Protein 2JP6 (pdb70)

GO terms:
  GO:0090729 toxin activity (F, IDA)
  GO:0044562 venom-mediated inhibition of voltage-gated potassium channel activity (P, IDA)
  GO:0019870 potassium channel inhibitor activity (F, IDA)
  GO:0005576 extracellular region (C, HDA)

Nearest PDB structures (foldseek):
  2jp6-assembly1_A  TM=9.906E-01  e=4.876E-07  Tityus obscurus
  5jlt-assembly3_D  TM=5.582E-01  e=9.060E+00  Tequatrovirus T4
  2jp6-assembly1_A  TM=9.785E-01  e=4.786E-07  Tityus obscurus
  2jp6-assembly1_A  TM=9.986E-01  e=5.943E-07  Tityus obscurus
  2jp6-assembly1_A  TM=9.827E-01  e=4.322E-06  Tityus obscurus

Structure (mmCIF, N/CA/C/O backbone):
data_2JP6
#
_entry.id   2JP6
#
loop_
_atom_site.group_PDB
_atom_site.id
_atom_site.type_symbol
_atom_site.label_atom_id
_atom_site.label_alt_id
_atom_site.label_comp_id
_atom_site.label_asym_id
_atom_site.label_entity_id
_atom_site.label_seq_id
_atom_site.pdbx_PDB_ins_code
_atom_site.Cartn_x
_atom_site.Cartn_y
_atom_site.Cartn_z
_atom_site.occupancy
_atom_site.B_iso_or_equiv
_atom_site.auth_seq_id
_atom_site.auth_comp_id
_atom_site.auth_asym_id
_atom_site.auth_atom_id
_atom_site.pdbx_PDB_model_num
ATOM 1 N N . GLY A 1 1 ? -13.041 5.570 -6.276 1.00 0.00 1 GLY A N 1
ATOM 2 C CA . GLY A 1 1 ? -12.961 7.037 -6.070 1.00 0.00 1 GLY A CA 1
ATOM 3 C C . GLY A 1 1 ? -11.811 7.463 -5.153 1.00 0.00 1 GLY A C 1
ATOM 4 O O . GLY A 1 1 ? -10.732 7.809 -5.634 1.00 0.00 1 GLY A O 1
ATOM 9 N N . SER A 1 2 ? -12.062 7.455 -3.837 1.00 0.00 2 SER A N 1
ATOM 10 C CA . SER A 1 2 ? -11.010 7.733 -2.823 1.00 0.00 2 SER A CA 1
ATOM 11 C C . SER A 1 2 ? -10.292 6.447 -2.325 1.00 0.00 2 SER A C 1
ATOM 12 O O . SER A 1 2 ? -9.095 6.306 -2.580 1.00 0.00 2 SER A O 1
ATOM 20 N N . THR A 1 3 ? -10.983 5.521 -1.637 1.00 0.00 3 THR A N 1
ATOM 21 C CA . THR A 1 3 ? -10.360 4.265 -1.137 1.00 0.00 3 THR A CA 1
ATOM 22 C C . THR A 1 3 ? -10.498 3.140 -2.204 1.00 0.00 3 THR A C 1
ATOM 23 O O . THR A 1 3 ? -11.608 2.726 -2.550 1.00 0.00 3 THR A O 1
ATOM 34 N N . GLY A 1 4 ? -9.352 2.669 -2.710 1.00 0.00 4 GLY A N 1
ATOM 35 C CA . GLY A 1 4 ? -9.304 1.682 -3.810 1.00 0.00 4 GLY A CA 1
ATOM 36 C C . GLY A 1 4 ? -8.988 0.243 -3.359 1.00 0.00 4 GLY A C 1
ATOM 37 O O . GLY A 1 4 ? -7.798 -0.020 -3.166 1.00 0.00 4 GLY A O 1
ATOM 41 N N . PRO A 1 5 ? -9.949 -0.711 -3.212 1.00 0.00 5 PRO A N 1
ATOM 42 C CA . PRO A 1 5 ? -9.639 -2.114 -2.789 1.00 0.00 5 PRO A CA 1
ATOM 43 C C . PRO A 1 5 ? -9.048 -3.009 -3.911 1.00 0.00 5 PRO A C 1
ATOM 44 O O . PRO A 1 5 ? -9.702 -3.286 -4.921 1.00 0.00 5 PRO A O 1
ATOM 55 N N . GLN A 1 6 ? -7.817 -3.491 -3.697 1.00 0.00 6 GLN A N 1
ATOM 56 C CA . GLN A 1 6 ? -7.136 -4.413 -4.654 1.00 0.00 6 GLN A CA 1
ATOM 57 C C . GLN A 1 6 ? -7.429 -5.919 -4.292 1.00 0.00 6 GLN A C 1
ATOM 58 O O . GLN A 1 6 ? -8.521 -6.254 -3.822 1.00 0.00 6 GLN A O 1
ATOM 72 N N . THR A 1 7 ? -6.515 -6.866 -4.555 1.00 0.00 7 THR A N 1
ATOM 73 C CA . THR A 1 7 ? -6.663 -8.286 -4.100 1.00 0.00 7 THR A CA 1
ATOM 74 C C . THR A 1 7 ? -5.253 -8.868 -3.773 1.00 0.00 7 THR A C 1
ATOM 75 O O . THR A 1 7 ? -4.716 -9.710 -4.496 1.00 0.00 7 THR A O 1
ATOM 86 N N . THR A 1 8 ? -4.637 -8.361 -2.690 1.00 0.00 8 THR A N 1
ATOM 87 C CA . THR A 1 8 ? -3.197 -8.609 -2.396 1.00 0.00 8 THR A CA 1
ATOM 88 C C . THR A 1 8 ? -2.861 -8.328 -0.897 1.00 0.00 8 THR A C 1
ATOM 89 O O . THR A 1 8 ? -3.129 -7.241 -0.373 1.00 0.00 8 THR A O 1
ATOM 100 N N . CYS A 1 9 ? -2.242 -9.312 -0.222 1.00 0.00 9 CYS A N 1
ATOM 101 C CA . CYS A 1 9 ? -1.703 -9.154 1.147 1.00 0.00 9 CYS A CA 1
ATOM 102 C C . CYS A 1 9 ? -0.373 -8.357 1.244 1.00 0.00 9 CYS A C 1
ATOM 103 O O . CYS A 1 9 ? -0.378 -7.260 1.807 1.00 0.00 9 CYS A O 1
ATOM 110 N N . GLN A 1 10 ? 0.748 -8.880 0.716 1.00 0.00 10 GLN A N 1
ATOM 111 C CA . GLN A 1 10 ? 2.075 -8.201 0.806 1.00 0.00 10 GLN A CA 1
ATOM 112 C C . GLN A 1 10 ? 2.275 -7.061 -0.242 1.00 0.00 10 GLN A C 1
ATOM 113 O O . GLN A 1 10 ? 3.071 -7.159 -1.180 1.00 0.00 10 GLN A O 1
ATOM 127 N N . ALA A 1 11 ? 1.535 -5.957 -0.057 1.00 0.00 11 ALA A N 1
ATOM 128 C CA . ALA A 1 11 ? 1.367 -4.932 -1.112 1.00 0.00 11 ALA A CA 1
ATOM 129 C C . ALA A 1 11 ? 2.241 -3.672 -0.894 1.00 0.00 11 ALA A C 1
ATOM 130 O O . ALA A 1 11 ? 1.757 -2.587 -0.551 1.00 0.00 11 ALA A O 1
ATOM 137 N N . ALA A 1 12 ? 3.546 -3.819 -1.167 1.00 0.00 12 ALA A N 1
ATOM 138 C CA . ALA A 1 12 ? 4.529 -2.719 -1.017 1.00 0.00 12 ALA A CA 1
ATOM 139 C C . ALA A 1 12 ? 4.357 -1.512 -1.984 1.00 0.00 12 ALA A C 1
ATOM 140 O O . ALA A 1 12 ? 4.430 -0.372 -1.530 1.00 0.00 12 ALA A O 1
ATOM 147 N N . MET A 1 13 ? 4.083 -1.753 -3.274 1.00 0.00 13 MET A N 1
ATOM 148 C CA . MET A 1 13 ? 3.784 -0.679 -4.259 1.00 0.00 13 MET A CA 1
ATOM 149 C C . MET A 1 13 ? 2.444 0.105 -4.000 1.00 0.00 13 MET A C 1
ATOM 150 O O . MET A 1 13 ? 2.432 1.334 -4.087 1.00 0.00 13 MET A O 1
ATOM 164 N N . CYS A 1 14 ? 1.365 -0.615 -3.643 1.00 0.00 14 CYS A N 1
ATOM 165 C CA . CYS A 1 14 ? 0.105 -0.017 -3.132 1.00 0.00 14 CYS A CA 1
ATOM 166 C C . CYS A 1 14 ? 0.266 0.896 -1.881 1.00 0.00 14 CYS A C 1
ATOM 167 O O . CYS A 1 14 ? -0.147 2.056 -1.917 1.00 0.00 14 CYS A O 1
ATOM 174 N N . GLU A 1 15 ? 0.902 0.383 -0.817 1.00 0.00 15 GLU A N 1
ATOM 175 C CA . GLU A 1 15 ? 1.201 1.164 0.406 1.00 0.00 15 GLU A CA 1
ATOM 176 C C . GLU A 1 15 ? 2.256 2.306 0.248 1.00 0.00 15 GLU A C 1
ATOM 177 O O . GLU A 1 15 ? 2.057 3.368 0.839 1.00 0.00 15 GLU A O 1
ATOM 190 N N . ALA A 1 16 ? 3.327 2.122 -0.542 1.00 0.00 16 ALA A N 1
ATOM 191 C CA . ALA A 1 16 ? 4.287 3.208 -0.864 1.00 0.00 16 ALA A CA 1
ATOM 192 C C . ALA A 1 16 ? 3.720 4.403 -1.685 1.00 0.00 16 ALA A C 1
ATOM 193 O O . ALA A 1 16 ? 4.026 5.546 -1.344 1.00 0.00 16 ALA A O 1
ATOM 200 N N . GLY A 1 17 ? 2.866 4.163 -2.698 1.00 0.00 17 GLY A N 1
ATOM 201 C CA . GLY A 1 17 ? 2.027 5.235 -3.291 1.00 0.00 17 GLY A CA 1
ATOM 202 C C . GLY A 1 17 ? 1.023 5.939 -2.353 1.00 0.00 17 GLY A C 1
ATOM 203 O O . GLY A 1 17 ? 0.954 7.170 -2.360 1.00 0.00 17 GLY A O 1
ATOM 207 N N . CYS A 1 18 ? 0.287 5.179 -1.529 1.00 0.00 18 CYS A N 1
ATOM 208 C CA . CYS A 1 18 ? -0.553 5.743 -0.449 1.00 0.00 18 CYS A CA 1
ATOM 209 C C . CYS A 1 18 ? 0.175 6.590 0.642 1.00 0.00 18 CYS A C 1
ATOM 210 O O . CYS A 1 18 ? -0.326 7.657 1.003 1.00 0.00 18 CYS A O 1
ATOM 217 N N . LYS A 1 19 ? 1.338 6.141 1.134 1.00 0.00 19 LYS A N 1
ATOM 218 C CA . LYS A 1 19 ? 2.216 6.942 2.028 1.00 0.00 19 LYS A CA 1
ATOM 219 C C . LYS A 1 19 ? 3.003 8.095 1.336 1.00 0.00 19 LYS A C 1
ATOM 220 O O . LYS A 1 19 ? 3.187 9.131 1.977 1.00 0.00 19 LYS A O 1
ATOM 238 N N . GLY A 1 20 ? 3.425 7.964 0.063 1.00 0.00 20 GLY A N 1
ATOM 239 C CA . GLY A 1 20 ? 3.913 9.113 -0.746 1.00 0.00 20 GLY A CA 1
ATOM 240 C C . GLY A 1 20 ? 2.936 10.290 -0.969 1.00 0.00 20 GLY A C 1
ATOM 241 O O . GLY A 1 20 ? 3.335 11.445 -0.821 1.00 0.00 20 GLY A O 1
ATOM 245 N N . LEU A 1 21 ? 1.662 10.000 -1.264 1.00 0.00 21 LEU A N 1
ATOM 246 C CA . LEU A 1 21 ? 0.549 10.964 -1.055 1.00 0.00 21 LEU A CA 1
ATOM 247 C C . LEU A 1 21 ? 0.301 11.394 0.447 1.00 0.00 21 LEU A C 1
ATOM 248 O O . LEU A 1 21 ? 0.026 12.568 0.697 1.00 0.00 21 LEU A O 1
ATOM 264 N N . GLY A 1 22 ? 0.391 10.452 1.396 1.00 0.00 22 GLY A N 1
ATOM 265 C CA . GLY A 1 22 ? 0.301 10.727 2.847 1.00 0.00 22 GLY A CA 1
ATOM 266 C C . GLY A 1 22 ? -1.048 10.431 3.524 1.00 0.00 22 GLY A C 1
ATOM 267 O O . GLY A 1 22 ? -1.500 11.242 4.333 1.00 0.00 22 GLY A O 1
ATOM 271 N N . LYS A 1 23 ? -1.684 9.294 3.185 1.00 0.00 23 LYS A N 1
ATOM 272 C CA . LYS A 1 23 ? -3.134 9.100 3.435 1.00 0.00 23 LYS A CA 1
ATOM 273 C C . LYS A 1 23 ? -3.389 7.937 4.451 1.00 0.00 23 LYS A C 1
ATOM 274 O O . LYS A 1 23 ? -3.368 8.200 5.655 1.00 0.00 23 LYS A O 1
ATOM 292 N N . SER A 1 24 ? -3.650 6.687 4.010 1.00 0.00 24 SER A N 1
ATOM 293 C CA . SER A 1 24 ? -3.868 5.532 4.916 1.00 0.00 24 SER A CA 1
ATOM 294 C C . SER A 1 24 ? -3.670 4.182 4.153 1.00 0.00 24 SER A C 1
ATOM 295 O O . SER A 1 24 ? -4.070 4.023 2.992 1.00 0.00 24 SER A O 1
ATOM 303 N N . MET A 1 25 ? -3.027 3.231 4.838 1.00 0.00 25 MET A N 1
ATOM 304 C CA . MET A 1 25 ? -2.522 1.979 4.230 1.00 0.00 25 MET A CA 1
ATOM 305 C C . MET A 1 25 ? -3.229 0.749 4.884 1.00 0.00 25 MET A C 1
ATOM 306 O O . MET A 1 25 ? -2.951 0.399 6.036 1.00 0.00 25 MET A O 1
ATOM 320 N N . GLU A 1 26 ? -4.130 0.102 4.139 1.00 0.00 26 GLU A N 1
ATOM 321 C CA . GLU A 1 26 ? -4.941 -1.032 4.665 1.00 0.00 26 GLU A CA 1
ATOM 322 C C . GLU A 1 26 ? -4.753 -2.310 3.777 1.00 0.00 26 GLU A C 1
ATOM 323 O O . GLU A 1 26 ? -5.630 -2.692 2.994 1.00 0.00 26 GLU A O 1
ATOM 336 N N . SER A 1 27 ? -3.600 -2.975 3.936 1.00 0.00 27 SER A N 1
ATOM 337 C CA . SER A 1 27 ? -3.282 -4.240 3.229 1.00 0.00 27 SER A CA 1
ATOM 338 C C . SER A 1 27 ? -3.517 -5.530 4.053 1.00 0.00 27 SER A C 1
ATOM 339 O O . SER A 1 27 ? -3.440 -5.549 5.285 1.00 0.00 27 SER A O 1
ATOM 347 N N . CYS A 1 28 ? -3.838 -6.616 3.324 1.00 0.00 28 CYS A N 1
ATOM 348 C CA . CYS A 1 28 ? -4.248 -7.923 3.906 1.00 0.00 28 CYS A CA 1
ATOM 349 C C . CYS A 1 28 ? -5.537 -7.956 4.789 1.00 0.00 28 CYS A C 1
ATOM 350 O O . CYS A 1 28 ? -5.726 -8.862 5.602 1.00 0.00 28 CYS A O 1
ATOM 357 N N . GLN A 1 29 ? -6.457 -7.015 4.536 1.00 0.00 29 GLN A N 1
ATOM 358 C CA . GLN A 1 29 ? -7.765 -6.911 5.239 1.00 0.00 29 GLN A CA 1
ATOM 359 C C . GLN A 1 29 ? -8.723 -8.129 5.014 1.00 0.00 29 GLN A C 1
ATOM 360 O O . GLN A 1 29 ? -9.301 -8.644 5.971 1.00 0.00 29 GLN A O 1
ATOM 374 N N . GLY A 1 30 ? -8.818 -8.595 3.763 1.00 0.00 30 GLY A N 1
ATOM 375 C CA . GLY A 1 30 ? -9.230 -9.990 3.471 1.00 0.00 30 GLY A CA 1
ATOM 376 C C . GLY A 1 30 ? -8.646 -10.477 2.136 1.00 0.00 30 GLY A C 1
ATOM 377 O O . GLY A 1 30 ? -9.397 -10.700 1.188 1.00 0.00 30 GLY A O 1
ATOM 381 N N . ASP A 1 31 ? -7.298 -10.552 2.048 1.00 0.00 31 ASP A N 1
ATOM 382 C CA . ASP A 1 31 ? -6.554 -10.520 0.748 1.00 0.00 31 ASP A CA 1
ATOM 383 C C . ASP A 1 31 ? -6.950 -9.284 -0.132 1.00 0.00 31 ASP A C 1
ATOM 384 O O . ASP A 1 31 ? -7.722 -9.401 -1.087 1.00 0.00 31 ASP A O 1
ATOM 394 N N . THR A 1 32 ? -6.527 -8.080 0.276 1.00 0.00 32 THR A N 1
ATOM 395 C CA . THR A 1 32 ? -7.048 -6.798 -0.281 1.00 0.00 32 THR A CA 1
ATOM 396 C C . THR A 1 32 ? -6.111 -5.655 0.212 1.00 0.00 32 THR A C 1
ATOM 397 O O . THR A 1 32 ? -5.888 -5.510 1.418 1.00 0.00 32 THR A O 1
ATOM 408 N N . CYS A 1 33 ? -5.631 -4.826 -0.725 1.00 0.00 33 CYS A N 1
ATOM 409 C CA . CYS A 1 33 ? -4.999 -3.531 -0.388 1.00 0.00 33 CYS A CA 1
ATOM 410 C C . CYS A 1 33 ? -5.987 -2.379 -0.672 1.00 0.00 33 CYS A C 1
ATOM 411 O O . CYS A 1 33 ? -6.170 -1.965 -1.819 1.00 0.00 33 CYS A O 1
ATOM 418 N N . LYS A 1 34 ? -6.608 -1.866 0.396 1.00 0.00 34 LYS A N 1
ATOM 419 C CA . LYS A 1 34 ? -7.334 -0.576 0.351 1.00 0.00 34 LYS A CA 1
ATOM 420 C C . LYS A 1 34 ? -6.327 0.602 0.514 1.00 0.00 34 LYS A C 1
ATOM 421 O O . LYS A 1 34 ? -5.903 0.945 1.624 1.00 0.00 34 LYS A O 1
ATOM 439 N N . CYS A 1 35 ? -5.966 1.221 -0.616 1.00 0.00 35 CYS A N 1
ATOM 440 C CA . CYS A 1 35 ? -5.250 2.509 -0.611 1.00 0.00 35 CYS A CA 1
ATOM 441 C C . CYS A 1 35 ? -6.258 3.686 -0.658 1.00 0.00 35 CYS A C 1
ATOM 442 O O . CYS A 1 35 ? -6.980 3.866 -1.645 1.00 0.00 35 CYS A O 1
ATOM 449 N N . LYS A 1 36 ? -6.245 4.534 0.378 1.00 0.00 36 LYS A N 1
ATOM 450 C CA . LYS A 1 36 ? -6.862 5.886 0.303 1.00 0.00 36 LYS A CA 1
ATOM 451 C C . LYS A 1 36 ? -6.002 6.821 -0.595 1.00 0.00 36 LYS A C 1
ATOM 452 O O . LYS A 1 36 ? -4.890 7.198 -0.223 1.00 0.00 36 LYS A O 1
ATOM 470 N N . ALA A 1 37 ? -6.498 7.133 -1.795 1.00 0.00 37 ALA A N 1
ATOM 471 C CA . ALA A 1 37 ? -5.731 7.884 -2.806 1.00 0.00 37 ALA A CA 1
ATOM 472 C C . ALA A 1 37 ? -6.315 9.289 -2.947 1.00 0.00 37 ALA A C 1
ATOM 473 O O . ALA A 1 37 ? -5.744 10.295 -2.525 1.00 0.00 37 ALA A O 1
ATOM 480 N N . GLY A 1 1 ? -13.552 9.533 0.724 1.00 0.00 1 GLY A N 2
ATOM 481 C CA . GLY A 1 1 ? -12.240 8.846 0.673 1.00 0.00 1 GLY A CA 2
ATOM 482 C C . GLY A 1 1 ? -12.096 7.908 -0.527 1.00 0.00 1 GLY A C 2
ATOM 483 O O . GLY A 1 1 ? -12.344 6.705 -0.405 1.00 0.00 1 GLY A O 2
ATOM 488 N N . SER A 1 2 ? -11.654 8.456 -1.666 1.00 0.00 2 SER A N 2
ATOM 489 C CA . SER A 1 2 ? -11.549 7.708 -2.947 1.00 0.00 2 SER A CA 2
ATOM 490 C C . SER A 1 2 ? -10.491 6.564 -2.921 1.00 0.00 2 SER A C 2
ATOM 491 O O . SER A 1 2 ? -9.285 6.816 -3.012 1.00 0.00 2 SER A O 2
ATOM 499 N N . THR A 1 3 ? -10.970 5.329 -2.739 1.00 0.00 3 THR A N 2
ATOM 500 C CA . THR A 1 3 ? -10.121 4.194 -2.284 1.00 0.00 3 THR A CA 2
ATOM 501 C C . THR A 1 3 ? -10.142 3.042 -3.327 1.00 0.00 3 THR A C 2
ATOM 502 O O . THR A 1 3 ? -11.205 2.618 -3.789 1.00 0.00 3 THR A O 2
ATOM 513 N N . GLY A 1 4 ? -8.949 2.535 -3.671 1.00 0.00 4 GLY A N 2
ATOM 514 C CA . GLY A 1 4 ? -8.791 1.460 -4.673 1.00 0.00 4 GLY A CA 2
ATOM 515 C C . GLY A 1 4 ? -8.550 0.059 -4.074 1.00 0.00 4 GLY A C 2
ATOM 516 O O . GLY A 1 4 ? -7.394 -0.196 -3.725 1.00 0.00 4 GLY A O 2
ATOM 520 N N . PRO A 1 5 ? -9.537 -0.873 -3.967 1.00 0.00 5 PRO A N 2
ATOM 521 C CA . PRO A 1 5 ? -9.296 -2.251 -3.430 1.00 0.00 5 PRO A CA 2
ATOM 522 C C . PRO A 1 5 ? -8.652 -3.232 -4.449 1.00 0.00 5 PRO A C 2
ATOM 523 O O . PRO A 1 5 ? -9.236 -3.549 -5.489 1.00 0.00 5 PRO A O 2
ATOM 534 N N . GLN A 1 6 ? -7.456 -3.736 -4.114 1.00 0.00 6 GLN A N 2
ATOM 535 C CA . GLN A 1 6 ? -6.725 -4.712 -4.976 1.00 0.00 6 GLN A CA 2
ATOM 536 C C . GLN A 1 6 ? -7.050 -6.195 -4.552 1.00 0.00 6 GLN A C 2
ATOM 537 O O . GLN A 1 6 ? -8.178 -6.503 -4.156 1.00 0.00 6 GLN A O 2
ATOM 551 N N . THR A 1 7 ? -6.119 -7.154 -4.677 1.00 0.00 7 THR A N 2
ATOM 552 C CA . THR A 1 7 ? -6.304 -8.544 -4.145 1.00 0.00 7 THR A CA 2
ATOM 553 C C . THR A 1 7 ? -4.921 -9.097 -3.678 1.00 0.00 7 THR A C 2
ATOM 554 O O . THR A 1 7 ? -4.342 -9.991 -4.299 1.00 0.00 7 THR A O 2
ATOM 565 N N . THR A 1 8 ? -4.373 -8.513 -2.595 1.00 0.00 8 THR A N 2
ATOM 566 C CA . THR A 1 8 ? -2.953 -8.739 -2.197 1.00 0.00 8 THR A CA 2
ATOM 567 C C . THR A 1 8 ? -2.701 -8.360 -0.702 1.00 0.00 8 THR A C 2
ATOM 568 O O . THR A 1 8 ? -3.004 -7.248 -0.258 1.00 0.00 8 THR A O 2
ATOM 579 N N . CYS A 1 9 ? -2.115 -9.300 0.061 1.00 0.00 9 CYS A N 2
ATOM 580 C CA . CYS A 1 9 ? -1.716 -9.089 1.469 1.00 0.00 9 CYS A CA 2
ATOM 581 C C . CYS A 1 9 ? -0.428 -8.244 1.686 1.00 0.00 9 CYS A C 2
ATOM 582 O O . CYS A 1 9 ? -0.517 -7.131 2.219 1.00 0.00 9 CYS A O 2
ATOM 589 N N . GLN A 1 10 ? 0.751 -8.761 1.296 1.00 0.00 10 GLN A N 2
ATOM 590 C CA . GLN A 1 10 ? 2.049 -8.050 1.473 1.00 0.00 10 GLN A CA 2
ATOM 591 C C . GLN A 1 10 ? 2.345 -7.010 0.351 1.00 0.00 10 GLN A C 2
ATOM 592 O O . GLN A 1 10 ? 3.241 -7.166 -0.483 1.00 0.00 10 GLN A O 2
ATOM 606 N N . ALA A 1 11 ? 1.563 -5.922 0.348 1.00 0.00 11 ALA A N 2
ATOM 607 C CA . ALA A 1 11 ? 1.502 -4.991 -0.801 1.00 0.00 11 ALA A CA 2
ATOM 608 C C . ALA A 1 11 ? 2.339 -3.710 -0.583 1.00 0.00 11 ALA A C 2
ATOM 609 O O . ALA A 1 11 ? 1.815 -2.614 -0.356 1.00 0.00 11 ALA A O 2
ATOM 616 N N . ALA A 1 12 ? 3.667 -3.856 -0.718 1.00 0.00 12 ALA A N 2
ATOM 617 C CA . ALA A 1 12 ? 4.623 -2.740 -0.527 1.00 0.00 12 ALA A CA 2
ATOM 618 C C . ALA A 1 12 ? 4.522 -1.576 -1.552 1.00 0.00 12 ALA A C 2
ATOM 619 O O . ALA A 1 12 ? 4.554 -0.420 -1.138 1.00 0.00 12 ALA A O 2
ATOM 626 N N . MET A 1 13 ? 4.349 -1.866 -2.849 1.00 0.00 13 MET A N 2
ATOM 627 C CA . MET A 1 13 ? 4.118 -0.830 -3.890 1.00 0.00 13 MET A CA 2
ATOM 628 C C . MET A 1 13 ? 2.747 -0.064 -3.769 1.00 0.00 13 MET A C 2
ATOM 629 O O . MET A 1 13 ? 2.723 1.162 -3.895 1.00 0.00 13 MET A O 2
ATOM 643 N N . CYS A 1 14 ? 1.652 -0.792 -3.481 1.00 0.00 14 CYS A N 2
ATOM 644 C CA . CYS A 1 14 ? 0.343 -0.200 -3.095 1.00 0.00 14 CYS A CA 2
ATOM 645 C C . CYS A 1 14 ? 0.382 0.758 -1.866 1.00 0.00 14 CYS A C 2
ATOM 646 O O . CYS A 1 14 ? -0.065 1.902 -1.967 1.00 0.00 14 CYS A O 2
ATOM 653 N N . GLU A 1 15 ? 0.947 0.294 -0.743 1.00 0.00 15 GLU A N 2
ATOM 654 C CA . GLU A 1 15 ? 1.113 1.105 0.486 1.00 0.00 15 GLU A CA 2
ATOM 655 C C . GLU A 1 15 ? 2.193 2.236 0.409 1.00 0.00 15 GLU A C 2
ATOM 656 O O . GLU A 1 15 ? 1.947 3.316 0.948 1.00 0.00 15 GLU A O 2
ATOM 669 N N . ALA A 1 16 ? 3.335 2.034 -0.273 1.00 0.00 16 ALA A N 2
ATOM 670 C CA . ALA A 1 16 ? 4.321 3.115 -0.535 1.00 0.00 16 ALA A CA 2
ATOM 671 C C . ALA A 1 16 ? 3.826 4.287 -1.435 1.00 0.00 16 ALA A C 2
ATOM 672 O O . ALA A 1 16 ? 4.081 5.441 -1.088 1.00 0.00 16 ALA A O 2
ATOM 679 N N . GLY A 1 17 ? 3.086 4.013 -2.527 1.00 0.00 17 GLY A N 2
ATOM 680 C CA . GLY A 1 17 ? 2.314 5.061 -3.242 1.00 0.00 17 GLY A CA 2
ATOM 681 C C . GLY A 1 17 ? 1.230 5.807 -2.436 1.00 0.00 17 GLY A C 2
ATOM 682 O O . GLY A 1 17 ? 1.163 7.036 -2.506 1.00 0.00 17 GLY A O 2
ATOM 686 N N . CYS A 1 18 ? 0.422 5.084 -1.646 1.00 0.00 18 CYS A N 2
ATOM 687 C CA . CYS A 1 18 ? -0.489 5.696 -0.659 1.00 0.00 18 CYS A CA 2
ATOM 688 C C . CYS A 1 18 ? 0.153 6.545 0.477 1.00 0.00 18 CYS A C 2
ATOM 689 O O . CYS A 1 18 ? -0.398 7.598 0.800 1.00 0.00 18 CYS A O 2
ATOM 696 N N . LYS A 1 19 ? 1.295 6.134 1.050 1.00 0.00 19 LYS A N 2
ATOM 697 C CA . LYS A 1 19 ? 2.098 6.988 1.963 1.00 0.00 19 LYS A CA 2
ATOM 698 C C . LYS A 1 19 ? 2.899 8.147 1.294 1.00 0.00 19 LYS A C 2
ATOM 699 O O . LYS A 1 19 ? 3.014 9.206 1.914 1.00 0.00 19 LYS A O 2
ATOM 717 N N . GLY A 1 20 ? 3.397 7.984 0.054 1.00 0.00 20 GLY A N 2
ATOM 718 C CA . GLY A 1 20 ? 3.861 9.125 -0.781 1.00 0.00 20 GLY A CA 2
ATOM 719 C C . GLY A 1 20 ? 2.853 10.268 -1.045 1.00 0.00 20 GLY A C 2
ATOM 720 O O . GLY A 1 20 ? 3.216 11.437 -0.920 1.00 0.00 20 GLY A O 2
ATOM 724 N N . LEU A 1 21 ? 1.593 9.932 -1.349 1.00 0.00 21 LEU A N 2
ATOM 725 C CA . LEU A 1 21 ? 0.453 10.872 -1.207 1.00 0.00 21 LEU A CA 2
ATOM 726 C C . LEU A 1 21 ? 0.128 11.300 0.281 1.00 0.00 21 LEU A C 2
ATOM 727 O O . LEU A 1 21 ? -0.072 12.489 0.531 1.00 0.00 21 LEU A O 2
ATOM 743 N N . GLY A 1 22 ? 0.077 10.345 1.222 1.00 0.00 22 GLY A N 2
ATOM 744 C CA . GLY A 1 22 ? -0.065 10.616 2.670 1.00 0.00 22 GLY A CA 2
ATOM 745 C C . GLY A 1 22 ? -1.455 10.400 3.295 1.00 0.00 22 GLY A C 2
ATOM 746 O O . GLY A 1 22 ? -1.854 11.209 4.132 1.00 0.00 22 GLY A O 2
ATOM 750 N N . LYS A 1 23 ? -2.180 9.333 2.902 1.00 0.00 23 LYS A N 2
ATOM 751 C CA . LYS A 1 23 ? -3.645 9.235 3.177 1.00 0.00 23 LYS A CA 2
ATOM 752 C C . LYS A 1 23 ? -4.017 7.978 4.011 1.00 0.00 23 LYS A C 2
ATOM 753 O O . LYS A 1 23 ? -4.384 8.137 5.179 1.00 0.00 23 LYS A O 2
ATOM 771 N N . SER A 1 24 ? -3.985 6.748 3.455 1.00 0.00 24 SER A N 2
ATOM 772 C CA . SER A 1 24 ? -4.278 5.514 4.240 1.00 0.00 24 SER A CA 2
ATOM 773 C C . SER A 1 24 ? -3.789 4.227 3.504 1.00 0.00 24 SER A C 2
ATOM 774 O O . SER A 1 24 ? -4.017 4.035 2.304 1.00 0.00 24 SER A O 2
ATOM 782 N N . MET A 1 25 ? -3.142 3.351 4.280 1.00 0.00 25 MET A N 2
ATOM 783 C CA . MET A 1 25 ? -2.505 2.113 3.784 1.00 0.00 25 MET A CA 2
ATOM 784 C C . MET A 1 25 ? -3.206 0.880 4.446 1.00 0.00 25 MET A C 2
ATOM 785 O O . MET A 1 25 ? -2.992 0.589 5.628 1.00 0.00 25 MET A O 2
ATOM 799 N N . GLU A 1 26 ? -4.056 0.183 3.686 1.00 0.00 26 GLU A N 2
ATOM 800 C CA . GLU A 1 26 ? -4.931 -0.883 4.254 1.00 0.00 26 GLU A CA 2
ATOM 801 C C . GLU A 1 26 ? -4.788 -2.215 3.452 1.00 0.00 26 GLU A C 2
ATOM 802 O O . GLU A 1 26 ? -5.694 -2.610 2.710 1.00 0.00 26 GLU A O 2
ATOM 815 N N . SER A 1 27 ? -3.655 -2.923 3.638 1.00 0.00 27 SER A N 2
ATOM 816 C CA . SER A 1 27 ? -3.432 -4.255 3.019 1.00 0.00 27 SER A CA 2
ATOM 817 C C . SER A 1 27 ? -3.657 -5.468 3.955 1.00 0.00 27 SER A C 2
ATOM 818 O O . SER A 1 27 ? -3.530 -5.392 5.179 1.00 0.00 27 SER A O 2
ATOM 826 N N . CYS A 1 28 ? -4.028 -6.597 3.324 1.00 0.00 28 CYS A N 2
ATOM 827 C CA . CYS A 1 28 ? -4.440 -7.850 4.008 1.00 0.00 28 CYS A CA 2
ATOM 828 C C . CYS A 1 28 ? -5.740 -7.835 4.869 1.00 0.00 28 CYS A C 2
ATOM 829 O O . CYS A 1 28 ? -5.979 -8.759 5.649 1.00 0.00 28 CYS A O 2
ATOM 836 N N . GLN A 1 29 ? -6.618 -6.844 4.654 1.00 0.00 29 GLN A N 2
ATOM 837 C CA . GLN A 1 29 ? -7.912 -6.720 5.383 1.00 0.00 29 GLN A CA 2
ATOM 838 C C . GLN A 1 29 ? -8.940 -7.853 5.073 1.00 0.00 29 GLN A C 2
ATOM 839 O O . GLN A 1 29 ? -9.566 -8.372 5.999 1.00 0.00 29 GLN A O 2
ATOM 853 N N . GLY A 1 30 ? -9.057 -8.251 3.798 1.00 0.00 30 GLY A N 2
ATOM 854 C CA . GLY A 1 30 ? -9.608 -9.579 3.435 1.00 0.00 30 GLY A CA 2
ATOM 855 C C . GLY A 1 30 ? -9.011 -10.114 2.124 1.00 0.00 30 GLY A C 2
ATOM 856 O O . GLY A 1 30 ? -9.734 -10.258 1.140 1.00 0.00 30 GLY A O 2
ATOM 860 N N . ASP A 1 31 ? -7.680 -10.346 2.106 1.00 0.00 31 ASP A N 2
ATOM 861 C CA . ASP A 1 31 ? -6.884 -10.528 0.848 1.00 0.00 31 ASP A CA 2
ATOM 862 C C . ASP A 1 31 ? -7.105 -9.372 -0.191 1.00 0.00 31 ASP A C 2
ATOM 863 O O . ASP A 1 31 ? -7.778 -9.539 -1.209 1.00 0.00 31 ASP A O 2
ATOM 873 N N . THR A 1 32 ? -6.645 -8.161 0.150 1.00 0.00 32 THR A N 2
ATOM 874 C CA . THR A 1 32 ? -7.069 -6.900 -0.529 1.00 0.00 32 THR A CA 2
ATOM 875 C C . THR A 1 32 ? -6.130 -5.762 -0.031 1.00 0.00 32 THR A C 2
ATOM 876 O O . THR A 1 32 ? -5.971 -5.578 1.180 1.00 0.00 32 THR A O 2
ATOM 887 N N . CYS A 1 33 ? -5.571 -4.982 -0.969 1.00 0.00 33 CYS A N 2
ATOM 888 C CA . CYS A 1 33 ? -4.925 -3.691 -0.640 1.00 0.00 33 CYS A CA 2
ATOM 889 C C . CYS A 1 33 ? -5.850 -2.517 -1.024 1.00 0.00 33 CYS A C 2
ATOM 890 O O . CYS A 1 33 ? -5.951 -2.141 -2.194 1.00 0.00 33 CYS A O 2
ATOM 897 N N . LYS A 1 34 ? -6.507 -1.942 -0.013 1.00 0.00 34 LYS A N 2
ATOM 898 C CA . LYS A 1 34 ? -7.217 -0.651 -0.145 1.00 0.00 34 LYS A CA 2
ATOM 899 C C . LYS A 1 34 ? -6.215 0.532 0.015 1.00 0.00 34 LYS A C 2
ATOM 900 O O . LYS A 1 34 ? -5.842 0.924 1.126 1.00 0.00 34 LYS A O 2
ATOM 918 N N . CYS A 1 35 ? -5.796 1.097 -1.122 1.00 0.00 35 CYS A N 2
ATOM 919 C CA . CYS A 1 35 ? -5.043 2.368 -1.144 1.00 0.00 35 CYS A CA 2
ATOM 920 C C . CYS A 1 35 ? -6.019 3.564 -1.285 1.00 0.00 35 CYS A C 2
ATOM 921 O O . CYS A 1 35 ? -6.707 3.704 -2.302 1.00 0.00 35 CYS A O 2
ATOM 928 N N . LYS A 1 36 ? -6.049 4.449 -0.277 1.00 0.00 36 LYS A N 2
ATOM 929 C CA . LYS A 1 36 ? -6.771 5.745 -0.377 1.00 0.00 36 LYS A CA 2
ATOM 930 C C . LYS A 1 36 ? -5.960 6.746 -1.249 1.00 0.00 36 LYS A C 2
ATOM 931 O O . LYS A 1 36 ? -4.905 7.237 -0.838 1.00 0.00 36 LYS A O 2
ATOM 949 N N . ALA A 1 37 ? -6.433 6.968 -2.483 1.00 0.00 37 ALA A N 2
ATOM 950 C CA . ALA A 1 37 ? -5.682 7.710 -3.512 1.00 0.00 37 ALA A CA 2
ATOM 951 C C . ALA A 1 37 ? -6.665 8.511 -4.368 1.00 0.00 37 ALA A C 2
ATOM 952 O O . ALA A 1 37 ? -6.677 9.740 -4.407 1.00 0.00 37 ALA A O 2
ATOM 959 N N . GLY A 1 1 ? -7.887 10.342 -1.302 1.00 0.00 1 GLY A N 3
ATOM 960 C CA . GLY A 1 1 ? -9.304 10.499 -1.700 1.00 0.00 1 GLY A CA 3
ATOM 961 C C . GLY A 1 1 ? -10.076 9.186 -1.875 1.00 0.00 1 GLY A C 3
ATOM 962 O O . GLY A 1 1 ? -10.861 8.804 -1.007 1.00 0.00 1 GLY A O 3
ATOM 967 N N . SER A 1 2 ? -9.894 8.542 -3.031 1.00 0.00 2 SER A N 3
ATOM 968 C CA . SER A 1 2 ? -10.696 7.359 -3.432 1.00 0.00 2 SER A CA 3
ATOM 969 C C . SER A 1 2 ? -10.064 6.023 -2.960 1.00 0.00 2 SER A C 3
ATOM 970 O O . SER A 1 2 ? -8.951 5.671 -3.363 1.00 0.00 2 SER A O 3
ATOM 978 N N . THR A 1 3 ? -10.783 5.272 -2.114 1.00 0.00 3 THR A N 3
ATOM 979 C CA . THR A 1 3 ? -10.267 3.998 -1.538 1.00 0.00 3 THR A CA 3
ATOM 980 C C . THR A 1 3 ? -10.493 2.809 -2.515 1.00 0.00 3 THR A C 3
ATOM 981 O O . THR A 1 3 ? -11.624 2.364 -2.731 1.00 0.00 3 THR A O 3
ATOM 992 N N . GLY A 1 4 ? -9.390 2.322 -3.096 1.00 0.00 4 GLY A N 3
ATOM 993 C CA . GLY A 1 4 ? -9.423 1.290 -4.153 1.00 0.00 4 GLY A CA 3
ATOM 994 C C . GLY A 1 4 ? -9.072 -0.126 -3.661 1.00 0.00 4 GLY A C 3
ATOM 995 O O . GLY A 1 4 ? -7.873 -0.366 -3.487 1.00 0.00 4 GLY A O 3
ATOM 999 N N . PRO A 1 5 ? -10.014 -1.088 -3.457 1.00 0.00 5 PRO A N 3
ATOM 1000 C CA . PRO A 1 5 ? -9.670 -2.464 -2.974 1.00 0.00 5 PRO A CA 3
ATOM 1001 C C . PRO A 1 5 ? -9.059 -3.392 -4.056 1.00 0.00 5 PRO A C 3
ATOM 1002 O O . PRO A 1 5 ? -9.710 -3.740 -5.045 1.00 0.00 5 PRO A O 3
ATOM 1013 N N . GLN A 1 6 ? -7.811 -3.821 -3.828 1.00 0.00 6 GLN A N 3
ATOM 1014 C CA . GLN A 1 6 ? -7.102 -4.762 -4.744 1.00 0.00 6 GLN A CA 3
ATOM 1015 C C . GLN A 1 6 ? -7.380 -6.260 -4.341 1.00 0.00 6 GLN A C 3
ATOM 1016 O O . GLN A 1 6 ? -8.472 -6.595 -3.873 1.00 0.00 6 GLN A O 3
ATOM 1030 N N . THR A 1 7 ? -6.451 -7.203 -4.563 1.00 0.00 7 THR A N 3
ATOM 1031 C CA . THR A 1 7 ? -6.584 -8.607 -4.055 1.00 0.00 7 THR A CA 3
ATOM 1032 C C . THR A 1 7 ? -5.167 -9.153 -3.700 1.00 0.00 7 THR A C 3
ATOM 1033 O O . THR A 1 7 ? -4.611 -10.010 -4.391 1.00 0.00 7 THR A O 3
ATOM 1044 N N . THR A 1 8 ? -4.566 -8.598 -2.632 1.00 0.00 8 THR A N 3
ATOM 1045 C CA . THR A 1 8 ? -3.123 -8.808 -2.325 1.00 0.00 8 THR A CA 3
ATOM 1046 C C . THR A 1 8 ? -2.799 -8.472 -0.836 1.00 0.00 8 THR A C 3
ATOM 1047 O O . THR A 1 8 ? -3.092 -7.376 -0.346 1.00 0.00 8 THR A O 3
ATOM 1058 N N . CYS A 1 9 ? -2.159 -9.422 -0.131 1.00 0.00 9 CYS A N 3
ATOM 1059 C CA . CYS A 1 9 ? -1.629 -9.213 1.232 1.00 0.00 9 CYS A CA 3
ATOM 1060 C C . CYS A 1 9 ? -0.328 -8.368 1.313 1.00 0.00 9 CYS A C 3
ATOM 1061 O O . CYS A 1 9 ? -0.376 -7.252 1.835 1.00 0.00 9 CYS A O 3
ATOM 1068 N N . GLN A 1 10 ? 0.816 -8.875 0.821 1.00 0.00 10 GLN A N 3
ATOM 1069 C CA . GLN A 1 10 ? 2.123 -8.162 0.922 1.00 0.00 10 GLN A CA 3
ATOM 1070 C C . GLN A 1 10 ? 2.317 -7.037 -0.142 1.00 0.00 10 GLN A C 3
ATOM 1071 O O . GLN A 1 10 ? 3.133 -7.134 -1.063 1.00 0.00 10 GLN A O 3
ATOM 1085 N N . ALA A 1 11 ? 1.551 -5.946 0.010 1.00 0.00 11 ALA A N 3
ATOM 1086 C CA . ALA A 1 11 ? 1.389 -4.936 -1.060 1.00 0.00 11 ALA A CA 3
ATOM 1087 C C . ALA A 1 11 ? 2.213 -3.650 -0.810 1.00 0.00 11 ALA A C 3
ATOM 1088 O O . ALA A 1 11 ? 1.685 -2.585 -0.468 1.00 0.00 11 ALA A O 3
ATOM 1095 N N . ALA A 1 12 ? 3.529 -3.754 -1.048 1.00 0.00 12 ALA A N 3
ATOM 1096 C CA . ALA A 1 12 ? 4.471 -2.622 -0.873 1.00 0.00 12 ALA A CA 3
ATOM 1097 C C . ALA A 1 12 ? 4.287 -1.429 -1.853 1.00 0.00 12 ALA A C 3
ATOM 1098 O O . ALA A 1 12 ? 4.304 -0.287 -1.402 1.00 0.00 12 ALA A O 3
ATOM 1105 N N . MET A 1 13 ? 4.063 -1.683 -3.150 1.00 0.00 13 MET A N 3
ATOM 1106 C CA . MET A 1 13 ? 3.754 -0.622 -4.147 1.00 0.00 13 MET A CA 3
ATOM 1107 C C . MET A 1 13 ? 2.382 0.119 -3.926 1.00 0.00 13 MET A C 3
ATOM 1108 O O . MET A 1 13 ? 2.331 1.347 -4.027 1.00 0.00 13 MET A O 3
ATOM 1122 N N . CYS A 1 14 ? 1.321 -0.633 -3.585 1.00 0.00 14 CYS A N 3
ATOM 1123 C CA . CYS A 1 14 ? 0.025 -0.076 -3.118 1.00 0.00 14 CYS A CA 3
ATOM 1124 C C . CYS A 1 14 ? 0.114 0.859 -1.875 1.00 0.00 14 CYS A C 3
ATOM 1125 O O . CYS A 1 14 ? -0.354 1.997 -1.936 1.00 0.00 14 CYS A O 3
ATOM 1132 N N . GLU A 1 15 ? 0.748 0.391 -0.789 1.00 0.00 15 GLU A N 3
ATOM 1133 C CA . GLU A 1 15 ? 0.988 1.209 0.424 1.00 0.00 15 GLU A CA 3
ATOM 1134 C C . GLU A 1 15 ? 2.050 2.350 0.288 1.00 0.00 15 GLU A C 3
ATOM 1135 O O . GLU A 1 15 ? 1.829 3.418 0.860 1.00 0.00 15 GLU A O 3
ATOM 1148 N N . ALA A 1 16 ? 3.150 2.165 -0.458 1.00 0.00 16 ALA A N 3
ATOM 1149 C CA . ALA A 1 16 ? 4.123 3.251 -0.747 1.00 0.00 16 ALA A CA 3
ATOM 1150 C C . ALA A 1 16 ? 3.583 4.446 -1.586 1.00 0.00 16 ALA A C 3
ATOM 1151 O O . ALA A 1 16 ? 3.866 5.590 -1.228 1.00 0.00 16 ALA A O 3
ATOM 1158 N N . GLY A 1 17 ? 2.775 4.203 -2.636 1.00 0.00 17 GLY A N 3
ATOM 1159 C CA . GLY A 1 17 ? 1.965 5.275 -3.270 1.00 0.00 17 GLY A CA 3
ATOM 1160 C C . GLY A 1 17 ? 0.924 5.986 -2.380 1.00 0.00 17 GLY A C 3
ATOM 1161 O O . GLY A 1 17 ? 0.859 7.218 -2.392 1.00 0.00 17 GLY A O 3
ATOM 1165 N N . CYS A 1 18 ? 0.151 5.231 -1.587 1.00 0.00 18 CYS A N 3
ATOM 1166 C CA . CYS A 1 18 ? -0.719 5.799 -0.536 1.00 0.00 18 CYS A CA 3
ATOM 1167 C C . CYS A 1 18 ? -0.037 6.619 0.598 1.00 0.00 18 CYS A C 3
ATOM 1168 O O . CYS A 1 18 ? -0.584 7.653 0.983 1.00 0.00 18 CYS A O 3
ATOM 1175 N N . LYS A 1 19 ? 1.130 6.197 1.103 1.00 0.00 19 LYS A N 3
ATOM 1176 C CA . LYS A 1 19 ? 1.966 7.012 2.026 1.00 0.00 19 LYS A CA 3
ATOM 1177 C C . LYS A 1 19 ? 2.755 8.177 1.361 1.00 0.00 19 LYS A C 3
ATOM 1178 O O . LYS A 1 19 ? 2.893 9.220 2.003 1.00 0.00 19 LYS A O 3
ATOM 1196 N N . GLY A 1 20 ? 3.235 8.047 0.108 1.00 0.00 20 GLY A N 3
ATOM 1197 C CA . GLY A 1 20 ? 3.728 9.204 -0.687 1.00 0.00 20 GLY A CA 3
ATOM 1198 C C . GLY A 1 20 ? 2.744 10.372 -0.925 1.00 0.00 20 GLY A C 3
ATOM 1199 O O . GLY A 1 20 ? 3.125 11.531 -0.759 1.00 0.00 20 GLY A O 3
ATOM 1203 N N . LEU A 1 21 ? 1.484 10.066 -1.256 1.00 0.00 21 LEU A N 3
ATOM 1204 C CA . LEU A 1 21 ? 0.354 11.016 -1.086 1.00 0.00 21 LEU A CA 3
ATOM 1205 C C . LEU A 1 21 ? 0.024 11.403 0.411 1.00 0.00 21 LEU A C 3
ATOM 1206 O O . LEU A 1 21 ? -0.240 12.575 0.682 1.00 0.00 21 LEU A O 3
ATOM 1222 N N . GLY A 1 22 ? 0.026 10.429 1.333 1.00 0.00 22 GLY A N 3
ATOM 1223 C CA . GLY A 1 22 ? -0.216 10.653 2.775 1.00 0.00 22 GLY A CA 3
ATOM 1224 C C . GLY A 1 22 ? -1.649 10.407 3.278 1.00 0.00 22 GLY A C 3
ATOM 1225 O O . GLY A 1 22 ? -2.160 11.233 4.034 1.00 0.00 22 GLY A O 3
ATOM 1229 N N . LYS A 1 23 ? -2.290 9.297 2.862 1.00 0.00 23 LYS A N 3
ATOM 1230 C CA . LYS A 1 23 ? -3.761 9.145 2.987 1.00 0.00 23 LYS A CA 3
ATOM 1231 C C . LYS A 1 23 ? -4.167 7.962 3.927 1.00 0.00 23 LYS A C 3
ATOM 1232 O O . LYS A 1 23 ? -4.598 8.221 5.054 1.00 0.00 23 LYS A O 3
ATOM 1250 N N . SER A 1 24 ? -4.101 6.689 3.485 1.00 0.00 24 SER A N 3
ATOM 1251 C CA . SER A 1 24 ? -4.465 5.515 4.324 1.00 0.00 24 SER A CA 3
ATOM 1252 C C . SER A 1 24 ? -3.991 4.195 3.633 1.00 0.00 24 SER A C 3
ATOM 1253 O O . SER A 1 24 ? -4.220 3.969 2.438 1.00 0.00 24 SER A O 3
ATOM 1261 N N . MET A 1 25 ? -3.338 3.342 4.426 1.00 0.00 25 MET A N 3
ATOM 1262 C CA . MET A 1 25 ? -2.636 2.133 3.936 1.00 0.00 25 MET A CA 3
ATOM 1263 C C . MET A 1 25 ? -3.297 0.868 4.584 1.00 0.00 25 MET A C 3
ATOM 1264 O O . MET A 1 25 ? -3.064 0.559 5.757 1.00 0.00 25 MET A O 3
ATOM 1278 N N . GLU A 1 26 ? -4.136 0.168 3.817 1.00 0.00 26 GLU A N 3
ATOM 1279 C CA . GLU A 1 26 ? -4.984 -0.932 4.364 1.00 0.00 26 GLU A CA 3
ATOM 1280 C C . GLU A 1 26 ? -4.804 -2.253 3.557 1.00 0.00 26 GLU A C 3
ATOM 1281 O O . GLU A 1 26 ? -5.692 -2.672 2.808 1.00 0.00 26 GLU A O 3
ATOM 1294 N N . SER A 1 27 ? -3.653 -2.925 3.755 1.00 0.00 27 SER A N 3
ATOM 1295 C CA . SER A 1 27 ? -3.355 -4.228 3.104 1.00 0.00 27 SER A CA 3
ATOM 1296 C C . SER A 1 27 ? -3.473 -5.485 4.007 1.00 0.00 27 SER A C 3
ATOM 1297 O O . SER A 1 27 ? -3.311 -5.435 5.228 1.00 0.00 27 SER A O 3
ATOM 1305 N N . CYS A 1 28 ? -3.798 -6.619 3.353 1.00 0.00 28 CYS A N 3
ATOM 1306 C CA . CYS A 1 28 ? -4.106 -7.917 4.012 1.00 0.00 28 CYS A CA 3
ATOM 1307 C C . CYS A 1 28 ? -5.347 -7.999 4.954 1.00 0.00 28 CYS A C 3
ATOM 1308 O O . CYS A 1 28 ? -5.498 -8.967 5.701 1.00 0.00 28 CYS A O 3
ATOM 1315 N N . GLN A 1 29 ? -6.274 -7.038 4.839 1.00 0.00 29 GLN A N 3
ATOM 1316 C CA . GLN A 1 29 ? -7.515 -6.993 5.658 1.00 0.00 29 GLN A CA 3
ATOM 1317 C C . GLN A 1 29 ? -8.544 -8.135 5.370 1.00 0.00 29 GLN A C 3
ATOM 1318 O O . GLN A 1 29 ? -9.126 -8.681 6.308 1.00 0.00 29 GLN A O 3
ATOM 1332 N N . GLY A 1 30 ? -8.708 -8.514 4.094 1.00 0.00 30 GLY A N 3
ATOM 1333 C CA . GLY A 1 30 ? -9.238 -9.851 3.734 1.00 0.00 30 GLY A CA 3
ATOM 1334 C C . GLY A 1 30 ? -8.704 -10.345 2.381 1.00 0.00 30 GLY A C 3
ATOM 1335 O O . GLY A 1 30 ? -9.483 -10.508 1.443 1.00 0.00 30 GLY A O 3
ATOM 1339 N N . ASP A 1 31 ? -7.368 -10.521 2.274 1.00 0.00 31 ASP A N 3
ATOM 1340 C CA . ASP A 1 31 ? -6.649 -10.644 0.964 1.00 0.00 31 ASP A CA 3
ATOM 1341 C C . ASP A 1 31 ? -6.986 -9.478 -0.030 1.00 0.00 31 ASP A C 3
ATOM 1342 O O . ASP A 1 31 ? -7.724 -9.650 -1.002 1.00 0.00 31 ASP A O 3
ATOM 1352 N N . THR A 1 32 ? -6.552 -8.258 0.308 1.00 0.00 32 THR A N 3
ATOM 1353 C CA . THR A 1 32 ? -7.064 -7.001 -0.316 1.00 0.00 32 THR A CA 3
ATOM 1354 C C . THR A 1 32 ? -6.134 -5.839 0.141 1.00 0.00 32 THR A C 3
ATOM 1355 O O . THR A 1 32 ? -5.898 -5.671 1.342 1.00 0.00 32 THR A O 3
ATOM 1366 N N . CYS A 1 33 ? -5.672 -5.020 -0.815 1.00 0.00 33 CYS A N 3
ATOM 1367 C CA . CYS A 1 33 ? -5.043 -3.718 -0.504 1.00 0.00 33 CYS A CA 3
ATOM 1368 C C . CYS A 1 33 ? -6.004 -2.561 -0.860 1.00 0.00 33 CYS A C 3
ATOM 1369 O O . CYS A 1 33 ? -6.165 -2.198 -2.028 1.00 0.00 33 CYS A O 3
ATOM 1376 N N . LYS A 1 34 ? -6.621 -1.981 0.173 1.00 0.00 34 LYS A N 3
ATOM 1377 C CA . LYS A 1 34 ? -7.336 -0.690 0.061 1.00 0.00 34 LYS A CA 3
ATOM 1378 C C . LYS A 1 34 ? -6.330 0.496 0.174 1.00 0.00 34 LYS A C 3
ATOM 1379 O O . LYS A 1 34 ? -5.929 0.903 1.270 1.00 0.00 34 LYS A O 3
ATOM 1397 N N . CYS A 1 35 ? -5.943 1.051 -0.979 1.00 0.00 35 CYS A N 3
ATOM 1398 C CA . CYS A 1 35 ? -5.210 2.333 -1.030 1.00 0.00 35 CYS A CA 3
ATOM 1399 C C . CYS A 1 35 ? -6.201 3.512 -1.207 1.00 0.00 35 CYS A C 3
ATOM 1400 O O . CYS A 1 35 ? -6.893 3.609 -2.227 1.00 0.00 35 CYS A O 3
ATOM 1407 N N . LYS A 1 36 ? -6.220 4.437 -0.238 1.00 0.00 36 LYS A N 3
ATOM 1408 C CA . LYS A 1 36 ? -6.877 5.759 -0.414 1.00 0.00 36 LYS A CA 3
ATOM 1409 C C . LYS A 1 36 ? -6.031 6.692 -1.332 1.00 0.00 36 LYS A C 3
ATOM 1410 O O . LYS A 1 36 ? -4.981 7.198 -0.936 1.00 0.00 36 LYS A O 3
ATOM 1428 N N . ALA A 1 37 ? -6.467 6.849 -2.588 1.00 0.00 37 ALA A N 3
ATOM 1429 C CA . ALA A 1 37 ? -5.656 7.467 -3.655 1.00 0.00 37 ALA A CA 3
ATOM 1430 C C . ALA A 1 37 ? -6.187 8.853 -4.047 1.00 0.00 37 ALA A C 3
ATOM 1431 O O . ALA A 1 37 ? -7.360 9.104 -4.332 1.00 0.00 37 ALA A O 3
ATOM 1438 N N . GLY A 1 1 ? -15.871 8.650 -1.040 1.00 0.00 1 GLY A N 4
ATOM 1439 C CA . GLY A 1 1 ? -14.766 7.870 -0.434 1.00 0.00 1 GLY A CA 4
ATOM 1440 C C . GLY A 1 1 ? -13.810 7.267 -1.465 1.00 0.00 1 GLY A C 4
ATOM 1441 O O . GLY A 1 1 ? -13.974 6.113 -1.865 1.00 0.00 1 GLY A O 4
ATOM 1446 N N . SER A 1 2 ? -12.787 8.033 -1.864 1.00 0.00 2 SER A N 4
ATOM 1447 C CA . SER A 1 2 ? -11.865 7.636 -2.963 1.00 0.00 2 SER A CA 4
ATOM 1448 C C . SER A 1 2 ? -10.766 6.617 -2.547 1.00 0.00 2 SER A C 4
ATOM 1449 O O . SER A 1 2 ? -9.611 6.968 -2.299 1.00 0.00 2 SER A O 4
ATOM 1457 N N . THR A 1 3 ? -11.141 5.334 -2.478 1.00 0.00 3 THR A N 4
ATOM 1458 C CA . THR A 1 3 ? -10.229 4.232 -2.061 1.00 0.00 3 THR A CA 4
ATOM 1459 C C . THR A 1 3 ? -10.154 3.153 -3.182 1.00 0.00 3 THR A C 4
ATOM 1460 O O . THR A 1 3 ? -11.178 2.721 -3.719 1.00 0.00 3 THR A O 4
ATOM 1471 N N . GLY A 1 4 ? -8.929 2.718 -3.507 1.00 0.00 4 GLY A N 4
ATOM 1472 C CA . GLY A 1 4 ? -8.689 1.700 -4.553 1.00 0.00 4 GLY A CA 4
ATOM 1473 C C . GLY A 1 4 ? -8.426 0.278 -4.016 1.00 0.00 4 GLY A C 4
ATOM 1474 O O . GLY A 1 4 ? -7.275 0.036 -3.642 1.00 0.00 4 GLY A O 4
ATOM 1478 N N . PRO A 1 5 ? -9.390 -0.685 -3.986 1.00 0.00 5 PRO A N 4
ATOM 1479 C CA . PRO A 1 5 ? -9.130 -2.078 -3.499 1.00 0.00 5 PRO A CA 4
ATOM 1480 C C . PRO A 1 5 ? -8.463 -3.015 -4.543 1.00 0.00 5 PRO A C 4
ATOM 1481 O O . PRO A 1 5 ? -9.012 -3.264 -5.620 1.00 0.00 5 PRO A O 4
ATOM 1492 N N . GLN A 1 6 ? -7.294 -3.567 -4.189 1.00 0.00 6 GLN A N 4
ATOM 1493 C CA . GLN A 1 6 ? -6.569 -4.542 -5.059 1.00 0.00 6 GLN A CA 4
ATOM 1494 C C . GLN A 1 6 ? -6.936 -6.027 -4.670 1.00 0.00 6 GLN A C 4
ATOM 1495 O O . GLN A 1 6 ? -8.089 -6.320 -4.340 1.00 0.00 6 GLN A O 4
ATOM 1509 N N . THR A 1 7 ? -6.016 -7.000 -4.759 1.00 0.00 7 THR A N 4
ATOM 1510 C CA . THR A 1 7 ? -6.246 -8.390 -4.244 1.00 0.00 7 THR A CA 4
ATOM 1511 C C . THR A 1 7 ? -4.883 -8.980 -3.758 1.00 0.00 7 THR A C 4
ATOM 1512 O O . THR A 1 7 ? -4.312 -9.880 -4.379 1.00 0.00 7 THR A O 4
ATOM 1523 N N . THR A 1 8 ? -4.339 -8.418 -2.661 1.00 0.00 8 THR A N 4
ATOM 1524 C CA . THR A 1 8 ? -2.930 -8.680 -2.242 1.00 0.00 8 THR A CA 4
ATOM 1525 C C . THR A 1 8 ? -2.695 -8.323 -0.739 1.00 0.00 8 THR A C 4
ATOM 1526 O O . THR A 1 8 ? -2.981 -7.208 -0.288 1.00 0.00 8 THR A O 4
ATOM 1537 N N . CYS A 1 9 ? -2.145 -9.284 0.023 1.00 0.00 9 CYS A N 4
ATOM 1538 C CA . CYS A 1 9 ? -1.780 -9.101 1.445 1.00 0.00 9 CYS A CA 4
ATOM 1539 C C . CYS A 1 9 ? -0.477 -8.294 1.708 1.00 0.00 9 CYS A C 4
ATOM 1540 O O . CYS A 1 9 ? -0.552 -7.185 2.252 1.00 0.00 9 CYS A O 4
ATOM 1547 N N . GLN A 1 10 ? 0.699 -8.833 1.343 1.00 0.00 10 GLN A N 4
ATOM 1548 C CA . GLN A 1 10 ? 2.008 -8.156 1.565 1.00 0.00 10 GLN A CA 4
ATOM 1549 C C . GLN A 1 10 ? 2.366 -7.111 0.464 1.00 0.00 10 GLN A C 4
ATOM 1550 O O . GLN A 1 10 ? 3.307 -7.268 -0.319 1.00 0.00 10 GLN A O 4
ATOM 1564 N N . ALA A 1 11 ? 1.591 -6.018 0.425 1.00 0.00 11 ALA A N 4
ATOM 1565 C CA . ALA A 1 11 ? 1.591 -5.087 -0.726 1.00 0.00 11 ALA A CA 4
ATOM 1566 C C . ALA A 1 11 ? 2.455 -3.825 -0.491 1.00 0.00 11 ALA A C 4
ATOM 1567 O O . ALA A 1 11 ? 1.954 -2.713 -0.293 1.00 0.00 11 ALA A O 4
ATOM 1574 N N . ALA A 1 12 ? 3.782 -4.010 -0.584 1.00 0.00 12 ALA A N 4
ATOM 1575 C CA . ALA A 1 12 ? 4.763 -2.918 -0.380 1.00 0.00 12 ALA A CA 4
ATOM 1576 C C . ALA A 1 12 ? 4.728 -1.763 -1.420 1.00 0.00 12 ALA A C 4
ATOM 1577 O O . ALA A 1 12 ? 4.787 -0.603 -1.019 1.00 0.00 12 ALA A O 4
ATOM 1584 N N . MET A 1 13 ? 4.583 -2.063 -2.718 1.00 0.00 13 MET A N 4
ATOM 1585 C CA . MET A 1 13 ? 4.411 -1.034 -3.777 1.00 0.00 13 MET A CA 4
ATOM 1586 C C . MET A 1 13 ? 3.062 -0.227 -3.704 1.00 0.00 13 MET A C 4
ATOM 1587 O O . MET A 1 13 ? 3.079 0.997 -3.850 1.00 0.00 13 MET A O 4
ATOM 1601 N N . CYS A 1 14 ? 1.938 -0.914 -3.431 1.00 0.00 14 CYS A N 4
ATOM 1602 C CA . CYS A 1 14 ? 0.643 -0.273 -3.086 1.00 0.00 14 CYS A CA 4
ATOM 1603 C C . CYS A 1 14 ? 0.689 0.691 -1.863 1.00 0.00 14 CYS A C 4
ATOM 1604 O O . CYS A 1 14 ? 0.321 1.860 -1.993 1.00 0.00 14 CYS A O 4
ATOM 1611 N N . GLU A 1 15 ? 1.178 0.207 -0.713 1.00 0.00 15 GLU A N 4
ATOM 1612 C CA . GLU A 1 15 ? 1.336 1.023 0.515 1.00 0.00 15 GLU A CA 4
ATOM 1613 C C . GLU A 1 15 ? 2.449 2.120 0.463 1.00 0.00 15 GLU A C 4
ATOM 1614 O O . GLU A 1 15 ? 2.228 3.196 1.019 1.00 0.00 15 GLU A O 4
ATOM 1627 N N . ALA A 1 16 ? 3.590 1.899 -0.215 1.00 0.00 16 ALA A N 4
ATOM 1628 C CA . ALA A 1 16 ? 4.589 2.968 -0.476 1.00 0.00 16 ALA A CA 4
ATOM 1629 C C . ALA A 1 16 ? 4.104 4.142 -1.380 1.00 0.00 16 ALA A C 4
ATOM 1630 O O . ALA A 1 16 ? 4.337 5.297 -1.018 1.00 0.00 16 ALA A O 4
ATOM 1637 N N . GLY A 1 17 ? 3.386 3.867 -2.487 1.00 0.00 17 GLY A N 4
ATOM 1638 C CA . GLY A 1 17 ? 2.609 4.910 -3.206 1.00 0.00 17 GLY A CA 4
ATOM 1639 C C . GLY A 1 17 ? 1.515 5.650 -2.405 1.00 0.00 17 GLY A C 4
ATOM 1640 O O . GLY A 1 17 ? 1.438 6.879 -2.476 1.00 0.00 17 GLY A O 4
ATOM 1644 N N . CYS A 1 18 ? 0.708 4.921 -1.621 1.00 0.00 18 CYS A N 4
ATOM 1645 C CA . CYS A 1 18 ? -0.248 5.526 -0.667 1.00 0.00 18 CYS A CA 4
ATOM 1646 C C . CYS A 1 18 ? 0.347 6.381 0.499 1.00 0.00 18 CYS A C 4
ATOM 1647 O O . CYS A 1 18 ? -0.253 7.397 0.852 1.00 0.00 18 CYS A O 4
ATOM 1654 N N . LYS A 1 19 ? 1.503 6.001 1.063 1.00 0.00 19 LYS A N 4
ATOM 1655 C CA . LYS A 1 19 ? 2.302 6.868 1.975 1.00 0.00 19 LYS A CA 4
ATOM 1656 C C . LYS A 1 19 ? 3.067 8.038 1.287 1.00 0.00 19 LYS A C 4
ATOM 1657 O O . LYS A 1 19 ? 3.159 9.105 1.897 1.00 0.00 19 LYS A O 4
ATOM 1675 N N . GLY A 1 20 ? 3.566 7.884 0.045 1.00 0.00 20 GLY A N 4
ATOM 1676 C CA . GLY A 1 20 ? 3.992 9.035 -0.799 1.00 0.00 20 GLY A CA 4
ATOM 1677 C C . GLY A 1 20 ? 2.943 10.136 -1.082 1.00 0.00 20 GLY A C 4
ATOM 1678 O O . GLY A 1 20 ? 3.252 11.320 -0.943 1.00 0.00 20 GLY A O 4
ATOM 1682 N N . LEU A 1 21 ? 1.706 9.748 -1.417 1.00 0.00 21 LEU A N 4
ATOM 1683 C CA . LEU A 1 21 ? 0.516 10.632 -1.276 1.00 0.00 21 LEU A CA 4
ATOM 1684 C C . LEU A 1 21 ? 0.186 11.088 0.203 1.00 0.00 21 LEU A C 4
ATOM 1685 O O . LEU A 1 21 ? -0.152 12.255 0.415 1.00 0.00 21 LEU A O 4
ATOM 1701 N N . GLY A 1 22 ? 0.275 10.171 1.176 1.00 0.00 22 GLY A N 4
ATOM 1702 C CA . GLY A 1 22 ? 0.131 10.471 2.615 1.00 0.00 22 GLY A CA 4
ATOM 1703 C C . GLY A 1 22 ? -1.254 10.262 3.246 1.00 0.00 22 GLY A C 4
ATOM 1704 O O . GLY A 1 22 ? -1.626 11.062 4.106 1.00 0.00 22 GLY A O 4
ATOM 1708 N N . LYS A 1 23 ? -2.017 9.231 2.828 1.00 0.00 23 LYS A N 4
ATOM 1709 C CA . LYS A 1 23 ? -3.472 9.166 3.120 1.00 0.00 23 LYS A CA 4
ATOM 1710 C C . LYS A 1 23 ? -3.835 7.976 4.072 1.00 0.00 23 LYS A C 4
ATOM 1711 O O . LYS A 1 23 ? -4.202 8.224 5.223 1.00 0.00 23 LYS A O 4
ATOM 1729 N N . SER A 1 24 ? -3.784 6.709 3.611 1.00 0.00 24 SER A N 4
ATOM 1730 C CA . SER A 1 24 ? -4.074 5.519 4.458 1.00 0.00 24 SER A CA 4
ATOM 1731 C C . SER A 1 24 ? -3.651 4.209 3.713 1.00 0.00 24 SER A C 4
ATOM 1732 O O . SER A 1 24 ? -3.949 4.011 2.529 1.00 0.00 24 SER A O 4
ATOM 1740 N N . MET A 1 25 ? -2.971 3.327 4.451 1.00 0.00 25 MET A N 4
ATOM 1741 C CA . MET A 1 25 ? -2.367 2.088 3.910 1.00 0.00 25 MET A CA 4
ATOM 1742 C C . MET A 1 25 ? -3.080 0.849 4.542 1.00 0.00 25 MET A C 4
ATOM 1743 O O . MET A 1 25 ? -2.860 0.521 5.713 1.00 0.00 25 MET A O 4
ATOM 1757 N N . GLU A 1 26 ? -3.944 0.185 3.767 1.00 0.00 26 GLU A N 4
ATOM 1758 C CA . GLU A 1 26 ? -4.822 -0.892 4.304 1.00 0.00 26 GLU A CA 4
ATOM 1759 C C . GLU A 1 26 ? -4.688 -2.202 3.464 1.00 0.00 26 GLU A C 4
ATOM 1760 O O . GLU A 1 26 ? -5.601 -2.578 2.720 1.00 0.00 26 GLU A O 4
ATOM 1773 N N . SER A 1 27 ? -3.554 -2.915 3.620 1.00 0.00 27 SER A N 4
ATOM 1774 C CA . SER A 1 27 ? -3.342 -4.239 2.979 1.00 0.00 27 SER A CA 4
ATOM 1775 C C . SER A 1 27 ? -3.621 -5.459 3.889 1.00 0.00 27 SER A C 4
ATOM 1776 O O . SER A 1 27 ? -3.521 -5.404 5.117 1.00 0.00 27 SER A O 4
ATOM 1784 N N . CYS A 1 28 ? -4.019 -6.566 3.235 1.00 0.00 28 CYS A N 4
ATOM 1785 C CA . CYS A 1 28 ? -4.533 -7.795 3.897 1.00 0.00 28 CYS A CA 4
ATOM 1786 C C . CYS A 1 28 ? -5.871 -7.705 4.701 1.00 0.00 28 CYS A C 4
ATOM 1787 O O . CYS A 1 28 ? -6.239 -8.651 5.399 1.00 0.00 28 CYS A O 4
ATOM 1794 N N . GLN A 1 29 ? -6.630 -6.615 4.520 1.00 0.00 29 GLN A N 4
ATOM 1795 C CA . GLN A 1 29 ? -7.920 -6.369 5.222 1.00 0.00 29 GLN A CA 4
ATOM 1796 C C . GLN A 1 29 ? -9.080 -7.349 4.859 1.00 0.00 29 GLN A C 4
ATOM 1797 O O . GLN A 1 29 ? -9.833 -7.753 5.745 1.00 0.00 29 GLN A O 4
ATOM 1811 N N . GLY A 1 30 ? -9.160 -7.774 3.589 1.00 0.00 30 GLY A N 4
ATOM 1812 C CA . GLY A 1 30 ? -9.788 -9.072 3.238 1.00 0.00 30 GLY A CA 4
ATOM 1813 C C . GLY A 1 30 ? -9.128 -9.721 2.010 1.00 0.00 30 GLY A C 4
ATOM 1814 O O . GLY A 1 30 ? -9.784 -9.874 0.981 1.00 0.00 30 GLY A O 4
ATOM 1818 N N . ASP A 1 31 ? -7.818 -10.041 2.104 1.00 0.00 31 ASP A N 4
ATOM 1819 C CA . ASP A 1 31 ? -6.945 -10.321 0.916 1.00 0.00 31 ASP A CA 4
ATOM 1820 C C . ASP A 1 31 ? -7.039 -9.217 -0.198 1.00 0.00 31 ASP A C 4
ATOM 1821 O O . ASP A 1 31 ? -7.631 -9.420 -1.260 1.00 0.00 31 ASP A O 4
ATOM 1831 N N . THR A 1 32 ? -6.579 -8.001 0.121 1.00 0.00 32 THR A N 4
ATOM 1832 C CA . THR A 1 32 ? -6.963 -6.759 -0.617 1.00 0.00 32 THR A CA 4
ATOM 1833 C C . THR A 1 32 ? -6.048 -5.611 -0.098 1.00 0.00 32 THR A C 4
ATOM 1834 O O . THR A 1 32 ? -5.960 -5.387 1.114 1.00 0.00 32 THR A O 4
ATOM 1845 N N . CYS A 1 33 ? -5.428 -4.864 -1.026 1.00 0.00 33 CYS A N 4
ATOM 1846 C CA . CYS A 1 33 ? -4.780 -3.575 -0.693 1.00 0.00 33 CYS A CA 4
ATOM 1847 C C . CYS A 1 33 ? -5.716 -2.401 -1.044 1.00 0.00 33 CYS A C 4
ATOM 1848 O O . CYS A 1 33 ? -5.828 -1.994 -2.202 1.00 0.00 33 CYS A O 4
ATOM 1855 N N . LYS A 1 34 ? -6.379 -1.871 -0.012 1.00 0.00 34 LYS A N 4
ATOM 1856 C CA . LYS A 1 34 ? -7.132 -0.601 -0.101 1.00 0.00 34 LYS A CA 4
ATOM 1857 C C . LYS A 1 34 ? -6.167 0.603 0.095 1.00 0.00 34 LYS A C 4
ATOM 1858 O O . LYS A 1 34 ? -5.824 0.985 1.219 1.00 0.00 34 LYS A O 4
ATOM 1876 N N . CYS A 1 35 ? -5.741 1.198 -1.024 1.00 0.00 35 CYS A N 4
ATOM 1877 C CA . CYS A 1 35 ? -5.024 2.488 -1.004 1.00 0.00 35 CYS A CA 4
ATOM 1878 C C . CYS A 1 35 ? -6.030 3.665 -1.073 1.00 0.00 35 CYS A C 4
ATOM 1879 O O . CYS A 1 35 ? -6.767 3.815 -2.054 1.00 0.00 35 CYS A O 4
ATOM 1886 N N . LYS A 1 36 ? -6.028 4.528 -0.051 1.00 0.00 36 LYS A N 4
ATOM 1887 C CA . LYS A 1 36 ? -6.791 5.802 -0.088 1.00 0.00 36 LYS A CA 4
ATOM 1888 C C . LYS A 1 36 ? -6.089 6.838 -1.009 1.00 0.00 36 LYS A C 4
ATOM 1889 O O . LYS A 1 36 ? -4.956 7.259 -0.761 1.00 0.00 36 LYS A O 4
ATOM 1907 N N . ALA A 1 37 ? -6.763 7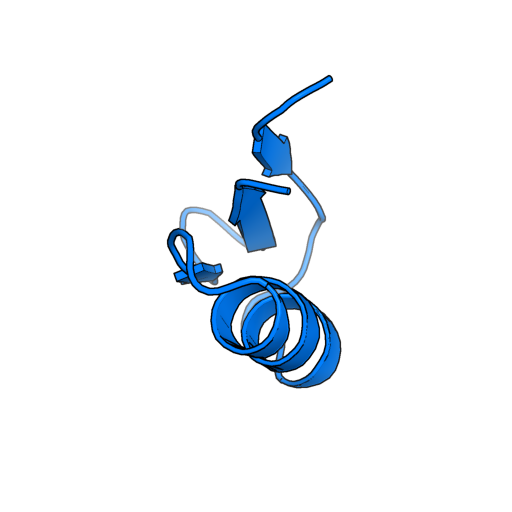.185 -2.110 1.00 0.00 37 ALA A N 4
ATOM 1908 C CA . ALA A 1 37 ? -6.237 8.121 -3.120 1.00 0.00 37 ALA A CA 4
ATOM 1909 C C . ALA A 1 37 ? -7.429 8.765 -3.842 1.00 0.00 37 ALA A C 4
ATOM 1910 O O . ALA A 1 37 ? -8.105 9.675 -3.358 1.00 0.00 37 ALA A O 4
ATOM 1917 N N . GLY A 1 1 ? -9.531 10.814 -1.629 1.00 0.00 1 GLY A N 5
ATOM 1918 C CA . GLY A 1 1 ? -10.829 10.802 -2.343 1.00 0.00 1 GLY A CA 5
ATOM 1919 C C . GLY A 1 1 ? -11.504 9.428 -2.399 1.00 0.00 1 GLY A C 5
ATOM 1920 O O . GLY A 1 1 ? -12.443 9.171 -1.644 1.00 0.00 1 GLY A O 5
ATOM 1925 N N . SER A 1 2 ? -11.037 8.568 -3.309 1.00 0.00 2 SER A N 5
ATOM 1926 C CA . SER A 1 2 ? -11.611 7.211 -3.509 1.00 0.00 2 SER A CA 5
ATOM 1927 C C . SER A 1 2 ? -10.669 6.091 -2.983 1.00 0.00 2 SER A C 5
ATOM 1928 O O . SER A 1 2 ? -9.480 6.056 -3.318 1.00 0.00 2 SER A O 5
ATOM 1936 N N . THR A 1 3 ? -11.199 5.155 -2.179 1.00 0.00 3 THR A N 5
ATOM 1937 C CA . THR A 1 3 ? -10.420 3.967 -1.725 1.00 0.00 3 THR A CA 5
ATOM 1938 C C . THR A 1 3 ? -10.445 2.847 -2.809 1.00 0.00 3 THR A C 5
ATOM 1939 O O . THR A 1 3 ? -11.514 2.413 -3.248 1.00 0.00 3 THR A O 5
ATOM 1950 N N . GLY A 1 4 ? -9.252 2.394 -3.214 1.00 0.00 4 GLY A N 5
ATOM 1951 C CA . GLY A 1 4 ? -9.097 1.382 -4.279 1.00 0.00 4 GLY A CA 5
ATOM 1952 C C . GLY A 1 4 ? -8.784 -0.034 -3.759 1.00 0.00 4 GLY A C 5
ATOM 1953 O O . GLY A 1 4 ? -7.604 -0.267 -3.483 1.00 0.00 4 GLY A O 5
ATOM 1957 N N . PRO A 1 5 ? -9.737 -1.000 -3.638 1.00 0.00 5 PRO A N 5
ATOM 1958 C CA . PRO A 1 5 ? -9.428 -2.385 -3.159 1.00 0.00 5 PRO A CA 5
ATOM 1959 C C . PRO A 1 5 ? -8.799 -3.311 -4.235 1.00 0.00 5 PRO A C 5
ATOM 1960 O O . PRO A 1 5 ? -9.416 -3.608 -5.262 1.00 0.00 5 PRO A O 5
ATOM 1971 N N . GLN A 1 6 ? -7.578 -3.793 -3.965 1.00 0.00 6 GLN A N 5
ATOM 1972 C CA . GLN A 1 6 ? -6.865 -4.732 -4.882 1.00 0.00 6 GLN A CA 5
ATOM 1973 C C . GLN A 1 6 ? -7.169 -6.231 -4.501 1.00 0.00 6 GLN A C 5
ATOM 1974 O O . GLN A 1 6 ? -8.304 -6.568 -4.152 1.00 0.00 6 GLN A O 5
ATOM 1988 N N . THR A 1 7 ? -6.217 -7.170 -4.615 1.00 0.00 7 THR A N 5
ATOM 1989 C CA . THR A 1 7 ? -6.380 -8.564 -4.086 1.00 0.00 7 THR A CA 5
ATOM 1990 C C . THR A 1 7 ? -4.974 -9.108 -3.669 1.00 0.00 7 THR A C 5
ATOM 1991 O O . THR A 1 7 ? -4.406 -9.989 -4.319 1.00 0.00 7 THR A O 5
ATOM 2002 N N . THR A 1 8 ? -4.391 -8.526 -2.603 1.00 0.00 8 THR A N 5
ATOM 2003 C CA . THR A 1 8 ? -2.958 -8.749 -2.254 1.00 0.00 8 THR A CA 5
ATOM 2004 C C . THR A 1 8 ? -2.653 -8.394 -0.763 1.00 0.00 8 THR A C 5
ATOM 2005 O O . THR A 1 8 ? -2.933 -7.286 -0.292 1.00 0.00 8 THR A O 5
ATOM 2016 N N . CYS A 1 9 ? -2.045 -9.349 -0.037 1.00 0.00 9 CYS A N 5
ATOM 2017 C CA . CYS A 1 9 ? -1.607 -9.166 1.364 1.00 0.00 9 CYS A CA 5
ATOM 2018 C C . CYS A 1 9 ? -0.298 -8.355 1.567 1.00 0.00 9 CYS A C 5
ATOM 2019 O O . CYS A 1 9 ? -0.346 -7.269 2.156 1.00 0.00 9 CYS A O 5
ATOM 2026 N N . GLN A 1 10 ? 0.857 -8.863 1.102 1.00 0.00 10 GLN A N 5
ATOM 2027 C CA . GLN A 1 10 ? 2.165 -8.160 1.241 1.00 0.00 10 GLN A CA 5
ATOM 2028 C C . GLN A 1 10 ? 2.421 -7.093 0.132 1.00 0.00 10 GLN A C 5
ATOM 2029 O O . GLN A 1 10 ? 3.308 -7.220 -0.717 1.00 0.00 10 GLN A O 5
ATOM 2043 N N . ALA A 1 11 ? 1.622 -6.016 0.160 1.00 0.00 11 ALA A N 5
ATOM 2044 C CA . ALA A 1 11 ? 1.543 -5.059 -0.969 1.00 0.00 11 ALA A CA 5
ATOM 2045 C C . ALA A 1 11 ? 2.368 -3.770 -0.735 1.00 0.00 11 ALA A C 5
ATOM 2046 O O . ALA A 1 11 ? 1.833 -2.685 -0.481 1.00 0.00 11 ALA A O 5
ATOM 2053 N N . ALA A 1 12 ? 3.696 -3.895 -0.894 1.00 0.00 12 ALA A N 5
ATOM 2054 C CA . ALA A 1 12 ? 4.638 -2.766 -0.704 1.00 0.00 12 ALA A CA 5
ATOM 2055 C C . ALA A 1 12 ? 4.509 -1.591 -1.715 1.00 0.00 12 ALA A C 5
ATOM 2056 O O . ALA A 1 12 ? 4.530 -0.438 -1.291 1.00 0.00 12 ALA A O 5
ATOM 2063 N N . MET A 1 13 ? 4.327 -1.872 -3.014 1.00 0.00 13 MET A N 5
ATOM 2064 C CA . MET A 1 13 ? 4.075 -0.830 -4.044 1.00 0.00 13 MET A CA 5
ATOM 2065 C C . MET A 1 13 ? 2.702 -0.075 -3.900 1.00 0.00 13 MET A C 5
ATOM 2066 O O . MET A 1 13 ? 2.668 1.152 -4.022 1.00 0.00 13 MET A O 5
ATOM 2080 N N . CYS A 1 14 ? 1.616 -0.809 -3.596 1.00 0.00 14 CYS A N 5
ATOM 2081 C CA . CYS A 1 14 ? 0.313 -0.223 -3.189 1.00 0.00 14 CYS A CA 5
ATOM 2082 C C . CYS A 1 14 ? 0.366 0.721 -1.949 1.00 0.00 14 CYS A C 5
ATOM 2083 O O . CYS A 1 14 ? -0.072 1.869 -2.034 1.00 0.00 14 CYS A O 5
ATOM 2090 N N . GLU A 1 15 ? 0.936 0.241 -0.835 1.00 0.00 15 GLU A N 5
ATOM 2091 C CA . GLU A 1 15 ? 1.121 1.041 0.399 1.00 0.00 15 GLU A CA 5
ATOM 2092 C C . GLU A 1 15 ? 2.178 2.192 0.308 1.00 0.00 15 GLU A C 5
ATOM 2093 O O . GLU A 1 15 ? 1.927 3.260 0.869 1.00 0.00 15 GLU A O 5
ATOM 2106 N N . ALA A 1 16 ? 3.304 2.017 -0.405 1.00 0.00 16 ALA A N 5
ATOM 2107 C CA . ALA A 1 16 ? 4.259 3.121 -0.690 1.00 0.00 16 ALA A CA 5
ATOM 2108 C C . ALA A 1 16 ? 3.713 4.287 -1.568 1.00 0.00 16 ALA A C 5
ATOM 2109 O O . ALA A 1 16 ? 3.950 5.444 -1.221 1.00 0.00 16 ALA A O 5
ATOM 2116 N N . GLY A 1 17 ? 2.948 4.001 -2.640 1.00 0.00 17 GLY A N 5
ATOM 2117 C CA . GLY A 1 17 ? 2.124 5.032 -3.322 1.00 0.00 17 GLY A CA 5
ATOM 2118 C C . GLY A 1 17 ? 1.051 5.747 -2.472 1.00 0.00 17 GLY A C 5
ATOM 2119 O O . GLY A 1 17 ? 0.951 6.975 -2.530 1.00 0.00 17 GLY A O 5
ATOM 2123 N N . CYS A 1 18 ? 0.289 4.999 -1.661 1.00 0.00 18 CYS A N 5
ATOM 2124 C CA . CYS A 1 18 ? -0.617 5.580 -0.648 1.00 0.00 18 CYS A CA 5
ATOM 2125 C C . CYS A 1 18 ? 0.033 6.443 0.476 1.00 0.00 18 CYS A C 5
ATOM 2126 O O . CYS A 1 18 ? -0.529 7.485 0.816 1.00 0.00 18 CYS A O 5
ATOM 2133 N N . LYS A 1 19 ? 1.197 6.051 1.020 1.00 0.00 19 LYS A N 5
ATOM 2134 C CA . LYS A 1 19 ? 2.013 6.917 1.909 1.00 0.00 19 LYS A CA 5
ATOM 2135 C C . LYS A 1 19 ? 2.767 8.099 1.221 1.00 0.00 19 LYS A C 5
ATOM 2136 O O . LYS A 1 19 ? 2.914 9.144 1.858 1.00 0.00 19 LYS A O 5
ATOM 2154 N N . GLY A 1 20 ? 3.194 7.970 -0.048 1.00 0.00 20 GLY A N 5
ATOM 2155 C CA . GLY A 1 20 ? 3.607 9.132 -0.883 1.00 0.00 20 GLY A CA 5
ATOM 2156 C C . GLY A 1 20 ? 2.564 10.252 -1.102 1.00 0.00 20 GLY A C 5
ATOM 2157 O O . GLY A 1 20 ? 2.894 11.427 -0.943 1.00 0.00 20 GLY A O 5
ATOM 2161 N N . LEU A 1 21 ? 1.311 9.888 -1.403 1.00 0.00 21 LEU A N 5
ATOM 2162 C CA . LEU A 1 21 ? 0.139 10.783 -1.192 1.00 0.00 21 LEU A CA 5
ATOM 2163 C C . LEU A 1 21 ? -0.133 11.198 0.310 1.00 0.00 21 LEU A C 5
ATOM 2164 O O . LEU A 1 21 ? -0.469 12.355 0.567 1.00 0.00 21 LEU A O 5
ATOM 2180 N N . GLY A 1 22 ? 0.003 10.257 1.253 1.00 0.00 22 GLY A N 5
ATOM 2181 C CA . GLY A 1 22 ? -0.087 10.515 2.704 1.00 0.00 22 GLY A CA 5
ATOM 2182 C C . GLY A 1 22 ? -1.431 10.218 3.388 1.00 0.00 22 GLY A C 5
ATOM 2183 O O . GLY A 1 22 ? -1.822 10.989 4.265 1.00 0.00 22 GLY A O 5
ATOM 2187 N N . LYS A 1 23 ? -2.134 9.137 2.994 1.00 0.00 23 LYS A N 5
ATOM 2188 C CA . LYS A 1 23 ? -3.567 8.965 3.342 1.00 0.00 23 LYS A CA 5
ATOM 2189 C C . LYS A 1 23 ? -3.776 7.771 4.333 1.00 0.00 23 LYS A C 5
ATOM 2190 O O . LYS A 1 23 ? -3.837 8.017 5.539 1.00 0.00 23 LYS A O 5
ATOM 2208 N N . SER A 1 24 ? -3.894 6.512 3.862 1.00 0.00 24 SER A N 5
ATOM 2209 C CA . SER A 1 24 ? -4.094 5.336 4.742 1.00 0.00 24 SER A CA 5
ATOM 2210 C C . SER A 1 24 ? -3.772 4.015 3.981 1.00 0.00 24 SER A C 5
ATOM 2211 O O . SER A 1 24 ? -4.273 3.775 2.875 1.00 0.00 24 SER A O 5
ATOM 2219 N N . MET A 1 25 ? -2.968 3.164 4.617 1.00 0.00 25 MET A N 5
ATOM 2220 C CA . MET A 1 25 ? -2.403 1.948 3.991 1.00 0.00 25 MET A CA 5
ATOM 2221 C C . MET A 1 25 ? -3.064 0.676 4.613 1.00 0.00 25 MET A C 5
ATOM 2222 O O . MET A 1 25 ? -2.786 0.317 5.763 1.00 0.00 25 MET A O 5
ATOM 2236 N N . GLU A 1 26 ? -3.936 0.011 3.849 1.00 0.00 26 GLU A N 5
ATOM 2237 C CA . GLU A 1 26 ? -4.713 -1.151 4.360 1.00 0.00 26 GLU A CA 5
ATOM 2238 C C . GLU A 1 26 ? -4.519 -2.414 3.458 1.00 0.00 26 GLU A C 5
ATOM 2239 O O . GLU A 1 26 ? -5.440 -2.836 2.750 1.00 0.00 26 GLU A O 5
ATOM 2252 N N . SER A 1 27 ? -3.334 -3.050 3.531 1.00 0.00 27 SER A N 5
ATOM 2253 C CA . SER A 1 27 ? -3.096 -4.372 2.894 1.00 0.00 27 SER A CA 5
ATOM 2254 C C . SER A 1 27 ? -3.333 -5.583 3.824 1.00 0.00 27 SER A C 5
ATOM 2255 O O . SER A 1 27 ? -3.159 -5.523 5.043 1.00 0.00 27 SER A O 5
ATOM 2263 N N . CYS A 1 28 ? -3.789 -6.684 3.202 1.00 0.00 28 CYS A N 5
ATOM 2264 C CA . CYS A 1 28 ? -4.308 -7.888 3.905 1.00 0.00 28 CYS A CA 5
ATOM 2265 C C . CYS A 1 28 ? -5.611 -7.743 4.759 1.00 0.00 28 CYS A C 5
ATOM 2266 O O . CYS A 1 28 ? -6.013 -8.693 5.433 1.00 0.00 28 CYS A O 5
ATOM 2273 N N . GLN A 1 29 ? -6.307 -6.600 4.647 1.00 0.00 29 GLN A N 5
ATOM 2274 C CA . GLN A 1 29 ? -7.545 -6.292 5.418 1.00 0.00 29 GLN A CA 5
ATOM 2275 C C . GLN A 1 29 ? -8.777 -7.197 5.104 1.00 0.00 29 GLN A C 5
ATOM 2276 O O . GLN A 1 29 ? -9.540 -7.524 6.015 1.00 0.00 29 GLN A O 5
ATOM 2290 N N . GLY A 1 30 ? -8.926 -7.627 3.844 1.00 0.00 30 GLY A N 5
ATOM 2291 C CA . GLY A 1 30 ? -9.597 -8.911 3.530 1.00 0.00 30 GLY A CA 5
ATOM 2292 C C . GLY A 1 30 ? -8.942 -9.582 2.314 1.00 0.00 30 GLY A C 5
ATOM 2293 O O . GLY A 1 30 ? -9.538 -9.591 1.235 1.00 0.00 30 GLY A O 5
ATOM 2297 N N . ASP A 1 31 ? -7.682 -10.047 2.462 1.00 0.00 31 ASP A N 5
ATOM 2298 C CA . ASP A 1 31 ? -6.799 -10.439 1.309 1.00 0.00 31 ASP A CA 5
ATOM 2299 C C . ASP A 1 31 ? -6.769 -9.406 0.115 1.00 0.00 31 ASP A C 5
ATOM 2300 O O . ASP A 1 31 ? -7.088 -9.732 -1.028 1.00 0.00 31 ASP A O 5
ATOM 2310 N N . THR A 1 32 ? -6.480 -8.139 0.437 1.00 0.00 32 THR A N 5
ATOM 2311 C CA . THR A 1 32 ? -6.949 -6.968 -0.354 1.00 0.00 32 THR A CA 5
ATOM 2312 C C . THR A 1 32 ? -6.076 -5.757 0.090 1.00 0.00 32 THR A C 5
ATOM 2313 O O . THR A 1 32 ? -5.963 -5.478 1.289 1.00 0.00 32 THR A O 5
ATOM 2324 N N . CYS A 1 33 ? -5.515 -5.023 -0.883 1.00 0.00 33 CYS A N 5
ATOM 2325 C CA . CYS A 1 33 ? -4.888 -3.709 -0.611 1.00 0.00 33 CYS A CA 5
ATOM 2326 C C . CYS A 1 33 ? -5.867 -2.561 -0.921 1.00 0.00 33 CYS A C 5
ATOM 2327 O O . CYS A 1 33 ? -6.042 -2.161 -2.073 1.00 0.00 33 CYS A O 5
ATOM 2334 N N . LYS A 1 34 ? -6.492 -2.046 0.142 1.00 0.00 34 LYS A N 5
ATOM 2335 C CA . LYS A 1 34 ? -7.282 -0.797 0.095 1.00 0.00 34 LYS A CA 5
ATOM 2336 C C . LYS A 1 34 ? -6.340 0.432 0.249 1.00 0.00 34 LYS A C 5
ATOM 2337 O O . LYS A 1 34 ? -5.952 0.820 1.356 1.00 0.00 34 LYS A O 5
ATOM 2355 N N . CYS A 1 35 ? -5.981 1.035 -0.889 1.00 0.00 35 CYS A N 5
ATOM 2356 C CA . CYS A 1 35 ? -5.260 2.324 -0.904 1.00 0.00 35 CYS A CA 5
ATOM 2357 C C . CYS A 1 35 ? -6.265 3.503 -0.974 1.00 0.00 35 CYS A C 5
ATOM 2358 O O . CYS A 1 35 ? -6.997 3.658 -1.958 1.00 0.00 35 CYS A O 5
ATOM 2365 N N . LYS A 1 36 ? -6.260 4.359 0.055 1.00 0.00 36 LYS A N 5
ATOM 2366 C CA . LYS A 1 36 ? -7.034 5.632 0.044 1.00 0.00 36 LYS A CA 5
ATOM 2367 C C . LYS A 1 36 ? -6.363 6.689 -0.874 1.00 0.00 36 LYS A C 5
ATOM 2368 O O . LYS A 1 36 ? -5.285 7.203 -0.570 1.00 0.00 36 LYS A O 5
ATOM 2386 N N . ALA A 1 37 ? -6.980 6.950 -2.036 1.00 0.00 37 ALA A N 5
ATOM 2387 C CA . ALA A 1 37 ? -6.385 7.802 -3.084 1.00 0.00 37 ALA A CA 5
ATOM 2388 C C . ALA A 1 37 ? -7.513 8.335 -3.974 1.00 0.00 37 ALA A C 5
ATOM 2389 O O . ALA A 1 37 ? -7.973 9.473 -3.886 1.00 0.00 37 ALA A O 5
ATOM 2396 N N . GLY A 1 1 ? -12.421 7.949 1.467 1.00 0.00 1 GLY A N 6
ATOM 2397 C CA . GLY A 1 1 ? -12.228 9.066 0.512 1.00 0.00 1 GLY A CA 6
ATOM 2398 C C . GLY A 1 1 ? -11.397 8.683 -0.711 1.00 0.00 1 GLY A C 6
ATOM 2399 O O . GLY A 1 1 ? -10.180 8.881 -0.726 1.00 0.00 1 GLY A O 6
ATOM 2404 N N . SER A 1 2 ? -12.062 8.147 -1.745 1.00 0.00 2 SER A N 6
ATOM 2405 C CA . SER A 1 2 ? -11.396 7.576 -2.957 1.00 0.00 2 SER A CA 6
ATOM 2406 C C . SER A 1 2 ? -10.505 6.324 -2.683 1.00 0.00 2 SER A C 6
ATOM 2407 O O . SER A 1 2 ? -9.282 6.352 -2.847 1.00 0.00 2 SER A O 6
ATOM 2415 N N . THR A 1 3 ? -11.140 5.219 -2.262 1.00 0.00 3 THR A N 6
ATOM 2416 C CA . THR A 1 3 ? -10.416 3.994 -1.825 1.00 0.00 3 THR A CA 6
ATOM 2417 C C . THR A 1 3 ? -10.393 2.942 -2.971 1.00 0.00 3 THR A C 6
ATOM 2418 O O . THR A 1 3 ? -11.441 2.484 -3.434 1.00 0.00 3 THR A O 6
ATOM 2429 N N . GLY A 1 4 ? -9.181 2.565 -3.395 1.00 0.00 4 GLY A N 6
ATOM 2430 C CA . GLY A 1 4 ? -8.971 1.586 -4.483 1.00 0.00 4 GLY A CA 6
ATOM 2431 C C . GLY A 1 4 ? -8.631 0.158 -4.000 1.00 0.00 4 GLY A C 6
ATOM 2432 O O . GLY A 1 4 ? -7.470 -0.037 -3.630 1.00 0.00 4 GLY A O 6
ATOM 2436 N N . PRO A 1 5 ? -9.543 -0.853 -4.009 1.00 0.00 5 PRO A N 6
ATOM 2437 C CA . PRO A 1 5 ? -9.219 -2.239 -3.538 1.00 0.00 5 PRO A CA 6
ATOM 2438 C C . PRO A 1 5 ? -8.519 -3.140 -4.593 1.00 0.00 5 PRO A C 6
ATOM 2439 O O . PRO A 1 5 ? -9.049 -3.378 -5.682 1.00 0.00 5 PRO A O 6
ATOM 2450 N N . GLN A 1 6 ? -7.348 -3.684 -4.230 1.00 0.00 6 GLN A N 6
ATOM 2451 C CA . GLN A 1 6 ? -6.610 -4.656 -5.093 1.00 0.00 6 GLN A CA 6
ATOM 2452 C C . GLN A 1 6 ? -6.965 -6.142 -4.698 1.00 0.00 6 GLN A C 6
ATOM 2453 O O . GLN A 1 6 ? -8.117 -6.445 -4.378 1.00 0.00 6 GLN A O 6
ATOM 2467 N N . THR A 1 7 ? -6.033 -7.106 -4.771 1.00 0.00 7 THR A N 6
ATOM 2468 C CA . THR A 1 7 ? -6.250 -8.493 -4.242 1.00 0.00 7 THR A CA 6
ATOM 2469 C C . THR A 1 7 ? -4.877 -9.067 -3.763 1.00 0.00 7 THR A C 6
ATOM 2470 O O . THR A 1 7 ? -4.302 -9.964 -4.385 1.00 0.00 7 THR A O 6
ATOM 2481 N N . THR A 1 8 ? -4.329 -8.494 -2.675 1.00 0.00 8 THR A N 6
ATOM 2482 C CA . THR A 1 8 ? -2.913 -8.738 -2.270 1.00 0.00 8 THR A CA 6
ATOM 2483 C C . THR A 1 8 ? -2.668 -8.379 -0.768 1.00 0.00 8 THR A C 6
ATOM 2484 O O . THR A 1 8 ? -2.955 -7.266 -0.315 1.00 0.00 8 THR A O 6
ATOM 2495 N N . CYS A 1 9 ? -2.108 -9.338 -0.010 1.00 0.00 9 CYS A N 6
ATOM 2496 C CA . CYS A 1 9 ? -1.743 -9.155 1.411 1.00 0.00 9 CYS A CA 6
ATOM 2497 C C . CYS A 1 9 ? -0.453 -8.330 1.680 1.00 0.00 9 CYS A C 6
ATOM 2498 O O . CYS A 1 9 ? -0.545 -7.231 2.240 1.00 0.00 9 CYS A O 6
ATOM 2505 N N . GLN A 1 10 ? 0.731 -8.845 1.309 1.00 0.00 10 GLN A N 6
ATOM 2506 C CA . GLN A 1 10 ? 2.029 -8.152 1.557 1.00 0.00 10 GLN A CA 6
ATOM 2507 C C . GLN A 1 10 ? 2.394 -7.096 0.469 1.00 0.00 10 GLN A C 6
ATOM 2508 O O . GLN A 1 10 ? 3.361 -7.232 -0.286 1.00 0.00 10 GLN A O 6
ATOM 2522 N N . ALA A 1 11 ? 1.599 -6.018 0.408 1.00 0.00 11 ALA A N 6
ATOM 2523 C CA . ALA A 1 11 ? 1.615 -5.086 -0.743 1.00 0.00 11 ALA A CA 6
ATOM 2524 C C . ALA A 1 11 ? 2.421 -3.793 -0.469 1.00 0.00 11 ALA A C 6
ATOM 2525 O O . ALA A 1 11 ? 1.873 -2.699 -0.296 1.00 0.00 11 ALA A O 6
ATOM 2532 N N . ALA A 1 12 ? 3.757 -3.929 -0.497 1.00 0.00 12 ALA A N 6
ATOM 2533 C CA . ALA A 1 12 ? 4.686 -2.798 -0.264 1.00 0.00 12 ALA A CA 6
ATOM 2534 C C . ALA A 1 12 ? 4.663 -1.665 -1.329 1.00 0.00 12 ALA A C 6
ATOM 2535 O O . ALA A 1 12 ? 4.661 -0.496 -0.950 1.00 0.00 12 ALA A O 6
ATOM 2542 N N . MET A 1 13 ? 4.594 -1.995 -2.627 1.00 0.00 13 MET A N 6
ATOM 2543 C CA . MET A 1 13 ? 4.447 -0.992 -3.714 1.00 0.00 13 MET A CA 6
ATOM 2544 C C . MET A 1 13 ? 3.068 -0.235 -3.738 1.00 0.00 13 MET A C 6
ATOM 2545 O O . MET A 1 13 ? 3.052 0.982 -3.929 1.00 0.00 13 MET A O 6
ATOM 2559 N N . CYS A 1 14 ? 1.954 -0.952 -3.492 1.00 0.00 14 CYS A N 6
ATOM 2560 C CA . CYS A 1 14 ? 0.631 -0.341 -3.201 1.00 0.00 14 CYS A CA 6
ATOM 2561 C C . CYS A 1 14 ? 0.628 0.675 -2.020 1.00 0.00 14 CYS A C 6
ATOM 2562 O O . CYS A 1 14 ? 0.255 1.832 -2.213 1.00 0.00 14 CYS A O 6
ATOM 2569 N N . GLU A 1 15 ? 1.083 0.246 -0.836 1.00 0.00 15 GLU A N 6
ATOM 2570 C CA . GLU A 1 15 ? 1.149 1.105 0.372 1.00 0.00 15 GLU A CA 6
ATOM 2571 C C . GLU A 1 15 ? 2.250 2.209 0.369 1.00 0.00 15 GLU A C 6
ATOM 2572 O O . GLU A 1 15 ? 1.990 3.286 0.906 1.00 0.00 15 GLU A O 6
ATOM 2585 N N . ALA A 1 16 ? 3.422 1.999 -0.254 1.00 0.00 16 ALA A N 6
ATOM 2586 C CA . ALA A 1 16 ? 4.411 3.084 -0.489 1.00 0.00 16 ALA A CA 6
ATOM 2587 C C . ALA A 1 16 ? 3.948 4.219 -1.453 1.00 0.00 16 ALA A C 6
ATOM 2588 O O . ALA A 1 16 ? 4.106 5.391 -1.104 1.00 0.00 16 ALA A O 6
ATOM 2595 N N . GLY A 1 17 ? 3.326 3.890 -2.604 1.00 0.00 17 GLY A N 6
ATOM 2596 C CA . GLY A 1 17 ? 2.554 4.883 -3.398 1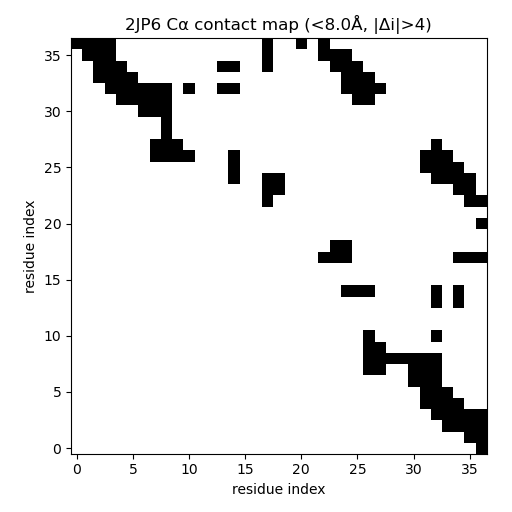.00 0.00 17 GLY A CA 6
ATOM 2597 C C . GLY A 1 17 ? 1.379 5.595 -2.689 1.00 0.00 17 GLY A C 6
ATOM 2598 O O . GLY A 1 17 ? 1.249 6.816 -2.803 1.00 0.00 17 GLY A O 6
ATOM 2602 N N . CYS A 1 18 ? 0.564 4.846 -1.932 1.00 0.00 18 CYS A N 6
ATOM 2603 C CA . CYS A 1 18 ? -0.480 5.425 -1.057 1.00 0.00 18 CYS A CA 6
ATOM 2604 C C . CYS A 1 18 ? -0.001 6.361 0.099 1.00 0.00 18 CYS A C 6
ATOM 2605 O O . CYS A 1 18 ? -0.648 7.380 0.341 1.00 0.00 18 CYS A O 6
ATOM 2612 N N . LYS A 1 19 ? 1.116 6.048 0.775 1.00 0.00 19 LYS A N 6
ATOM 2613 C CA . LYS A 1 19 ? 1.812 6.992 1.697 1.00 0.00 19 LYS A CA 6
ATOM 2614 C C . LYS A 1 19 ? 2.561 8.174 1.011 1.00 0.00 19 LYS A C 6
ATOM 2615 O O . LYS A 1 19 ? 2.598 9.256 1.599 1.00 0.00 19 LYS A O 6
ATOM 2633 N N . GLY A 1 20 ? 3.109 8.012 -0.209 1.00 0.00 20 GLY A N 6
ATOM 2634 C CA . GLY A 1 20 ? 3.489 9.159 -1.077 1.00 0.00 20 GLY A CA 6
ATOM 2635 C C . GLY A 1 20 ? 2.394 10.205 -1.394 1.00 0.00 20 GLY A C 6
ATOM 2636 O O . GLY A 1 20 ? 2.649 11.403 -1.276 1.00 0.00 20 GLY A O 6
ATOM 2640 N N . LEU A 1 21 ? 1.179 9.755 -1.736 1.00 0.00 21 LEU A N 6
ATOM 2641 C CA . LEU A 1 21 ? -0.047 10.596 -1.652 1.00 0.00 21 LEU A CA 6
ATOM 2642 C C . LEU A 1 21 ? -0.440 11.054 -0.194 1.00 0.00 21 LEU A C 6
ATOM 2643 O O . LEU A 1 21 ? -0.743 12.232 0.006 1.00 0.00 21 LEU A O 6
ATOM 2659 N N . GLY A 1 22 ? -0.415 10.140 0.787 1.00 0.00 22 GLY A N 6
ATOM 2660 C CA . GLY A 1 22 ? -0.429 10.483 2.226 1.00 0.00 22 GLY A CA 6
ATOM 2661 C C . GLY A 1 22 ? -1.708 10.220 3.034 1.00 0.00 22 GLY A C 6
ATOM 2662 O O . GLY A 1 22 ? -1.931 10.950 4.000 1.00 0.00 22 GLY A O 6
ATOM 2666 N N . LYS A 1 23 ? -2.541 9.227 2.664 1.00 0.00 23 LYS A N 6
ATOM 2667 C CA . LYS A 1 23 ? -3.944 9.165 3.160 1.00 0.00 23 LYS A CA 6
ATOM 2668 C C . LYS A 1 23 ? -4.168 7.966 4.141 1.00 0.00 23 LYS A C 6
ATOM 2669 O O . LYS A 1 23 ? -4.289 8.206 5.344 1.00 0.00 23 LYS A O 6
ATOM 2687 N N . SER A 1 24 ? -4.234 6.705 3.658 1.00 0.00 24 SER A N 6
ATOM 2688 C CA . SER A 1 24 ? -4.386 5.517 4.533 1.00 0.00 24 SER A CA 6
ATOM 2689 C C . SER A 1 24 ? -3.993 4.204 3.790 1.00 0.00 24 SER A C 6
ATOM 2690 O O . SER A 1 24 ? -4.472 3.924 2.684 1.00 0.00 24 SER A O 6
ATOM 2698 N N . MET A 1 25 ? -3.164 3.398 4.452 1.00 0.00 25 MET A N 6
ATOM 2699 C CA . MET A 1 25 ? -2.569 2.170 3.873 1.00 0.00 25 MET A CA 6
ATOM 2700 C C . MET A 1 25 ? -3.232 0.908 4.511 1.00 0.00 25 MET A C 6
ATOM 2701 O O . MET A 1 25 ? -3.065 0.651 5.708 1.00 0.00 25 MET A O 6
ATOM 2715 N N . GLU A 1 26 ? -4.002 0.150 3.719 1.00 0.00 26 GLU A N 6
ATOM 2716 C CA . GLU A 1 26 ? -4.846 -0.951 4.264 1.00 0.00 26 GLU A CA 6
ATOM 2717 C C . GLU A 1 26 ? -4.672 -2.265 3.432 1.00 0.00 26 GLU A C 6
ATOM 2718 O O . GLU A 1 26 ? -5.573 -2.660 2.682 1.00 0.00 26 GLU A O 6
ATOM 2731 N N . SER A 1 27 ? -3.528 -2.964 3.594 1.00 0.00 27 SER A N 6
ATOM 2732 C CA . SER A 1 27 ? -3.312 -4.296 2.963 1.00 0.00 27 SER A CA 6
ATOM 2733 C C . SER A 1 27 ? -3.579 -5.515 3.881 1.00 0.00 27 SER A C 6
ATOM 2734 O O . SER A 1 27 ? -3.466 -5.455 5.107 1.00 0.00 27 SER A O 6
ATOM 2742 N N . CYS A 1 28 ? -3.977 -6.626 3.234 1.00 0.00 28 CYS A N 6
ATOM 2743 C CA . CYS A 1 28 ? -4.463 -7.863 3.903 1.00 0.00 28 CYS A CA 6
ATOM 2744 C C . CYS A 1 28 ? -5.784 -7.795 4.732 1.00 0.00 28 CYS A C 6
ATOM 2745 O O . CYS A 1 28 ? -6.139 -8.764 5.405 1.00 0.00 28 CYS A O 6
ATOM 2752 N N . GLN A 1 29 ? -6.543 -6.697 4.609 1.00 0.00 29 GLN A N 6
ATOM 2753 C CA . GLN A 1 29 ? -7.805 -6.476 5.368 1.00 0.00 29 GLN A CA 6
ATOM 2754 C C . GLN A 1 29 ? -8.987 -7.428 4.996 1.00 0.00 29 GLN A C 6
ATOM 2755 O O . GLN A 1 29 ? -9.720 -7.859 5.887 1.00 0.00 29 GLN A O 6
ATOM 2769 N N . GLY A 1 30 ? -9.105 -7.804 3.713 1.00 0.00 30 GLY A N 6
ATOM 2770 C CA . GLY A 1 30 ? -9.755 -9.081 3.329 1.00 0.00 30 GLY A CA 6
ATOM 2771 C C . GLY A 1 30 ? -9.098 -9.718 2.092 1.00 0.00 30 GLY A C 6
ATOM 2772 O O . GLY A 1 30 ? -9.753 -9.848 1.059 1.00 0.00 30 GLY A O 6
ATOM 2776 N N . ASP A 1 31 ? -7.794 -10.061 2.186 1.00 0.00 31 ASP A N 6
ATOM 2777 C CA . ASP A 1 31 ? -6.931 -10.387 1.002 1.00 0.00 31 ASP A CA 6
ATOM 2778 C C . ASP A 1 31 ? -6.997 -9.305 -0.138 1.00 0.00 31 ASP A C 6
ATOM 2779 O O . ASP A 1 31 ? -7.566 -9.530 -1.208 1.00 0.00 31 ASP A O 6
ATOM 2789 N N . THR A 1 32 ? -6.541 -8.082 0.161 1.00 0.00 32 THR A N 6
ATOM 2790 C CA . THR A 1 32 ? -6.922 -6.856 -0.604 1.00 0.00 32 THR A CA 6
ATOM 2791 C C . THR A 1 32 ? -6.021 -5.691 -0.097 1.00 0.00 32 THR A C 6
ATOM 2792 O O . THR A 1 32 ? -5.935 -5.454 1.112 1.00 0.00 32 THR A O 6
ATOM 2803 N N . CYS A 1 33 ? -5.411 -4.945 -1.033 1.00 0.00 33 CYS A N 6
ATOM 2804 C CA . CYS A 1 33 ? -4.780 -3.643 -0.715 1.00 0.00 33 CYS A CA 6
ATOM 2805 C C . CYS A 1 33 ? -5.739 -2.487 -1.073 1.00 0.00 33 CYS A C 6
ATOM 2806 O O . CYS A 1 33 ? -5.882 -2.103 -2.237 1.00 0.00 33 CYS A O 6
ATOM 2813 N N . LYS A 1 34 ? -6.396 -1.956 -0.039 1.00 0.00 34 LYS A N 6
ATOM 2814 C CA . LYS A 1 34 ? -7.217 -0.729 -0.136 1.00 0.00 34 LYS A CA 6
ATOM 2815 C C . LYS A 1 34 ? -6.321 0.527 0.037 1.00 0.00 34 LYS A C 6
ATOM 2816 O O . LYS A 1 34 ? -5.947 0.910 1.151 1.00 0.00 34 LYS A O 6
ATOM 2834 N N . CYS A 1 35 ? -5.988 1.167 -1.089 1.00 0.00 35 CYS A N 6
ATOM 2835 C CA . CYS A 1 35 ? -5.328 2.485 -1.073 1.00 0.00 35 CYS A CA 6
ATOM 2836 C C . CYS A 1 35 ? -6.379 3.622 -1.091 1.00 0.00 35 CYS A C 6
ATOM 2837 O O . CYS A 1 35 ? -7.048 3.845 -2.104 1.00 0.00 35 CYS A O 6
ATOM 2844 N N . LYS A 1 36 ? -6.454 4.403 -0.007 1.00 0.00 36 LYS A N 6
ATOM 2845 C CA . LYS A 1 36 ? -7.106 5.741 -0.054 1.00 0.00 36 LYS A CA 6
ATOM 2846 C C . LYS A 1 36 ? -6.186 6.734 -0.822 1.00 0.00 36 LYS A C 6
ATOM 2847 O O . LYS A 1 36 ? -5.078 7.041 -0.374 1.00 0.00 36 LYS A O 6
ATOM 2865 N N . ALA A 1 37 ? -6.616 7.136 -2.024 1.00 0.00 37 ALA A N 6
ATOM 2866 C CA . ALA A 1 37 ? -5.738 7.827 -2.987 1.00 0.00 37 ALA A CA 6
ATOM 2867 C C . ALA A 1 37 ? -6.107 9.305 -3.102 1.00 0.00 37 ALA A C 6
ATOM 2868 O O . ALA A 1 37 ? -5.281 10.211 -2.989 1.00 0.00 37 ALA A O 6
ATOM 2875 N N . GLY A 1 1 ? -12.899 9.596 -5.873 1.00 0.00 1 GLY A N 7
ATOM 2876 C CA . GLY A 1 1 ? -12.117 8.360 -5.639 1.00 0.00 1 GLY A CA 7
ATOM 2877 C C . GLY A 1 1 ? -11.385 8.343 -4.296 1.00 0.00 1 GLY A C 7
ATOM 2878 O O . GLY A 1 1 ? -10.243 8.797 -4.212 1.00 0.00 1 GLY A O 7
ATOM 2883 N N . SER A 1 2 ? -12.042 7.804 -3.261 1.00 0.00 2 SER A N 7
ATOM 2884 C CA . SER A 1 2 ? -11.450 7.699 -1.901 1.00 0.00 2 SER A CA 7
ATOM 2885 C C . SER A 1 2 ? -10.638 6.388 -1.732 1.00 0.00 2 SER A C 7
ATOM 2886 O O . SER A 1 2 ? -9.440 6.406 -2.024 1.00 0.00 2 SER A O 7
ATOM 2894 N N . THR A 1 3 ? -11.239 5.267 -1.297 1.00 0.00 3 THR A N 7
ATOM 2895 C CA . THR A 1 3 ? -10.483 4.014 -1.017 1.00 0.00 3 THR A CA 7
ATOM 2896 C C . THR A 1 3 ? -10.583 3.025 -2.214 1.00 0.00 3 THR A C 7
ATOM 2897 O O . THR A 1 3 ? -11.676 2.594 -2.594 1.00 0.00 3 THR A O 7
ATOM 2908 N N . GLY A 1 4 ? -9.421 2.656 -2.768 1.00 0.00 4 GLY A N 7
ATOM 2909 C CA . GLY A 1 4 ? -9.323 1.684 -3.877 1.00 0.00 4 GLY A CA 7
ATOM 2910 C C . GLY A 1 4 ? -8.937 0.256 -3.431 1.00 0.00 4 GLY A C 7
ATOM 2911 O O . GLY A 1 4 ? -7.748 0.063 -3.158 1.00 0.00 4 GLY A O 7
ATOM 2915 N N . PRO A 1 5 ? -9.842 -0.759 -3.368 1.00 0.00 5 PRO A N 7
ATOM 2916 C CA . PRO A 1 5 ? -9.473 -2.147 -2.940 1.00 0.00 5 PRO A CA 7
ATOM 2917 C C . PRO A 1 5 ? -8.867 -3.032 -4.065 1.00 0.00 5 PRO A C 7
ATOM 2918 O O . PRO A 1 5 ? -9.502 -3.280 -5.093 1.00 0.00 5 PRO A O 7
ATOM 2929 N N . GLN A 1 6 ? -7.649 -3.544 -3.833 1.00 0.00 6 GLN A N 7
ATOM 2930 C CA . GLN A 1 6 ? -6.965 -4.465 -4.792 1.00 0.00 6 GLN A CA 7
ATOM 2931 C C . GLN A 1 6 ? -7.254 -5.974 -4.435 1.00 0.00 6 GLN A C 7
ATOM 2932 O O . GLN A 1 6 ? -8.374 -6.318 -4.045 1.00 0.00 6 GLN A O 7
ATOM 2946 N N . THR A 1 7 ? -6.309 -6.912 -4.615 1.00 0.00 7 THR A N 7
ATOM 2947 C CA . THR A 1 7 ? -6.469 -8.330 -4.153 1.00 0.00 7 THR A CA 7
ATOM 2948 C C . THR A 1 7 ? -5.064 -8.907 -3.782 1.00 0.00 7 THR A C 7
ATOM 2949 O O . THR A 1 7 ? -4.517 -9.765 -4.479 1.00 0.00 7 THR A O 7
ATOM 2960 N N . THR A 1 8 ? -4.463 -8.384 -2.697 1.00 0.00 8 THR A N 7
ATOM 2961 C CA . THR A 1 8 ? -3.029 -8.643 -2.373 1.00 0.00 8 THR A CA 7
ATOM 2962 C C . THR A 1 8 ? -2.706 -8.352 -0.870 1.00 0.00 8 THR A C 7
ATOM 2963 O O . THR A 1 8 ? -2.973 -7.261 -0.353 1.00 0.00 8 THR A O 7
ATOM 2974 N N . CYS A 1 9 ? -2.107 -9.342 -0.183 1.00 0.00 9 CYS A N 7
ATOM 2975 C CA . CYS A 1 9 ? -1.675 -9.221 1.227 1.00 0.00 9 CYS A CA 7
ATOM 2976 C C . CYS A 1 9 ? -0.363 -8.426 1.471 1.00 0.00 9 CYS A C 7
ATOM 2977 O O . CYS A 1 9 ? -0.413 -7.358 2.092 1.00 0.00 9 CYS A O 7
ATOM 2984 N N . GLN A 1 10 ? 0.795 -8.929 1.012 1.00 0.00 10 GLN A N 7
ATOM 2985 C CA . GLN A 1 10 ? 2.106 -8.246 1.208 1.00 0.00 10 GLN A CA 7
ATOM 2986 C C . GLN A 1 10 ? 2.407 -7.154 0.136 1.00 0.00 10 GLN A C 7
ATOM 2987 O O . GLN A 1 10 ? 3.321 -7.269 -0.684 1.00 0.00 10 GLN A O 7
ATOM 3001 N N . ALA A 1 11 ? 1.618 -6.069 0.162 1.00 0.00 11 ALA A N 7
ATOM 3002 C CA . ALA A 1 11 ? 1.577 -5.094 -0.953 1.00 0.00 11 ALA A CA 7
ATOM 3003 C C . ALA A 1 11 ? 2.401 -3.813 -0.677 1.00 0.00 11 ALA A C 7
ATOM 3004 O O . ALA A 1 11 ? 1.864 -2.724 -0.443 1.00 0.00 11 ALA A O 7
ATOM 3011 N N . ALA A 1 12 ? 3.733 -3.950 -0.774 1.00 0.00 12 ALA A N 7
ATOM 3012 C CA . ALA A 1 12 ? 4.676 -2.827 -0.553 1.00 0.00 12 ALA A CA 7
ATOM 3013 C C . ALA A 1 12 ? 4.602 -1.661 -1.581 1.00 0.00 12 ALA A C 7
ATOM 3014 O O . ALA A 1 12 ? 4.622 -0.504 -1.167 1.00 0.00 12 ALA A O 7
ATOM 3021 N N . MET A 1 13 ? 4.470 -1.952 -2.883 1.00 0.00 13 MET A N 7
ATOM 3022 C CA . MET A 1 13 ? 4.272 -0.918 -3.932 1.00 0.00 13 MET A CA 7
ATOM 3023 C C . MET A 1 13 ? 2.898 -0.156 -3.862 1.00 0.00 13 MET A C 7
ATOM 3024 O O . MET A 1 13 ? 2.879 1.067 -4.020 1.00 0.00 13 MET A O 7
ATOM 3038 N N . CYS A 1 14 ? 1.794 -0.874 -3.578 1.00 0.00 14 CYS A N 7
ATOM 3039 C CA . CYS A 1 14 ? 0.491 -0.263 -3.211 1.00 0.00 14 CYS A CA 7
ATOM 3040 C C . CYS A 1 14 ? 0.548 0.712 -1.997 1.00 0.00 14 CYS A C 7
ATOM 3041 O O . CYS A 1 14 ? 0.182 1.878 -2.139 1.00 0.00 14 CYS A O 7
ATOM 3048 N N . GLU A 1 15 ? 1.046 0.241 -0.845 1.00 0.00 15 GLU A N 7
ATOM 3049 C CA . GLU A 1 15 ? 1.184 1.066 0.380 1.00 0.00 15 GLU A CA 7
ATOM 3050 C C . GLU A 1 15 ? 2.279 2.177 0.338 1.00 0.00 15 GLU A C 7
ATOM 3051 O O . GLU A 1 15 ? 2.042 3.246 0.902 1.00 0.00 15 GLU A O 7
ATOM 3064 N N . ALA A 1 16 ? 3.419 1.979 -0.346 1.00 0.00 16 ALA A N 7
ATOM 3065 C CA . ALA A 1 16 ? 4.390 3.071 -0.617 1.00 0.00 16 ALA A CA 7
ATOM 3066 C C . ALA A 1 16 ? 3.876 4.219 -1.539 1.00 0.00 16 ALA A C 7
ATOM 3067 O O . ALA A 1 16 ? 4.066 5.385 -1.187 1.00 0.00 16 ALA A O 7
ATOM 3074 N N . GLY A 1 17 ? 3.183 3.909 -2.653 1.00 0.00 17 GLY A N 7
ATOM 3075 C CA . GLY A 1 17 ? 2.376 4.918 -3.390 1.00 0.00 17 GLY A CA 7
ATOM 3076 C C . GLY A 1 17 ? 1.245 5.626 -2.609 1.00 0.00 17 GLY A C 7
ATOM 3077 O O . GLY A 1 17 ? 1.114 6.849 -2.701 1.00 0.00 17 GLY A O 7
ATOM 3081 N N . CYS A 1 18 ? 0.468 4.872 -1.819 1.00 0.00 18 CYS A N 7
ATOM 3082 C CA . CYS A 1 18 ? -0.525 5.443 -0.880 1.00 0.00 18 CYS A CA 7
ATOM 3083 C C . CYS A 1 18 ? 0.025 6.363 0.258 1.00 0.00 18 CYS A C 7
ATOM 3084 O O . CYS A 1 18 ? -0.590 7.392 0.539 1.00 0.00 18 CYS A O 7
ATOM 3091 N N . LYS A 1 19 ? 1.169 6.026 0.872 1.00 0.00 19 LYS A N 7
ATOM 3092 C CA . LYS A 1 19 ? 1.929 6.952 1.762 1.00 0.00 19 LYS A CA 7
ATOM 3093 C C . LYS A 1 19 ? 2.666 8.127 1.048 1.00 0.00 19 LYS A C 7
ATOM 3094 O O . LYS A 1 19 ? 2.756 9.201 1.644 1.00 0.00 19 LYS A O 7
ATOM 3112 N N . GLY A 1 20 ? 3.141 7.966 -0.201 1.00 0.00 20 GLY A N 7
ATOM 3113 C CA . GLY A 1 20 ? 3.515 9.111 -1.075 1.00 0.00 20 GLY A CA 7
ATOM 3114 C C . GLY A 1 20 ? 2.438 10.189 -1.335 1.00 0.00 20 GLY A C 7
ATOM 3115 O O . GLY A 1 20 ? 2.739 11.379 -1.236 1.00 0.00 20 GLY A O 7
ATOM 3119 N N . LEU A 1 21 ? 1.190 9.782 -1.604 1.00 0.00 21 LEU A N 7
ATOM 3120 C CA . LEU A 1 21 ? 0.001 10.659 -1.420 1.00 0.00 21 LEU A CA 7
ATOM 3121 C C . LEU A 1 21 ? -0.257 11.102 0.074 1.00 0.00 21 LEU A C 7
ATOM 3122 O O . LEU A 1 21 ? -0.440 12.295 0.321 1.00 0.00 21 LEU A O 7
ATOM 3138 N N . GLY A 1 22 ? -0.248 10.159 1.028 1.00 0.00 22 GLY A N 7
ATOM 3139 C CA . GLY A 1 22 ? -0.218 10.461 2.477 1.00 0.00 22 GLY A CA 7
ATOM 3140 C C . GLY A 1 22 ? -1.503 10.230 3.286 1.00 0.00 22 GLY A C 7
ATOM 3141 O O . GLY A 1 22 ? -1.751 11.003 4.212 1.00 0.00 22 GLY A O 7
ATOM 3145 N N . LYS A 1 23 ? -2.305 9.196 2.963 1.00 0.00 23 LYS A N 7
ATOM 3146 C CA . LYS A 1 23 ? -3.692 9.086 3.488 1.00 0.00 23 LYS A CA 7
ATOM 3147 C C . LYS A 1 23 ? -3.840 7.884 4.482 1.00 0.00 23 LYS A C 7
ATOM 3148 O O . LYS A 1 23 ? -3.867 8.121 5.691 1.00 0.00 23 LYS A O 7
ATOM 3166 N N . SER A 1 24 ? -3.947 6.625 4.005 1.00 0.00 24 SER A N 7
ATOM 3167 C CA . SER A 1 24 ? -4.017 5.427 4.879 1.00 0.00 24 SER A CA 7
ATOM 3168 C C . SER A 1 24 ? -3.679 4.128 4.076 1.00 0.00 24 SER A C 7
ATOM 3169 O O . SER A 1 24 ? -4.080 3.955 2.918 1.00 0.00 24 SER A O 7
ATOM 3177 N N . MET A 1 25 ? -2.928 3.233 4.726 1.00 0.00 25 MET A N 7
ATOM 3178 C CA . MET A 1 25 ? -2.342 2.030 4.089 1.00 0.00 25 MET A CA 7
ATOM 3179 C C . MET A 1 25 ? -2.960 0.742 4.727 1.00 0.00 25 MET A C 7
ATOM 3180 O O . MET A 1 25 ? -2.719 0.444 5.901 1.00 0.00 25 MET A O 7
ATOM 3194 N N . GLU A 1 26 ? -3.760 0.002 3.950 1.00 0.00 26 GLU A N 7
ATOM 3195 C CA . GLU A 1 26 ? -4.533 -1.158 4.477 1.00 0.00 26 GLU A CA 7
ATOM 3196 C C . GLU A 1 26 ? -4.391 -2.414 3.560 1.00 0.00 26 GLU A C 7
ATOM 3197 O O . GLU A 1 26 ? -5.334 -2.792 2.855 1.00 0.00 26 GLU A O 7
ATOM 3210 N N . SER A 1 27 ? -3.230 -3.097 3.613 1.00 0.00 27 SER A N 7
ATOM 3211 C CA . SER A 1 27 ? -3.046 -4.411 2.939 1.00 0.00 27 SER A CA 7
ATOM 3212 C C . SER A 1 27 ? -3.307 -5.649 3.833 1.00 0.00 27 SER A C 7
ATOM 3213 O O . SER A 1 27 ? -3.152 -5.624 5.056 1.00 0.00 27 SER A O 7
ATOM 3221 N N . CYS A 1 28 ? -3.753 -6.734 3.175 1.00 0.00 28 CYS A N 7
ATOM 3222 C CA . CYS A 1 28 ? -4.273 -7.963 3.836 1.00 0.00 28 CYS A CA 7
ATOM 3223 C C . CYS A 1 28 ? -5.580 -7.850 4.690 1.00 0.00 28 CYS A C 7
ATOM 3224 O O . CYS A 1 28 ? -5.949 -8.795 5.390 1.00 0.00 28 CYS A O 7
ATOM 3231 N N . GLN A 1 29 ? -6.318 -6.740 4.543 1.00 0.00 29 GLN A N 7
ATOM 3232 C CA . GLN A 1 29 ? -7.591 -6.469 5.266 1.00 0.00 29 GLN A CA 7
ATOM 3233 C C . GLN A 1 29 ? -8.771 -7.446 4.966 1.00 0.00 29 GLN A C 7
ATOM 3234 O O . GLN A 1 29 ? -9.525 -7.789 5.879 1.00 0.00 29 GLN A O 7
ATOM 3248 N N . GLY A 1 30 ? -8.882 -7.917 3.718 1.00 0.00 30 GLY A N 7
ATOM 3249 C CA . GLY A 1 30 ? -9.517 -9.228 3.431 1.00 0.00 30 GLY A CA 7
ATOM 3250 C C . GLY A 1 30 ? -8.919 -9.895 2.183 1.00 0.00 30 GLY A C 7
ATOM 3251 O O . GLY A 1 30 ? -9.626 -10.067 1.191 1.00 0.00 30 GLY A O 7
ATOM 3255 N N . ASP A 1 31 ? -7.601 -10.199 2.210 1.00 0.00 31 ASP A N 7
ATOM 3256 C CA . ASP A 1 31 ? -6.783 -10.438 0.974 1.00 0.00 31 ASP A CA 7
ATOM 3257 C C . ASP A 1 31 ? -6.945 -9.300 -0.098 1.00 0.00 31 ASP A C 7
ATOM 3258 O O . ASP A 1 31 ? -7.606 -9.474 -1.124 1.00 0.00 31 ASP A O 7
ATOM 3268 N N . THR A 1 32 ? -6.476 -8.088 0.228 1.00 0.00 32 THR A N 7
ATOM 3269 C CA . THR A 1 32 ? -6.933 -6.830 -0.434 1.00 0.00 32 THR A CA 7
ATOM 3270 C C . THR A 1 32 ? -6.000 -5.680 0.050 1.00 0.00 32 THR A C 7
ATOM 3271 O O . THR A 1 32 ? -5.836 -5.483 1.258 1.00 0.00 32 THR A O 7
ATOM 3282 N N . CYS A 1 33 ? -5.458 -4.900 -0.899 1.00 0.00 33 CYS A N 7
ATOM 3283 C CA . CYS A 1 33 ? -4.822 -3.600 -0.580 1.00 0.00 33 CYS A CA 7
ATOM 3284 C C . CYS A 1 33 ? -5.825 -2.448 -0.805 1.00 0.00 33 CYS A C 7
ATOM 3285 O O . CYS A 1 33 ? -6.053 -1.997 -1.929 1.00 0.00 33 CYS A O 7
ATOM 3292 N N . LYS A 1 34 ? -6.420 -1.995 0.302 1.00 0.00 34 LYS A N 7
ATOM 3293 C CA . LYS A 1 34 ? -7.235 -0.760 0.346 1.00 0.00 34 LYS A CA 7
ATOM 3294 C C . LYS A 1 34 ? -6.305 0.482 0.453 1.00 0.00 34 LYS A C 7
ATOM 3295 O O . LYS A 1 34 ? -5.839 0.853 1.536 1.00 0.00 34 LYS A O 7
ATOM 3313 N N . CYS A 1 35 ? -6.042 1.115 -0.695 1.00 0.00 35 CYS A N 7
ATOM 3314 C CA . CYS A 1 35 ? -5.330 2.406 -0.735 1.00 0.00 35 CYS A CA 7
ATOM 3315 C C . CYS A 1 35 ? -6.340 3.579 -0.699 1.00 0.00 35 CYS A C 7
ATOM 3316 O O . CYS A 1 35 ? -7.098 3.792 -1.651 1.00 0.00 35 CYS A O 7
ATOM 3323 N N . LYS A 1 36 ? -6.295 4.386 0.365 1.00 0.00 36 LYS A N 7
ATOM 3324 C CA . LYS A 1 36 ? -6.973 5.702 0.373 1.00 0.00 36 LYS A CA 7
ATOM 3325 C C . LYS A 1 36 ? -6.170 6.737 -0.467 1.00 0.00 36 LYS A C 7
ATOM 3326 O O . LYS A 1 36 ? -5.009 7.033 -0.175 1.00 0.00 36 LYS A O 7
ATOM 3344 N N . ALA A 1 37 ? -6.798 7.227 -1.539 1.00 0.00 37 ALA A N 7
ATOM 3345 C CA . ALA A 1 37 ? -6.168 8.160 -2.490 1.00 0.00 37 ALA A CA 7
ATOM 3346 C C . ALA A 1 37 ? -7.066 9.388 -2.654 1.00 0.00 37 ALA A C 7
ATOM 3347 O O . ALA A 1 37 ? -6.694 10.529 -2.383 1.00 0.00 37 ALA A O 7
ATOM 3354 N N . GLY A 1 1 ? -11.365 11.584 -0.579 1.00 0.00 1 GLY A N 8
ATOM 3355 C CA . GLY A 1 1 ? -10.756 11.015 -1.802 1.00 0.00 1 GLY A CA 8
ATOM 3356 C C . GLY A 1 1 ? -11.551 9.845 -2.389 1.00 0.00 1 GLY A C 8
ATOM 3357 O O . GLY A 1 1 ? -12.720 9.998 -2.751 1.00 0.00 1 GLY A O 8
ATOM 3362 N N . SER A 1 2 ? -10.902 8.686 -2.539 1.00 0.00 2 SER A N 8
ATOM 3363 C CA . SER A 1 2 ? -11.546 7.457 -3.083 1.00 0.00 2 SER A CA 8
ATOM 3364 C C . SER A 1 2 ? -10.644 6.215 -2.820 1.00 0.00 2 SER A C 8
ATOM 3365 O O . SER A 1 2 ? -9.472 6.196 -3.209 1.00 0.00 2 SER A O 8
ATOM 3373 N N . THR A 1 3 ? -11.191 5.177 -2.175 1.00 0.00 3 THR A N 8
ATOM 3374 C CA . THR A 1 3 ? -10.408 3.967 -1.795 1.00 0.00 3 THR A CA 8
ATOM 3375 C C . THR A 1 3 ? -10.407 2.904 -2.935 1.00 0.00 3 THR A C 8
ATOM 3376 O O . THR A 1 3 ? -11.466 2.489 -3.416 1.00 0.00 3 THR A O 8
ATOM 3387 N N . GLY A 1 4 ? -9.206 2.456 -3.325 1.00 0.00 4 GLY A N 8
ATOM 3388 C CA . GLY A 1 4 ? -9.029 1.434 -4.378 1.00 0.00 4 GLY A CA 8
ATOM 3389 C C . GLY A 1 4 ? -8.716 0.023 -3.835 1.00 0.00 4 GLY A C 8
ATOM 3390 O O . GLY A 1 4 ? -7.544 -0.196 -3.517 1.00 0.00 4 GLY A O 8
ATOM 3394 N N . PRO A 1 5 ? -9.663 -0.951 -3.738 1.00 0.00 5 PRO A N 8
ATOM 3395 C CA . PRO A 1 5 ? -9.357 -2.328 -3.235 1.00 0.00 5 PRO A CA 8
ATOM 3396 C C . PRO A 1 5 ? -8.715 -3.271 -4.290 1.00 0.00 5 PRO A C 8
ATOM 3397 O O . PRO A 1 5 ? -9.315 -3.573 -5.325 1.00 0.00 5 PRO A O 8
ATOM 3408 N N . GLN A 1 6 ? -7.505 -3.764 -3.991 1.00 0.00 6 GLN A N 8
ATOM 3409 C CA . GLN A 1 6 ? -6.784 -4.720 -4.885 1.00 0.00 6 GLN A CA 8
ATOM 3410 C C . GLN A 1 6 ? -7.092 -6.214 -4.485 1.00 0.00 6 GLN A C 8
ATOM 3411 O O . GLN A 1 6 ? -8.219 -6.540 -4.099 1.00 0.00 6 GLN A O 8
ATOM 3425 N N . THR A 1 7 ? -6.151 -7.162 -4.620 1.00 0.00 7 THR A N 8
ATOM 3426 C CA . THR A 1 7 ? -6.321 -8.559 -4.100 1.00 0.00 7 THR A CA 8
ATOM 3427 C C . THR A 1 7 ? -4.924 -9.111 -3.670 1.00 0.00 7 THR A C 8
ATOM 3428 O O . THR A 1 7 ? -4.353 -9.994 -4.314 1.00 0.00 7 THR A O 8
ATOM 3439 N N . THR A 1 8 ? -4.354 -8.535 -2.593 1.00 0.00 8 THR A N 8
ATOM 3440 C CA . THR A 1 8 ? -2.925 -8.759 -2.229 1.00 0.00 8 THR A CA 8
ATOM 3441 C C . THR A 1 8 ? -2.642 -8.398 -0.735 1.00 0.00 8 THR A C 8
ATOM 3442 O O . THR A 1 8 ? -2.935 -7.291 -0.272 1.00 0.00 8 THR A O 8
ATOM 3453 N N . CYS A 1 9 ? -2.042 -9.348 0.004 1.00 0.00 9 CYS A N 8
ATOM 3454 C CA . CYS A 1 9 ? -1.620 -9.155 1.408 1.00 0.00 9 CYS A CA 8
ATOM 3455 C C . CYS A 1 9 ? -0.326 -8.316 1.614 1.00 0.00 9 CYS A C 8
ATOM 3456 O O . CYS A 1 9 ? -0.405 -7.206 2.154 1.00 0.00 9 CYS A O 8
ATOM 3463 N N . GLN A 1 10 ? 0.846 -8.833 1.206 1.00 0.00 10 GLN A N 8
ATOM 3464 C CA . GLN A 1 10 ? 2.149 -8.130 1.378 1.00 0.00 10 GLN A CA 8
ATOM 3465 C C . GLN A 1 10 ? 2.442 -7.078 0.264 1.00 0.00 10 GLN A C 8
ATOM 3466 O O . GLN A 1 10 ? 3.347 -7.221 -0.563 1.00 0.00 10 GLN A O 8
ATOM 3480 N N . ALA A 1 11 ? 1.650 -5.997 0.265 1.00 0.00 11 ALA A N 8
ATOM 3481 C CA . ALA A 1 11 ? 1.584 -5.059 -0.878 1.00 0.00 11 ALA A CA 8
ATOM 3482 C C . ALA A 1 11 ? 2.420 -3.777 -0.653 1.00 0.00 11 ALA A C 8
ATOM 3483 O O . ALA A 1 11 ? 1.895 -2.684 -0.413 1.00 0.00 11 ALA A O 8
ATOM 3490 N N . ALA A 1 12 ? 3.747 -3.920 -0.797 1.00 0.00 12 ALA A N 8
ATOM 3491 C CA . ALA A 1 12 ? 4.703 -2.803 -0.609 1.00 0.00 12 ALA A CA 8
ATOM 3492 C C . ALA A 1 12 ? 4.598 -1.638 -1.633 1.00 0.00 12 ALA A C 8
ATOM 3493 O O . ALA A 1 12 ? 4.636 -0.482 -1.220 1.00 0.00 12 ALA A O 8
ATOM 3500 N N . MET A 1 13 ? 4.416 -1.929 -2.929 1.00 0.00 13 MET A N 8
ATOM 3501 C CA . MET A 1 13 ? 4.175 -0.895 -3.968 1.00 0.00 13 MET A CA 8
ATOM 3502 C C . MET A 1 13 ? 2.804 -0.132 -3.838 1.00 0.00 13 MET A C 8
ATOM 3503 O O . MET A 1 13 ? 2.778 1.093 -3.976 1.00 0.00 13 MET A O 8
ATOM 3517 N N . CYS A 1 14 ? 1.713 -0.856 -3.527 1.00 0.00 14 CYS A N 8
ATOM 3518 C CA . CYS A 1 14 ? 0.412 -0.258 -3.131 1.00 0.00 14 CYS A CA 8
ATOM 3519 C C . CYS A 1 14 ? 0.477 0.702 -1.906 1.00 0.00 14 CYS A C 8
ATOM 3520 O O . CYS A 1 14 ? 0.082 1.863 -2.022 1.00 0.00 14 CYS A O 8
ATOM 3527 N N . GLU A 1 15 ? 1.014 0.227 -0.773 1.00 0.00 15 GLU A N 8
ATOM 3528 C CA . GLU A 1 15 ? 1.198 1.046 0.449 1.00 0.00 15 GLU A CA 8
ATOM 3529 C C . GLU A 1 15 ? 2.287 2.167 0.361 1.00 0.00 15 GLU A C 8
ATOM 3530 O O . GLU A 1 15 ? 2.058 3.241 0.919 1.00 0.00 15 GLU A O 8
ATOM 3543 N N . ALA A 1 16 ? 3.413 1.971 -0.346 1.00 0.00 16 ALA A N 8
ATOM 3544 C CA . ALA A 1 16 ? 4.382 3.064 -0.633 1.00 0.00 16 ALA A CA 8
ATOM 3545 C C . ALA A 1 16 ? 3.843 4.229 -1.518 1.00 0.00 16 ALA A C 8
ATOM 3546 O O . ALA A 1 16 ? 4.052 5.388 -1.156 1.00 0.00 16 ALA A O 8
ATOM 3553 N N . GLY A 1 17 ? 3.106 3.938 -2.609 1.00 0.00 17 GLY A N 8
ATOM 3554 C CA . GLY A 1 17 ? 2.281 4.962 -3.301 1.00 0.00 17 GLY A CA 8
ATOM 3555 C C . GLY A 1 17 ? 1.189 5.667 -2.468 1.00 0.00 17 GLY A C 8
ATOM 3556 O O . GLY A 1 17 ? 1.075 6.893 -2.535 1.00 0.00 17 GLY A O 8
ATOM 3560 N N . CYS A 1 18 ? 0.427 4.915 -1.661 1.00 0.00 18 CYS A N 8
ATOM 3561 C CA . CYS A 1 18 ? -0.516 5.491 -0.679 1.00 0.00 18 CYS A CA 8
ATOM 3562 C C . CYS A 1 18 ? 0.081 6.370 0.464 1.00 0.00 18 CYS A C 8
ATOM 3563 O O . CYS A 1 18 ? -0.544 7.367 0.828 1.00 0.00 18 CYS A O 8
ATOM 3570 N N . LYS A 1 19 ? 1.263 6.032 0.998 1.00 0.00 19 LYS A N 8
ATOM 3571 C CA . LYS A 1 19 ? 2.050 6.929 1.891 1.00 0.00 19 LYS A CA 8
ATOM 3572 C C . LYS A 1 19 ? 2.770 8.113 1.179 1.00 0.00 19 LYS A C 8
ATOM 3573 O O . LYS A 1 19 ? 2.846 9.187 1.779 1.00 0.00 19 LYS A O 8
ATOM 3591 N N . GLY A 1 20 ? 3.251 7.964 -0.072 1.00 0.00 20 GLY A N 8
ATOM 3592 C CA . GLY A 1 20 ? 3.618 9.122 -0.933 1.00 0.00 20 GLY A CA 8
ATOM 3593 C C . GLY A 1 20 ? 2.524 10.181 -1.204 1.00 0.00 20 GLY A C 8
ATOM 3594 O O . GLY A 1 20 ? 2.790 11.377 -1.080 1.00 0.00 20 GLY A O 8
ATOM 3598 N N . LEU A 1 21 ? 1.296 9.743 -1.510 1.00 0.00 21 LEU A N 8
ATOM 3599 C CA . LEU A 1 21 ? 0.076 10.581 -1.358 1.00 0.00 21 LEU A CA 8
ATOM 3600 C C . LEU A 1 21 ? -0.246 11.044 0.120 1.00 0.00 21 LEU A C 8
ATOM 3601 O O . LEU A 1 21 ? -0.639 12.195 0.316 1.00 0.00 21 LEU A O 8
ATOM 3617 N N . GLY A 1 22 ? -0.097 10.151 1.107 1.00 0.00 22 GLY A N 8
ATOM 3618 C CA . GLY A 1 22 ? -0.201 10.478 2.545 1.00 0.00 22 GLY A CA 8
ATOM 3619 C C . GLY A 1 22 ? -1.540 10.207 3.250 1.00 0.00 22 GLY A C 8
ATOM 3620 O O . GLY A 1 22 ? -1.889 10.975 4.147 1.00 0.00 22 GLY A O 8
ATOM 3624 N N . LYS A 1 23 ? -2.288 9.158 2.854 1.00 0.00 23 LYS A N 8
ATOM 3625 C CA . LYS A 1 23 ? -3.734 9.062 3.182 1.00 0.00 23 LYS A CA 8
ATOM 3626 C C . LYS A 1 23 ? -4.074 7.852 4.111 1.00 0.00 23 LYS A C 8
ATOM 3627 O O . LYS A 1 23 ? -4.439 8.075 5.268 1.00 0.00 23 LYS A O 8
ATOM 3645 N N . SER A 1 24 ? -4.020 6.594 3.628 1.00 0.00 24 SER A N 8
ATOM 3646 C CA . SER A 1 24 ? -4.302 5.392 4.462 1.00 0.00 24 SER A CA 8
ATOM 3647 C C . SER A 1 24 ? -3.837 4.098 3.719 1.00 0.00 24 SER A C 8
ATOM 3648 O O . SER A 1 24 ? -4.123 3.890 2.534 1.00 0.00 24 SER A O 8
ATOM 3656 N N . MET A 1 25 ? -3.125 3.245 4.461 1.00 0.00 25 MET A N 8
ATOM 3657 C CA . MET A 1 25 ? -2.420 2.064 3.910 1.00 0.00 25 MET A CA 8
ATOM 3658 C C . MET A 1 25 ? -3.030 0.773 4.547 1.00 0.00 25 MET A C 8
ATOM 3659 O O . MET A 1 25 ? -2.728 0.424 5.694 1.00 0.00 25 MET A O 8
ATOM 3673 N N . GLU A 1 26 ? -3.912 0.095 3.809 1.00 0.00 26 GLU A N 8
ATOM 3674 C CA . GLU A 1 26 ? -4.735 -1.008 4.383 1.00 0.00 26 GLU A CA 8
ATOM 3675 C C . GLU A 1 26 ? -4.607 -2.308 3.536 1.00 0.00 26 GLU A C 8
ATOM 3676 O O . GLU A 1 26 ? -5.541 -2.704 2.829 1.00 0.00 26 GLU A O 8
ATOM 3689 N N . SER A 1 27 ? -3.451 -2.995 3.649 1.00 0.00 27 SER A N 8
ATOM 3690 C CA . SER A 1 27 ? -3.244 -4.321 3.010 1.00 0.00 27 SER A CA 8
ATOM 3691 C C . SER A 1 27 ? -3.442 -5.541 3.943 1.00 0.00 27 SER A C 8
ATOM 3692 O O . SER A 1 27 ? -3.271 -5.477 5.162 1.00 0.00 27 SER A O 8
ATOM 3700 N N . CYS A 1 28 ? -3.848 -6.659 3.315 1.00 0.00 28 CYS A N 8
ATOM 3701 C CA . CYS A 1 28 ? -4.269 -7.909 4.002 1.00 0.00 28 CYS A CA 8
ATOM 3702 C C . CYS A 1 28 ? -5.557 -7.881 4.882 1.00 0.00 28 CYS A C 8
ATOM 3703 O O . CYS A 1 28 ? -5.835 -8.847 5.596 1.00 0.00 28 CYS A O 8
ATOM 3710 N N . GLN A 1 29 ? -6.381 -6.830 4.759 1.00 0.00 29 GLN A N 8
ATOM 3711 C CA . GLN A 1 29 ? -7.638 -6.675 5.546 1.00 0.00 29 GLN A CA 8
ATOM 3712 C C . GLN A 1 29 ? -8.758 -7.709 5.212 1.00 0.00 29 GLN A C 8
ATOM 3713 O O . GLN A 1 29 ? -9.450 -8.165 6.125 1.00 0.00 29 GLN A O 8
ATOM 3727 N N . GLY A 1 30 ? -8.896 -8.098 3.937 1.00 0.00 30 GLY A N 8
ATOM 3728 C CA . GLY A 1 30 ? -9.509 -9.399 3.576 1.00 0.00 30 GLY A CA 8
ATOM 3729 C C . GLY A 1 30 ? -8.914 -9.983 2.284 1.00 0.00 30 GLY A C 8
ATOM 3730 O O . GLY A 1 30 ? -9.631 -10.116 1.293 1.00 0.00 30 GLY A O 8
ATOM 3734 N N . ASP A 1 31 ? -7.594 -10.274 2.286 1.00 0.00 31 ASP A N 8
ATOM 3735 C CA . ASP A 1 31 ? -6.796 -10.528 1.041 1.00 0.00 31 ASP A CA 8
ATOM 3736 C C . ASP A 1 31 ? -6.975 -9.411 -0.050 1.00 0.00 31 ASP A C 8
ATOM 3737 O O . ASP A 1 31 ? -7.622 -9.612 -1.080 1.00 0.00 31 ASP A O 8
ATOM 3747 N N . THR A 1 32 ? -6.520 -8.190 0.258 1.00 0.00 32 THR A N 8
ATOM 3748 C CA . THR A 1 32 ? -6.959 -6.949 -0.446 1.00 0.00 32 THR A CA 8
ATOM 3749 C C . THR A 1 32 ? -6.039 -5.789 0.037 1.00 0.00 32 THR A C 8
ATOM 3750 O O . THR A 1 32 ? -5.887 -5.582 1.245 1.00 0.00 32 THR A O 8
ATOM 3761 N N . CYS A 1 33 ? -5.488 -5.014 -0.912 1.00 0.00 33 CYS A N 8
ATOM 3762 C CA . CYS A 1 33 ? -4.852 -3.715 -0.596 1.00 0.00 33 CYS A CA 8
ATOM 3763 C C . CYS A 1 33 ? -5.817 -2.555 -0.920 1.00 0.00 33 CYS A C 8
ATOM 3764 O O . CYS A 1 33 ? -5.981 -2.161 -2.077 1.00 0.00 33 CYS A O 8
ATOM 3771 N N . LYS A 1 34 ? -6.444 -2.021 0.131 1.00 0.00 34 LYS A N 8
ATOM 3772 C CA . LYS A 1 34 ? -7.215 -0.761 0.059 1.00 0.00 34 LYS A CA 8
ATOM 3773 C C . LYS A 1 34 ? -6.261 0.457 0.216 1.00 0.00 34 LYS A C 8
ATOM 3774 O O . LYS A 1 34 ? -5.880 0.845 1.326 1.00 0.00 34 LYS A O 8
ATOM 3792 N N . CYS A 1 35 ? -5.894 1.059 -0.920 1.00 0.00 35 CYS A N 8
ATOM 3793 C CA . CYS A 1 35 ? -5.207 2.364 -0.929 1.00 0.00 35 CYS A CA 8
ATOM 3794 C C . CYS A 1 35 ? -6.239 3.518 -1.009 1.00 0.00 35 CYS A C 8
ATOM 3795 O O . CYS A 1 35 ? -6.978 3.639 -1.993 1.00 0.00 35 CYS A O 8
ATOM 3802 N N . LYS A 1 36 ? -6.247 4.401 -0.002 1.00 0.00 36 LYS A N 8
ATOM 3803 C CA . LYS A 1 36 ? -7.004 5.676 -0.079 1.00 0.00 36 LYS A CA 8
ATOM 3804 C C . LYS A 1 36 ? -6.288 6.705 -1.001 1.00 0.00 36 LYS A C 8
ATOM 3805 O O . LYS A 1 36 ? -5.173 7.150 -0.722 1.00 0.00 36 LYS A O 8
ATOM 3823 N N . ALA A 1 37 ? -6.939 7.038 -2.121 1.00 0.00 37 ALA A N 8
ATOM 3824 C CA . ALA A 1 37 ? -6.389 7.964 -3.128 1.00 0.00 37 ALA A CA 8
ATOM 3825 C C . ALA A 1 37 ? -7.555 8.760 -3.723 1.00 0.00 37 ALA A C 8
ATOM 3826 O O . ALA A 1 37 ? -7.879 9.879 -3.327 1.00 0.00 37 ALA A O 8
ATOM 3833 N N . GLY A 1 1 ? -14.619 5.907 -4.689 1.00 0.00 1 GLY A N 9
ATOM 3834 C CA . GLY A 1 1 ? -13.902 7.135 -5.110 1.00 0.00 1 GLY A CA 9
ATOM 3835 C C . GLY A 1 1 ? -12.427 7.155 -4.704 1.00 0.00 1 GLY A C 9
ATOM 3836 O O . GLY A 1 1 ? -11.560 6.795 -5.502 1.00 0.00 1 GLY A O 9
ATOM 3841 N N . SER A 1 2 ? -12.147 7.599 -3.472 1.00 0.00 2 SER A N 9
ATOM 3842 C CA . SER A 1 2 ? -10.754 7.700 -2.959 1.00 0.00 2 SER A CA 9
ATOM 3843 C C . SER A 1 2 ? -10.087 6.361 -2.526 1.00 0.00 2 SER A C 9
ATOM 3844 O O . SER A 1 2 ? -8.918 6.151 -2.859 1.00 0.00 2 SER A O 9
ATOM 3852 N N . THR A 1 3 ? -10.779 5.480 -1.779 1.00 0.00 3 THR A N 9
ATOM 3853 C CA . THR A 1 3 ? -10.200 4.181 -1.338 1.00 0.00 3 THR A CA 9
ATOM 3854 C C . THR A 1 3 ? -10.384 3.087 -2.425 1.00 0.00 3 THR A C 9
ATOM 3855 O O . THR A 1 3 ? -11.508 2.690 -2.743 1.00 0.00 3 THR A O 9
ATOM 3866 N N . GLY A 1 4 ? -9.256 2.618 -2.973 1.00 0.00 4 GLY A N 9
ATOM 3867 C CA . GLY A 1 4 ? -9.243 1.616 -4.058 1.00 0.00 4 GLY A CA 9
ATOM 3868 C C . GLY A 1 4 ? -8.934 0.182 -3.582 1.00 0.00 4 GLY A C 9
ATOM 3869 O O . GLY A 1 4 ? -7.747 -0.081 -3.368 1.00 0.00 4 GLY A O 9
ATOM 3873 N N . PRO A 1 5 ? -9.899 -0.767 -3.431 1.00 0.00 5 PRO A N 9
ATOM 3874 C CA . PRO A 1 5 ? -9.597 -2.158 -2.966 1.00 0.00 5 PRO A CA 9
ATOM 3875 C C . PRO A 1 5 ? -9.009 -3.090 -4.060 1.00 0.00 5 PRO A C 9
ATOM 3876 O O . PRO A 1 5 ? -9.663 -3.392 -5.062 1.00 0.00 5 PRO A O 9
ATOM 3887 N N . GLN A 1 6 ? -7.779 -3.570 -3.832 1.00 0.00 6 GLN A N 9
ATOM 3888 C CA . GLN A 1 6 ? -7.095 -4.508 -4.772 1.00 0.00 6 GLN A CA 9
ATOM 3889 C C . GLN A 1 6 ? -7.387 -6.009 -4.387 1.00 0.00 6 GLN A C 9
ATOM 3890 O O . GLN A 1 6 ? -8.494 -6.342 -3.954 1.00 0.00 6 GLN A O 9
ATOM 3904 N N . THR A 1 7 ? -6.456 -6.956 -4.587 1.00 0.00 7 THR A N 9
ATOM 3905 C CA . THR A 1 7 ? -6.604 -8.362 -4.087 1.00 0.00 7 THR A CA 9
ATOM 3906 C C . THR A 1 7 ? -5.191 -8.923 -3.734 1.00 0.00 7 THR A C 9
ATOM 3907 O O . THR A 1 7 ? -4.650 -9.789 -4.426 1.00 0.00 7 THR A O 9
ATOM 3918 N N . THR A 1 8 ? -4.573 -8.374 -2.671 1.00 0.00 8 THR A N 9
ATOM 3919 C CA . THR A 1 8 ? -3.127 -8.600 -2.383 1.00 0.00 8 THR A CA 9
ATOM 3920 C C . THR A 1 8 ? -2.774 -8.283 -0.894 1.00 0.00 8 THR A C 9
ATOM 3921 O O . THR A 1 8 ? -3.051 -7.193 -0.382 1.00 0.00 8 THR A O 9
ATOM 3932 N N . CYS A 1 9 ? -2.136 -9.252 -0.215 1.00 0.00 9 CYS A N 9
ATOM 3933 C CA . CYS A 1 9 ? -1.659 -9.106 1.177 1.00 0.00 9 CYS A CA 9
ATOM 3934 C C . CYS A 1 9 ? -0.348 -8.292 1.360 1.00 0.00 9 CYS A C 9
ATOM 3935 O O . CYS A 1 9 ? -0.387 -7.211 1.961 1.00 0.00 9 CYS A O 9
ATOM 3942 N N . GLN A 1 10 ? 0.796 -8.793 0.864 1.00 0.00 10 GLN A N 9
ATOM 3943 C CA . GLN A 1 10 ? 2.107 -8.092 0.981 1.00 0.00 10 GLN A CA 9
ATOM 3944 C C . GLN A 1 10 ? 2.332 -7.003 -0.114 1.00 0.00 10 GLN A C 9
ATOM 3945 O O . GLN A 1 10 ? 3.191 -7.114 -0.993 1.00 0.00 10 GLN A O 9
ATOM 3959 N N . ALA A 1 11 ? 1.538 -5.926 -0.038 1.00 0.00 11 ALA A N 9
ATOM 3960 C CA . ALA A 1 11 ? 1.424 -4.945 -1.142 1.00 0.00 11 ALA A CA 9
ATOM 3961 C C . ALA A 1 11 ? 2.275 -3.673 -0.913 1.00 0.00 11 ALA A C 9
ATOM 3962 O O . ALA A 1 11 ? 1.767 -2.588 -0.609 1.00 0.00 11 ALA A O 9
ATOM 3969 N N . ALA A 1 12 ? 3.593 -3.815 -1.129 1.00 0.00 12 ALA A N 9
ATOM 3970 C CA . ALA A 1 12 ? 4.562 -2.708 -0.954 1.00 0.00 12 ALA A CA 9
ATOM 3971 C C . ALA A 1 12 ? 4.404 -1.504 -1.924 1.00 0.00 12 ALA A C 9
ATOM 3972 O O . ALA A 1 12 ? 4.457 -0.365 -1.467 1.00 0.00 12 ALA A O 9
ATOM 3979 N N . MET A 1 13 ? 4.164 -1.742 -3.221 1.00 0.00 13 MET A N 9
ATOM 3980 C CA . MET A 1 13 ? 3.878 -0.666 -4.207 1.00 0.00 13 MET A CA 9
ATOM 3981 C C . MET A 1 13 ? 2.522 0.100 -3.979 1.00 0.00 13 MET A C 9
ATOM 3982 O O . MET A 1 13 ? 2.499 1.330 -4.061 1.00 0.00 13 MET A O 9
ATOM 3996 N N . CYS A 1 14 ? 1.443 -0.632 -3.651 1.00 0.00 14 CYS A N 9
ATOM 3997 C CA . CYS A 1 14 ? 0.161 -0.048 -3.177 1.00 0.00 14 CYS A CA 9
ATOM 3998 C C . CYS A 1 14 ? 0.270 0.860 -1.914 1.00 0.00 14 CYS A C 9
ATOM 3999 O O . CYS A 1 14 ? -0.164 2.013 -1.950 1.00 0.00 14 CYS A O 9
ATOM 4006 N N . GLU A 1 15 ? 0.880 0.347 -0.836 1.00 0.00 15 GLU A N 9
ATOM 4007 C CA . GLU A 1 15 ? 1.127 1.115 0.407 1.00 0.00 15 GLU A CA 9
ATOM 4008 C C . GLU A 1 15 ? 2.209 2.243 0.305 1.00 0.00 15 GLU A C 9
ATOM 4009 O O . GLU A 1 15 ? 2.005 3.300 0.904 1.00 0.00 15 GLU A O 9
ATOM 4022 N N . ALA A 1 16 ? 3.305 2.065 -0.452 1.00 0.00 16 ALA A N 9
ATOM 4023 C CA . ALA A 1 16 ? 4.284 3.151 -0.724 1.00 0.00 16 ALA A CA 9
ATOM 4024 C C . ALA A 1 16 ? 3.747 4.369 -1.533 1.00 0.00 16 ALA A C 9
ATOM 4025 O O . ALA A 1 16 ? 4.036 5.502 -1.146 1.00 0.00 16 ALA A O 9
ATOM 4032 N N . GLY A 1 17 ? 2.936 4.157 -2.587 1.00 0.00 17 GLY A N 9
ATOM 4033 C CA . GLY A 1 17 ? 2.130 5.248 -3.193 1.00 0.00 17 GLY A CA 9
ATOM 4034 C C . GLY A 1 17 ? 1.101 5.952 -2.282 1.00 0.00 17 GLY A C 9
ATOM 4035 O O . GLY A 1 17 ? 1.038 7.183 -2.278 1.00 0.00 17 GLY A O 9
ATOM 4039 N N . CYS A 1 18 ? 0.337 5.187 -1.489 1.00 0.00 18 CYS A N 9
ATOM 4040 C CA . CYS A 1 18 ? -0.519 5.740 -0.419 1.00 0.00 18 CYS A CA 9
ATOM 4041 C C . CYS A 1 18 ? 0.187 6.557 0.705 1.00 0.00 18 CYS A C 9
ATOM 4042 O O . CYS A 1 18 ? -0.321 7.616 1.078 1.00 0.00 18 CYS A O 9
ATOM 4049 N N . LYS A 1 19 ? 1.339 6.098 1.213 1.00 0.00 19 LYS A N 9
ATOM 4050 C CA . LYS A 1 19 ? 2.199 6.888 2.136 1.00 0.00 19 LYS A CA 9
ATOM 4051 C C . LYS A 1 19 ? 2.992 8.057 1.481 1.00 0.00 19 LYS A C 9
ATOM 4052 O O . LYS A 1 19 ? 3.160 9.082 2.144 1.00 0.00 19 LYS A O 9
ATOM 4070 N N . GLY A 1 20 ? 3.438 7.949 0.214 1.00 0.00 20 GLY A N 9
ATOM 4071 C CA . GLY A 1 20 ? 3.928 9.116 -0.569 1.00 0.00 20 GLY A CA 9
ATOM 4072 C C . GLY A 1 20 ? 2.957 10.303 -0.759 1.00 0.00 20 GLY A C 9
ATOM 4073 O O . GLY A 1 20 ? 3.363 11.452 -0.583 1.00 0.00 20 GLY A O 9
ATOM 4077 N N . LEU A 1 21 ? 1.682 10.026 -1.059 1.00 0.00 21 LEU A N 9
ATOM 4078 C CA . LEU A 1 21 ? 0.575 10.993 -0.835 1.00 0.00 21 LEU A CA 9
ATOM 4079 C C . LEU A 1 21 ? 0.308 11.366 0.678 1.00 0.00 21 LEU A C 9
ATOM 4080 O O . LEU A 1 21 ? 0.080 12.540 0.974 1.00 0.00 21 LEU A O 9
ATOM 4096 N N . GLY A 1 22 ? 0.331 10.381 1.587 1.00 0.00 22 GLY A N 9
ATOM 4097 C CA . GLY A 1 22 ? 0.200 10.595 3.045 1.00 0.00 22 GLY A CA 9
ATOM 4098 C C . GLY A 1 22 ? -1.168 10.266 3.670 1.00 0.00 22 GLY A C 9
ATOM 4099 O O . GLY A 1 22 ? -1.651 11.044 4.494 1.00 0.00 22 GLY A O 9
ATOM 4103 N N . LYS A 1 23 ? -1.785 9.137 3.273 1.00 0.00 23 LYS A N 9
ATOM 4104 C CA . LYS A 1 23 ? -3.244 8.931 3.462 1.00 0.00 23 LYS A CA 9
ATOM 4105 C C . LYS A 1 23 ? -3.547 7.742 4.433 1.00 0.00 23 LYS A C 9
ATOM 4106 O O . LYS A 1 23 ? -3.652 7.985 5.637 1.00 0.00 23 LYS A O 9
ATOM 4124 N N . SER A 1 24 ? -3.718 6.494 3.949 1.00 0.00 24 SER A N 9
ATOM 4125 C CA . SER A 1 24 ? -4.005 5.322 4.812 1.00 0.00 24 SER A CA 9
ATOM 4126 C C . SER A 1 24 ? -3.676 4.000 4.058 1.00 0.00 24 SER A C 9
ATOM 4127 O O . SER A 1 24 ? -4.132 3.773 2.930 1.00 0.00 24 SER A O 9
ATOM 4135 N N . MET A 1 25 ? -2.900 3.141 4.717 1.00 0.00 25 MET A N 9
ATOM 4136 C CA . MET A 1 25 ? -2.256 1.970 4.076 1.00 0.00 25 MET A CA 9
ATOM 4137 C C . MET A 1 25 ? -2.881 0.659 4.655 1.00 0.00 25 MET A C 9
ATOM 4138 O O . MET A 1 25 ? -2.559 0.237 5.771 1.00 0.00 25 MET A O 9
ATOM 4152 N N . GLU A 1 26 ? -3.796 0.046 3.900 1.00 0.00 26 GLU A N 9
ATOM 4153 C CA . GLU A 1 26 ? -4.640 -1.066 4.429 1.00 0.00 26 GLU A CA 9
ATOM 4154 C C . GLU A 1 26 ? -4.516 -2.347 3.542 1.00 0.00 26 GLU A C 9
ATOM 4155 O O . GLU A 1 26 ? -5.464 -2.735 2.849 1.00 0.00 26 GLU A O 9
ATOM 4168 N N . SER A 1 27 ? -3.352 -3.024 3.601 1.00 0.00 27 SER A N 9
ATOM 4169 C CA . SER A 1 27 ? -3.148 -4.330 2.921 1.00 0.00 27 SER A CA 9
ATOM 4170 C C . SER A 1 27 ? -3.355 -5.572 3.820 1.00 0.00 27 SER A C 9
ATOM 4171 O O . SER A 1 27 ? -3.157 -5.546 5.037 1.00 0.00 27 SER A O 9
ATOM 4179 N N . CYS A 1 28 ? -3.800 -6.663 3.173 1.00 0.00 28 CYS A N 9
ATOM 4180 C CA . CYS A 1 28 ? -4.259 -7.910 3.844 1.00 0.00 28 CYS A CA 9
ATOM 4181 C C . CYS A 1 28 ? -5.534 -7.844 4.747 1.00 0.00 28 CYS A C 9
ATOM 4182 O O . CYS A 1 28 ? -5.846 -8.808 5.447 1.00 0.00 28 CYS A O 9
ATOM 4189 N N . GLN A 1 29 ? -6.306 -6.752 4.652 1.00 0.00 29 GLN A N 9
ATOM 4190 C CA . GLN A 1 29 ? -7.525 -6.518 5.475 1.00 0.00 29 GLN A CA 9
ATOM 4191 C C . GLN A 1 29 ? -8.717 -7.488 5.206 1.00 0.00 29 GLN A C 9
ATOM 4192 O O . GLN A 1 29 ? -9.398 -7.892 6.150 1.00 0.00 29 GLN A O 9
ATOM 4206 N N . GLY A 1 30 ? -8.903 -7.908 3.946 1.00 0.00 30 GLY A N 9
ATOM 4207 C CA . GLY A 1 30 ? -9.554 -9.207 3.643 1.00 0.00 30 GLY A CA 9
ATOM 4208 C C . GLY A 1 30 ? -9.008 -9.838 2.352 1.00 0.00 30 GLY A C 9
ATOM 4209 O O . GLY A 1 30 ? -9.756 -9.981 1.386 1.00 0.00 30 GLY A O 9
ATOM 4213 N N . ASP A 1 31 ? -7.692 -10.150 2.319 1.00 0.00 31 ASP A N 9
ATOM 4214 C CA . ASP A 1 31 ? -6.933 -10.404 1.048 1.00 0.00 31 ASP A CA 9
ATOM 4215 C C . ASP A 1 31 ? -7.127 -9.269 -0.023 1.00 0.00 31 ASP A C 9
ATOM 4216 O O . ASP A 1 31 ? -7.809 -9.447 -1.035 1.00 0.00 31 ASP A O 9
ATOM 4226 N N . THR A 1 32 ? -6.649 -8.058 0.288 1.00 0.00 32 THR A N 9
ATOM 4227 C CA . THR A 1 32 ? -7.106 -6.800 -0.376 1.00 0.00 32 THR A CA 9
ATOM 4228 C C . THR A 1 32 ? -6.156 -5.657 0.091 1.00 0.00 32 THR A C 9
ATOM 4229 O O . THR A 1 32 ? -5.946 -5.477 1.295 1.00 0.00 32 THR A O 9
ATOM 4240 N N . CYS A 1 33 ? -5.643 -4.866 -0.866 1.00 0.00 33 CYS A N 9
ATOM 4241 C CA . CYS A 1 33 ? -4.987 -3.577 -0.553 1.00 0.00 33 CYS A CA 9
ATOM 4242 C C . CYS A 1 33 ? -5.947 -2.403 -0.829 1.00 0.00 33 CYS A C 9
ATOM 4243 O O . CYS A 1 33 ? -6.147 -1.995 -1.974 1.00 0.00 33 CYS A O 9
ATOM 4250 N N . LYS A 1 34 ? -6.526 -1.869 0.251 1.00 0.00 34 LYS A N 9
ATOM 4251 C CA . LYS A 1 34 ? -7.279 -0.595 0.218 1.00 0.00 34 LYS A CA 9
ATOM 4252 C C . LYS A 1 34 ? -6.297 0.605 0.367 1.00 0.00 34 LYS A C 9
ATOM 4253 O O . LYS A 1 34 ? -5.934 1.017 1.474 1.00 0.00 34 LYS A O 9
ATOM 4271 N N . CYS A 1 35 ? -5.883 1.169 -0.772 1.00 0.00 35 CYS A N 9
ATOM 4272 C CA . CYS A 1 35 ? -5.142 2.446 -0.787 1.00 0.00 35 CYS A CA 9
ATOM 4273 C C . CYS A 1 35 ? -6.130 3.636 -0.877 1.00 0.00 35 CYS A C 9
ATOM 4274 O O . CYS A 1 35 ? -6.821 3.810 -1.886 1.00 0.00 35 CYS A O 9
ATOM 4281 N N . LYS A 1 36 ? -6.145 4.490 0.156 1.00 0.00 36 LYS A N 9
ATOM 4282 C CA . LYS A 1 36 ? -6.793 5.823 0.063 1.00 0.00 36 LYS A CA 9
ATOM 4283 C C . LYS A 1 36 ? -5.929 6.804 -0.774 1.00 0.00 36 LYS A C 9
ATOM 4284 O O . LYS A 1 36 ? -4.840 7.199 -0.357 1.00 0.00 36 LYS A O 9
ATOM 4302 N N . ALA A 1 37 ? -6.406 7.140 -1.977 1.00 0.00 37 ALA A N 9
ATOM 4303 C CA . ALA A 1 37 ? -5.664 7.988 -2.929 1.00 0.00 37 ALA A CA 9
ATOM 4304 C C . ALA A 1 37 ? -6.447 9.278 -3.179 1.00 0.00 37 ALA A C 9
ATOM 4305 O O . ALA A 1 37 ? -5.931 10.394 -3.130 1.00 0.00 37 ALA A O 9
ATOM 4312 N N . GLY A 1 1 ? -11.889 6.268 -6.717 1.00 0.00 1 GLY A N 10
ATOM 4313 C CA . GLY A 1 1 ? -11.982 7.664 -6.227 1.00 0.00 1 GLY A CA 10
ATOM 4314 C C . GLY A 1 1 ? -11.462 7.846 -4.800 1.00 0.00 1 GLY A C 10
ATOM 4315 O O . GLY A 1 1 ? -10.319 8.265 -4.609 1.00 0.00 1 GLY A O 10
ATOM 4320 N N . SER A 1 2 ? -12.309 7.543 -3.807 1.00 0.00 2 SER A N 10
ATOM 4321 C CA . SER A 1 2 ? -11.965 7.722 -2.373 1.00 0.00 2 SER A CA 10
ATOM 4322 C C . SER A 1 2 ? -10.972 6.646 -1.843 1.00 0.00 2 SER A C 10
ATOM 4323 O O . SER A 1 2 ? -9.811 6.983 -1.608 1.00 0.00 2 SER A O 10
ATOM 4331 N N . THR A 1 3 ? -11.388 5.383 -1.664 1.00 0.00 3 THR A N 10
ATOM 4332 C CA . THR A 1 3 ? -10.469 4.264 -1.321 1.00 0.00 3 THR A CA 10
ATOM 4333 C C . THR A 1 3 ? -10.458 3.227 -2.484 1.00 0.00 3 THR A C 10
ATOM 4334 O O . THR A 1 3 ? -11.513 2.821 -2.982 1.00 0.00 3 THR A O 10
ATOM 4345 N N . GLY A 1 4 ? -9.255 2.798 -2.883 1.00 0.00 4 GLY A N 10
ATOM 4346 C CA . GLY A 1 4 ? -9.073 1.798 -3.958 1.00 0.00 4 GLY A CA 10
ATOM 4347 C C . GLY A 1 4 ? -8.799 0.365 -3.456 1.00 0.00 4 GLY A C 10
ATOM 4348 O O . GLY A 1 4 ? -7.635 0.107 -3.134 1.00 0.00 4 GLY A O 10
ATOM 4352 N N . PRO A 1 5 ? -9.768 -0.592 -3.403 1.00 0.00 5 PRO A N 10
ATOM 4353 C CA . PRO A 1 5 ? -9.499 -1.991 -2.940 1.00 0.00 5 PRO A CA 10
ATOM 4354 C C . PRO A 1 5 ? -8.890 -2.922 -4.024 1.00 0.00 5 PRO A C 10
ATOM 4355 O O . PRO A 1 5 ? -9.522 -3.223 -5.041 1.00 0.00 5 PRO A O 10
ATOM 4366 N N . GLN A 1 6 ? -7.674 -3.417 -3.766 1.00 0.00 6 GLN A N 10
ATOM 4367 C CA . GLN A 1 6 ? -6.995 -4.395 -4.663 1.00 0.00 6 GLN A CA 10
ATOM 4368 C C . GLN A 1 6 ? -7.282 -5.886 -4.217 1.00 0.00 6 GLN A C 10
ATOM 4369 O O . GLN A 1 6 ? -8.260 -6.174 -3.515 1.00 0.00 6 GLN A O 10
ATOM 4383 N N . THR A 1 7 ? -6.465 -6.859 -4.651 1.00 0.00 7 THR A N 10
ATOM 4384 C CA . THR A 1 7 ? -6.580 -8.282 -4.195 1.00 0.00 7 THR A CA 10
ATOM 4385 C C . THR A 1 7 ? -5.158 -8.845 -3.875 1.00 0.00 7 THR A C 10
ATOM 4386 O O . THR A 1 7 ? -4.607 -9.668 -4.611 1.00 0.00 7 THR A O 10
ATOM 4397 N N . THR A 1 8 ? -4.551 -8.349 -2.782 1.00 0.00 8 THR A N 10
ATOM 4398 C CA . THR A 1 8 ? -3.117 -8.602 -2.467 1.00 0.00 8 THR A CA 10
ATOM 4399 C C . THR A 1 8 ? -2.802 -8.321 -0.962 1.00 0.00 8 THR A C 10
ATOM 4400 O O . THR A 1 8 ? -3.033 -7.217 -0.458 1.00 0.00 8 THR A O 10
ATOM 4411 N N . CYS A 1 9 ? -2.240 -9.322 -0.261 1.00 0.00 9 CYS A N 10
ATOM 4412 C CA . CYS A 1 9 ? -1.737 -9.170 1.123 1.00 0.00 9 CYS A CA 10
ATOM 4413 C C . CYS A 1 9 ? -0.398 -8.394 1.260 1.00 0.00 9 CYS A C 10
ATOM 4414 O O . CYS A 1 9 ? -0.404 -7.291 1.813 1.00 0.00 9 CYS A O 10
ATOM 4421 N N . GLN A 1 10 ? 0.734 -8.941 0.782 1.00 0.00 10 GLN A N 10
ATOM 4422 C CA . GLN A 1 10 ? 2.068 -8.286 0.919 1.00 0.00 10 GLN A CA 10
ATOM 4423 C C . GLN A 1 10 ? 2.332 -7.161 -0.129 1.00 0.00 10 GLN A C 10
ATOM 4424 O O . GLN A 1 10 ? 3.168 -7.278 -1.030 1.00 0.00 10 GLN A O 10
ATOM 4438 N N . ALA A 1 11 ? 1.598 -6.046 0.011 1.00 0.00 11 ALA A N 10
ATOM 4439 C CA . ALA A 1 11 ? 1.481 -5.037 -1.066 1.00 0.00 11 ALA A CA 10
ATOM 4440 C C . ALA A 1 11 ? 2.364 -3.785 -0.841 1.00 0.00 11 ALA A C 10
ATOM 4441 O O . ALA A 1 11 ? 1.885 -2.687 -0.536 1.00 0.00 11 ALA A O 10
ATOM 4448 N N . ALA A 1 12 ? 3.676 -3.956 -1.066 1.00 0.00 12 ALA A N 10
ATOM 4449 C CA . ALA A 1 12 ? 4.670 -2.867 -0.903 1.00 0.00 12 ALA A CA 10
ATOM 4450 C C . ALA A 1 12 ? 4.555 -1.678 -1.901 1.00 0.00 12 ALA A C 10
ATOM 4451 O O . ALA A 1 12 ? 4.640 -0.530 -1.471 1.00 0.00 12 ALA A O 10
ATOM 4458 N N . MET A 1 13 ? 4.315 -1.943 -3.194 1.00 0.00 13 MET A N 10
ATOM 4459 C CA . MET A 1 13 ? 4.063 -0.887 -4.210 1.00 0.00 13 MET A CA 10
ATOM 4460 C C . MET A 1 13 ? 2.727 -0.080 -4.009 1.00 0.00 13 MET A C 10
ATOM 4461 O O . MET A 1 13 ? 2.735 1.147 -4.126 1.00 0.00 13 MET A O 10
ATOM 4475 N N . CYS A 1 14 ? 1.627 -0.774 -3.662 1.00 0.00 14 CYS A N 10
ATOM 4476 C CA . CYS A 1 14 ? 0.368 -0.142 -3.193 1.00 0.00 14 CYS A CA 10
ATOM 4477 C C . CYS A 1 14 ? 0.524 0.790 -1.957 1.00 0.00 14 CYS A C 10
ATOM 4478 O O . CYS A 1 14 ? 0.165 1.965 -2.035 1.00 0.00 14 CYS A O 10
ATOM 4485 N N . GLU A 1 15 ? 1.098 0.278 -0.858 1.00 0.00 15 GLU A N 10
ATOM 4486 C CA . GLU A 1 15 ? 1.372 1.075 0.362 1.00 0.00 15 GLU A CA 10
ATOM 4487 C C . GLU A 1 15 ? 2.454 2.192 0.224 1.00 0.00 15 GLU A C 10
ATOM 4488 O O . GLU A 1 15 ? 2.270 3.253 0.823 1.00 0.00 15 GLU A O 10
ATOM 4501 N N . ALA A 1 16 ? 3.528 1.999 -0.561 1.00 0.00 16 ALA A N 10
ATOM 4502 C CA . ALA A 1 16 ? 4.482 3.088 -0.896 1.00 0.00 16 ALA A CA 10
ATOM 4503 C C . ALA A 1 16 ? 3.901 4.264 -1.737 1.00 0.00 16 ALA A C 10
ATOM 4504 O O . ALA A 1 16 ? 4.144 5.418 -1.381 1.00 0.00 16 ALA A O 10
ATOM 4511 N N . GLY A 1 17 ? 3.093 3.990 -2.781 1.00 0.00 17 GLY A N 10
ATOM 4512 C CA . GLY A 1 17 ? 2.233 5.027 -3.407 1.00 0.00 17 GLY A CA 10
ATOM 4513 C C . GLY A 1 17 ? 1.193 5.720 -2.499 1.00 0.00 17 GLY A C 10
ATOM 4514 O O . GLY A 1 17 ? 1.083 6.947 -2.532 1.00 0.00 17 GLY A O 10
ATOM 4518 N N . CYS A 1 18 ? 0.469 4.952 -1.672 1.00 0.00 18 CYS A N 10
ATOM 4519 C CA . CYS A 1 18 ? -0.434 5.510 -0.641 1.00 0.00 18 CYS A CA 10
ATOM 4520 C C . CYS A 1 18 ? 0.216 6.361 0.496 1.00 0.00 18 CYS A C 10
ATOM 4521 O O . CYS A 1 18 ? -0.379 7.358 0.903 1.00 0.00 18 CYS A O 10
ATOM 4528 N N . LYS A 1 19 ? 1.414 5.996 0.978 1.00 0.00 19 LYS A N 10
ATOM 4529 C CA . LYS A 1 19 ? 2.248 6.863 1.856 1.00 0.00 19 LYS A CA 10
ATOM 4530 C C . LYS A 1 19 ? 2.948 8.058 1.139 1.00 0.00 19 LYS A C 10
ATOM 4531 O O . LYS A 1 19 ? 3.076 9.113 1.763 1.00 0.00 19 LYS A O 10
ATOM 4549 N N . GLY A 1 20 ? 3.355 7.939 -0.141 1.00 0.00 20 GLY A N 10
ATOM 4550 C CA . GLY A 1 20 ? 3.689 9.115 -0.991 1.00 0.00 20 GLY A CA 10
ATOM 4551 C C . GLY A 1 20 ? 2.594 10.191 -1.179 1.00 0.00 20 GLY A C 10
ATOM 4552 O O . GLY A 1 20 ? 2.881 11.379 -1.034 1.00 0.00 20 GLY A O 10
ATOM 4556 N N . LEU A 1 21 ? 1.346 9.777 -1.437 1.00 0.00 21 LEU A N 10
ATOM 4557 C CA . LEU A 1 21 ? 0.146 10.625 -1.191 1.00 0.00 21 LEU A CA 10
ATOM 4558 C C . LEU A 1 21 ? -0.071 11.057 0.315 1.00 0.00 21 LEU A C 10
ATOM 4559 O O . LEU A 1 21 ? -0.388 12.220 0.572 1.00 0.00 21 LEU A O 10
ATOM 4575 N N . GLY A 1 22 ? 0.095 10.125 1.264 1.00 0.00 22 GLY A N 10
ATOM 4576 C CA . GLY A 1 22 ? 0.089 10.407 2.714 1.00 0.00 22 GLY A CA 10
ATOM 4577 C C . GLY A 1 22 ? -1.231 10.196 3.471 1.00 0.00 22 GLY A C 10
ATOM 4578 O O . GLY A 1 22 ? -1.508 10.981 4.379 1.00 0.00 22 GLY A O 10
ATOM 4582 N N . LYS A 1 23 ? -2.043 9.181 3.109 1.00 0.00 23 LYS A N 10
ATOM 4583 C CA . LYS A 1 23 ? -3.461 9.121 3.547 1.00 0.00 23 LYS A CA 10
ATOM 4584 C C . LYS A 1 23 ? -3.736 7.914 4.506 1.00 0.00 23 LYS A C 10
ATOM 4585 O O . LYS A 1 23 ? -3.991 8.143 5.691 1.00 0.00 23 LYS A O 10
ATOM 4603 N N . SER A 1 24 ? -3.738 6.655 4.020 1.00 0.00 24 SER A N 10
ATOM 4604 C CA . SER A 1 24 ? -3.969 5.453 4.868 1.00 0.00 24 SER A CA 10
ATOM 4605 C C . SER A 1 24 ? -3.637 4.145 4.074 1.00 0.00 24 SER A C 10
ATOM 4606 O O . SER A 1 24 ? -4.038 3.966 2.916 1.00 0.00 24 SER A O 10
ATOM 4614 N N . MET A 1 25 ? -2.920 3.241 4.747 1.00 0.00 25 MET A N 10
ATOM 4615 C CA . MET A 1 25 ? -2.390 1.993 4.153 1.00 0.00 25 MET A CA 10
ATOM 4616 C C . MET A 1 25 ? -3.074 0.760 4.826 1.00 0.00 25 MET A C 10
ATOM 4617 O O . MET A 1 25 ? -2.767 0.412 5.971 1.00 0.00 25 MET A O 10
ATOM 4631 N N . GLU A 1 26 ? -3.997 0.112 4.107 1.00 0.00 26 GLU A N 10
ATOM 4632 C CA . GLU A 1 26 ? -4.810 -1.003 4.667 1.00 0.00 26 GLU A CA 10
ATOM 4633 C C . GLU A 1 26 ? -4.679 -2.293 3.796 1.00 0.00 26 GLU A C 10
ATOM 4634 O O . GLU A 1 26 ? -5.588 -2.671 3.049 1.00 0.00 26 GLU A O 10
ATOM 4647 N N . SER A 1 27 ? -3.532 -2.977 3.935 1.00 0.00 27 SER A N 10
ATOM 4648 C CA . SER A 1 27 ? -3.247 -4.247 3.226 1.00 0.00 27 SER A CA 10
ATOM 4649 C C . SER A 1 27 ? -3.497 -5.536 4.045 1.00 0.00 27 SER A C 10
ATOM 4650 O O . SER A 1 27 ? -3.402 -5.564 5.275 1.00 0.00 27 SER A O 10
ATOM 4658 N N . CYS A 1 28 ? -3.863 -6.605 3.313 1.00 0.00 28 CYS A N 10
ATOM 4659 C CA . CYS A 1 28 ? -4.313 -7.902 3.890 1.00 0.00 28 CYS A CA 10
ATOM 4660 C C . CYS A 1 28 ? -5.598 -7.905 4.781 1.00 0.00 28 CYS A C 10
ATOM 4661 O O . CYS A 1 28 ? -5.867 -8.884 5.480 1.00 0.00 28 CYS A O 10
ATOM 4668 N N . GLN A 1 29 ? -6.430 -6.857 4.671 1.00 0.00 29 GLN A N 10
ATOM 4669 C CA . GLN A 1 29 ? -7.695 -6.709 5.442 1.00 0.00 29 GLN A CA 10
ATOM 4670 C C . GLN A 1 29 ? -8.782 -7.792 5.136 1.00 0.00 29 GLN A C 10
ATOM 4671 O O . GLN A 1 29 ? -9.400 -8.318 6.062 1.00 0.00 29 GLN A O 10
ATOM 4685 N N . GLY A 1 30 ? -8.945 -8.146 3.853 1.00 0.00 30 GLY A N 10
ATOM 4686 C CA . GLY A 1 30 ? -9.504 -9.465 3.469 1.00 0.00 30 GLY A CA 10
ATOM 4687 C C . GLY A 1 30 ? -8.863 -10.007 2.181 1.00 0.00 30 GLY A C 10
ATOM 4688 O O . GLY A 1 30 ? -9.559 -10.167 1.179 1.00 0.00 30 GLY A O 10
ATOM 4692 N N . ASP A 1 31 ? -7.532 -10.234 2.204 1.00 0.00 31 ASP A N 10
ATOM 4693 C CA . ASP A 1 31 ? -6.700 -10.397 0.970 1.00 0.00 31 ASP A CA 10
ATOM 4694 C C . ASP A 1 31 ? -6.860 -9.226 -0.070 1.00 0.00 31 ASP A C 10
ATOM 4695 O O . ASP A 1 31 ? -7.304 -9.439 -1.198 1.00 0.00 31 ASP A O 10
ATOM 4705 N N . THR A 1 32 ? -6.521 -7.996 0.346 1.00 0.00 32 THR A N 10
ATOM 4706 C CA . THR A 1 32 ? -6.891 -6.743 -0.375 1.00 0.00 32 THR A CA 10
ATOM 4707 C C . THR A 1 32 ? -5.971 -5.612 0.160 1.00 0.00 32 THR A C 10
ATOM 4708 O O . THR A 1 32 ? -5.834 -5.428 1.374 1.00 0.00 32 THR A O 10
ATOM 4719 N N . CYS A 1 33 ? -5.429 -4.811 -0.766 1.00 0.00 33 CYS A N 10
ATOM 4720 C CA . CYS A 1 33 ? -4.824 -3.505 -0.425 1.00 0.00 33 CYS A CA 10
ATOM 4721 C C . CYS A 1 33 ? -5.832 -2.368 -0.697 1.00 0.00 33 CYS A C 10
ATOM 4722 O O . CYS A 1 33 ? -6.004 -1.917 -1.832 1.00 0.00 33 CYS A O 10
ATOM 4729 N N . LYS A 1 34 ? -6.489 -1.916 0.377 1.00 0.00 34 LYS A N 10
ATOM 4730 C CA . LYS A 1 34 ? -7.260 -0.651 0.377 1.00 0.00 34 LYS A CA 10
ATOM 4731 C C . LYS A 1 34 ? -6.302 0.561 0.563 1.00 0.00 34 LYS A C 10
ATOM 4732 O O . LYS A 1 34 ? -5.894 0.904 1.677 1.00 0.00 34 LYS A O 10
ATOM 4750 N N . CYS A 1 35 ? -5.961 1.206 -0.558 1.00 0.00 35 CYS A N 10
ATOM 4751 C CA . CYS A 1 35 ? -5.264 2.505 -0.537 1.00 0.00 35 CYS A CA 10
ATOM 4752 C C . CYS A 1 35 ? -6.287 3.669 -0.519 1.00 0.00 35 CYS A C 10
ATOM 4753 O O . CYS A 1 35 ? -7.060 3.848 -1.466 1.00 0.00 35 CYS A O 10
ATOM 4760 N N . LYS A 1 36 ? -6.249 4.498 0.530 1.00 0.00 36 LYS A N 10
ATOM 4761 C CA . LYS A 1 36 ? -6.983 5.78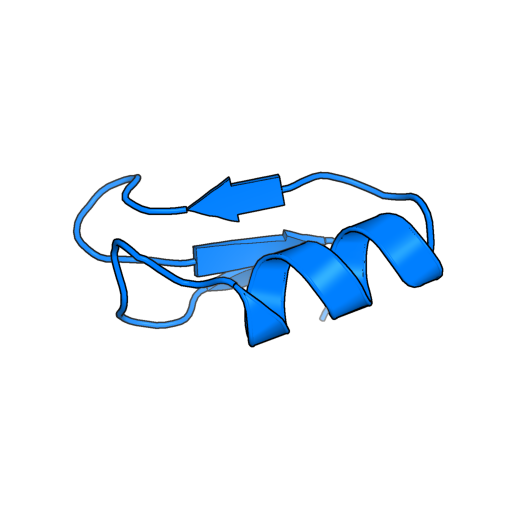8 0.541 1.00 0.00 36 LYS A CA 10
ATOM 4762 C C . LYS A 1 36 ? -6.268 6.830 -0.368 1.00 0.00 36 LYS A C 10
ATOM 4763 O O . LYS A 1 36 ? -5.096 7.161 -0.164 1.00 0.00 36 LYS A O 10
ATOM 4781 N N . ALA A 1 37 ? -6.982 7.290 -1.398 1.00 0.00 37 ALA A N 10
ATOM 4782 C CA . ALA A 1 37 ? -6.453 8.248 -2.387 1.00 0.00 37 ALA A CA 10
ATOM 4783 C C . ALA A 1 37 ? -7.518 9.313 -2.663 1.00 0.00 37 ALA A C 10
ATOM 4784 O O . ALA A 1 37 ? -7.325 10.515 -2.483 1.00 0.00 37 ALA A O 10
ATOM 4791 N N . GLY A 1 1 ? -12.318 7.571 1.564 1.00 0.00 1 GLY A N 11
ATOM 4792 C CA . GLY A 1 1 ? -12.876 8.464 0.521 1.00 0.00 1 GLY A CA 11
ATOM 4793 C C . GLY A 1 1 ? -12.762 7.875 -0.884 1.00 0.00 1 GLY A C 11
ATOM 4794 O O . GLY A 1 1 ? -13.550 7.003 -1.254 1.00 0.00 1 GLY A O 11
ATOM 4799 N N . SER A 1 2 ? -11.772 8.337 -1.658 1.00 0.00 2 SER A N 11
ATOM 4800 C CA . SER A 1 2 ? -11.478 7.756 -3.000 1.00 0.00 2 SER A CA 11
ATOM 4801 C C . SER A 1 2 ? -10.502 6.546 -2.893 1.00 0.00 2 SER A C 11
ATOM 4802 O O . SER A 1 2 ? -9.290 6.670 -3.093 1.00 0.00 2 SER A O 11
ATOM 4810 N N . THR A 1 3 ? -11.059 5.378 -2.542 1.00 0.00 3 THR A N 11
ATOM 4811 C CA . THR A 1 3 ? -10.255 4.191 -2.136 1.00 0.00 3 THR A CA 11
ATOM 4812 C C . THR A 1 3 ? -10.242 3.111 -3.254 1.00 0.00 3 THR A C 11
ATOM 4813 O O . THR A 1 3 ? -11.293 2.698 -3.754 1.00 0.00 3 THR A O 11
ATOM 4824 N N . GLY A 1 4 ? -9.037 2.640 -3.604 1.00 0.00 4 GLY A N 11
ATOM 4825 C CA . GLY A 1 4 ? -8.846 1.583 -4.619 1.00 0.00 4 GLY A CA 11
ATOM 4826 C C . GLY A 1 4 ? -8.607 0.175 -4.032 1.00 0.00 4 GLY A C 11
ATOM 4827 O O . GLY A 1 4 ? -7.467 -0.070 -3.627 1.00 0.00 4 GLY A O 11
ATOM 4831 N N . PRO A 1 5 ? -9.583 -0.775 -3.989 1.00 0.00 5 PRO A N 11
ATOM 4832 C CA . PRO A 1 5 ? -9.348 -2.149 -3.439 1.00 0.00 5 PRO A CA 11
ATOM 4833 C C . PRO A 1 5 ? -8.660 -3.126 -4.430 1.00 0.00 5 PRO A C 11
ATOM 4834 O O . PRO A 1 5 ? -9.228 -3.505 -5.458 1.00 0.00 5 PRO A O 11
ATOM 4845 N N . GLN A 1 6 ? -7.447 -3.569 -4.081 1.00 0.00 6 GLN A N 11
ATOM 4846 C CA . GLN A 1 6 ? -6.693 -4.573 -4.882 1.00 0.00 6 GLN A CA 11
ATOM 4847 C C . GLN A 1 6 ? -6.989 -6.047 -4.394 1.00 0.00 6 GLN A C 11
ATOM 4848 O O . GLN A 1 6 ? -7.988 -6.318 -3.716 1.00 0.00 6 GLN A O 11
ATOM 4862 N N . THR A 1 7 ? -6.154 -7.028 -4.770 1.00 0.00 7 THR A N 11
ATOM 4863 C CA . THR A 1 7 ? -6.273 -8.436 -4.270 1.00 0.00 7 THR A CA 11
ATOM 4864 C C . THR A 1 7 ? -4.859 -8.969 -3.875 1.00 0.00 7 THR A C 11
ATOM 4865 O O . THR A 1 7 ? -4.264 -9.798 -4.568 1.00 0.00 7 THR A O 11
ATOM 4876 N N . THR A 1 8 ? -4.310 -8.438 -2.770 1.00 0.00 8 THR A N 11
ATOM 4877 C CA . THR A 1 8 ? -2.888 -8.661 -2.386 1.00 0.00 8 THR A CA 11
ATOM 4878 C C . THR A 1 8 ? -2.656 -8.352 -0.873 1.00 0.00 8 THR A C 11
ATOM 4879 O O . THR A 1 8 ? -2.928 -7.245 -0.397 1.00 0.00 8 THR A O 11
ATOM 4890 N N . CYS A 1 9 ? -2.124 -9.337 -0.127 1.00 0.00 9 CYS A N 11
ATOM 4891 C CA . CYS A 1 9 ? -1.749 -9.174 1.295 1.00 0.00 9 CYS A CA 11
ATOM 4892 C C . CYS A 1 9 ? -0.435 -8.389 1.554 1.00 0.00 9 CYS A C 11
ATOM 4893 O O . CYS A 1 9 ? -0.501 -7.290 2.109 1.00 0.00 9 CYS A O 11
ATOM 4900 N N . GLN A 1 10 ? 0.739 -8.925 1.177 1.00 0.00 10 GLN A N 11
ATOM 4901 C CA . GLN A 1 10 ? 2.048 -8.248 1.417 1.00 0.00 10 GLN A CA 11
ATOM 4902 C C . GLN A 1 10 ? 2.388 -7.149 0.363 1.00 0.00 10 GLN A C 11
ATOM 4903 O O . GLN A 1 10 ? 3.300 -7.282 -0.458 1.00 0.00 10 GLN A O 11
ATOM 4917 N N . ALA A 1 11 ? 1.631 -6.042 0.402 1.00 0.00 11 ALA A N 11
ATOM 4918 C CA . ALA A 1 11 ? 1.594 -5.072 -0.716 1.00 0.00 11 ALA A CA 11
ATOM 4919 C C . ALA A 1 11 ? 2.437 -3.798 -0.464 1.00 0.00 11 ALA A C 11
ATOM 4920 O O . ALA A 1 11 ? 1.917 -2.695 -0.262 1.00 0.00 11 ALA A O 11
ATOM 4927 N N . ALA A 1 12 ? 3.767 -3.956 -0.553 1.00 0.00 12 ALA A N 11
ATOM 4928 C CA . ALA A 1 12 ? 4.725 -2.844 -0.338 1.00 0.00 12 ALA A CA 11
ATOM 4929 C C . ALA A 1 12 ? 4.694 -1.699 -1.391 1.00 0.00 12 ALA A C 11
ATOM 4930 O O . ALA A 1 12 ? 4.737 -0.533 -1.004 1.00 0.00 12 ALA A O 11
ATOM 4937 N N . MET A 1 13 ? 4.573 -2.018 -2.688 1.00 0.00 13 MET A N 11
ATOM 4938 C CA . MET A 1 13 ? 4.413 -1.006 -3.766 1.00 0.00 13 MET A CA 11
ATOM 4939 C C . MET A 1 13 ? 3.057 -0.209 -3.728 1.00 0.00 13 MET A C 11
ATOM 4940 O O . MET A 1 13 ? 3.068 1.013 -3.894 1.00 0.00 13 MET A O 11
ATOM 4954 N N . CYS A 1 14 ? 1.934 -0.902 -3.462 1.00 0.00 14 CYS A N 11
ATOM 4955 C CA . CYS A 1 14 ? 0.633 -0.266 -3.127 1.00 0.00 14 CYS A CA 11
ATOM 4956 C C . CYS A 1 14 ? 0.679 0.724 -1.927 1.00 0.00 14 CYS A C 11
ATOM 4957 O O . CYS A 1 14 ? 0.317 1.890 -2.088 1.00 0.00 14 CYS A O 11
ATOM 4964 N N . GLU A 1 15 ? 1.164 0.267 -0.765 1.00 0.00 15 GLU A N 11
ATOM 4965 C CA . GLU A 1 15 ? 1.303 1.109 0.447 1.00 0.00 15 GLU A CA 11
ATOM 4966 C C . GLU A 1 15 ? 2.394 2.223 0.386 1.00 0.00 15 GLU A C 11
ATOM 4967 O O . GLU A 1 15 ? 2.152 3.302 0.928 1.00 0.00 15 GLU A O 11
ATOM 4980 N N . ALA A 1 16 ? 3.541 2.007 -0.281 1.00 0.00 16 ALA A N 11
ATOM 4981 C CA . ALA A 1 16 ? 4.527 3.085 -0.550 1.00 0.00 16 ALA A CA 11
ATOM 4982 C C . ALA A 1 16 ? 4.034 4.238 -1.475 1.00 0.00 16 ALA A C 11
ATOM 4983 O O . ALA A 1 16 ? 4.239 5.402 -1.126 1.00 0.00 16 ALA A O 11
ATOM 4990 N N . GLY A 1 17 ? 3.338 3.934 -2.589 1.00 0.00 17 GLY A N 11
ATOM 4991 C CA . GLY A 1 17 ? 2.552 4.954 -3.330 1.00 0.00 17 GLY A CA 11
ATOM 4992 C C . GLY A 1 17 ? 1.421 5.669 -2.559 1.00 0.00 17 GLY A C 11
ATOM 4993 O O . GLY A 1 17 ? 1.312 6.894 -2.642 1.00 0.00 17 GLY A O 11
ATOM 4997 N N . CYS A 1 18 ? 0.617 4.924 -1.787 1.00 0.00 18 CYS A N 11
ATOM 4998 C CA . CYS A 1 18 ? -0.381 5.509 -0.864 1.00 0.00 18 CYS A CA 11
ATOM 4999 C C . CYS A 1 18 ? 0.160 6.409 0.292 1.00 0.00 18 CYS A C 11
ATOM 5000 O O . CYS A 1 18 ? -0.454 7.436 0.583 1.00 0.00 18 CYS A O 11
ATOM 5007 N N . LYS A 1 19 ? 1.294 6.053 0.916 1.00 0.00 19 LYS A N 11
ATOM 5008 C CA . LYS A 1 19 ? 2.034 6.949 1.847 1.00 0.00 19 LYS A CA 11
ATOM 5009 C C . LYS A 1 19 ? 2.792 8.130 1.172 1.00 0.00 19 LYS A C 11
ATOM 5010 O O . LYS A 1 19 ? 2.828 9.209 1.766 1.00 0.00 19 LYS A O 11
ATOM 5028 N N . GLY A 1 20 ? 3.346 7.972 -0.047 1.00 0.00 20 GLY A N 11
ATOM 5029 C CA . GLY A 1 20 ? 3.758 9.123 -0.896 1.00 0.00 20 GLY A CA 11
ATOM 5030 C C . GLY A 1 20 ? 2.683 10.185 -1.225 1.00 0.00 20 GLY A C 11
ATOM 5031 O O . GLY A 1 20 ? 2.954 11.380 -1.105 1.00 0.00 20 GLY A O 11
ATOM 5035 N N . LEU A 1 21 ? 1.466 9.754 -1.580 1.00 0.00 21 LEU A N 11
ATOM 5036 C CA . LEU A 1 21 ? 0.255 10.614 -1.520 1.00 0.00 21 LEU A CA 11
ATOM 5037 C C . LEU A 1 21 ? -0.154 11.106 -0.077 1.00 0.00 21 LEU A C 11
ATOM 5038 O O . LEU A 1 21 ? -0.515 12.274 0.072 1.00 0.00 21 LEU A O 11
ATOM 5054 N N . GLY A 1 22 ? -0.104 10.234 0.940 1.00 0.00 22 GLY A N 11
ATOM 5055 C CA . GLY A 1 22 ? -0.186 10.633 2.363 1.00 0.00 22 GLY A CA 11
ATOM 5056 C C . GLY A 1 22 ? -1.525 10.439 3.090 1.00 0.00 22 GLY A C 11
ATOM 5057 O O . GLY A 1 22 ? -1.901 11.311 3.874 1.00 0.00 22 GLY A O 11
ATOM 5061 N N . LYS A 1 23 ? -2.230 9.318 2.843 1.00 0.00 23 LYS A N 11
ATOM 5062 C CA . LYS A 1 23 ? -3.652 9.173 3.268 1.00 0.00 23 LYS A CA 11
ATOM 5063 C C . LYS A 1 23 ? -3.867 7.934 4.186 1.00 0.00 23 LYS A C 11
ATOM 5064 O O . LYS A 1 23 ? -3.916 8.124 5.404 1.00 0.00 23 LYS A O 11
ATOM 5082 N N . SER A 1 24 ? -4.023 6.697 3.663 1.00 0.00 24 SER A N 11
ATOM 5083 C CA . SER A 1 24 ? -4.210 5.490 4.511 1.00 0.00 24 SER A CA 11
ATOM 5084 C C . SER A 1 24 ? -3.844 4.178 3.747 1.00 0.00 24 SER A C 11
ATOM 5085 O O . SER A 1 24 ? -4.120 4.019 2.551 1.00 0.00 24 SER A O 11
ATOM 5093 N N . MET A 1 25 ? -3.216 3.254 4.482 1.00 0.00 25 MET A N 11
ATOM 5094 C CA . MET A 1 25 ? -2.607 2.027 3.921 1.00 0.00 25 MET A CA 11
ATOM 5095 C C . MET A 1 25 ? -3.287 0.771 4.562 1.00 0.00 25 MET A C 11
ATOM 5096 O O . MET A 1 25 ? -2.975 0.383 5.692 1.00 0.00 25 MET A O 11
ATOM 5110 N N . GLU A 1 26 ? -4.226 0.161 3.834 1.00 0.00 26 GLU A N 11
ATOM 5111 C CA . GLU A 1 26 ? -5.118 -0.892 4.401 1.00 0.00 26 GLU A CA 11
ATOM 5112 C C . GLU A 1 26 ? -4.929 -2.251 3.650 1.00 0.00 26 GLU A C 11
ATOM 5113 O O . GLU A 1 26 ? -5.756 -2.662 2.829 1.00 0.00 26 GLU A O 11
ATOM 5126 N N . SER A 1 27 ? -3.817 -2.938 3.964 1.00 0.00 27 SER A N 11
ATOM 5127 C CA . SER A 1 27 ? -3.433 -4.209 3.305 1.00 0.00 27 SER A CA 11
ATOM 5128 C C . SER A 1 27 ? -3.777 -5.508 4.073 1.00 0.00 27 SER A C 11
ATOM 5129 O O . SER A 1 27 ? -3.739 -5.565 5.303 1.00 0.00 27 SER A O 11
ATOM 5137 N N . CYS A 1 28 ? -4.076 -6.564 3.293 1.00 0.00 28 CYS A N 11
ATOM 5138 C CA . CYS A 1 28 ? -4.576 -7.871 3.803 1.00 0.00 28 CYS A CA 11
ATOM 5139 C C . CYS A 1 28 ? -5.939 -7.892 4.565 1.00 0.00 28 CYS A C 11
ATOM 5140 O O . CYS A 1 28 ? -6.317 -8.919 5.133 1.00 0.00 28 CYS A O 11
ATOM 5147 N N . GLN A 1 29 ? -6.705 -6.795 4.492 1.00 0.00 29 GLN A N 11
ATOM 5148 C CA . GLN A 1 29 ? -7.957 -6.603 5.270 1.00 0.00 29 GLN A CA 11
ATOM 5149 C C . GLN A 1 29 ? -9.162 -7.495 4.842 1.00 0.00 29 GLN A C 11
ATOM 5150 O O . GLN A 1 29 ? -9.920 -7.946 5.701 1.00 0.00 29 GLN A O 11
ATOM 5164 N N . GLY A 1 30 ? -9.272 -7.802 3.540 1.00 0.00 30 GLY A N 11
ATOM 5165 C CA . GLY A 1 30 ? -9.901 -9.069 3.093 1.00 0.00 30 GLY A CA 11
ATOM 5166 C C . GLY A 1 30 ? -9.133 -9.722 1.931 1.00 0.00 30 GLY A C 11
ATOM 5167 O O . GLY A 1 30 ? -9.705 -9.900 0.857 1.00 0.00 30 GLY A O 11
ATOM 5171 N N . ASP A 1 31 ? -7.833 -10.030 2.139 1.00 0.00 31 ASP A N 11
ATOM 5172 C CA . ASP A 1 31 ? -6.870 -10.337 1.034 1.00 0.00 31 ASP A CA 11
ATOM 5173 C C . ASP A 1 31 ? -6.809 -9.230 -0.085 1.00 0.00 31 ASP A C 11
ATOM 5174 O O . ASP A 1 31 ? -7.106 -9.491 -1.250 1.00 0.00 31 ASP A O 11
ATOM 5184 N N . THR A 1 32 ? -6.469 -7.989 0.300 1.00 0.00 32 THR A N 11
ATOM 5185 C CA . THR A 1 32 ? -6.786 -6.766 -0.494 1.00 0.00 32 THR A CA 11
ATOM 5186 C C . THR A 1 32 ? -5.901 -5.616 0.054 1.00 0.00 32 THR A C 11
ATOM 5187 O O . THR A 1 32 ? -5.856 -5.375 1.264 1.00 0.00 32 THR A O 11
ATOM 5198 N N . CYS A 1 33 ? -5.290 -4.859 -0.863 1.00 0.00 33 CYS A N 11
ATOM 5199 C CA . CYS A 1 33 ? -4.717 -3.535 -0.538 1.00 0.00 33 CYS A CA 11
ATOM 5200 C C . CYS A 1 33 ? -5.709 -2.424 -0.944 1.00 0.00 33 CYS A C 11
ATOM 5201 O O . CYS A 1 33 ? -5.806 -2.037 -2.112 1.00 0.00 33 CYS A O 11
ATOM 5208 N N . LYS A 1 34 ? -6.445 -1.921 0.054 1.00 0.00 34 LYS A N 11
ATOM 5209 C CA . LYS A 1 34 ? -7.230 -0.671 -0.081 1.00 0.00 34 LYS A CA 11
ATOM 5210 C C . LYS A 1 34 ? -6.299 0.563 0.101 1.00 0.00 34 LYS A C 11
ATOM 5211 O O . LYS A 1 34 ? -5.985 0.983 1.220 1.00 0.00 34 LYS A O 11
ATOM 5229 N N . CYS A 1 35 ? -5.870 1.137 -1.028 1.00 0.00 35 CYS A N 11
ATOM 5230 C CA . CYS A 1 35 ? -5.159 2.428 -1.035 1.00 0.00 35 CYS A CA 11
ATOM 5231 C C . CYS A 1 35 ? -6.166 3.600 -1.140 1.00 0.00 35 CYS A C 11
ATOM 5232 O O . CYS A 1 35 ? -6.860 3.750 -2.151 1.00 0.00 35 CYS A O 11
ATOM 5239 N N . LYS A 1 36 ? -6.196 4.469 -0.122 1.00 0.00 36 LYS A N 11
ATOM 5240 C CA . LYS A 1 36 ? -6.897 5.772 -0.224 1.00 0.00 36 LYS A CA 11
ATOM 5241 C C . LYS A 1 36 ? -6.058 6.771 -1.072 1.00 0.00 36 LYS A C 11
ATOM 5242 O O . LYS A 1 36 ? -4.951 7.155 -0.687 1.00 0.00 36 LYS A O 11
ATOM 5260 N N . ALA A 1 37 ? -6.591 7.136 -2.242 1.00 0.00 37 ALA A N 11
ATOM 5261 C CA . ALA A 1 37 ? -5.898 8.006 -3.210 1.00 0.00 37 ALA A CA 11
ATOM 5262 C C . ALA A 1 37 ? -6.883 9.068 -3.704 1.00 0.00 37 ALA A C 11
ATOM 5263 O O . ALA A 1 37 ? -6.726 10.273 -3.513 1.00 0.00 37 ALA A O 11
ATOM 5270 N N . GLY A 1 1 ? -9.432 10.631 -1.341 1.00 0.00 1 GLY A N 12
ATOM 5271 C CA . GLY A 1 1 ? -10.848 10.571 -1.766 1.00 0.00 1 GLY A CA 12
ATOM 5272 C C . GLY A 1 1 ? -11.351 9.158 -2.062 1.00 0.00 1 GLY A C 12
ATOM 5273 O O . GLY A 1 1 ? -12.032 8.557 -1.229 1.00 0.00 1 GLY A O 12
ATOM 5278 N N . SER A 1 2 ? -11.034 8.645 -3.255 1.00 0.00 2 SER A N 12
ATOM 5279 C CA . SER A 1 2 ? -11.501 7.308 -3.698 1.00 0.00 2 SER A CA 12
ATOM 5280 C C . SER A 1 2 ? -10.584 6.157 -3.196 1.00 0.00 2 SER A C 12
ATOM 5281 O O . SER A 1 2 ? -9.397 6.099 -3.536 1.00 0.00 2 SER A O 12
ATOM 5289 N N . THR A 1 3 ? -11.141 5.234 -2.400 1.00 0.00 3 THR A N 12
ATOM 5290 C CA . THR A 1 3 ? -10.387 4.055 -1.889 1.00 0.00 3 THR A CA 12
ATOM 5291 C C . THR A 1 3 ? -10.390 2.906 -2.941 1.00 0.00 3 THR A C 12
ATOM 5292 O O . THR A 1 3 ? -11.451 2.459 -3.388 1.00 0.00 3 THR A O 12
ATOM 5303 N N . GLY A 1 4 ? -9.191 2.442 -3.315 1.00 0.00 4 GLY A N 12
ATOM 5304 C CA . GLY A 1 4 ? -9.021 1.417 -4.366 1.00 0.00 4 GLY A CA 12
ATOM 5305 C C . GLY A 1 4 ? -8.732 0.001 -3.831 1.00 0.00 4 GLY A C 12
ATOM 5306 O O . GLY A 1 4 ? -7.560 -0.239 -3.532 1.00 0.00 4 GLY A O 12
ATOM 5310 N N . PRO A 1 5 ? -9.696 -0.956 -3.722 1.00 0.00 5 PRO A N 12
ATOM 5311 C CA . PRO A 1 5 ? -9.412 -2.337 -3.216 1.00 0.00 5 PRO A CA 12
ATOM 5312 C C . PRO A 1 5 ? -8.781 -3.291 -4.267 1.00 0.00 5 PRO A C 12
ATOM 5313 O O . PRO A 1 5 ? -9.390 -3.603 -5.294 1.00 0.00 5 PRO A O 12
ATOM 5324 N N . GLN A 1 6 ? -7.570 -3.782 -3.972 1.00 0.00 6 GLN A N 12
ATOM 5325 C CA . GLN A 1 6 ? -6.859 -4.752 -4.859 1.00 0.00 6 GLN A CA 12
ATOM 5326 C C . GLN A 1 6 ? -7.164 -6.238 -4.430 1.00 0.00 6 GLN A C 12
ATOM 5327 O O . GLN A 1 6 ? -8.281 -6.553 -4.010 1.00 0.00 6 GLN A O 12
ATOM 5341 N N . THR A 1 7 ? -6.231 -7.193 -4.578 1.00 0.00 7 THR A N 12
ATOM 5342 C CA . THR A 1 7 ? -6.397 -8.584 -4.042 1.00 0.00 7 THR A CA 12
ATOM 5343 C C . THR A 1 7 ? -5.000 -9.135 -3.616 1.00 0.00 7 THR A C 12
ATOM 5344 O O . THR A 1 7 ? -4.434 -10.024 -4.257 1.00 0.00 7 THR A O 12
ATOM 5355 N N . THR A 1 8 ? -4.425 -8.552 -2.547 1.00 0.00 8 THR A N 12
ATOM 5356 C CA . THR A 1 8 ? -2.994 -8.771 -2.189 1.00 0.00 8 THR A CA 12
ATOM 5357 C C . THR A 1 8 ? -2.701 -8.393 -0.701 1.00 0.00 8 THR A C 12
ATOM 5358 O O . THR A 1 8 ? -2.992 -7.279 -0.250 1.00 0.00 8 THR A O 12
ATOM 5369 N N . CYS A 1 9 ? -2.095 -9.332 0.046 1.00 0.00 9 CYS A N 12
ATOM 5370 C CA . CYS A 1 9 ? -1.646 -9.114 1.439 1.00 0.00 9 CYS A CA 12
ATOM 5371 C C . CYS A 1 9 ? -0.349 -8.272 1.606 1.00 0.00 9 CYS A C 12
ATOM 5372 O O . CYS A 1 9 ? -0.414 -7.164 2.151 1.00 0.00 9 CYS A O 12
ATOM 5379 N N . GLN A 1 10 ? 0.811 -8.783 1.159 1.00 0.00 10 GLN A N 12
ATOM 5380 C CA . GLN A 1 10 ? 2.116 -8.073 1.290 1.00 0.00 10 GLN A CA 12
ATOM 5381 C C . GLN A 1 10 ? 2.374 -7.024 0.165 1.00 0.00 10 GLN A C 12
ATOM 5382 O O . GLN A 1 10 ? 3.264 -7.163 -0.680 1.00 0.00 10 GLN A O 12
ATOM 5396 N N . ALA A 1 11 ? 1.576 -5.947 0.177 1.00 0.00 11 ALA A N 12
ATOM 5397 C CA . ALA A 1 11 ? 1.491 -5.007 -0.964 1.00 0.00 11 ALA A CA 12
ATOM 5398 C C . ALA A 1 11 ? 2.331 -3.724 -0.760 1.00 0.00 11 ALA A C 12
ATOM 5399 O O . ALA A 1 11 ? 1.810 -2.629 -0.520 1.00 0.00 11 ALA A O 12
ATOM 5406 N N . ALA A 1 12 ? 3.656 -3.868 -0.927 1.00 0.00 12 ALA A N 12
ATOM 5407 C CA . ALA A 1 12 ? 4.614 -2.750 -0.760 1.00 0.00 12 ALA A CA 12
ATOM 5408 C C . ALA A 1 12 ? 4.484 -1.580 -1.776 1.00 0.00 12 ALA A C 12
ATOM 5409 O O . ALA A 1 12 ? 4.526 -0.426 -1.358 1.00 0.00 12 ALA A O 12
ATOM 5416 N N . MET A 1 13 ? 4.277 -1.864 -3.069 1.00 0.00 13 MET A N 12
ATOM 5417 C CA . MET A 1 13 ? 4.018 -0.824 -4.099 1.00 0.00 13 MET A CA 12
ATOM 5418 C C . MET A 1 13 ? 2.653 -0.058 -3.939 1.00 0.00 13 MET A C 12
ATOM 5419 O O . MET A 1 13 ? 2.627 1.168 -4.062 1.00 0.00 13 MET A O 12
ATOM 5433 N N . CYS A 1 14 ? 1.565 -0.784 -3.623 1.00 0.00 14 CYS A N 12
ATOM 5434 C CA . CYS A 1 14 ? 0.269 -0.189 -3.203 1.00 0.00 14 CYS A CA 12
ATOM 5435 C C . CYS A 1 14 ? 0.343 0.757 -1.967 1.00 0.00 14 CYS A C 12
ATOM 5436 O O . CYS A 1 14 ? -0.085 1.910 -2.051 1.00 0.00 14 CYS A O 12
ATOM 5443 N N . GLU A 1 15 ? 0.919 0.275 -0.857 1.00 0.00 15 GLU A N 12
ATOM 5444 C CA . GLU A 1 15 ? 1.118 1.075 0.374 1.00 0.00 15 GLU A CA 12
ATOM 5445 C C . GLU A 1 15 ? 2.192 2.208 0.280 1.00 0.00 15 GLU A C 12
ATOM 5446 O O . GLU A 1 15 ? 1.962 3.276 0.849 1.00 0.00 15 GLU A O 12
ATOM 5459 N N . ALA A 1 16 ? 3.309 2.023 -0.446 1.00 0.00 16 ALA A N 12
ATOM 5460 C CA . ALA A 1 16 ? 4.273 3.117 -0.734 1.00 0.00 16 ALA A CA 12
ATOM 5461 C C . ALA A 1 16 ? 3.730 4.294 -1.598 1.00 0.00 16 ALA A C 12
ATOM 5462 O O . ALA A 1 16 ? 3.977 5.447 -1.239 1.00 0.00 16 ALA A O 12
ATOM 5469 N N . GLY A 1 17 ? 2.956 4.025 -2.667 1.00 0.00 17 GLY A N 12
ATOM 5470 C CA . GLY A 1 17 ? 2.139 5.070 -3.335 1.00 0.00 17 GLY A CA 12
ATOM 5471 C C . GLY A 1 17 ? 1.075 5.786 -2.475 1.00 0.00 17 GLY A C 12
ATOM 5472 O O . GLY A 1 17 ? 0.986 7.015 -2.523 1.00 0.00 17 GLY A O 12
ATOM 5476 N N . CYS A 1 18 ? 0.308 5.039 -1.668 1.00 0.00 18 CYS A N 12
ATOM 5477 C CA . CYS A 1 18 ? -0.603 5.623 -0.661 1.00 0.00 18 CYS A CA 12
ATOM 5478 C C . CYS A 1 18 ? 0.041 6.466 0.483 1.00 0.00 18 CYS A C 12
ATOM 5479 O O . CYS A 1 18 ? -0.527 7.496 0.849 1.00 0.00 18 CYS A O 12
ATOM 5486 N N . LYS A 1 19 ? 1.204 6.065 1.016 1.00 0.00 19 LYS A N 12
ATOM 5487 C CA . LYS A 1 19 ? 2.029 6.919 1.916 1.00 0.00 19 LYS A CA 12
ATOM 5488 C C . LYS A 1 19 ? 2.778 8.095 1.220 1.00 0.00 19 LYS A C 12
ATOM 5489 O O . LYS A 1 19 ? 2.896 9.153 1.841 1.00 0.00 19 LYS A O 12
ATOM 5507 N N . GLY A 1 20 ? 3.239 7.955 -0.039 1.00 0.00 20 GLY A N 12
ATOM 5508 C CA . GLY A 1 20 ? 3.645 9.114 -0.880 1.00 0.00 20 GLY A CA 12
ATOM 5509 C C . GLY A 1 20 ? 2.598 10.228 -1.114 1.00 0.00 20 GLY A C 12
ATOM 5510 O O . GLY A 1 20 ? 2.933 11.406 -0.995 1.00 0.00 20 GLY A O 12
ATOM 5514 N N . LEU A 1 21 ? 1.339 9.859 -1.384 1.00 0.00 21 LEU A N 12
ATOM 5515 C CA . LEU A 1 21 ? 0.175 10.763 -1.188 1.00 0.00 21 LEU A CA 12
ATOM 5516 C C . LEU A 1 21 ? -0.073 11.207 0.310 1.00 0.00 21 LEU A C 12
ATOM 5517 O O . LEU A 1 21 ? -0.299 12.393 0.554 1.00 0.00 21 LEU A O 12
ATOM 5533 N N . GLY A 1 22 ? -0.027 10.267 1.266 1.00 0.00 22 GLY A N 12
ATOM 5534 C CA . GLY A 1 22 ? -0.061 10.561 2.716 1.00 0.00 22 GLY A CA 12
ATOM 5535 C C . GLY A 1 22 ? -1.386 10.314 3.454 1.00 0.00 22 GLY A C 12
ATOM 5536 O O . GLY A 1 22 ? -1.735 11.118 4.319 1.00 0.00 22 GLY A O 12
ATOM 5540 N N . LYS A 1 23 ? -2.116 9.230 3.122 1.00 0.00 23 LYS A N 12
ATOM 5541 C CA . LYS A 1 23 ? -3.549 9.097 3.518 1.00 0.00 23 LYS A CA 12
ATOM 5542 C C . LYS A 1 23 ? -3.788 7.836 4.389 1.00 0.00 23 LYS A C 12
ATOM 5543 O O . LYS A 1 23 ? -3.846 7.982 5.612 1.00 0.00 23 LYS A O 12
ATOM 5561 N N . SER A 1 24 ? -3.939 6.621 3.815 1.00 0.00 24 SER A N 12
ATOM 5562 C CA . SER A 1 24 ? -4.149 5.393 4.623 1.00 0.00 24 SER A CA 12
ATOM 5563 C C . SER A 1 24 ? -3.777 4.101 3.843 1.00 0.00 24 SER A C 12
ATOM 5564 O O . SER A 1 24 ? -4.229 3.882 2.712 1.00 0.00 24 SER A O 12
ATOM 5572 N N . MET A 1 25 ? -3.009 3.239 4.509 1.00 0.00 25 MET A N 12
ATOM 5573 C CA . MET A 1 25 ? -2.431 2.018 3.909 1.00 0.00 25 MET A CA 12
ATOM 5574 C C . MET A 1 25 ? -3.097 0.755 4.547 1.00 0.00 25 MET A C 12
ATOM 5575 O O . MET A 1 25 ? -2.792 0.380 5.683 1.00 0.00 25 MET A O 12
ATOM 5589 N N . GLU A 1 26 ? -4.012 0.120 3.808 1.00 0.00 26 GLU A N 12
ATOM 5590 C CA . GLU A 1 26 ? -4.817 -1.013 4.339 1.00 0.00 26 GLU A CA 12
ATOM 5591 C C . GLU A 1 26 ? -4.652 -2.294 3.467 1.00 0.00 26 GLU A C 12
ATOM 5592 O O . GLU A 1 26 ? -5.573 -2.702 2.751 1.00 0.00 26 GLU A O 12
ATOM 5605 N N . SER A 1 27 ? -3.484 -2.958 3.575 1.00 0.00 27 SER A N 12
ATOM 5606 C CA . SER A 1 27 ? -3.260 -4.291 2.960 1.00 0.00 27 SER A CA 12
ATOM 5607 C C . SER A 1 27 ? -3.467 -5.489 3.917 1.00 0.00 27 SER A C 12
ATOM 5608 O O . SER A 1 27 ? -3.299 -5.398 5.136 1.00 0.00 27 SER A O 12
ATOM 5616 N N . CYS A 1 28 ? -3.874 -6.619 3.314 1.00 0.00 28 CYS A N 12
ATOM 5617 C CA . CYS A 1 28 ? -4.298 -7.849 4.034 1.00 0.00 28 CYS A CA 12
ATOM 5618 C C . CYS A 1 28 ? -5.581 -7.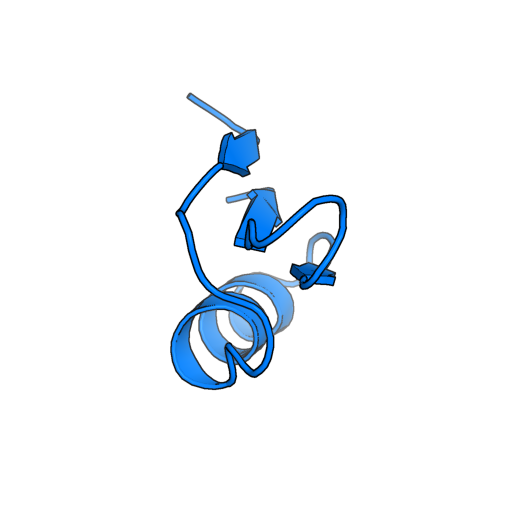778 4.925 1.00 0.00 28 CYS A C 12
ATOM 5619 O O . CYS A 1 28 ? -5.822 -8.673 5.737 1.00 0.00 28 CYS A O 12
ATOM 5626 N N . GLN A 1 29 ? -6.440 -6.774 4.695 1.00 0.00 29 GLN A N 12
ATOM 5627 C CA . GLN A 1 29 ? -7.736 -6.608 5.410 1.00 0.00 29 GLN A CA 12
ATOM 5628 C C . GLN A 1 29 ? -8.765 -7.767 5.177 1.00 0.00 29 GLN A C 12
ATOM 5629 O O . GLN A 1 29 ? -9.371 -8.250 6.134 1.00 0.00 29 GLN A O 12
ATOM 5643 N N . GLY A 1 30 ? -8.889 -8.229 3.925 1.00 0.00 30 GLY A N 12
ATOM 5644 C CA . GLY A 1 30 ? -9.406 -9.587 3.632 1.00 0.00 30 GLY A CA 12
ATOM 5645 C C . GLY A 1 30 ? -8.821 -10.154 2.329 1.00 0.00 30 GLY A C 12
ATOM 5646 O O . GLY A 1 30 ? -9.559 -10.349 1.364 1.00 0.00 30 GLY A O 12
ATOM 5650 N N . ASP A 1 31 ? -7.484 -10.351 2.290 1.00 0.00 31 ASP A N 12
ATOM 5651 C CA . ASP A 1 31 ? -6.706 -10.523 1.019 1.00 0.00 31 ASP A CA 12
ATOM 5652 C C . ASP A 1 31 ? -6.983 -9.389 -0.029 1.00 0.00 31 ASP A C 12
ATOM 5653 O O . ASP A 1 31 ? -7.679 -9.588 -1.027 1.00 0.00 31 ASP A O 12
ATOM 5663 N N . THR A 1 32 ? -6.545 -8.162 0.281 1.00 0.00 32 THR A N 12
ATOM 5664 C CA . THR A 1 32 ? -7.020 -6.922 -0.403 1.00 0.00 32 THR A CA 12
ATOM 5665 C C . THR A 1 32 ? -6.099 -5.753 0.057 1.00 0.00 32 THR A C 12
ATOM 5666 O O . THR A 1 32 ? -5.930 -5.539 1.261 1.00 0.00 32 THR A O 12
ATOM 5677 N N . CYS A 1 33 ? -5.567 -4.981 -0.906 1.00 0.00 33 CYS A N 12
ATOM 5678 C CA . CYS A 1 33 ? -4.928 -3.678 -0.610 1.00 0.00 33 CYS A CA 12
ATOM 5679 C C . CYS A 1 33 ? -5.891 -2.518 -0.938 1.00 0.00 33 CYS A C 12
ATOM 5680 O O . CYS A 1 33 ? -6.051 -2.131 -2.096 1.00 0.00 33 CYS A O 12
ATOM 5687 N N . LYS A 1 34 ? -6.516 -1.975 0.111 1.00 0.00 34 LYS A N 12
ATOM 5688 C CA . LYS A 1 34 ? -7.283 -0.712 0.034 1.00 0.00 34 LYS A CA 12
ATOM 5689 C C . LYS A 1 34 ? -6.328 0.506 0.196 1.00 0.00 34 LYS A C 12
ATOM 5690 O O . LYS A 1 34 ? -5.946 0.890 1.307 1.00 0.00 34 LYS A O 12
ATOM 5708 N N . CYS A 1 35 ? -5.963 1.114 -0.937 1.00 0.00 35 CYS A N 12
ATOM 5709 C CA . CYS A 1 35 ? -5.251 2.408 -0.944 1.00 0.00 35 CYS A CA 12
ATOM 5710 C C . CYS A 1 35 ? -6.262 3.583 -1.014 1.00 0.00 35 CYS A C 12
ATOM 5711 O O . CYS A 1 35 ? -6.991 3.728 -2.000 1.00 0.00 35 CYS A O 12
ATOM 5718 N N . LYS A 1 36 ? -6.269 4.446 0.012 1.00 0.00 36 LYS A N 12
ATOM 5719 C CA . LYS A 1 36 ? -7.043 5.719 -0.024 1.00 0.00 36 LYS A CA 12
ATOM 5720 C C . LYS A 1 36 ? -6.343 6.769 -0.930 1.00 0.00 36 LYS A C 12
ATOM 5721 O O . LYS A 1 36 ? -5.282 7.297 -0.584 1.00 0.00 36 LYS A O 12
ATOM 5739 N N . ALA A 1 37 ? -6.927 7.010 -2.112 1.00 0.00 37 ALA A N 12
ATOM 5740 C CA . ALA A 1 37 ? -6.310 7.847 -3.157 1.00 0.00 37 ALA A CA 12
ATOM 5741 C C . ALA A 1 37 ? -7.424 8.598 -3.891 1.00 0.00 37 ALA A C 12
ATOM 5742 O O . ALA A 1 37 ? -7.684 9.786 -3.700 1.00 0.00 37 ALA A O 12
ATOM 5749 N N . GLY A 1 1 ? -13.604 5.965 -6.718 1.00 0.00 1 GLY A N 13
ATOM 5750 C CA . GLY A 1 1 ? -14.237 6.850 -5.710 1.00 0.00 1 GLY A CA 13
ATOM 5751 C C . GLY A 1 1 ? -13.234 7.647 -4.872 1.00 0.00 1 GLY A C 13
ATOM 5752 O O . GLY A 1 1 ? -12.969 8.814 -5.165 1.00 0.00 1 GLY A O 13
ATOM 5757 N N . SER A 1 2 ? -12.709 7.019 -3.813 1.00 0.00 2 SER A N 13
ATOM 5758 C CA . SER A 1 2 ? -11.654 7.631 -2.957 1.00 0.00 2 SER A CA 13
ATOM 5759 C C . SER A 1 2 ? -10.672 6.580 -2.367 1.00 0.00 2 SER A C 13
ATOM 5760 O O . SER A 1 2 ? -9.472 6.679 -2.633 1.00 0.00 2 SER A O 13
ATOM 5768 N N . THR A 1 3 ? -11.144 5.576 -1.603 1.00 0.00 3 THR A N 13
ATOM 5769 C CA . THR A 1 3 ? -10.316 4.388 -1.250 1.00 0.00 3 THR A CA 13
ATOM 5770 C C . THR A 1 3 ? -10.355 3.334 -2.404 1.00 0.00 3 THR A C 13
ATOM 5771 O O . THR A 1 3 ? -11.428 2.955 -2.883 1.00 0.00 3 THR A O 13
ATOM 5782 N N . GLY A 1 4 ? -9.169 2.873 -2.818 1.00 0.00 4 GLY A N 13
ATOM 5783 C CA . GLY A 1 4 ? -9.020 1.895 -3.917 1.00 0.00 4 GLY A CA 13
ATOM 5784 C C . GLY A 1 4 ? -8.718 0.456 -3.451 1.00 0.00 4 GLY A C 13
ATOM 5785 O O . GLY A 1 4 ? -7.540 0.199 -3.186 1.00 0.00 4 GLY A O 13
ATOM 5789 N N . PRO A 1 5 ? -9.681 -0.504 -3.369 1.00 0.00 5 PRO A N 13
ATOM 5790 C CA . PRO A 1 5 ? -9.386 -1.914 -2.952 1.00 0.00 5 PRO A CA 13
ATOM 5791 C C . PRO A 1 5 ? -8.801 -2.812 -4.077 1.00 0.00 5 PRO A C 13
ATOM 5792 O O . PRO A 1 5 ? -9.436 -3.032 -5.113 1.00 0.00 5 PRO A O 13
ATOM 5803 N N . GLN A 1 6 ? -7.604 -3.365 -3.838 1.00 0.00 6 GLN A N 13
ATOM 5804 C CA . GLN A 1 6 ? -6.944 -4.303 -4.796 1.00 0.00 6 GLN A CA 13
ATOM 5805 C C . GLN A 1 6 ? -7.282 -5.802 -4.441 1.00 0.00 6 GLN A C 13
ATOM 5806 O O . GLN A 1 6 ? -8.402 -6.109 -4.019 1.00 0.00 6 GLN A O 13
ATOM 5820 N N . THR A 1 7 ? -6.377 -6.771 -4.654 1.00 0.00 7 THR A N 13
ATOM 5821 C CA . THR A 1 7 ? -6.575 -8.185 -4.193 1.00 0.00 7 THR A CA 13
ATOM 5822 C C . THR A 1 7 ? -5.190 -8.801 -3.820 1.00 0.00 7 THR A C 13
ATOM 5823 O O . THR A 1 7 ? -4.664 -9.674 -4.515 1.00 0.00 7 THR A O 13
ATOM 5834 N N . THR A 1 8 ? -4.578 -8.294 -2.732 1.00 0.00 8 THR A N 13
ATOM 5835 C CA . THR A 1 8 ? -3.153 -8.588 -2.405 1.00 0.00 8 THR A CA 13
ATOM 5836 C C . THR A 1 8 ? -2.829 -8.301 -0.902 1.00 0.00 8 THR A C 13
ATOM 5837 O O . THR A 1 8 ? -3.059 -7.199 -0.393 1.00 0.00 8 THR A O 13
ATOM 5848 N N . CYS A 1 9 ? -2.265 -9.306 -0.207 1.00 0.00 9 CYS A N 13
ATOM 5849 C CA . CYS A 1 9 ? -1.808 -9.183 1.195 1.00 0.00 9 CYS A CA 13
ATOM 5850 C C . CYS A 1 9 ? -0.486 -8.391 1.408 1.00 0.00 9 CYS A C 13
ATOM 5851 O O . CYS A 1 9 ? -0.521 -7.308 2.005 1.00 0.00 9 CYS A O 13
ATOM 5858 N N . GLN A 1 10 ? 0.663 -8.919 0.952 1.00 0.00 10 GLN A N 13
ATOM 5859 C CA . GLN A 1 10 ? 1.988 -8.261 1.137 1.00 0.00 10 GLN A CA 13
ATOM 5860 C C . GLN A 1 10 ? 2.298 -7.176 0.062 1.00 0.00 10 GLN A C 13
ATOM 5861 O O . GLN A 1 10 ? 3.187 -7.315 -0.783 1.00 0.00 10 GLN A O 13
ATOM 5875 N N . ALA A 1 11 ? 1.543 -6.069 0.113 1.00 0.00 11 ALA A N 13
ATOM 5876 C CA . ALA A 1 11 ? 1.499 -5.088 -0.996 1.00 0.00 11 ALA A CA 13
ATOM 5877 C C . ALA A 1 11 ? 2.356 -3.829 -0.724 1.00 0.00 11 ALA A C 13
ATOM 5878 O O . ALA A 1 11 ? 1.849 -2.732 -0.462 1.00 0.00 11 ALA A O 13
ATOM 5885 N N . ALA A 1 12 ? 3.683 -3.993 -0.852 1.00 0.00 12 ALA A N 13
ATOM 5886 C CA . ALA A 1 12 ? 4.654 -2.895 -0.630 1.00 0.00 12 ALA A CA 13
ATOM 5887 C C . ALA A 1 12 ? 4.584 -1.712 -1.637 1.00 0.00 12 ALA A C 13
ATOM 5888 O O . ALA A 1 12 ? 4.640 -0.563 -1.205 1.00 0.00 12 ALA A O 13
ATOM 5895 N N . MET A 1 13 ? 4.413 -1.977 -2.940 1.00 0.00 13 MET A N 13
ATOM 5896 C CA . MET A 1 13 ? 4.216 -0.920 -3.966 1.00 0.00 13 MET A CA 13
ATOM 5897 C C . MET A 1 13 ? 2.859 -0.131 -3.853 1.00 0.00 13 MET A C 13
ATOM 5898 O O . MET A 1 13 ? 2.862 1.095 -3.983 1.00 0.00 13 MET A O 13
ATOM 5912 N N . CYS A 1 14 ? 1.747 -0.833 -3.565 1.00 0.00 14 CYS A N 13
ATOM 5913 C CA . CYS A 1 14 ? 0.462 -0.208 -3.158 1.00 0.00 14 CYS A CA 13
ATOM 5914 C C . CYS A 1 14 ? 0.557 0.748 -1.932 1.00 0.00 14 CYS A C 13
ATOM 5915 O O . CYS A 1 14 ? 0.186 1.917 -2.039 1.00 0.00 14 CYS A O 13
ATOM 5922 N N . GLU A 1 15 ? 1.090 0.255 -0.806 1.00 0.00 15 GLU A N 13
ATOM 5923 C CA . GLU A 1 15 ? 1.261 1.052 0.433 1.00 0.00 15 GLU A CA 13
ATOM 5924 C C . GLU A 1 15 ? 2.388 2.131 0.399 1.00 0.00 15 GLU A C 13
ATOM 5925 O O . GLU A 1 15 ? 2.187 3.198 0.981 1.00 0.00 15 GLU A O 13
ATOM 5938 N N . ALA A 1 16 ? 3.516 1.912 -0.298 1.00 0.00 16 ALA A N 13
ATOM 5939 C CA . ALA A 1 16 ? 4.511 2.983 -0.568 1.00 0.00 16 ALA A CA 13
ATOM 5940 C C . ALA A 1 16 ? 4.014 4.155 -1.469 1.00 0.00 16 ALA A C 13
ATOM 5941 O O . ALA A 1 16 ? 4.244 5.312 -1.111 1.00 0.00 16 ALA A O 13
ATOM 5948 N N . GLY A 1 17 ? 3.291 3.875 -2.572 1.00 0.00 17 GLY A N 13
ATOM 5949 C CA . GLY A 1 17 ? 2.495 4.910 -3.284 1.00 0.00 17 GLY A CA 13
ATOM 5950 C C . GLY A 1 17 ? 1.403 5.642 -2.472 1.00 0.00 17 GLY A C 13
ATOM 5951 O O . GLY A 1 17 ? 1.304 6.869 -2.556 1.00 0.00 17 GLY A O 13
ATOM 5955 N N . CYS A 1 18 ? 0.625 4.908 -1.664 1.00 0.00 18 CYS A N 13
ATOM 5956 C CA . CYS A 1 18 ? -0.312 5.509 -0.688 1.00 0.00 18 CYS A CA 13
ATOM 5957 C C . CYS A 1 18 ? 0.307 6.383 0.448 1.00 0.00 18 CYS A C 13
ATOM 5958 O O . CYS A 1 18 ? -0.278 7.413 0.784 1.00 0.00 18 CYS A O 13
ATOM 5965 N N . LYS A 1 19 ? 1.473 6.014 1.002 1.00 0.00 19 LYS A N 13
ATOM 5966 C CA . LYS A 1 19 ? 2.289 6.908 1.864 1.00 0.00 19 LYS A CA 13
ATOM 5967 C C . LYS A 1 19 ? 3.019 8.085 1.140 1.00 0.00 19 LYS A C 13
ATOM 5968 O O . LYS A 1 19 ? 3.155 9.149 1.747 1.00 0.00 19 LYS A O 13
ATOM 5986 N N . GLY A 1 20 ? 3.426 7.933 -0.134 1.00 0.00 20 GLY A N 13
ATOM 5987 C CA . GLY A 1 20 ? 3.757 9.084 -1.018 1.00 0.00 20 GLY A CA 13
ATOM 5988 C C . GLY A 1 20 ? 2.666 10.164 -1.220 1.00 0.00 20 GLY A C 13
ATOM 5989 O O . GLY A 1 20 ? 2.964 11.353 -1.106 1.00 0.00 20 GLY A O 13
ATOM 5993 N N . LEU A 1 21 ? 1.413 9.755 -1.460 1.00 0.00 21 LEU A N 13
ATOM 5994 C CA . LEU A 1 21 ? 0.223 10.622 -1.229 1.00 0.00 21 LEU A CA 13
ATOM 5995 C C . LEU A 1 21 ? 0.014 11.082 0.271 1.00 0.00 21 LEU A C 13
ATOM 5996 O O . LEU A 1 21 ? -0.272 12.258 0.510 1.00 0.00 21 LEU A O 13
ATOM 6012 N N . GLY A 1 22 ? 0.157 10.161 1.233 1.00 0.00 22 GLY A N 13
ATOM 6013 C CA . GLY A 1 22 ? 0.190 10.467 2.678 1.00 0.00 22 GLY A CA 13
ATOM 6014 C C . GLY A 1 22 ? -1.086 10.212 3.498 1.00 0.00 22 GLY A C 13
ATOM 6015 O O . GLY A 1 22 ? -1.300 10.938 4.469 1.00 0.00 22 GLY A O 13
ATOM 6019 N N . LYS A 1 23 ? -1.927 9.227 3.124 1.00 0.00 23 LYS A N 13
ATOM 6020 C CA . LYS A 1 23 ? -3.332 9.177 3.607 1.00 0.00 23 LYS A CA 13
ATOM 6021 C C . LYS A 1 23 ? -3.593 7.962 4.559 1.00 0.00 23 LYS A C 13
ATOM 6022 O O . LYS A 1 23 ? -3.823 8.179 5.751 1.00 0.00 23 LYS A O 13
ATOM 6040 N N . SER A 1 24 ? -3.610 6.709 4.059 1.00 0.00 24 SER A N 13
ATOM 6041 C CA . SER A 1 24 ? -3.819 5.498 4.899 1.00 0.00 24 SER A CA 13
ATOM 6042 C C . SER A 1 24 ? -3.483 4.201 4.089 1.00 0.00 24 SER A C 13
ATOM 6043 O O . SER A 1 24 ? -3.885 4.037 2.929 1.00 0.00 24 SER A O 13
ATOM 6051 N N . MET A 1 25 ? -2.756 3.292 4.745 1.00 0.00 25 MET A N 13
ATOM 6052 C CA . MET A 1 25 ? -2.208 2.064 4.122 1.00 0.00 25 MET A CA 13
ATOM 6053 C C . MET A 1 25 ? -2.880 0.806 4.765 1.00 0.00 25 MET A C 13
ATOM 6054 O O . MET A 1 25 ? -2.628 0.490 5.932 1.00 0.00 25 MET A O 13
ATOM 6068 N N . GLU A 1 26 ? -3.737 0.109 4.007 1.00 0.00 26 GLU A N 13
ATOM 6069 C CA . GLU A 1 26 ? -4.547 -1.013 4.557 1.00 0.00 26 GLU A CA 13
ATOM 6070 C C . GLU A 1 26 ? -4.462 -2.280 3.647 1.00 0.00 26 GLU A C 13
ATOM 6071 O O . GLU A 1 26 ? -5.411 -2.603 2.923 1.00 0.00 26 GLU A O 13
ATOM 6084 N N . SER A 1 27 ? -3.340 -3.025 3.722 1.00 0.00 27 SER A N 13
ATOM 6085 C CA . SER A 1 27 ? -3.208 -4.341 3.040 1.00 0.00 27 SER A CA 13
ATOM 6086 C C . SER A 1 27 ? -3.451 -5.584 3.934 1.00 0.00 27 SER A C 13
ATOM 6087 O O . SER A 1 27 ? -3.277 -5.564 5.155 1.00 0.00 27 SER A O 13
ATOM 6095 N N . CYS A 1 28 ? -3.885 -6.673 3.273 1.00 0.00 28 CYS A N 13
ATOM 6096 C CA . CYS A 1 28 ? -4.314 -7.940 3.924 1.00 0.00 28 CYS A CA 13
ATOM 6097 C C . CYS A 1 28 ? -5.573 -7.909 4.846 1.00 0.00 28 CYS A C 13
ATOM 6098 O O . CYS A 1 28 ? -5.780 -8.815 5.656 1.00 0.00 28 CYS A O 13
ATOM 6105 N N . GLN A 1 29 ? -6.457 -6.923 4.641 1.00 0.00 29 GLN A N 13
ATOM 6106 C CA . GLN A 1 29 ? -7.748 -6.804 5.376 1.00 0.00 29 GLN A CA 13
ATOM 6107 C C . GLN A 1 29 ? -8.751 -7.967 5.087 1.00 0.00 29 GLN A C 13
ATOM 6108 O O . GLN A 1 29 ? -9.301 -8.547 6.025 1.00 0.00 29 GLN A O 13
ATOM 6122 N N . GLY A 1 30 ? -8.917 -8.329 3.807 1.00 0.00 30 GLY A N 13
ATOM 6123 C CA . GLY A 1 30 ? -9.446 -9.661 3.426 1.00 0.00 30 GLY A CA 13
ATOM 6124 C C . GLY A 1 30 ? -8.887 -10.140 2.077 1.00 0.00 30 GLY A C 13
ATOM 6125 O O . GLY A 1 30 ? -9.644 -10.269 1.116 1.00 0.00 30 GLY A O 13
ATOM 6129 N N . ASP A 1 31 ? -7.552 -10.336 2.002 1.00 0.00 31 ASP A N 13
ATOM 6130 C CA . ASP A 1 31 ? -6.797 -10.416 0.710 1.00 0.00 31 ASP A CA 13
ATOM 6131 C C . ASP A 1 31 ? -7.081 -9.201 -0.239 1.00 0.00 31 ASP A C 13
ATOM 6132 O O . ASP A 1 31 ? -7.814 -9.311 -1.225 1.00 0.00 31 ASP A O 13
ATOM 6142 N N . THR A 1 32 ? -6.606 -8.011 0.147 1.00 0.00 32 THR A N 13
ATOM 6143 C CA . THR A 1 32 ? -7.055 -6.715 -0.444 1.00 0.00 32 THR A CA 13
ATOM 6144 C C . THR A 1 32 ? -6.079 -5.609 0.056 1.00 0.00 32 THR A C 13
ATOM 6145 O O . THR A 1 32 ? -5.867 -5.475 1.265 1.00 0.00 32 THR A O 13
ATOM 6156 N N . CYS A 1 33 ? -5.546 -4.801 -0.875 1.00 0.00 33 CYS A N 13
ATOM 6157 C CA . CYS A 1 33 ? -4.856 -3.537 -0.524 1.00 0.00 33 CYS A CA 13
ATOM 6158 C C . CYS A 1 33 ? -5.791 -2.335 -0.778 1.00 0.00 33 CYS A C 13
ATOM 6159 O O . CYS A 1 33 ? -5.970 -1.892 -1.915 1.00 0.00 33 CYS A O 13
ATOM 6166 N N . LYS A 1 34 ? -6.377 -1.822 0.307 1.00 0.00 34 LYS A N 13
ATOM 6167 C CA . LYS A 1 34 ? -7.112 -0.539 0.298 1.00 0.00 34 LYS A CA 13
ATOM 6168 C C . LYS A 1 34 ? -6.122 0.651 0.465 1.00 0.00 34 LYS A C 13
ATOM 6169 O O . LYS A 1 34 ? -5.652 0.955 1.568 1.00 0.00 34 LYS A O 13
ATOM 6187 N N . CYS A 1 35 ? -5.834 1.329 -0.652 1.00 0.00 35 CYS A N 13
ATOM 6188 C CA . CYS A 1 35 ? -5.147 2.633 -0.626 1.00 0.00 35 CYS A CA 13
ATOM 6189 C C . CYS A 1 35 ? -6.175 3.791 -0.548 1.00 0.00 35 CYS A C 13
ATOM 6190 O O . CYS A 1 35 ? -6.961 4.000 -1.477 1.00 0.00 35 CYS A O 13
ATOM 6197 N N . LYS A 1 36 ? -6.123 4.585 0.527 1.00 0.00 36 LYS A N 13
ATOM 6198 C CA . LYS A 1 36 ? -6.867 5.871 0.596 1.00 0.00 36 LYS A CA 13
ATOM 6199 C C . LYS A 1 36 ? -6.192 6.944 -0.308 1.00 0.00 36 LYS A C 13
ATOM 6200 O O . LYS A 1 36 ? -5.029 7.303 -0.106 1.00 0.00 36 LYS A O 13
ATOM 6218 N N . ALA A 1 37 ? -6.923 7.408 -1.328 1.00 0.00 37 ALA A N 13
ATOM 6219 C CA . ALA A 1 37 ? -6.405 8.386 -2.304 1.00 0.00 37 ALA A CA 13
ATOM 6220 C C . ALA A 1 37 ? -7.454 9.481 -2.513 1.00 0.00 37 ALA A C 13
ATOM 6221 O O . ALA A 1 37 ? -7.244 10.668 -2.269 1.00 0.00 37 ALA A O 13
ATOM 6228 N N . GLY A 1 1 ? -14.370 6.024 -4.849 1.00 0.00 1 GLY A N 14
ATOM 6229 C CA . GLY A 1 1 ? -13.692 7.323 -5.071 1.00 0.00 1 GLY A CA 14
ATOM 6230 C C . GLY A 1 1 ? -12.222 7.320 -4.650 1.00 0.00 1 GLY A C 14
ATOM 6231 O O . GLY A 1 1 ? -11.352 6.989 -5.455 1.00 0.00 1 GLY A O 14
ATOM 6236 N N . SER A 1 2 ? -11.957 7.695 -3.393 1.00 0.00 2 SER A N 14
ATOM 6237 C CA . SER A 1 2 ? -10.575 7.724 -2.843 1.00 0.00 2 SER A CA 14
ATOM 6238 C C . SER A 1 2 ? -9.997 6.340 -2.427 1.00 0.00 2 SER A C 14
ATOM 6239 O O . SER A 1 2 ? -8.878 6.022 -2.837 1.00 0.00 2 SER A O 14
ATOM 6247 N N . THR A 1 3 ? -10.708 5.534 -1.619 1.00 0.00 3 THR A N 14
ATOM 6248 C CA . THR A 1 3 ? -10.176 4.241 -1.107 1.00 0.00 3 THR A CA 14
ATOM 6249 C C . THR A 1 3 ? -10.410 3.098 -2.136 1.00 0.00 3 THR A C 14
ATOM 6250 O O . THR A 1 3 ? -11.543 2.666 -2.366 1.00 0.00 3 THR A O 14
ATOM 6261 N N . GLY A 1 4 ? -9.311 2.641 -2.750 1.00 0.00 4 GLY A N 14
ATOM 6262 C CA . GLY A 1 4 ? -9.352 1.677 -3.869 1.00 0.00 4 GLY A CA 14
ATOM 6263 C C . GLY A 1 4 ? -9.000 0.229 -3.475 1.00 0.00 4 GLY A C 14
ATOM 6264 O O . GLY A 1 4 ? -7.802 -0.022 -3.317 1.00 0.00 4 GLY A O 14
ATOM 6268 N N . PRO A 1 5 ? -9.943 -0.745 -3.337 1.00 0.00 5 PRO A N 14
ATOM 6269 C CA . PRO A 1 5 ? -9.604 -2.143 -2.919 1.00 0.00 5 PRO A CA 14
ATOM 6270 C C . PRO A 1 5 ? -9.011 -3.034 -4.044 1.00 0.00 5 PRO A C 14
ATOM 6271 O O . PRO A 1 5 ? -9.665 -3.311 -5.054 1.00 0.00 5 PRO A O 14
ATOM 6282 N N . GLN A 1 6 ? -7.779 -3.517 -3.830 1.00 0.00 6 GLN A N 14
ATOM 6283 C CA . GLN A 1 6 ? -7.096 -4.440 -4.785 1.00 0.00 6 GLN A CA 14
ATOM 6284 C C . GLN A 1 6 ? -7.378 -5.945 -4.410 1.00 0.00 6 GLN A C 14
ATOM 6285 O O . GLN A 1 6 ? -8.479 -6.285 -3.967 1.00 0.00 6 GLN A O 14
ATOM 6299 N N . THR A 1 7 ? -6.444 -6.886 -4.627 1.00 0.00 7 THR A N 14
ATOM 6300 C CA . THR A 1 7 ? -6.591 -8.301 -4.154 1.00 0.00 7 THR A CA 14
ATOM 6301 C C . THR A 1 7 ? -5.187 -8.874 -3.784 1.00 0.00 7 THR A C 14
ATOM 6302 O O . THR A 1 7 ? -4.651 -9.754 -4.462 1.00 0.00 7 THR A O 14
ATOM 6313 N N . THR A 1 8 ? -4.575 -8.331 -2.714 1.00 0.00 8 THR A N 14
ATOM 6314 C CA . THR A 1 8 ? -3.145 -8.602 -2.387 1.00 0.00 8 THR A CA 14
ATOM 6315 C C . THR A 1 8 ? -2.817 -8.272 -0.896 1.00 0.00 8 THR A C 14
ATOM 6316 O O . THR A 1 8 ? -3.027 -7.148 -0.427 1.00 0.00 8 THR A O 14
ATOM 6327 N N . CYS A 1 9 ? -2.256 -9.254 -0.170 1.00 0.00 9 CYS A N 14
ATOM 6328 C CA . CYS A 1 9 ? -1.784 -9.082 1.223 1.00 0.00 9 CYS A CA 14
ATOM 6329 C C . CYS A 1 9 ? -0.477 -8.254 1.399 1.00 0.00 9 CYS A C 14
ATOM 6330 O O . CYS A 1 9 ? -0.527 -7.158 1.971 1.00 0.00 9 CYS A O 14
ATOM 6337 N N . GLN A 1 10 ? 0.672 -8.764 0.925 1.00 0.00 10 GLN A N 14
ATOM 6338 C CA . GLN A 1 10 ? 1.987 -8.075 1.064 1.00 0.00 10 GLN A CA 14
ATOM 6339 C C . GLN A 1 10 ? 2.240 -6.993 -0.029 1.00 0.00 10 GLN A C 14
ATOM 6340 O O . GLN A 1 10 ? 3.097 -7.125 -0.908 1.00 0.00 10 GLN A O 14
ATOM 6354 N N . ALA A 1 11 ? 1.469 -5.900 0.043 1.00 0.00 11 ALA A N 14
ATOM 6355 C CA . ALA A 1 11 ? 1.370 -4.921 -1.063 1.00 0.00 11 ALA A CA 14
ATOM 6356 C C . ALA A 1 11 ? 2.238 -3.662 -0.836 1.00 0.00 11 ALA A C 14
ATOM 6357 O O . ALA A 1 11 ? 1.744 -2.567 -0.543 1.00 0.00 11 ALA A O 14
ATOM 6364 N N . ALA A 1 12 ? 3.555 -3.823 -1.040 1.00 0.00 12 ALA A N 14
ATOM 6365 C CA . ALA A 1 12 ? 4.537 -2.728 -0.860 1.00 0.00 12 ALA A CA 14
ATOM 6366 C C . A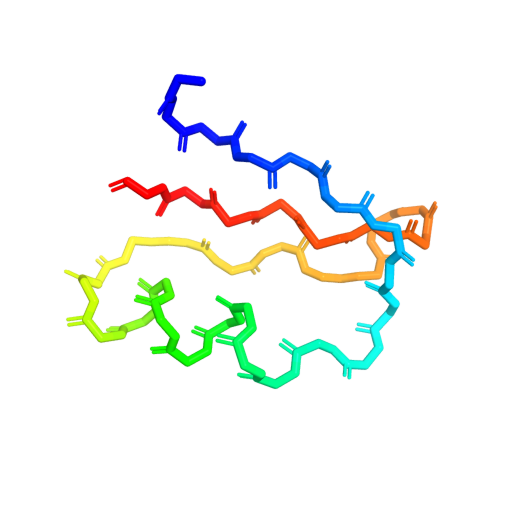LA A 1 12 ? 4.403 -1.527 -1.837 1.00 0.00 12 ALA A C 14
ATOM 6367 O O . ALA A 1 12 ? 4.469 -0.387 -1.385 1.00 0.00 12 ALA A O 14
ATOM 6374 N N . MET A 1 13 ? 4.167 -1.768 -3.134 1.00 0.00 13 MET A N 14
ATOM 6375 C CA . MET A 1 13 ? 3.902 -0.693 -4.126 1.00 0.00 13 MET A CA 14
ATOM 6376 C C . MET A 1 13 ? 2.549 0.085 -3.916 1.00 0.00 13 MET A C 14
ATOM 6377 O O . MET A 1 13 ? 2.537 1.315 -4.001 1.00 0.00 13 MET A O 14
ATOM 6391 N N . CYS A 1 14 ? 1.459 -0.638 -3.602 1.00 0.00 14 CYS A N 14
ATOM 6392 C CA . CYS A 1 14 ? 0.177 -0.044 -3.140 1.00 0.00 14 CYS A CA 14
ATOM 6393 C C . CYS A 1 14 ? 0.286 0.873 -1.885 1.00 0.00 14 CYS A C 14
ATOM 6394 O O . CYS A 1 14 ? -0.128 2.032 -1.939 1.00 0.00 14 CYS A O 14
ATOM 6401 N N . GLU A 1 15 ? 0.877 0.361 -0.796 1.00 0.00 15 GLU A N 14
ATOM 6402 C CA . GLU A 1 15 ? 1.114 1.133 0.446 1.00 0.00 15 GLU A CA 14
ATOM 6403 C C . GLU A 1 15 ? 2.210 2.247 0.354 1.00 0.00 15 GLU A C 14
ATOM 6404 O O . GLU A 1 15 ? 2.009 3.312 0.941 1.00 0.00 15 GLU A O 14
ATOM 6417 N N . ALA A 1 16 ? 3.317 2.051 -0.383 1.00 0.00 16 ALA A N 14
ATOM 6418 C CA . ALA A 1 16 ? 4.307 3.127 -0.654 1.00 0.00 16 ALA A CA 14
ATOM 6419 C C . ALA A 1 16 ? 3.793 4.334 -1.495 1.00 0.00 16 ALA A C 14
ATOM 6420 O O . ALA A 1 16 ? 4.083 5.472 -1.124 1.00 0.00 16 ALA A O 14
ATOM 6427 N N . GLY A 1 17 ? 3.001 4.106 -2.560 1.00 0.00 17 GLY A N 14
ATOM 6428 C CA . GLY A 1 17 ? 2.207 5.188 -3.199 1.00 0.00 17 GLY A CA 14
ATOM 6429 C C . GLY A 1 17 ? 1.168 5.910 -2.315 1.00 0.00 17 GLY A C 14
ATOM 6430 O O . GLY A 1 17 ? 1.109 7.142 -2.334 1.00 0.00 17 GLY A O 14
ATOM 6434 N N . CYS A 1 18 ? 0.393 5.161 -1.517 1.00 0.00 18 CYS A N 14
ATOM 6435 C CA . CYS A 1 18 ? -0.466 5.734 -0.459 1.00 0.00 18 CYS A CA 14
ATOM 6436 C C . CYS A 1 18 ? 0.237 6.578 0.647 1.00 0.00 18 CYS A C 14
ATOM 6437 O O . CYS A 1 18 ? -0.272 7.645 0.993 1.00 0.00 18 CYS A O 14
ATOM 6444 N N . LYS A 1 19 ? 1.390 6.133 1.170 1.00 0.00 19 LYS A N 14
ATOM 6445 C CA . LYS A 1 19 ? 2.241 6.942 2.078 1.00 0.00 19 LYS A CA 14
ATOM 6446 C C . LYS A 1 19 ? 3.049 8.100 1.415 1.00 0.00 19 LYS A C 14
ATOM 6447 O O . LYS A 1 19 ? 3.220 9.135 2.061 1.00 0.00 19 LYS A O 14
ATOM 6465 N N . GLY A 1 20 ? 3.496 7.965 0.152 1.00 0.00 20 GLY A N 14
ATOM 6466 C CA . GLY A 1 20 ? 3.984 9.114 -0.658 1.00 0.00 20 GLY A CA 14
ATOM 6467 C C . GLY A 1 20 ? 3.001 10.284 -0.892 1.00 0.00 20 GLY A C 14
ATOM 6468 O O . GLY A 1 20 ? 3.388 11.442 -0.735 1.00 0.00 20 GLY A O 14
ATOM 6472 N N . LEU A 1 21 ? 1.735 9.983 -1.207 1.00 0.00 21 LEU A N 14
ATOM 6473 C CA . LEU A 1 21 ? 0.610 10.939 -1.022 1.00 0.00 21 LEU A CA 14
ATOM 6474 C C . LEU A 1 21 ? 0.322 11.361 0.475 1.00 0.00 21 LEU A C 14
ATOM 6475 O O . LEU A 1 21 ? 0.038 12.533 0.723 1.00 0.00 21 LEU A O 14
ATOM 6491 N N . GLY A 1 22 ? 0.387 10.414 1.422 1.00 0.00 22 GLY A N 14
ATOM 6492 C CA . GLY A 1 22 ? 0.256 10.682 2.870 1.00 0.00 22 GLY A CA 14
ATOM 6493 C C . GLY A 1 22 ? -1.117 10.402 3.504 1.00 0.00 22 GLY A C 14
ATOM 6494 O O . GLY A 1 22 ? -1.584 11.222 4.296 1.00 0.00 22 GLY A O 14
ATOM 6498 N N . LYS A 1 23 ? -1.756 9.270 3.153 1.00 0.00 23 LYS A N 14
ATOM 6499 C CA . LYS A 1 23 ? -3.212 9.087 3.381 1.00 0.00 23 LYS A CA 14
ATOM 6500 C C . LYS A 1 23 ? -3.497 7.916 4.383 1.00 0.00 23 LYS A C 14
ATOM 6501 O O . LYS A 1 23 ? -3.559 8.177 5.586 1.00 0.00 23 LYS A O 14
ATOM 6519 N N . SER A 1 24 ? -3.690 6.661 3.924 1.00 0.00 24 SER A N 14
ATOM 6520 C CA . SER A 1 24 ? -3.912 5.491 4.810 1.00 0.00 24 SER A CA 14
ATOM 6521 C C . SER A 1 24 ? -3.617 4.165 4.038 1.00 0.00 24 SER A C 14
ATOM 6522 O O . SER A 1 24 ? -3.974 4.003 2.864 1.00 0.00 24 SER A O 14
ATOM 6530 N N . MET A 1 25 ? -2.936 3.240 4.722 1.00 0.00 25 MET A N 14
ATOM 6531 C CA . MET A 1 25 ? -2.310 2.053 4.089 1.00 0.00 25 MET A CA 14
ATOM 6532 C C . MET A 1 25 ? -2.960 0.761 4.679 1.00 0.00 25 MET A C 14
ATOM 6533 O O . MET A 1 25 ? -2.659 0.355 5.806 1.00 0.00 25 MET A O 14
ATOM 6547 N N . GLU A 1 26 ? -3.872 0.143 3.922 1.00 0.00 26 GLU A N 14
ATOM 6548 C CA . GLU A 1 26 ? -4.744 -0.937 4.464 1.00 0.00 26 GLU A CA 14
ATOM 6549 C C . GLU A 1 26 ? -4.638 -2.237 3.604 1.00 0.00 26 GLU A C 14
ATOM 6550 O O . GLU A 1 26 ? -5.580 -2.608 2.893 1.00 0.00 26 GLU A O 14
ATOM 6563 N N . SER A 1 27 ? -3.498 -2.950 3.703 1.00 0.00 27 SER A N 14
ATOM 6564 C CA . SER A 1 27 ? -3.316 -4.264 3.034 1.00 0.00 27 SER A CA 14
ATOM 6565 C C . SER A 1 27 ? -3.504 -5.502 3.946 1.00 0.00 27 SER A C 14
ATOM 6566 O O . SER A 1 27 ? -3.308 -5.464 5.163 1.00 0.00 27 SER A O 14
ATOM 6574 N N . CYS A 1 28 ? -3.917 -6.608 3.302 1.00 0.00 28 CYS A N 14
ATOM 6575 C CA . CYS A 1 28 ? -4.311 -7.877 3.970 1.00 0.00 28 CYS A CA 14
ATOM 6576 C C . CYS A 1 28 ? -5.566 -7.862 4.898 1.00 0.00 28 CYS A C 14
ATOM 6577 O O . CYS A 1 28 ? -5.727 -8.731 5.757 1.00 0.00 28 CYS A O 14
ATOM 6584 N N . GLN A 1 29 ? -6.497 -6.934 4.640 1.00 0.00 29 GLN A N 14
ATOM 6585 C CA . GLN A 1 29 ? -7.799 -6.845 5.359 1.00 0.00 29 GLN A CA 14
ATOM 6586 C C . GLN A 1 29 ? -8.747 -8.060 5.103 1.00 0.00 29 GLN A C 14
ATOM 6587 O O . GLN A 1 29 ? -9.275 -8.633 6.057 1.00 0.00 29 GLN A O 14
ATOM 6601 N N . GLY A 1 30 ? -8.897 -8.462 3.834 1.00 0.00 30 GLY A N 14
ATOM 6602 C CA . GLY A 1 30 ? -9.385 -9.818 3.486 1.00 0.00 30 GLY A CA 14
ATOM 6603 C C . GLY A 1 30 ? -8.845 -10.288 2.126 1.00 0.00 30 GLY A C 14
ATOM 6604 O O . GLY A 1 30 ? -9.619 -10.435 1.181 1.00 0.00 30 GLY A O 14
ATOM 6608 N N . ASP A 1 31 ? -7.508 -10.454 2.024 1.00 0.00 31 ASP A N 14
ATOM 6609 C CA . ASP A 1 31 ? -6.778 -10.520 0.717 1.00 0.00 31 ASP A CA 14
ATOM 6610 C C . ASP A 1 31 ? -7.101 -9.304 -0.220 1.00 0.00 31 ASP A C 14
ATOM 6611 O O . ASP A 1 31 ? -7.857 -9.420 -1.187 1.00 0.00 31 ASP A O 14
ATOM 6621 N N . THR A 1 32 ? -6.632 -8.109 0.159 1.00 0.00 32 THR A N 14
ATOM 6622 C CA . THR A 1 32 ? -7.110 -6.818 -0.420 1.00 0.00 32 THR A CA 14
ATOM 6623 C C . THR A 1 32 ? -6.136 -5.699 0.054 1.00 0.00 32 THR A C 14
ATOM 6624 O O . THR A 1 32 ? -5.881 -5.573 1.255 1.00 0.00 32 THR A O 14
ATOM 6635 N N . CYS A 1 33 ? -5.656 -4.871 -0.888 1.00 0.00 33 CYS A N 14
ATOM 6636 C CA . CYS A 1 33 ? -4.989 -3.593 -0.551 1.00 0.00 33 CYS A CA 14
ATOM 6637 C C . CYS A 1 33 ? -5.931 -2.405 -0.842 1.00 0.00 33 CYS A C 14
ATOM 6638 O O . CYS A 1 33 ? -6.108 -1.996 -1.992 1.00 0.00 33 CYS A O 14
ATOM 6645 N N . LYS A 1 34 ? -6.513 -1.851 0.225 1.00 0.00 34 LYS A N 14
ATOM 6646 C CA . LYS A 1 34 ? -7.210 -0.546 0.171 1.00 0.00 34 LYS A CA 14
ATOM 6647 C C . LYS A 1 34 ? -6.183 0.614 0.321 1.00 0.00 34 LYS A C 14
ATOM 6648 O O . LYS A 1 34 ? -5.749 0.958 1.425 1.00 0.00 34 LYS A O 14
ATOM 6666 N N . CYS A 1 35 ? -5.813 1.225 -0.812 1.00 0.00 35 CYS A N 14
ATOM 6667 C CA . CYS A 1 35 ? -5.102 2.517 -0.805 1.00 0.00 35 CYS A CA 14
ATOM 6668 C C . CYS A 1 35 ? -6.117 3.690 -0.839 1.00 0.00 35 CYS A C 14
ATOM 6669 O O . CYS A 1 35 ? -6.851 3.859 -1.819 1.00 0.00 35 CYS A O 14
ATOM 6676 N N . LYS A 1 36 ? -6.096 4.542 0.193 1.00 0.00 36 LYS A N 14
ATOM 6677 C CA . LYS A 1 36 ? -6.719 5.886 0.111 1.00 0.00 36 LYS A CA 14
ATOM 6678 C C . LYS A 1 36 ? -5.876 6.839 -0.784 1.00 0.00 36 LYS A C 14
ATOM 6679 O O . LYS A 1 36 ? -4.761 7.223 -0.433 1.00 0.00 36 LYS A O 14
ATOM 6697 N N . ALA A 1 37 ? -6.414 7.175 -1.957 1.00 0.00 37 ALA A N 14
ATOM 6698 C CA . ALA A 1 37 ? -5.743 8.049 -2.936 1.00 0.00 37 ALA A CA 14
ATOM 6699 C C . ALA A 1 37 ? -6.441 9.415 -3.003 1.00 0.00 37 ALA A C 14
ATOM 6700 O O . ALA A 1 37 ? -7.662 9.575 -3.095 1.00 0.00 37 ALA A O 14
ATOM 6707 N N . GLY A 1 1 ? -10.390 11.094 -0.061 1.00 0.00 1 GLY A N 15
ATOM 6708 C CA . GLY A 1 1 ? -9.623 10.583 -1.221 1.00 0.00 1 GLY A CA 15
ATOM 6709 C C . GLY A 1 1 ? -10.456 9.684 -2.137 1.00 0.00 1 GLY A C 15
ATOM 6710 O O . GLY A 1 1 ? -11.438 10.134 -2.732 1.00 0.00 1 GLY A O 15
ATOM 6715 N N . SER A 1 2 ? -10.041 8.423 -2.290 1.00 0.00 2 SER A N 15
ATOM 6716 C CA . SER A 1 2 ? -10.791 7.404 -3.079 1.00 0.00 2 SER A CA 15
ATOM 6717 C C . SER A 1 2 ? -10.181 6.000 -2.799 1.00 0.00 2 SER A C 15
ATOM 6718 O O . SER A 1 2 ? -9.049 5.722 -3.209 1.00 0.00 2 SER A O 15
ATOM 6726 N N . THR A 1 3 ? -10.907 5.128 -2.086 1.00 0.00 3 THR A N 15
ATOM 6727 C CA . THR A 1 3 ? -10.343 3.835 -1.603 1.00 0.00 3 THR A CA 15
ATOM 6728 C C . THR A 1 3 ? -10.484 2.716 -2.673 1.00 0.00 3 THR A C 15
ATOM 6729 O O . THR A 1 3 ? -11.590 2.278 -2.999 1.00 0.00 3 THR A O 15
ATOM 6740 N N . GLY A 1 4 ? -9.335 2.270 -3.197 1.00 0.00 4 GLY A N 15
ATOM 6741 C CA . GLY A 1 4 ? -9.275 1.256 -4.270 1.00 0.00 4 GLY A CA 15
ATOM 6742 C C . GLY A 1 4 ? -8.923 -0.161 -3.774 1.00 0.00 4 GLY A C 15
ATOM 6743 O O . GLY A 1 4 ? -7.735 -0.375 -3.517 1.00 0.00 4 GLY A O 15
ATOM 6747 N N . PRO A 1 5 ? -9.854 -1.147 -3.654 1.00 0.00 5 PRO A N 15
ATOM 6748 C CA . PRO A 1 5 ? -9.512 -2.526 -3.180 1.00 0.00 5 PRO A CA 15
ATOM 6749 C C . PRO A 1 5 ? -8.861 -3.434 -4.258 1.00 0.00 5 PRO A C 15
ATOM 6750 O O . PRO A 1 5 ? -9.471 -3.742 -5.286 1.00 0.00 5 PRO A O 15
ATOM 6761 N N . GLN A 1 6 ? -7.629 -3.888 -3.989 1.00 0.00 6 GLN A N 15
ATOM 6762 C CA . GLN A 1 6 ? -6.891 -4.805 -4.909 1.00 0.00 6 GLN A CA 15
ATOM 6763 C C . GLN A 1 6 ? -7.159 -6.312 -4.535 1.00 0.00 6 GLN A C 15
ATOM 6764 O O . GLN A 1 6 ? -8.286 -6.678 -4.189 1.00 0.00 6 GLN A O 15
ATOM 6778 N N . THR A 1 7 ? -6.184 -7.227 -4.654 1.00 0.00 7 THR A N 15
ATOM 6779 C CA . THR A 1 7 ? -6.316 -8.628 -4.135 1.00 0.00 7 THR A CA 15
ATOM 6780 C C . THR A 1 7 ? -4.902 -9.142 -3.710 1.00 0.00 7 THR A C 15
ATOM 6781 O O . THR A 1 7 ? -4.309 -10.006 -4.361 1.00 0.00 7 THR A O 15
ATOM 6792 N N . THR A 1 8 ? -4.341 -8.553 -2.637 1.00 0.00 8 THR A N 15
ATOM 6793 C CA . THR A 1 8 ? -2.908 -8.748 -2.273 1.00 0.00 8 THR A CA 15
ATOM 6794 C C . THR A 1 8 ? -2.632 -8.390 -0.777 1.00 0.00 8 THR A C 15
ATOM 6795 O O . THR A 1 8 ? -2.906 -7.275 -0.320 1.00 0.00 8 THR A O 15
ATOM 6806 N N . CYS A 1 9 ? -2.058 -9.349 -0.029 1.00 0.00 9 CYS A N 15
ATOM 6807 C CA . CYS A 1 9 ? -1.644 -9.158 1.379 1.00 0.00 9 CYS A CA 15
ATOM 6808 C C . CYS A 1 9 ? -0.357 -8.313 1.599 1.00 0.00 9 CYS A C 15
ATOM 6809 O O . CYS A 1 9 ? -0.444 -7.221 2.173 1.00 0.00 9 CYS A O 15
ATOM 6816 N N . GLN A 1 10 ? 0.818 -8.801 1.166 1.00 0.00 10 GLN A N 15
ATOM 6817 C CA . GLN A 1 10 ? 2.111 -8.078 1.342 1.00 0.00 10 GLN A CA 15
ATOM 6818 C C . GLN A 1 10 ? 2.384 -7.008 0.241 1.00 0.00 10 GLN A C 15
ATOM 6819 O O . GLN A 1 10 ? 3.303 -7.118 -0.576 1.00 0.00 10 GLN A O 15
ATOM 6833 N N . ALA A 1 11 ? 1.565 -5.947 0.241 1.00 0.00 11 ALA A N 15
ATOM 6834 C CA . ALA A 1 11 ? 1.488 -5.005 -0.900 1.00 0.00 11 ALA A CA 15
ATOM 6835 C C . ALA A 1 11 ? 2.288 -3.700 -0.669 1.00 0.00 11 ALA A C 15
ATOM 6836 O O . ALA A 1 11 ? 1.733 -2.620 -0.442 1.00 0.00 11 ALA A O 15
ATOM 6843 N N . ALA A 1 12 ? 3.620 -3.809 -0.797 1.00 0.00 12 ALA A N 15
ATOM 6844 C CA . ALA A 1 12 ? 4.542 -2.664 -0.604 1.00 0.00 12 ALA A CA 15
ATOM 6845 C C . ALA A 1 12 ? 4.420 -1.508 -1.637 1.00 0.00 12 ALA A C 15
ATOM 6846 O O . ALA A 1 12 ? 4.419 -0.349 -1.230 1.00 0.00 12 ALA A O 15
ATOM 6853 N N . MET A 1 13 ? 4.268 -1.810 -2.934 1.00 0.00 13 MET A N 15
ATOM 6854 C CA . MET A 1 13 ? 4.025 -0.786 -3.984 1.00 0.00 13 MET A CA 15
ATOM 6855 C C . MET A 1 13 ? 2.636 -0.051 -3.884 1.00 0.00 13 MET A C 15
ATOM 6856 O O . MET A 1 13 ? 2.586 1.173 -4.024 1.00 0.00 13 MET A O 15
ATOM 6870 N N . CYS A 1 14 ? 1.555 -0.799 -3.597 1.00 0.00 14 CYS A N 15
ATOM 6871 C CA . CYS A 1 14 ? 0.234 -0.231 -3.218 1.00 0.00 14 CYS A CA 15
ATOM 6872 C C . CYS A 1 14 ? 0.254 0.745 -2.002 1.00 0.00 14 CYS A C 15
ATOM 6873 O O . CYS A 1 14 ? -0.213 1.879 -2.118 1.00 0.00 14 CYS A O 15
ATOM 6880 N N . GLU A 1 15 ? 0.826 0.305 -0.874 1.00 0.00 15 GLU A N 15
ATOM 6881 C CA . GLU A 1 15 ? 0.956 1.127 0.353 1.00 0.00 15 GLU A CA 15
ATOM 6882 C C . GLU A 1 15 ? 2.017 2.273 0.292 1.00 0.00 15 GLU A C 15
ATOM 6883 O O . GLU A 1 15 ? 1.751 3.347 0.835 1.00 0.00 15 GLU A O 15
ATOM 6896 N N . ALA A 1 16 ? 3.162 2.096 -0.389 1.00 0.00 16 ALA A N 15
ATOM 6897 C CA . ALA A 1 16 ? 4.122 3.200 -0.653 1.00 0.00 16 ALA A CA 15
ATOM 6898 C C . ALA A 1 16 ? 3.601 4.358 -1.557 1.00 0.00 16 ALA A C 15
ATOM 6899 O O . ALA A 1 16 ? 3.829 5.518 -1.213 1.00 0.00 16 ALA A O 15
ATOM 6906 N N . GLY A 1 17 ? 2.867 4.065 -2.648 1.00 0.00 17 GLY A N 15
ATOM 6907 C CA . GLY A 1 17 ? 2.066 5.093 -3.364 1.00 0.00 17 GLY A CA 15
ATOM 6908 C C . GLY A 1 17 ? 0.963 5.813 -2.556 1.00 0.00 17 GLY A C 15
ATOM 6909 O O . GLY A 1 17 ? 0.858 7.040 -2.631 1.00 0.00 17 GLY A O 15
ATOM 6913 N N . CYS A 1 18 ? 0.183 5.067 -1.761 1.00 0.00 18 CYS A N 15
ATOM 6914 C CA . CYS A 1 18 ? -0.738 5.643 -0.759 1.00 0.00 18 CYS A CA 15
ATOM 6915 C C . CYS A 1 18 ? -0.109 6.555 0.340 1.00 0.00 18 CYS A C 15
ATOM 6916 O O . CYS A 1 18 ? -0.661 7.623 0.614 1.00 0.00 18 CYS A O 15
ATOM 6923 N N . LYS A 1 19 ? 1.032 6.167 0.932 1.00 0.00 19 LYS A N 15
ATOM 6924 C CA . LYS A 1 19 ? 1.820 7.047 1.833 1.00 0.00 19 LYS A CA 15
ATOM 6925 C C . LYS A 1 19 ? 2.603 8.212 1.151 1.00 0.00 19 LYS A C 15
ATOM 6926 O O . LYS A 1 19 ? 2.729 9.270 1.771 1.00 0.00 19 LYS A O 15
ATOM 6944 N N . GLY A 1 20 ? 3.075 8.057 -0.100 1.00 0.00 20 GLY A N 15
ATOM 6945 C CA . GLY A 1 20 ? 3.527 9.198 -0.940 1.00 0.00 20 GLY A CA 15
ATOM 6946 C C . GLY A 1 20 ? 2.515 10.337 -1.198 1.00 0.00 20 GLY A C 15
ATOM 6947 O O . GLY A 1 20 ? 2.874 11.508 -1.067 1.00 0.00 20 GLY A O 15
ATOM 6951 N N . LEU A 1 21 ? 1.255 10.001 -1.505 1.00 0.00 21 LEU A N 15
ATOM 6952 C CA . LEU A 1 21 ? 0.111 10.937 -1.341 1.00 0.00 21 LEU A CA 15
ATOM 6953 C C . LEU A 1 21 ? -0.194 11.368 0.149 1.00 0.00 21 LEU A C 15
ATOM 6954 O O . LEU A 1 21 ? -0.466 12.545 0.390 1.00 0.00 21 LEU A O 15
ATOM 6970 N N . GLY A 1 22 ? -0.151 10.424 1.099 1.00 0.00 22 GLY A N 15
ATOM 6971 C CA . GLY A 1 22 ? -0.285 10.700 2.547 1.00 0.00 22 GLY A CA 15
ATOM 6972 C C . GLY A 1 22 ? -1.643 10.365 3.189 1.00 0.00 22 GLY A C 15
ATOM 6973 O O . GLY A 1 22 ? -2.139 11.165 3.983 1.00 0.00 22 GLY A O 15
ATOM 6977 N N . LYS A 1 23 ? -2.233 9.206 2.843 1.00 0.00 23 LYS A N 15
ATOM 6978 C CA . LYS A 1 23 ? -3.679 8.963 3.071 1.00 0.00 23 LYS A CA 15
ATOM 6979 C C . LYS A 1 23 ? -3.921 7.797 4.089 1.00 0.00 23 LYS A C 15
ATOM 6980 O O . LYS A 1 23 ? -3.984 8.073 5.288 1.00 0.00 23 LYS A O 15
ATOM 6998 N N . SER A 1 24 ? -4.078 6.531 3.649 1.00 0.00 24 SER A N 15
ATOM 6999 C CA . SER A 1 24 ? -4.237 5.366 4.556 1.00 0.00 24 SER A CA 15
ATOM 7000 C C . SER A 1 24 ? -3.852 4.051 3.810 1.00 0.00 24 SER A C 15
ATOM 7001 O O . SER A 1 24 ? -4.225 3.829 2.650 1.00 0.00 24 SER A O 15
ATOM 7009 N N . MET A 1 25 ? -3.085 3.201 4.497 1.00 0.00 25 MET A N 15
ATOM 7010 C CA . MET A 1 25 ? -2.447 2.007 3.897 1.00 0.00 25 MET A CA 15
ATOM 7011 C C . MET A 1 25 ? -3.064 0.718 4.528 1.00 0.00 25 MET A C 15
ATOM 7012 O O . MET A 1 25 ? -2.760 0.366 5.673 1.00 0.00 25 MET A O 15
ATOM 7026 N N . GLU A 1 26 ? -3.945 0.039 3.785 1.00 0.00 26 GLU A N 15
ATOM 7027 C CA . GLU A 1 26 ? -4.793 -1.031 4.371 1.00 0.00 26 GLU A CA 15
ATOM 7028 C C . GLU A 1 26 ? -4.663 -2.366 3.563 1.00 0.00 26 GLU A C 15
ATOM 7029 O O . GLU A 1 26 ? -5.603 -2.786 2.878 1.00 0.00 26 GLU A O 15
ATOM 7042 N N . SER A 1 27 ? -3.498 -3.044 3.665 1.00 0.00 27 SER A N 15
ATOM 7043 C CA . SER A 1 27 ? -3.282 -4.366 3.015 1.00 0.00 27 SER A CA 15
ATOM 7044 C C . SER A 1 27 ? -3.490 -5.597 3.930 1.00 0.00 27 SER A C 15
ATOM 7045 O O . SER A 1 27 ? -3.340 -5.543 5.153 1.00 0.00 27 SER A O 15
ATOM 7053 N N . CYS A 1 28 ? -3.888 -6.712 3.291 1.00 0.00 28 CYS A N 15
ATOM 7054 C CA . CYS A 1 28 ? -4.344 -7.955 3.974 1.00 0.00 28 CYS A CA 15
ATOM 7055 C C . CYS A 1 28 ? -5.648 -7.896 4.837 1.00 0.00 28 CYS A C 15
ATOM 7056 O O . CYS A 1 28 ? -5.987 -8.869 5.512 1.00 0.00 28 CYS A O 15
ATOM 7063 N N . GLN A 1 29 ? -6.412 -6.801 4.726 1.00 0.00 29 GLN A N 15
ATOM 7064 C CA . GLN A 1 29 ? -7.679 -6.577 5.475 1.00 0.00 29 GLN A CA 15
ATOM 7065 C C . GLN A 1 29 ? -8.844 -7.555 5.129 1.00 0.00 29 GLN A C 15
ATOM 7066 O O . GLN A 1 29 ? -9.546 -8.012 6.032 1.00 0.00 29 GLN A O 15
ATOM 7080 N N . GLY A 1 30 ? -8.983 -7.918 3.846 1.00 0.00 30 GLY A N 15
ATOM 7081 C CA . GLY A 1 30 ? -9.597 -9.211 3.462 1.00 0.00 30 GLY A CA 15
ATOM 7082 C C . GLY A 1 30 ? -8.903 -9.799 2.225 1.00 0.00 30 GLY A C 15
ATOM 7083 O O . GLY A 1 30 ? -9.485 -9.778 1.139 1.00 0.00 30 GLY A O 15
ATOM 7087 N N . ASP A 1 31 ? -7.631 -10.229 2.371 1.00 0.00 31 ASP A N 15
ATOM 7088 C CA . ASP A 1 31 ? -6.728 -10.568 1.217 1.00 0.00 31 ASP A CA 15
ATOM 7089 C C . ASP A 1 31 ? -6.720 -9.509 0.048 1.00 0.00 31 ASP A C 15
ATOM 7090 O O . ASP A 1 31 ? -7.027 -9.819 -1.103 1.00 0.00 31 ASP A O 15
ATOM 7100 N N . THR A 1 32 ? -6.462 -8.243 0.397 1.00 0.00 32 THR A N 15
ATOM 7101 C CA . THR A 1 32 ? -6.943 -7.067 -0.380 1.00 0.00 32 THR A CA 15
ATOM 7102 C C . THR A 1 32 ? -6.092 -5.846 0.084 1.00 0.00 32 THR A C 15
ATOM 7103 O O . THR A 1 32 ? -6.000 -5.573 1.286 1.00 0.00 32 THR A O 15
ATOM 7114 N N . CYS A 1 33 ? -5.529 -5.099 -0.877 1.00 0.00 33 CYS A N 15
ATOM 7115 C CA . CYS A 1 33 ? -4.920 -3.780 -0.592 1.00 0.00 33 CYS A CA 15
ATOM 7116 C C . CYS A 1 33 ? -5.911 -2.647 -0.919 1.00 0.00 33 CYS A C 15
ATOM 7117 O O . CYS A 1 33 ? -6.096 -2.270 -2.078 1.00 0.00 33 CYS A O 15
ATOM 7124 N N . LYS A 1 34 ? -6.535 -2.114 0.135 1.00 0.00 34 LYS A N 15
ATOM 7125 C CA . LYS A 1 34 ? -7.344 -0.877 0.056 1.00 0.00 34 LYS A CA 15
ATOM 7126 C C . LYS A 1 34 ? -6.420 0.368 0.189 1.00 0.00 34 LYS A C 15
ATOM 7127 O O . LYS A 1 34 ? -6.096 0.823 1.291 1.00 0.00 34 LYS A O 15
ATOM 7145 N N . CYS A 1 35 ? -6.008 0.912 -0.962 1.00 0.00 35 CYS A N 15
ATOM 7146 C CA . CYS A 1 35 ? -5.283 2.196 -1.010 1.00 0.00 35 CYS A CA 15
ATOM 7147 C C . CYS A 1 35 ? -6.283 3.375 -1.130 1.00 0.00 35 CYS A C 15
ATOM 7148 O O . CYS A 1 35 ? -6.957 3.535 -2.153 1.00 0.00 35 CYS A O 15
ATOM 7155 N N . LYS A 1 36 ? -6.324 4.234 -0.106 1.00 0.00 36 LYS A N 15
ATOM 7156 C CA . LYS A 1 36 ? -6.983 5.559 -0.211 1.00 0.00 36 LYS A CA 15
ATOM 7157 C C . LYS A 1 36 ? -6.136 6.535 -1.076 1.00 0.00 36 LYS A C 15
ATOM 7158 O O . LYS A 1 36 ? -5.036 6.927 -0.687 1.00 0.00 36 LYS A O 15
ATOM 7176 N N . ALA A 1 37 ? -6.643 6.882 -2.263 1.00 0.00 37 ALA A N 15
ATOM 7177 C CA . ALA A 1 37 ? -5.916 7.736 -3.222 1.00 0.00 37 ALA A CA 15
ATOM 7178 C C . ALA A 1 37 ? -6.733 9.002 -3.482 1.00 0.00 37 ALA A C 15
ATOM 7179 O O . ALA A 1 37 ? -6.530 10.062 -2.890 1.00 0.00 37 ALA A O 15
ATOM 7186 N N . GLY A 1 1 ? -12.343 7.615 1.689 1.00 0.00 1 GLY A N 16
ATOM 7187 C CA . GLY A 1 1 ? -12.766 8.488 0.569 1.00 0.00 1 GLY A CA 16
ATOM 7188 C C . GLY A 1 1 ? -12.471 7.882 -0.801 1.00 0.00 1 GLY A C 16
ATOM 7189 O O . GLY A 1 1 ? -13.235 7.043 -1.283 1.00 0.00 1 GLY A O 16
ATOM 7194 N N . SER A 1 2 ? -11.355 8.286 -1.419 1.00 0.00 2 SER A N 16
ATOM 7195 C CA . SER A 1 2 ? -10.938 7.757 -2.749 1.00 0.00 2 SER A CA 16
ATOM 7196 C C . SER A 1 2 ? -10.192 6.384 -2.684 1.00 0.00 2 SER A C 16
ATOM 7197 O O . SER A 1 2 ? -9.026 6.275 -3.083 1.00 0.00 2 SER A O 16
ATOM 7205 N N . THR A 1 3 ? -10.883 5.337 -2.218 1.00 0.00 3 THR A N 16
ATOM 7206 C CA . THR A 1 3 ? -10.231 4.055 -1.843 1.00 0.00 3 THR A CA 16
ATOM 7207 C C . THR A 1 3 ? -10.296 3.023 -3.002 1.00 0.00 3 THR A C 16
ATOM 7208 O O . THR A 1 3 ? -11.378 2.621 -3.439 1.00 0.00 3 THR A O 16
ATOM 7219 N N . GLY A 1 4 ? -9.116 2.583 -3.458 1.00 0.00 4 GLY A N 16
ATOM 7220 C CA . GLY A 1 4 ? -8.988 1.550 -4.506 1.00 0.00 4 GLY A CA 16
ATOM 7221 C C . GLY A 1 4 ? -8.676 0.142 -3.957 1.00 0.00 4 GLY A C 16
ATOM 7222 O O . GLY A 1 4 ? -7.504 -0.079 -3.638 1.00 0.00 4 GLY A O 16
ATOM 7226 N N . PRO A 1 5 ? -9.625 -0.829 -3.850 1.00 0.00 5 PRO A N 16
ATOM 7227 C CA . PRO A 1 5 ? -9.323 -2.202 -3.331 1.00 0.00 5 PRO A CA 16
ATOM 7228 C C . PRO A 1 5 ? -8.690 -3.159 -4.378 1.00 0.00 5 PRO A C 16
ATOM 7229 O O . PRO A 1 5 ? -9.300 -3.479 -5.402 1.00 0.00 5 PRO A O 16
ATOM 7240 N N . GLN A 1 6 ? -7.472 -3.640 -4.088 1.00 0.00 6 GLN A N 16
ATOM 7241 C CA . GLN A 1 6 ? -6.744 -4.584 -4.990 1.00 0.00 6 GLN A CA 16
ATOM 7242 C C . GLN A 1 6 ? -7.039 -6.083 -4.601 1.00 0.00 6 GLN A C 16
ATOM 7243 O O . GLN A 1 6 ? -8.170 -6.423 -4.240 1.00 0.00 6 GLN A O 16
ATOM 7257 N N . THR A 1 7 ? -6.083 -7.020 -4.720 1.00 0.00 7 THR A N 16
ATOM 7258 C CA . THR A 1 7 ? -6.257 -8.426 -4.227 1.00 0.00 7 THR A CA 16
ATOM 7259 C C . THR A 1 7 ? -4.874 -8.981 -3.757 1.00 0.00 7 THR A C 16
ATOM 7260 O O . THR A 1 7 ? -4.287 -9.864 -4.388 1.00 0.00 7 THR A O 16
ATOM 7271 N N . THR A 1 8 ? -4.337 -8.416 -2.659 1.00 0.00 8 THR A N 16
ATOM 7272 C CA . THR A 1 8 ? -2.926 -8.664 -2.239 1.00 0.00 8 THR A CA 16
ATOM 7273 C C . THR A 1 8 ? -2.694 -8.309 -0.734 1.00 0.00 8 THR A C 16
ATOM 7274 O O . THR A 1 8 ? -2.989 -7.198 -0.280 1.00 0.00 8 THR A O 16
ATOM 7285 N N . CYS A 1 9 ? -2.138 -9.268 0.029 1.00 0.00 9 CYS A N 16
ATOM 7286 C CA . CYS A 1 9 ? -1.780 -9.086 1.453 1.00 0.00 9 CYS A CA 16
ATOM 7287 C C . CYS A 1 9 ? -0.481 -8.277 1.728 1.00 0.00 9 CYS A C 16
ATOM 7288 O O . CYS A 1 9 ? -0.562 -7.177 2.288 1.00 0.00 9 CYS A O 16
ATOM 7295 N N . GLN A 1 10 ? 0.698 -8.806 1.359 1.00 0.00 10 GLN A N 16
ATOM 7296 C CA . GLN A 1 10 ? 2.002 -8.117 1.584 1.00 0.00 10 GLN A CA 16
ATOM 7297 C C . GLN A 1 10 ? 2.348 -7.069 0.483 1.00 0.00 10 GLN A C 16
ATOM 7298 O O . GLN A 1 10 ? 3.282 -7.222 -0.308 1.00 0.00 10 GLN A O 16
ATOM 7312 N N . ALA A 1 11 ? 1.568 -5.979 0.449 1.00 0.00 11 ALA A N 16
ATOM 7313 C CA . ALA A 1 11 ? 1.560 -5.046 -0.701 1.00 0.00 11 ALA A CA 16
ATOM 7314 C C . ALA A 1 11 ? 2.392 -3.765 -0.454 1.00 0.00 11 ALA A C 16
ATOM 7315 O O . ALA A 1 11 ? 1.862 -2.664 -0.266 1.00 0.00 11 ALA A O 16
ATOM 7322 N N . ALA A 1 12 ? 3.724 -3.918 -0.526 1.00 0.00 12 ALA A N 16
ATOM 7323 C CA . ALA A 1 12 ? 4.675 -2.802 -0.315 1.00 0.00 12 ALA A CA 16
ATOM 7324 C C . ALA A 1 12 ? 4.629 -1.656 -1.366 1.00 0.00 12 ALA A C 16
ATOM 7325 O O . ALA A 1 12 ? 4.649 -0.491 -0.974 1.00 0.00 12 ALA A O 16
ATOM 7332 N N . MET A 1 13 ? 4.517 -1.972 -2.664 1.00 0.00 13 MET A N 16
ATOM 7333 C CA . MET A 1 13 ? 4.340 -0.958 -3.737 1.00 0.00 13 MET A CA 16
ATOM 7334 C C . MET A 1 13 ? 2.972 -0.182 -3.697 1.00 0.00 13 MET A C 16
ATOM 7335 O O . MET A 1 13 ? 2.964 1.039 -3.865 1.00 0.00 13 MET A O 16
ATOM 7349 N N . CYS A 1 14 ? 1.859 -0.890 -3.428 1.00 0.00 14 CYS A N 16
ATOM 7350 C CA . CYS A 1 14 ? 0.547 -0.271 -3.110 1.00 0.00 14 CYS A CA 16
ATOM 7351 C C . CYS A 1 14 ? 0.562 0.713 -1.902 1.00 0.00 14 CYS A C 16
ATOM 7352 O O . CYS A 1 14 ? 0.187 1.875 -2.061 1.00 0.00 14 CYS A O 16
ATOM 7359 N N . GLU A 1 15 ? 1.035 0.254 -0.734 1.00 0.00 15 GLU A N 16
ATOM 7360 C CA . GLU A 1 15 ? 1.162 1.093 0.482 1.00 0.00 15 GLU A CA 16
ATOM 7361 C C . GLU A 1 15 ? 2.248 2.219 0.422 1.00 0.00 15 GLU A C 16
ATOM 7362 O O . GLU A 1 15 ? 1.991 3.303 0.947 1.00 0.00 15 GLU A O 16
ATOM 7375 N N . ALA A 1 16 ? 3.406 2.007 -0.231 1.00 0.00 16 ALA A N 16
ATOM 7376 C CA . ALA A 1 16 ? 4.390 3.090 -0.495 1.00 0.00 16 ALA A CA 16
ATOM 7377 C C . ALA A 1 16 ? 3.906 4.232 -1.440 1.00 0.00 16 ALA A C 16
ATOM 7378 O O . ALA A 1 16 ? 4.111 5.400 -1.105 1.00 0.00 16 ALA A O 16
ATOM 7385 N N . GLY A 1 17 ? 3.222 3.916 -2.558 1.00 0.00 17 GLY A N 16
ATOM 7386 C CA . GLY A 1 17 ? 2.446 4.926 -3.324 1.00 0.00 17 GLY A CA 16
ATOM 7387 C C . GLY A 1 17 ? 1.317 5.664 -2.572 1.00 0.00 17 GLY A C 16
ATOM 7388 O O . GLY A 1 17 ? 1.215 6.889 -2.678 1.00 0.00 17 GLY A O 16
ATOM 7392 N N . CYS A 1 18 ? 0.509 4.936 -1.787 1.00 0.00 18 CYS A N 16
ATOM 7393 C CA . CYS A 1 18 ? -0.462 5.539 -0.849 1.00 0.00 18 CYS A CA 16
ATOM 7394 C C . CYS A 1 18 ? 0.113 6.458 0.274 1.00 0.00 18 CYS A C 16
ATOM 7395 O O . CYS A 1 18 ? -0.480 7.504 0.540 1.00 0.00 18 CYS A O 16
ATOM 7402 N N . LYS A 1 19 ? 1.248 6.102 0.897 1.00 0.00 19 LYS A N 16
ATOM 7403 C CA . LYS A 1 19 ? 2.007 7.004 1.801 1.00 0.00 19 LYS A CA 16
ATOM 7404 C C . LYS A 1 19 ? 2.783 8.173 1.119 1.00 0.00 19 LYS A C 16
ATOM 7405 O O . LYS A 1 19 ? 2.876 9.241 1.726 1.00 0.00 19 LYS A O 16
ATOM 7423 N N . GLY A 1 20 ? 3.283 8.008 -0.120 1.00 0.00 20 GLY A N 16
ATOM 7424 C CA . GLY A 1 20 ? 3.714 9.149 -0.973 1.00 0.00 20 GLY A CA 16
ATOM 7425 C C . GLY A 1 20 ? 2.676 10.262 -1.244 1.00 0.00 20 GLY A C 16
ATOM 7426 O O . GLY A 1 20 ? 2.996 11.441 -1.084 1.00 0.00 20 GLY A O 16
ATOM 7430 N N . LEU A 1 21 ? 1.437 9.892 -1.592 1.00 0.00 21 LEU A N 16
ATOM 7431 C CA . LEU A 1 21 ? 0.262 10.796 -1.465 1.00 0.00 21 LEU A CA 16
ATOM 7432 C C . LEU A 1 21 ? -0.118 11.206 0.013 1.00 0.00 21 LEU A C 16
ATOM 7433 O O . LEU A 1 21 ? -0.436 12.373 0.251 1.00 0.00 21 LEU A O 16
ATOM 7449 N N . GLY A 1 22 ? -0.085 10.259 0.961 1.00 0.00 22 GLY A N 16
ATOM 7450 C CA . GLY A 1 22 ? -0.204 10.535 2.408 1.00 0.00 22 GLY A CA 16
ATOM 7451 C C . GLY A 1 22 ? -1.578 10.330 3.060 1.00 0.00 22 GLY A C 16
ATOM 7452 O O . GLY A 1 22 ? -1.937 11.138 3.918 1.00 0.00 22 GLY A O 16
ATOM 7456 N N . LYS A 1 23 ? -2.342 9.289 2.669 1.00 0.00 23 LYS A N 16
ATOM 7457 C CA . LYS A 1 23 ? -3.787 9.212 3.007 1.00 0.00 23 LYS A CA 16
ATOM 7458 C C . LYS A 1 23 ? -4.124 8.003 3.947 1.00 0.00 23 LYS A C 16
ATOM 7459 O O . LYS A 1 23 ? -4.490 8.234 5.102 1.00 0.00 23 LYS A O 16
ATOM 7477 N N . SER A 1 24 ? -4.067 6.740 3.473 1.00 0.00 24 SER A N 16
ATOM 7478 C CA . SER A 1 24 ? -4.356 5.547 4.316 1.00 0.00 24 SER A CA 16
ATOM 7479 C C . SER A 1 24 ? -3.887 4.237 3.602 1.00 0.00 24 SER A C 16
ATOM 7480 O O . SER A 1 24 ? -4.168 4.007 2.419 1.00 0.00 24 SER A O 16
ATOM 7488 N N . MET A 1 25 ? -3.193 3.388 4.366 1.00 0.00 25 MET A N 16
ATOM 7489 C CA . MET A 1 25 ? -2.565 2.146 3.864 1.00 0.00 25 MET A CA 16
ATOM 7490 C C . MET A 1 25 ? -3.253 0.911 4.537 1.00 0.00 25 MET A C 16
ATOM 7491 O O . MET A 1 25 ? -3.045 0.640 5.725 1.00 0.00 25 MET A O 16
ATOM 7505 N N . GLU A 1 26 ? -4.071 0.182 3.774 1.00 0.00 26 GLU A N 16
ATOM 7506 C CA . GLU A 1 26 ? -4.875 -0.946 4.323 1.00 0.00 26 GLU A CA 16
ATOM 7507 C C . GLU A 1 26 ? -4.711 -2.234 3.453 1.00 0.00 26 GLU A C 16
ATOM 7508 O O . GLU A 1 26 ? -5.624 -2.631 2.720 1.00 0.00 26 GLU A O 16
ATOM 7521 N N . SER A 1 27 ? -3.557 -2.915 3.579 1.00 0.00 27 SER A N 16
ATOM 7522 C CA . SER A 1 27 ? -3.339 -4.243 2.949 1.00 0.00 27 SER A CA 16
ATOM 7523 C C . SER A 1 27 ? -3.642 -5.454 3.864 1.00 0.00 27 SER A C 16
ATOM 7524 O O . SER A 1 27 ? -3.550 -5.393 5.092 1.00 0.00 27 SER A O 16
ATOM 7532 N N . CYS A 1 28 ? -4.042 -6.560 3.213 1.00 0.00 28 CYS A N 16
ATOM 7533 C CA . CYS A 1 28 ? -4.557 -7.787 3.878 1.00 0.00 28 CYS A CA 16
ATOM 7534 C C . CYS A 1 28 ? -5.903 -7.685 4.667 1.00 0.00 28 CYS A C 16
ATOM 7535 O O . CYS A 1 28 ? -6.224 -8.568 5.465 1.00 0.00 28 CYS A O 16
ATOM 7542 N N . GLN A 1 29 ? -6.723 -6.666 4.365 1.00 0.00 29 GLN A N 16
ATOM 7543 C CA . GLN A 1 29 ? -8.061 -6.457 4.993 1.00 0.00 29 GLN A CA 16
ATOM 7544 C C . GLN A 1 29 ? -9.098 -7.591 4.717 1.00 0.00 29 GLN A C 16
ATOM 7545 O O . GLN A 1 29 ? -9.801 -8.010 5.637 1.00 0.00 29 GLN A O 16
ATOM 7559 N N . GLY A 1 30 ? -9.138 -8.097 3.478 1.00 0.00 30 GLY A N 16
ATOM 7560 C CA . GLY A 1 30 ? -9.650 -9.461 3.201 1.00 0.00 30 GLY A CA 16
ATOM 7561 C C . GLY A 1 30 ? -8.985 -10.075 1.959 1.00 0.00 30 GLY A C 16
ATOM 7562 O O . GLY A 1 30 ? -9.659 -10.285 0.952 1.00 0.00 30 GLY A O 16
ATOM 7566 N N . ASP A 1 31 ? -7.651 -10.287 2.014 1.00 0.00 31 ASP A N 16
ATOM 7567 C CA . ASP A 1 31 ? -6.790 -10.451 0.797 1.00 0.00 31 ASP A CA 16
ATOM 7568 C C . ASP A 1 31 ? -6.990 -9.300 -0.251 1.00 0.00 31 ASP A C 16
ATOM 7569 O O . ASP A 1 31 ? -7.642 -9.477 -1.282 1.00 0.00 31 ASP A O 16
ATOM 7579 N N . THR A 1 32 ? -6.555 -8.081 0.096 1.00 0.00 32 THR A N 16
ATOM 7580 C CA . THR A 1 32 ? -6.997 -6.829 -0.589 1.00 0.00 32 THR A CA 16
ATOM 7581 C C . THR A 1 32 ? -6.080 -5.672 -0.094 1.00 0.00 32 THR A C 16
ATOM 7582 O O . THR A 1 32 ? -5.959 -5.454 1.115 1.00 0.00 32 THR A O 16
ATOM 7593 N N . CYS A 1 33 ? -5.498 -4.910 -1.036 1.00 0.00 33 CYS A N 16
ATOM 7594 C CA . CYS A 1 33 ? -4.860 -3.613 -0.715 1.00 0.00 33 CYS A CA 16
ATOM 7595 C C . CYS A 1 33 ? -5.820 -2.448 -1.032 1.00 0.00 33 CYS A C 16
ATOM 7596 O O . CYS A 1 33 ? -5.962 -2.023 -2.180 1.00 0.00 33 CYS A O 16
ATOM 7603 N N . LYS A 1 34 ? -6.469 -1.946 0.021 1.00 0.00 34 LYS A N 16
ATOM 7604 C CA . LYS A 1 34 ? -7.234 -0.680 -0.021 1.00 0.00 34 LYS A CA 16
ATOM 7605 C C . LYS A 1 34 ? -6.265 0.531 0.109 1.00 0.00 34 LYS A C 16
ATOM 7606 O O . LYS A 1 34 ? -5.837 0.905 1.207 1.00 0.00 34 LYS A O 16
ATOM 7624 N N . CYS A 1 35 ? -5.936 1.137 -1.035 1.00 0.00 35 CYS A N 16
ATOM 7625 C CA . CYS A 1 35 ? -5.206 2.418 -1.063 1.00 0.00 35 CYS A CA 16
ATOM 7626 C C . CYS A 1 35 ? -6.199 3.599 -1.180 1.00 0.00 35 CYS A C 16
ATOM 7627 O O . CYS A 1 35 ? -6.848 3.775 -2.217 1.00 0.00 35 CYS A O 16
ATOM 7634 N N . LYS A 1 36 ? -6.256 4.457 -0.151 1.00 0.00 36 LYS A N 16
ATOM 7635 C CA . LYS A 1 36 ? -6.878 5.799 -0.292 1.00 0.00 36 LYS A CA 16
ATOM 7636 C C . LYS A 1 36 ? -5.942 6.740 -1.107 1.00 0.00 36 LYS A C 16
ATOM 7637 O O . LYS A 1 36 ? -4.843 7.077 -0.662 1.00 0.00 36 LYS A O 16
ATOM 7655 N N . ALA A 1 37 ? -6.370 7.094 -2.325 1.00 0.00 37 ALA A N 16
ATOM 7656 C CA . ALA A 1 37 ? -5.529 7.846 -3.275 1.00 0.00 37 ALA A CA 16
ATOM 7657 C C . ALA A 1 37 ? -6.125 9.233 -3.518 1.00 0.00 37 ALA A C 16
ATOM 7658 O O . ALA A 1 37 ? -5.605 10.267 -3.099 1.00 0.00 37 ALA A O 16
ATOM 7665 N N . GLY A 1 1 ? -14.167 8.681 -5.687 1.00 0.00 1 GLY A N 17
ATOM 7666 C CA . GLY A 1 1 ? -13.745 7.386 -5.106 1.00 0.00 1 GLY A CA 17
ATOM 7667 C C . GLY A 1 1 ? -12.270 7.345 -4.705 1.00 0.00 1 GLY A C 17
ATOM 7668 O O . GLY A 1 1 ? -11.419 6.982 -5.519 1.00 0.00 1 GLY A O 17
ATOM 7673 N N . SER A 1 2 ? -11.978 7.700 -3.448 1.00 0.00 2 SER A N 17
ATOM 7674 C CA . SER A 1 2 ? -10.584 7.729 -2.932 1.00 0.00 2 SER A CA 17
ATOM 7675 C C . SER A 1 2 ? -9.985 6.349 -2.534 1.00 0.00 2 SER A C 17
ATOM 7676 O O . SER A 1 2 ? -8.858 6.059 -2.939 1.00 0.00 2 SER A O 17
ATOM 7684 N N . THR A 1 3 ? -10.681 5.521 -1.734 1.00 0.00 3 THR A N 17
ATOM 7685 C CA . THR A 1 3 ? -10.127 4.221 -1.258 1.00 0.00 3 THR A CA 17
ATOM 7686 C C . THR A 1 3 ? -10.360 3.092 -2.299 1.00 0.00 3 THR A C 17
ATOM 7687 O O . THR A 1 3 ? -11.497 2.694 -2.565 1.00 0.00 3 THR A O 17
ATOM 7698 N N . GLY A 1 4 ? -9.255 2.602 -2.874 1.00 0.00 4 GLY A N 17
ATOM 7699 C CA . GLY A 1 4 ? -9.287 1.595 -3.954 1.00 0.00 4 GLY A CA 17
ATOM 7700 C C . GLY A 1 4 ? -8.972 0.161 -3.485 1.00 0.00 4 GLY A C 17
ATOM 7701 O O . GLY A 1 4 ? -7.782 -0.106 -3.297 1.00 0.00 4 GLY A O 17
ATOM 7705 N N . PRO A 1 5 ? -9.937 -0.784 -3.315 1.00 0.00 5 PRO A N 17
ATOM 7706 C CA . PRO A 1 5 ? -9.629 -2.179 -2.863 1.00 0.00 5 PRO A CA 17
ATOM 7707 C C . PRO A 1 5 ? -9.039 -3.096 -3.968 1.00 0.00 5 PRO A C 17
ATOM 7708 O O . PRO A 1 5 ? -9.698 -3.404 -4.965 1.00 0.00 5 PRO A O 17
ATOM 7719 N N . GLN A 1 6 ? -7.798 -3.555 -3.755 1.00 0.00 6 GLN A N 17
ATOM 7720 C CA . GLN A 1 6 ? -7.109 -4.479 -4.704 1.00 0.00 6 GLN A CA 17
ATOM 7721 C C . GLN A 1 6 ? -7.400 -5.985 -4.339 1.00 0.00 6 GLN A C 17
ATOM 7722 O O . GLN A 1 6 ? -8.498 -6.321 -3.883 1.00 0.00 6 GLN A O 17
ATOM 7736 N N . THR A 1 7 ? -6.480 -6.931 -4.583 1.00 0.00 7 THR A N 17
ATOM 7737 C CA . THR A 1 7 ? -6.629 -8.346 -4.109 1.00 0.00 7 THR A CA 17
ATOM 7738 C C . THR A 1 7 ? -5.218 -8.918 -3.768 1.00 0.00 7 THR A C 17
ATOM 7739 O O . THR A 1 7 ? -4.676 -9.769 -4.479 1.00 0.00 7 THR A O 17
ATOM 7750 N N . THR A 1 8 ? -4.606 -8.394 -2.690 1.00 0.00 8 THR A N 17
ATOM 7751 C CA . THR A 1 8 ? -3.165 -8.631 -2.394 1.00 0.00 8 THR A CA 17
ATOM 7752 C C . THR A 1 8 ? -2.828 -8.334 -0.899 1.00 0.00 8 THR A C 17
ATOM 7753 O O . THR A 1 8 ? -3.077 -7.235 -0.391 1.00 0.00 8 THR A O 17
ATOM 7764 N N . CYS A 1 9 ? -2.226 -9.320 -0.211 1.00 0.00 9 CYS A N 17
ATOM 7765 C CA . CYS A 1 9 ? -1.684 -9.154 1.155 1.00 0.00 9 CYS A CA 17
ATOM 7766 C C . CYS A 1 9 ? -0.346 -8.368 1.243 1.00 0.00 9 CYS A C 17
ATOM 7767 O O . CYS A 1 9 ? -0.340 -7.265 1.796 1.00 0.00 9 CYS A O 17
ATOM 7774 N N . GLN A 1 10 ? 0.770 -8.906 0.718 1.00 0.00 10 GLN A N 17
ATOM 7775 C CA . GLN A 1 10 ? 2.104 -8.241 0.801 1.00 0.00 10 GLN A CA 17
ATOM 7776 C C . GLN A 1 10 ? 2.315 -7.103 -0.247 1.00 0.00 10 GLN A C 17
ATOM 7777 O O . GLN A 1 10 ? 3.124 -7.199 -1.174 1.00 0.00 10 GLN A O 17
ATOM 7791 N N . ALA A 1 11 ? 1.573 -6.000 -0.069 1.00 0.00 11 ALA A N 17
ATOM 7792 C CA . ALA A 1 11 ? 1.424 -4.967 -1.120 1.00 0.00 11 ALA A CA 17
ATOM 7793 C C . ALA A 1 11 ? 2.290 -3.710 -0.867 1.00 0.00 11 ALA A C 17
ATOM 7794 O O . ALA A 1 11 ? 1.801 -2.639 -0.492 1.00 0.00 11 ALA A O 17
ATOM 7801 N N . ALA A 1 12 ? 3.597 -3.845 -1.141 1.00 0.00 12 ALA A N 17
ATOM 7802 C CA . ALA A 1 12 ? 4.574 -2.743 -0.963 1.00 0.00 12 ALA A CA 17
ATOM 7803 C C . ALA A 1 12 ? 4.400 -1.520 -1.908 1.00 0.00 12 ALA A C 17
ATOM 7804 O O . ALA A 1 12 ? 4.450 -0.388 -1.430 1.00 0.00 12 ALA A O 17
ATOM 7811 N N . MET A 1 13 ? 4.145 -1.739 -3.207 1.00 0.00 13 MET A N 17
ATOM 7812 C CA . MET A 1 13 ? 3.842 -0.650 -4.174 1.00 0.00 13 MET A CA 17
ATOM 7813 C C . MET A 1 13 ? 2.492 0.117 -3.910 1.00 0.00 13 MET A C 17
ATOM 7814 O O . MET A 1 13 ? 2.468 1.347 -3.978 1.00 0.00 13 MET A O 17
ATOM 7828 N N . CYS A 1 14 ? 1.420 -0.619 -3.570 1.00 0.00 14 CYS A N 17
ATOM 7829 C CA . CYS A 1 14 ? 0.146 -0.042 -3.068 1.00 0.00 14 CYS A CA 17
ATOM 7830 C C . CYS A 1 14 ? 0.274 0.849 -1.796 1.00 0.00 14 CYS A C 17
ATOM 7831 O O . CYS A 1 14 ? -0.178 1.996 -1.807 1.00 0.00 14 CYS A O 17
ATOM 7838 N N . GLU A 1 15 ? 0.921 0.333 -0.739 1.00 0.00 15 GLU A N 17
ATOM 7839 C CA . GLU A 1 15 ? 1.220 1.109 0.487 1.00 0.00 15 GLU A CA 17
ATOM 7840 C C . GLU A 1 15 ? 2.250 2.277 0.325 1.00 0.00 15 GLU A C 17
ATOM 7841 O O . GLU A 1 15 ? 2.022 3.343 0.899 1.00 0.00 15 GLU A O 17
ATOM 7854 N N . ALA A 1 16 ? 3.335 2.102 -0.446 1.00 0.00 16 ALA A N 17
ATOM 7855 C CA . ALA A 1 16 ? 4.294 3.194 -0.754 1.00 0.00 16 ALA A CA 17
ATOM 7856 C C . ALA A 1 16 ? 3.737 4.389 -1.582 1.00 0.00 16 ALA A C 17
ATOM 7857 O O . ALA A 1 16 ? 4.052 5.531 -1.249 1.00 0.00 16 ALA A O 17
ATOM 7864 N N . GLY A 1 17 ? 2.884 4.147 -2.594 1.00 0.00 17 GLY A N 17
ATOM 7865 C CA . GLY A 1 17 ? 2.053 5.219 -3.198 1.00 0.00 17 GLY A CA 17
ATOM 7866 C C . GLY A 1 17 ? 1.051 5.933 -2.268 1.00 0.00 17 GLY A C 17
ATOM 7867 O O . GLY A 1 17 ? 0.987 7.165 -2.285 1.00 0.00 17 GLY A O 17
ATOM 7871 N N . CYS A 1 18 ? 0.308 5.184 -1.438 1.00 0.00 18 CYS A N 17
ATOM 7872 C CA . CYS A 1 18 ? -0.515 5.764 -0.358 1.00 0.00 18 CYS A CA 17
ATOM 7873 C C . CYS A 1 18 ? 0.225 6.582 0.737 1.00 0.00 18 CYS A C 17
ATOM 7874 O O . CYS A 1 18 ? -0.261 7.656 1.096 1.00 0.00 18 CYS A O 17
ATOM 7881 N N . LYS A 1 19 ? 1.381 6.120 1.236 1.00 0.00 19 LYS A N 17
ATOM 7882 C CA . LYS A 1 19 ? 2.257 6.923 2.124 1.00 0.00 19 LYS A CA 17
ATOM 7883 C C . LYS A 1 19 ? 3.057 8.078 1.443 1.00 0.00 19 LYS A C 17
ATOM 7884 O O . LYS A 1 19 ? 3.266 9.102 2.096 1.00 0.00 19 LYS A O 17
ATOM 7902 N N . GLY A 1 20 ? 3.457 7.952 0.163 1.00 0.00 20 GLY A N 17
ATOM 7903 C CA . GLY A 1 20 ? 3.945 9.102 -0.645 1.00 0.00 20 GLY A CA 17
ATOM 7904 C C . GLY A 1 20 ? 2.980 10.293 -0.836 1.00 0.00 20 GLY A C 17
ATOM 7905 O O . GLY A 1 20 ? 3.392 11.441 -0.668 1.00 0.00 20 GLY A O 17
ATOM 7909 N N . LEU A 1 21 ? 1.702 10.021 -1.128 1.00 0.00 21 LEU A N 17
ATOM 7910 C CA . LEU A 1 21 ? 0.601 10.995 -0.905 1.00 0.00 21 LEU A CA 17
ATOM 7911 C C . LEU A 1 21 ? 0.344 11.386 0.606 1.00 0.00 21 LEU A C 17
ATOM 7912 O O . LEU A 1 21 ? 0.078 12.555 0.886 1.00 0.00 21 LEU A O 17
ATOM 7928 N N . GLY A 1 22 ? 0.408 10.416 1.528 1.00 0.00 22 GLY A N 17
ATOM 7929 C CA . GLY A 1 22 ? 0.249 10.641 2.980 1.00 0.00 22 GLY A CA 17
ATOM 7930 C C . GLY A 1 22 ? -1.146 10.372 3.568 1.00 0.00 22 GLY A C 17
ATOM 7931 O O . GLY A 1 22 ? -1.621 11.186 4.360 1.00 0.00 22 GLY A O 17
ATOM 7935 N N . LYS A 1 23 ? -1.792 9.255 3.182 1.00 0.00 23 LYS A N 17
ATOM 7936 C CA . LYS A 1 23 ? -3.246 9.067 3.412 1.00 0.00 23 LYS A CA 17
ATOM 7937 C C . LYS A 1 23 ? -3.524 7.884 4.398 1.00 0.00 23 LYS A C 17
ATOM 7938 O O . LYS A 1 23 ? -3.594 8.130 5.604 1.00 0.00 23 LYS A O 17
ATOM 7956 N N . SER A 1 24 ? -3.702 6.633 3.923 1.00 0.00 24 SER A N 17
ATOM 7957 C CA . SER A 1 24 ? -3.943 5.459 4.796 1.00 0.00 24 SER A CA 17
ATOM 7958 C C . SER A 1 24 ? -3.624 4.134 4.034 1.00 0.00 24 SER A C 17
ATOM 7959 O O . SER A 1 24 ? -3.975 3.959 2.860 1.00 0.00 24 SER A O 17
ATOM 7967 N N . MET A 1 25 ? -2.942 3.221 4.731 1.00 0.00 25 MET A N 17
ATOM 7968 C CA . MET A 1 25 ? -2.388 1.983 4.139 1.00 0.00 25 MET A CA 17
ATOM 7969 C C . MET A 1 25 ? -3.089 0.744 4.781 1.00 0.00 25 MET A C 17
ATOM 7970 O O . MET A 1 25 ? -2.815 0.385 5.931 1.00 0.00 25 MET A O 17
ATOM 7984 N N . GLU A 1 26 ? -3.999 0.111 4.033 1.00 0.00 26 GLU A N 17
ATOM 7985 C CA . GLU A 1 26 ? -4.847 -0.989 4.575 1.00 0.00 26 GLU A CA 17
ATOM 7986 C C . GLU A 1 26 ? -4.708 -2.285 3.707 1.00 0.00 26 GLU A C 17
ATOM 7987 O O . GLU A 1 26 ? -5.618 -2.667 2.963 1.00 0.00 26 GLU A O 17
ATOM 8000 N N . SER A 1 27 ? -3.559 -2.965 3.840 1.00 0.00 27 SER A N 17
ATOM 8001 C CA . SER A 1 27 ? -3.273 -4.237 3.132 1.00 0.00 27 SER A CA 17
ATOM 8002 C C . SER A 1 27 ? -3.443 -5.516 3.989 1.00 0.00 27 SER A C 17
ATOM 8003 O O . SER A 1 27 ? -3.285 -5.515 5.213 1.00 0.00 27 SER A O 17
ATOM 8011 N N . CYS A 1 28 ? -3.818 -6.612 3.301 1.00 0.00 28 CYS A N 17
ATOM 8012 C CA . C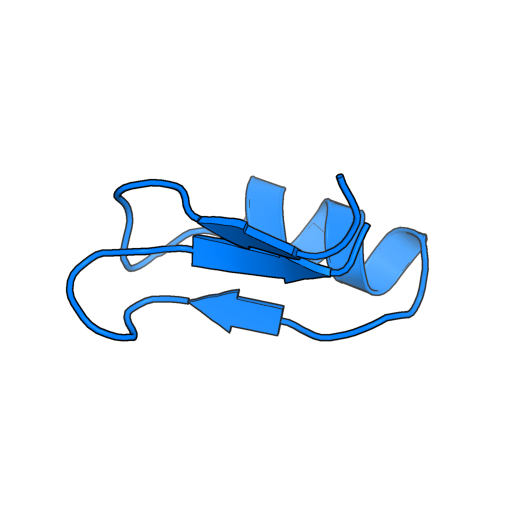YS A 1 28 ? -4.226 -7.898 3.931 1.00 0.00 28 CYS A CA 17
ATOM 8013 C C . CYS A 1 28 ? -5.489 -7.898 4.854 1.00 0.00 28 CYS A C 17
ATOM 8014 O O . CYS A 1 28 ? -5.684 -8.814 5.655 1.00 0.00 28 CYS A O 17
ATOM 8021 N N . GLN A 1 29 ? -6.382 -6.918 4.655 1.00 0.00 29 GLN A N 17
ATOM 8022 C CA . GLN A 1 29 ? -7.663 -6.785 5.407 1.00 0.00 29 GLN A CA 17
ATOM 8023 C C . GLN A 1 29 ? -8.670 -7.952 5.167 1.00 0.00 29 GLN A C 17
ATOM 8024 O O . GLN A 1 29 ? -9.196 -8.514 6.129 1.00 0.00 29 GLN A O 17
ATOM 8038 N N . GLY A 1 30 ? -8.846 -8.354 3.900 1.00 0.00 30 GLY A N 17
ATOM 8039 C CA . GLY A 1 30 ? -9.356 -9.708 3.571 1.00 0.00 30 GLY A CA 17
ATOM 8040 C C . GLY A 1 30 ? -8.793 -10.225 2.240 1.00 0.00 30 GLY A C 17
ATOM 8041 O O . GLY A 1 30 ? -9.549 -10.387 1.282 1.00 0.00 30 GLY A O 17
ATOM 8045 N N . ASP A 1 31 ? -7.456 -10.411 2.167 1.00 0.00 31 ASP A N 17
ATOM 8046 C CA . ASP A 1 31 ? -6.703 -10.508 0.874 1.00 0.00 31 ASP A CA 17
ATOM 8047 C C . ASP A 1 31 ? -7.008 -9.312 -0.095 1.00 0.00 31 ASP A C 17
ATOM 8048 O O . ASP A 1 31 ? -7.733 -9.453 -1.082 1.00 0.00 31 ASP A O 17
ATOM 8058 N N . THR A 1 32 ? -6.568 -8.103 0.279 1.00 0.00 32 THR A N 17
ATOM 8059 C CA . THR A 1 32 ? -7.066 -6.830 -0.320 1.00 0.00 32 THR A CA 17
ATOM 8060 C C . THR A 1 32 ? -6.129 -5.685 0.165 1.00 0.00 32 THR A C 17
ATOM 8061 O O . THR A 1 32 ? -5.910 -5.530 1.371 1.00 0.00 32 THR A O 17
ATOM 8072 N N . CYS A 1 33 ? -5.639 -4.866 -0.778 1.00 0.00 33 CYS A N 17
ATOM 8073 C CA . CYS A 1 33 ? -4.997 -3.575 -0.447 1.00 0.00 33 CYS A CA 17
ATOM 8074 C C . CYS A 1 33 ? -5.967 -2.411 -0.740 1.00 0.00 33 CYS A C 17
ATOM 8075 O O . CYS A 1 33 ? -6.144 -1.999 -1.889 1.00 0.00 33 CYS A O 17
ATOM 8082 N N . LYS A 1 34 ? -6.577 -1.883 0.326 1.00 0.00 34 LYS A N 17
ATOM 8083 C CA . LYS A 1 34 ? -7.302 -0.592 0.280 1.00 0.00 34 LYS A CA 17
ATOM 8084 C C . LYS A 1 34 ? -6.295 0.586 0.435 1.00 0.00 34 LYS A C 17
ATOM 8085 O O . LYS A 1 34 ? -5.896 0.963 1.542 1.00 0.00 34 LYS A O 17
ATOM 8103 N N . CYS A 1 35 ? -5.892 1.156 -0.705 1.00 0.00 35 CYS A N 17
ATOM 8104 C CA . CYS A 1 35 ? -5.106 2.404 -0.734 1.00 0.00 35 CYS A CA 17
ATOM 8105 C C . CYS A 1 35 ? -6.045 3.627 -0.889 1.00 0.00 35 CYS A C 17
ATOM 8106 O O . CYS A 1 35 ? -6.730 3.783 -1.906 1.00 0.00 35 CYS A O 17
ATOM 8113 N N . LYS A 1 36 ? -6.029 4.519 0.110 1.00 0.00 36 LYS A N 17
ATOM 8114 C CA . LYS A 1 36 ? -6.667 5.853 -0.001 1.00 0.00 36 LYS A CA 17
ATOM 8115 C C . LYS A 1 36 ? -5.843 6.820 -0.895 1.00 0.00 36 LYS A C 17
ATOM 8116 O O . LYS A 1 36 ? -4.745 7.251 -0.538 1.00 0.00 36 LYS A O 17
ATOM 8134 N N . ALA A 1 37 ? -6.394 7.130 -2.072 1.00 0.00 37 ALA A N 17
ATOM 8135 C CA . ALA A 1 37 ? -5.780 8.058 -3.037 1.00 0.00 37 ALA A CA 17
ATOM 8136 C C . ALA A 1 37 ? -6.905 8.820 -3.754 1.00 0.00 37 ALA A C 17
ATOM 8137 O O . ALA A 1 37 ? -7.644 9.628 -3.184 1.00 0.00 37 ALA A O 17
ATOM 8144 N N . GLY A 1 1 ? -10.777 11.486 -0.916 1.00 0.00 1 GLY A N 18
ATOM 8145 C CA . GLY A 1 1 ? -9.902 10.295 -0.820 1.00 0.00 1 GLY A CA 18
ATOM 8146 C C . GLY A 1 1 ? -10.592 8.989 -1.217 1.00 0.00 1 GLY A C 18
ATOM 8147 O O . GLY A 1 1 ? -11.015 8.222 -0.351 1.00 0.00 1 GLY A O 18
ATOM 8152 N N . SER A 1 2 ? -10.673 8.731 -2.529 1.00 0.00 2 SER A N 18
ATOM 8153 C CA . SER A 1 2 ? -11.359 7.528 -3.066 1.00 0.00 2 SER A CA 18
ATOM 8154 C C . SER A 1 2 ? -10.523 6.226 -2.902 1.00 0.00 2 SER A C 18
ATOM 8155 O O . SER A 1 2 ? -9.396 6.131 -3.399 1.00 0.00 2 SER A O 18
ATOM 8163 N N . THR A 1 3 ? -11.091 5.226 -2.216 1.00 0.00 3 THR A N 18
ATOM 8164 C CA . THR A 1 3 ? -10.353 3.982 -1.852 1.00 0.00 3 THR A CA 18
ATOM 8165 C C . THR A 1 3 ? -10.401 2.916 -2.984 1.00 0.00 3 THR A C 18
ATOM 8166 O O . THR A 1 3 ? -11.475 2.533 -3.455 1.00 0.00 3 THR A O 18
ATOM 8177 N N . GLY A 1 4 ? -9.216 2.431 -3.379 1.00 0.00 4 GLY A N 18
ATOM 8178 C CA . GLY A 1 4 ? -9.075 1.385 -4.412 1.00 0.00 4 GLY A CA 18
ATOM 8179 C C . GLY A 1 4 ? -8.776 -0.018 -3.843 1.00 0.00 4 GLY A C 18
ATOM 8180 O O . GLY A 1 4 ? -7.603 -0.249 -3.538 1.00 0.00 4 GLY A O 18
ATOM 8184 N N . PRO A 1 5 ? -9.736 -0.974 -3.709 1.00 0.00 5 PRO A N 18
ATOM 8185 C CA . PRO A 1 5 ? -9.443 -2.348 -3.190 1.00 0.00 5 PRO A CA 18
ATOM 8186 C C . PRO A 1 5 ? -8.811 -3.306 -4.238 1.00 0.00 5 PRO A C 18
ATOM 8187 O O . PRO A 1 5 ? -9.426 -3.633 -5.257 1.00 0.00 5 PRO A O 18
ATOM 8198 N N . GLN A 1 6 ? -7.589 -3.778 -3.954 1.00 0.00 6 GLN A N 18
ATOM 8199 C CA . GLN A 1 6 ? -6.858 -4.716 -4.860 1.00 0.00 6 GLN A CA 18
ATOM 8200 C C . GLN A 1 6 ? -7.134 -6.218 -4.465 1.00 0.00 6 GLN A C 18
ATOM 8201 O O . GLN A 1 6 ? -8.252 -6.567 -4.075 1.00 0.00 6 GLN A O 18
ATOM 8215 N N . THR A 1 7 ? -6.176 -7.147 -4.610 1.00 0.00 7 THR A N 18
ATOM 8216 C CA . THR A 1 7 ? -6.320 -8.552 -4.105 1.00 0.00 7 THR A CA 18
ATOM 8217 C C . THR A 1 7 ? -4.915 -9.085 -3.679 1.00 0.00 7 THR A C 18
ATOM 8218 O O . THR A 1 7 ? -4.331 -9.954 -4.331 1.00 0.00 7 THR A O 18
ATOM 8229 N N . THR A 1 8 ? -4.355 -8.513 -2.596 1.00 0.00 8 THR A N 18
ATOM 8230 C CA . THR A 1 8 ? -2.923 -8.725 -2.230 1.00 0.00 8 THR A CA 18
ATOM 8231 C C . THR A 1 8 ? -2.647 -8.374 -0.732 1.00 0.00 8 THR A C 18
ATOM 8232 O O . THR A 1 8 ? -2.958 -7.276 -0.258 1.00 0.00 8 THR A O 18
ATOM 8243 N N . CYS A 1 9 ? -2.035 -9.322 0.000 1.00 0.00 9 CYS A N 18
ATOM 8244 C CA . CYS A 1 9 ? -1.628 -9.141 1.411 1.00 0.00 9 CYS A CA 18
ATOM 8245 C C . CYS A 1 9 ? -0.338 -8.305 1.640 1.00 0.00 9 CYS A C 18
ATOM 8246 O O . CYS A 1 9 ? -0.422 -7.209 2.207 1.00 0.00 9 CYS A O 18
ATOM 8253 N N . GLN A 1 10 ? 0.837 -8.804 1.221 1.00 0.00 10 GLN A N 18
ATOM 8254 C CA . GLN A 1 10 ? 2.134 -8.089 1.399 1.00 0.00 10 GLN A CA 18
ATOM 8255 C C . GLN A 1 10 ? 2.415 -7.020 0.298 1.00 0.00 10 GLN A C 18
ATOM 8256 O O . GLN A 1 10 ? 3.329 -7.137 -0.523 1.00 0.00 10 GLN A O 18
ATOM 8270 N N . ALA A 1 11 ? 1.604 -5.952 0.302 1.00 0.00 11 ALA A N 18
ATOM 8271 C CA . ALA A 1 11 ? 1.530 -5.008 -0.836 1.00 0.00 11 ALA A CA 18
ATOM 8272 C C . ALA A 1 11 ? 2.355 -3.717 -0.614 1.00 0.00 11 ALA A C 18
ATOM 8273 O O . ALA A 1 11 ? 1.821 -2.627 -0.384 1.00 0.00 11 ALA A O 18
ATOM 8280 N N . ALA A 1 12 ? 3.684 -3.850 -0.757 1.00 0.00 12 ALA A N 18
ATOM 8281 C CA . ALA A 1 12 ? 4.629 -2.722 -0.577 1.00 0.00 12 ALA A CA 18
ATOM 8282 C C . ALA A 1 12 ? 4.512 -1.561 -1.604 1.00 0.00 12 ALA A C 18
ATOM 8283 O O . ALA A 1 12 ? 4.535 -0.402 -1.194 1.00 0.00 12 ALA A O 18
ATOM 8290 N N . MET A 1 13 ? 4.336 -1.857 -2.900 1.00 0.00 13 MET A N 18
ATOM 8291 C CA . MET A 1 13 ? 4.089 -0.827 -3.944 1.00 0.00 13 MET A CA 18
ATOM 8292 C C . MET A 1 13 ? 2.714 -0.072 -3.819 1.00 0.00 13 MET A C 18
ATOM 8293 O O . MET A 1 13 ? 2.680 1.152 -3.959 1.00 0.00 13 MET A O 18
ATOM 8307 N N . CYS A 1 14 ? 1.627 -0.803 -3.511 1.00 0.00 14 CYS A N 18
ATOM 8308 C CA . CYS A 1 14 ? 0.321 -0.212 -3.118 1.00 0.00 14 CYS A CA 18
ATOM 8309 C C . CYS A 1 14 ? 0.371 0.750 -1.892 1.00 0.00 14 CYS A C 18
ATOM 8310 O O . CYS A 1 14 ? -0.057 1.900 -2.001 1.00 0.00 14 CYS A O 18
ATOM 8317 N N . GLU A 1 15 ? 0.930 0.285 -0.766 1.00 0.00 15 GLU A N 18
ATOM 8318 C CA . GLU A 1 15 ? 1.109 1.103 0.458 1.00 0.00 15 GLU A CA 18
ATOM 8319 C C . GLU A 1 15 ? 2.168 2.251 0.357 1.00 0.00 15 GLU A C 18
ATOM 8320 O O . GLU A 1 15 ? 1.914 3.329 0.896 1.00 0.00 15 GLU A O 18
ATOM 8333 N N . ALA A 1 16 ? 3.298 2.064 -0.346 1.00 0.00 16 ALA A N 18
ATOM 8334 C CA . ALA A 1 16 ? 4.253 3.164 -0.643 1.00 0.00 16 ALA A CA 18
ATOM 8335 C C . ALA A 1 16 ? 3.709 4.313 -1.544 1.00 0.00 16 ALA A C 18
ATOM 8336 O O . ALA A 1 16 ? 3.936 5.477 -1.211 1.00 0.00 16 ALA A O 18
ATOM 8343 N N . GLY A 1 17 ? 2.956 4.009 -2.619 1.00 0.00 17 GLY A N 18
ATOM 8344 C CA . GLY A 1 17 ? 2.136 5.029 -3.325 1.00 0.00 17 GLY A CA 18
ATOM 8345 C C . GLY A 1 17 ? 1.049 5.751 -2.500 1.00 0.00 17 GLY A C 18
ATOM 8346 O O . GLY A 1 17 ? 0.941 6.976 -2.581 1.00 0.00 17 GLY A O 18
ATOM 8350 N N . CYS A 1 18 ? 0.282 5.011 -1.685 1.00 0.00 18 CYS A N 18
ATOM 8351 C CA . CYS A 1 18 ? -0.646 5.602 -0.697 1.00 0.00 18 CYS A CA 18
ATOM 8352 C C . CYS A 1 18 ? -0.025 6.512 0.409 1.00 0.00 18 CYS A C 18
ATOM 8353 O O . CYS A 1 18 ? -0.599 7.560 0.711 1.00 0.00 18 CYS A O 18
ATOM 8360 N N . LYS A 1 19 ? 1.131 6.139 0.979 1.00 0.00 19 LYS A N 18
ATOM 8361 C CA . LYS A 1 19 ? 1.934 7.031 1.862 1.00 0.00 19 LYS A CA 18
ATOM 8362 C C . LYS A 1 19 ? 2.688 8.187 1.140 1.00 0.00 19 LYS A C 18
ATOM 8363 O O . LYS A 1 19 ? 2.783 9.267 1.726 1.00 0.00 19 LYS A O 18
ATOM 8381 N N . GLY A 1 20 ? 3.175 8.009 -0.103 1.00 0.00 20 GLY A N 18
ATOM 8382 C CA . GLY A 1 20 ? 3.613 9.138 -0.967 1.00 0.00 20 GLY A CA 18
ATOM 8383 C C . GLY A 1 20 ? 2.579 10.247 -1.272 1.00 0.00 20 GLY A C 18
ATOM 8384 O O . GLY A 1 20 ? 2.914 11.428 -1.179 1.00 0.00 20 GLY A O 18
ATOM 8388 N N . LEU A 1 21 ? 1.330 9.873 -1.579 1.00 0.00 21 LEU A N 18
ATOM 8389 C CA . LEU A 1 21 ? 0.165 10.791 -1.466 1.00 0.00 21 LEU A CA 18
ATOM 8390 C C . LEU A 1 21 ? -0.162 11.285 0.000 1.00 0.00 21 LEU A C 18
ATOM 8391 O O . LEU A 1 21 ? -0.497 12.457 0.178 1.00 0.00 21 LEU A O 18
ATOM 8407 N N . GLY A 1 22 ? -0.076 10.396 1.000 1.00 0.00 22 GLY A N 18
ATOM 8408 C CA . GLY A 1 22 ? -0.264 10.734 2.427 1.00 0.00 22 GLY A CA 18
ATOM 8409 C C . GLY A 1 22 ? -1.647 10.430 3.028 1.00 0.00 22 GLY A C 18
ATOM 8410 O O . GLY A 1 22 ? -2.189 11.279 3.737 1.00 0.00 22 GLY A O 18
ATOM 8414 N N . LYS A 1 23 ? -2.209 9.242 2.739 1.00 0.00 23 LYS A N 18
ATOM 8415 C CA . LYS A 1 23 ? -3.662 8.999 2.913 1.00 0.00 23 LYS A CA 18
ATOM 8416 C C . LYS A 1 23 ? -3.965 7.853 3.933 1.00 0.00 23 LYS A C 18
ATOM 8417 O O . LYS A 1 23 ? -4.287 8.152 5.086 1.00 0.00 23 LYS A O 18
ATOM 8435 N N . SER A 1 24 ? -3.934 6.567 3.533 1.00 0.00 24 SER A N 18
ATOM 8436 C CA . SER A 1 24 ? -4.213 5.418 4.435 1.00 0.00 24 SER A CA 18
ATOM 8437 C C . SER A 1 24 ? -3.805 4.085 3.725 1.00 0.00 24 SER A C 18
ATOM 8438 O O . SER A 1 24 ? -4.143 3.842 2.559 1.00 0.00 24 SER A O 18
ATOM 8446 N N . MET A 1 25 ? -3.080 3.242 4.464 1.00 0.00 25 MET A N 18
ATOM 8447 C CA . MET A 1 25 ? -2.443 2.019 3.926 1.00 0.00 25 MET A CA 18
ATOM 8448 C C . MET A 1 25 ? -3.093 0.762 4.590 1.00 0.00 25 MET A C 18
ATOM 8449 O O . MET A 1 25 ? -2.832 0.457 5.759 1.00 0.00 25 MET A O 18
ATOM 8463 N N . GLU A 1 26 ? -3.949 0.058 3.843 1.00 0.00 26 GLU A N 18
ATOM 8464 C CA . GLU A 1 26 ? -4.761 -1.055 4.410 1.00 0.00 26 GLU A CA 18
ATOM 8465 C C . GLU A 1 26 ? -4.632 -2.348 3.545 1.00 0.00 26 GLU A C 18
ATOM 8466 O O . GLU A 1 26 ? -5.564 -2.738 2.834 1.00 0.00 26 GLU A O 18
ATOM 8479 N N . SER A 1 27 ? -3.477 -3.033 3.649 1.00 0.00 27 SER A N 18
ATOM 8480 C CA . SER A 1 27 ? -3.262 -4.350 2.998 1.00 0.00 27 SER A CA 18
ATOM 8481 C C . SER A 1 27 ? -3.501 -5.577 3.909 1.00 0.00 27 SER A C 18
ATOM 8482 O O . SER A 1 27 ? -3.369 -5.526 5.134 1.00 0.00 27 SER A O 18
ATOM 8490 N N . CYS A 1 28 ? -3.898 -6.687 3.261 1.00 0.00 28 CYS A N 18
ATOM 8491 C CA . CYS A 1 28 ? -4.366 -7.930 3.931 1.00 0.00 28 CYS A CA 18
ATOM 8492 C C . CYS A 1 28 ? -5.689 -7.870 4.762 1.00 0.00 28 CYS A C 18
ATOM 8493 O O . CYS A 1 28 ? -5.998 -8.807 5.502 1.00 0.00 28 CYS A O 18
ATOM 8500 N N . GLN A 1 29 ? -6.504 -6.823 4.563 1.00 0.00 29 GLN A N 18
ATOM 8501 C CA . GLN A 1 29 ? -7.797 -6.626 5.280 1.00 0.00 29 GLN A CA 18
ATOM 8502 C C . GLN A 1 29 ? -8.899 -7.690 4.979 1.00 0.00 29 GLN A C 18
ATOM 8503 O O . GLN A 1 29 ? -9.632 -8.079 5.890 1.00 0.00 29 GLN A O 18
ATOM 8517 N N . GLY A 1 30 ? -8.974 -8.171 3.732 1.00 0.00 30 GLY A N 18
ATOM 8518 C CA . GLY A 1 30 ? -9.540 -9.512 3.442 1.00 0.00 30 GLY A CA 18
ATOM 8519 C C . GLY A 1 30 ? -8.911 -10.138 2.187 1.00 0.00 30 GLY A C 18
ATOM 8520 O O . GLY A 1 30 ? -9.611 -10.338 1.195 1.00 0.00 30 GLY A O 18
ATOM 8524 N N . ASP A 1 31 ? -7.580 -10.374 2.211 1.00 0.00 31 ASP A N 18
ATOM 8525 C CA . ASP A 1 31 ? -6.752 -10.565 0.974 1.00 0.00 31 ASP A CA 18
ATOM 8526 C C . ASP A 1 31 ? -6.966 -9.430 -0.090 1.00 0.00 31 ASP A C 18
ATOM 8527 O O . ASP A 1 31 ? -7.622 -9.624 -1.115 1.00 0.00 31 ASP A O 18
ATOM 8537 N N . THR A 1 32 ? -6.537 -8.205 0.241 1.00 0.00 32 THR A N 18
ATOM 8538 C CA . THR A 1 32 ? -7.000 -6.962 -0.445 1.00 0.00 32 THR A CA 18
ATOM 8539 C C . THR A 1 32 ? -6.091 -5.795 0.043 1.00 0.00 32 THR A C 18
ATOM 8540 O O . THR A 1 32 ? -5.948 -5.583 1.251 1.00 0.00 32 THR A O 18
ATOM 8551 N N . CYS A 1 33 ? -5.538 -5.021 -0.905 1.00 0.00 33 CYS A N 18
ATOM 8552 C CA . CYS A 1 33 ? -4.915 -3.716 -0.589 1.00 0.00 33 CYS A CA 18
ATOM 8553 C C . CYS A 1 33 ? -5.895 -2.568 -0.898 1.00 0.00 33 CYS A C 18
ATOM 8554 O O . CYS A 1 33 ? -6.066 -2.164 -2.050 1.00 0.00 33 CYS A O 18
ATOM 8561 N N . LYS A 1 34 ? -6.525 -2.051 0.162 1.00 0.00 34 LYS A N 18
ATOM 8562 C CA . LYS A 1 34 ? -7.292 -0.788 0.105 1.00 0.00 34 LYS A CA 18
ATOM 8563 C C . LYS A 1 34 ? -6.324 0.422 0.246 1.00 0.00 34 LYS A C 18
ATOM 8564 O O . LYS A 1 34 ? -5.957 0.838 1.350 1.00 0.00 34 LYS A O 18
ATOM 8582 N N . CYS A 1 35 ? -5.929 0.982 -0.902 1.00 0.00 35 CYS A N 18
ATOM 8583 C CA . CYS A 1 35 ? -5.231 2.280 -0.940 1.00 0.00 35 CYS A CA 18
ATOM 8584 C C . CYS A 1 35 ? -6.262 3.432 -1.039 1.00 0.00 35 CYS A C 18
ATOM 8585 O O . CYS A 1 35 ? -6.961 3.573 -2.049 1.00 0.00 35 CYS A O 18
ATOM 8592 N N . LYS A 1 36 ? -6.311 4.290 -0.013 1.00 0.00 36 LYS A N 18
ATOM 8593 C CA . LYS A 1 36 ? -7.017 5.592 -0.105 1.00 0.00 36 LYS A CA 18
ATOM 8594 C C . LYS A 1 36 ? -6.251 6.568 -1.046 1.00 0.00 36 LYS A C 18
ATOM 8595 O O . LYS A 1 36 ? -5.098 6.915 -0.789 1.00 0.00 36 LYS A O 18
ATOM 8613 N N . ALA A 1 37 ? -6.885 6.957 -2.155 1.00 0.00 37 ALA A N 18
ATOM 8614 C CA . ALA A 1 37 ? -6.250 7.814 -3.177 1.00 0.00 37 ALA A CA 18
ATOM 8615 C C . ALA A 1 37 ? -7.213 8.949 -3.519 1.00 0.00 37 ALA A C 18
ATOM 8616 O O . ALA A 1 37 ? -7.025 10.115 -3.173 1.00 0.00 37 ALA A O 18
ATOM 8623 N N . GLY A 1 1 ? -9.790 11.277 -2.413 1.00 0.00 1 GLY A N 19
ATOM 8624 C CA . GLY A 1 1 ? -11.092 10.952 -3.038 1.00 0.00 1 GLY A CA 19
ATOM 8625 C C . GLY A 1 1 ? -11.610 9.549 -2.723 1.00 0.00 1 GLY A C 19
ATOM 8626 O O . GLY A 1 1 ? -12.290 9.361 -1.713 1.00 0.00 1 GLY A O 19
ATOM 8631 N N . SER A 1 2 ? -11.319 8.583 -3.599 1.00 0.00 2 SER A N 19
ATOM 8632 C CA . SER A 1 2 ? -11.838 7.197 -3.468 1.00 0.00 2 SER A CA 19
ATOM 8633 C C . SER A 1 2 ? -10.794 6.199 -2.893 1.00 0.00 2 SER A C 19
ATOM 8634 O O . SER A 1 2 ? -9.613 6.220 -3.256 1.00 0.00 2 SER A O 19
ATOM 8642 N N . THR A 1 3 ? -11.262 5.249 -2.073 1.00 0.00 3 THR A N 19
ATOM 8643 C CA . THR A 1 3 ? -10.440 4.079 -1.651 1.00 0.00 3 THR A CA 19
ATOM 8644 C C . THR A 1 3 ? -10.416 2.995 -2.776 1.00 0.00 3 THR A C 19
ATOM 8645 O O . THR A 1 3 ? -11.458 2.630 -3.331 1.00 0.00 3 THR A O 19
ATOM 8656 N N . GLY A 1 4 ? -9.212 2.508 -3.096 1.00 0.00 4 GLY A N 19
ATOM 8657 C CA . GLY A 1 4 ? -9.005 1.510 -4.166 1.00 0.00 4 GLY A CA 19
ATOM 8658 C C . GLY A 1 4 ? -8.713 0.088 -3.646 1.00 0.00 4 GLY A C 19
ATOM 8659 O O . GLY A 1 4 ? -7.539 -0.159 -3.358 1.00 0.00 4 GLY A O 19
ATOM 8663 N N . PRO A 1 5 ? -9.680 -0.864 -3.538 1.00 0.00 5 PRO A N 19
ATOM 8664 C CA . PRO A 1 5 ? -9.396 -2.256 -3.062 1.00 0.00 5 PRO A CA 19
ATOM 8665 C C . PRO A 1 5 ? -8.775 -3.186 -4.139 1.00 0.00 5 PRO A C 19
ATOM 8666 O O . PRO A 1 5 ? -9.397 -3.481 -5.164 1.00 0.00 5 PRO A O 19
ATOM 8677 N N . GLN A 1 6 ? -7.558 -3.677 -3.872 1.00 0.00 6 GLN A N 19
ATOM 8678 C CA . GLN A 1 6 ? -6.858 -4.631 -4.784 1.00 0.00 6 GLN A CA 19
ATOM 8679 C C . GLN A 1 6 ? -7.178 -6.125 -4.393 1.00 0.00 6 GLN A C 19
ATOM 8680 O O . GLN A 1 6 ? -8.290 -6.436 -3.954 1.00 0.00 6 GLN A O 19
ATOM 8694 N N . THR A 1 7 ? -6.265 -7.088 -4.596 1.00 0.00 7 THR A N 19
ATOM 8695 C CA . THR A 1 7 ? -6.443 -8.492 -4.101 1.00 0.00 7 THR A CA 19
ATOM 8696 C C . THR A 1 7 ? -5.048 -9.076 -3.715 1.00 0.00 7 THR A C 19
ATOM 8697 O O . THR A 1 7 ? -4.500 -9.946 -4.395 1.00 0.00 7 THR A O 19
ATOM 8708 N N . THR A 1 8 ? -4.457 -8.540 -2.631 1.00 0.00 8 THR A N 19
ATOM 8709 C CA . THR A 1 8 ? -3.026 -8.790 -2.294 1.00 0.00 8 THR A CA 19
ATOM 8710 C C . THR A 1 8 ? -2.724 -8.471 -0.795 1.00 0.00 8 THR A C 19
ATOM 8711 O O . THR A 1 8 ? -2.981 -7.364 -0.309 1.00 0.00 8 THR A O 19
ATOM 8722 N N . CYS A 1 9 ? -2.147 -9.450 -0.076 1.00 0.00 9 CYS A N 19
ATOM 8723 C CA . CYS A 1 9 ? -1.673 -9.276 1.314 1.00 0.00 9 CYS A CA 19
ATOM 8724 C C . CYS A 1 9 ? -0.352 -8.476 1.480 1.00 0.00 9 CYS A C 19
ATOM 8725 O O . CYS A 1 9 ? -0.383 -7.395 2.073 1.00 0.00 9 CYS A O 19
ATOM 8732 N N . GLN A 1 10 ? 0.792 -8.982 0.990 1.00 0.00 10 GLN A N 19
ATOM 8733 C CA . GLN A 1 10 ? 2.108 -8.296 1.147 1.00 0.00 10 GLN A CA 19
ATOM 8734 C C . GLN A 1 10 ? 2.364 -7.175 0.092 1.00 0.00 10 GLN A C 19
ATOM 8735 O O . GLN A 1 10 ? 3.225 -7.285 -0.786 1.00 0.00 10 GLN A O 19
ATOM 8749 N N . ALA A 1 11 ? 1.604 -6.073 0.197 1.00 0.00 11 ALA A N 19
ATOM 8750 C CA . ALA A 1 11 ? 1.509 -5.074 -0.892 1.00 0.00 11 ALA A CA 19
ATOM 8751 C C . ALA A 1 11 ? 2.330 -3.788 -0.623 1.00 0.00 11 ALA A C 19
ATOM 8752 O O . ALA A 1 11 ? 1.792 -2.705 -0.367 1.00 0.00 11 ALA A O 19
ATOM 8759 N N . ALA A 1 12 ? 3.659 -3.913 -0.756 1.00 0.00 12 ALA A N 19
ATOM 8760 C CA . ALA A 1 12 ? 4.597 -2.783 -0.550 1.00 0.00 12 ALA A CA 19
ATOM 8761 C C . ALA A 1 12 ? 4.502 -1.622 -1.582 1.00 0.00 12 ALA A C 19
ATOM 8762 O O . ALA A 1 12 ? 4.523 -0.463 -1.172 1.00 0.00 12 ALA A O 19
ATOM 8769 N N . MET A 1 13 ? 4.352 -1.917 -2.881 1.00 0.00 13 MET A N 19
ATOM 8770 C CA . MET A 1 13 ? 4.140 -0.885 -3.931 1.00 0.00 13 MET A CA 19
ATOM 8771 C C . MET A 1 13 ? 2.769 -0.117 -3.842 1.00 0.00 13 MET A C 19
ATOM 8772 O O . MET A 1 13 ? 2.749 1.106 -3.993 1.00 0.00 13 MET A O 19
ATOM 8786 N N . CYS A 1 14 ? 1.670 -0.838 -3.551 1.00 0.00 14 CYS A N 19
ATOM 8787 C CA . CYS A 1 14 ? 0.368 -0.237 -3.162 1.00 0.00 14 CYS A CA 19
ATOM 8788 C C . CYS A 1 14 ? 0.433 0.750 -1.959 1.00 0.00 14 CYS A C 19
ATOM 8789 O O . CYS A 1 14 ? 0.024 1.904 -2.094 1.00 0.00 14 CYS A O 19
ATOM 8796 N N . GLU A 1 15 ? 0.982 0.301 -0.822 1.00 0.00 15 GLU A N 19
ATOM 8797 C CA . GLU A 1 15 ? 1.128 1.138 0.394 1.00 0.00 15 GLU A CA 19
ATOM 8798 C C . GLU A 1 15 ? 2.227 2.243 0.339 1.00 0.00 15 GLU A C 19
ATOM 8799 O O . GLU A 1 15 ? 1.997 3.318 0.895 1.00 0.00 15 GLU A O 19
ATOM 8812 N N . ALA A 1 16 ? 3.363 2.031 -0.347 1.00 0.00 16 ALA A N 19
ATOM 8813 C CA . ALA A 1 16 ? 4.339 3.114 -0.633 1.00 0.00 16 ALA A CA 19
ATOM 8814 C C . ALA A 1 16 ? 3.828 4.260 -1.559 1.00 0.00 16 ALA A C 19
ATOM 8815 O O . ALA A 1 16 ? 4.055 5.426 -1.233 1.00 0.00 16 ALA A O 19
ATOM 8822 N N . GLY A 1 17 ? 3.098 3.949 -2.649 1.00 0.00 17 GLY A N 19
ATOM 8823 C CA . GLY A 1 17 ? 2.291 4.962 -3.379 1.00 0.00 17 GLY A CA 19
ATOM 8824 C C . GLY A 1 17 ? 1.193 5.697 -2.578 1.00 0.00 17 GLY A C 19
ATOM 8825 O O . GLY A 1 17 ? 1.089 6.922 -2.675 1.00 0.00 17 GLY A O 19
ATOM 8829 N N . CYS A 1 18 ? 0.414 4.967 -1.766 1.00 0.00 18 CYS A N 19
ATOM 8830 C CA . CYS A 1 18 ? -0.532 5.571 -0.802 1.00 0.00 18 CYS A CA 19
ATOM 8831 C C . CYS A 1 18 ? 0.078 6.474 0.316 1.00 0.00 18 CYS A C 19
ATOM 8832 O O . CYS A 1 18 ? -0.498 7.523 0.609 1.00 0.00 18 CYS A O 19
ATOM 8839 N N . LYS A 1 19 ? 1.227 6.105 0.906 1.00 0.00 19 LYS A N 19
ATOM 8840 C CA . LYS A 1 19 ? 2.020 7.005 1.782 1.00 0.00 19 LYS A CA 19
ATOM 8841 C C . LYS A 1 19 ? 2.780 8.169 1.071 1.00 0.00 19 LYS A C 19
ATOM 8842 O O . LYS A 1 19 ? 2.909 9.236 1.673 1.00 0.00 19 LYS A O 19
ATOM 8860 N N . GLY A 1 20 ? 3.220 8.003 -0.190 1.00 0.00 20 GLY A N 19
ATOM 8861 C CA . GLY A 1 20 ? 3.590 9.143 -1.072 1.00 0.00 20 GLY A CA 19
ATOM 8862 C C . GLY A 1 20 ? 2.524 10.240 -1.303 1.00 0.00 20 GLY A C 19
ATOM 8863 O O . GLY A 1 20 ? 2.846 11.424 -1.209 1.00 0.00 20 GLY A O 19
ATOM 8867 N N . LEU A 1 21 ? 1.263 9.853 -1.544 1.00 0.00 21 LEU A N 19
ATOM 8868 C CA . LEU A 1 21 ? 0.0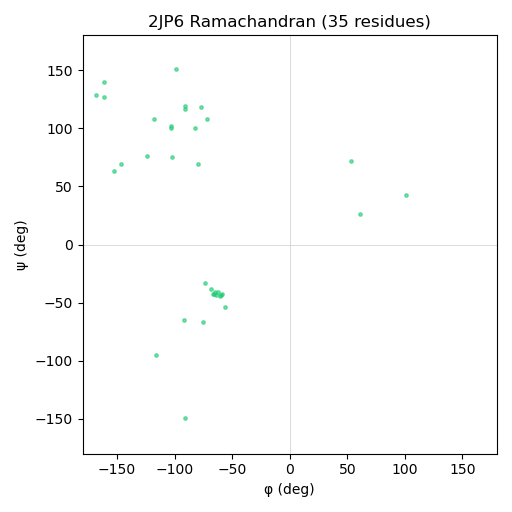94 10.752 -1.338 1.00 0.00 21 LEU A CA 19
ATOM 8869 C C . LEU A 1 21 ? -0.130 11.209 0.159 1.00 0.00 21 LEU A C 19
ATOM 8870 O O . LEU A 1 21 ? -0.333 12.399 0.400 1.00 0.00 21 LEU A O 19
ATOM 8886 N N . GLY A 1 22 ? -0.085 10.274 1.120 1.00 0.00 22 GLY A N 19
ATOM 8887 C CA . GLY A 1 22 ? -0.062 10.578 2.569 1.00 0.00 22 GLY A CA 19
ATOM 8888 C C . GLY A 1 22 ? -1.362 10.359 3.361 1.00 0.00 22 GLY A C 19
ATOM 8889 O O . GLY A 1 22 ? -1.643 11.156 4.256 1.00 0.00 22 GLY A O 19
ATOM 8893 N N . LYS A 1 23 ? -2.144 9.309 3.042 1.00 0.00 23 LYS A N 19
ATOM 8894 C CA . LYS A 1 23 ? -3.571 9.240 3.473 1.00 0.00 23 LYS A CA 19
ATOM 8895 C C . LYS A 1 23 ? -3.876 7.988 4.340 1.00 0.00 23 LYS A C 19
ATOM 8896 O O . LYS A 1 23 ? -4.107 8.152 5.542 1.00 0.00 23 LYS A O 19
ATOM 8914 N N . SER A 1 24 ? -3.934 6.759 3.783 1.00 0.00 24 SER A N 19
ATOM 8915 C CA . SER A 1 24 ? -4.177 5.530 4.594 1.00 0.00 24 SER A CA 19
ATOM 8916 C C . SER A 1 24 ? -3.791 4.231 3.815 1.00 0.00 24 SER A C 19
ATOM 8917 O O . SER A 1 24 ? -4.113 4.055 2.634 1.00 0.00 24 SER A O 19
ATOM 8925 N N . MET A 1 25 ? -3.113 3.333 4.537 1.00 0.00 25 MET A N 19
ATOM 8926 C CA . MET A 1 25 ? -2.509 2.101 3.981 1.00 0.00 25 MET A CA 19
ATOM 8927 C C . MET A 1 25 ? -3.160 0.848 4.660 1.00 0.00 25 MET A C 19
ATOM 8928 O O . MET A 1 25 ? -2.926 0.587 5.844 1.00 0.00 25 MET A O 19
ATOM 8942 N N . GLU A 1 26 ? -3.978 0.096 3.911 1.00 0.00 26 GLU A N 19
ATOM 8943 C CA . GLU A 1 26 ? -4.765 -1.032 4.488 1.00 0.00 26 GLU A CA 19
ATOM 8944 C C . GLU A 1 26 ? -4.596 -2.343 3.651 1.00 0.00 26 GLU A C 19
ATOM 8945 O O . GLU A 1 26 ? -5.489 -2.738 2.894 1.00 0.00 26 GLU A O 19
ATOM 8958 N N . SER A 1 27 ? -3.455 -3.035 3.832 1.00 0.00 27 SER A N 19
ATOM 8959 C CA . SER A 1 27 ? -3.200 -4.348 3.186 1.00 0.00 27 SER A CA 19
ATOM 8960 C C . SER A 1 27 ? -3.484 -5.598 4.059 1.00 0.00 27 SER A C 19
ATOM 8961 O O . SER A 1 27 ? -3.325 -5.588 5.281 1.00 0.00 27 SER A O 19
ATOM 8969 N N . CYS A 1 28 ? -3.863 -6.692 3.374 1.00 0.00 28 CYS A N 19
ATOM 8970 C CA . CYS A 1 28 ? -4.275 -7.979 4.000 1.00 0.00 28 CYS A CA 19
ATOM 8971 C C . CYS A 1 28 ? -5.553 -7.977 4.896 1.00 0.00 28 CYS A C 19
ATOM 8972 O O . CYS A 1 28 ? -5.751 -8.873 5.719 1.00 0.00 28 CYS A O 19
ATOM 8979 N N . GLN A 1 29 ? -6.456 -7.018 4.653 1.00 0.00 29 GLN A N 19
ATOM 8980 C CA . GLN A 1 29 ? -7.752 -6.892 5.373 1.00 0.00 29 GLN A CA 19
ATOM 8981 C C . GLN A 1 29 ? -8.739 -8.074 5.113 1.00 0.00 29 GLN A C 19
ATOM 8982 O O . GLN A 1 29 ? -9.293 -8.628 6.063 1.00 0.00 29 GLN A O 19
ATOM 8996 N N . GLY A 1 30 ? -8.882 -8.481 3.844 1.00 0.00 30 GLY A N 19
ATOM 8997 C CA . GLY A 1 30 ? -9.367 -9.840 3.502 1.00 0.00 30 GLY A CA 19
ATOM 8998 C C . GLY A 1 30 ? -8.767 -10.343 2.180 1.00 0.00 30 GLY A C 19
ATOM 8999 O O . GLY A 1 30 ? -9.499 -10.512 1.205 1.00 0.00 30 GLY A O 19
ATOM 9003 N N . ASP A 1 31 ? -7.426 -10.509 2.138 1.00 0.00 31 ASP A N 19
ATOM 9004 C CA . ASP A 1 31 ? -6.641 -10.595 0.865 1.00 0.00 31 ASP A CA 19
ATOM 9005 C C . ASP A 1 31 ? -6.928 -9.397 -0.105 1.00 0.00 31 ASP A C 19
ATOM 9006 O O . ASP A 1 31 ? -7.645 -9.534 -1.099 1.00 0.00 31 ASP A O 19
ATOM 9016 N N . THR A 1 32 ? -6.479 -8.191 0.267 1.00 0.00 32 THR A N 19
ATOM 9017 C CA . THR A 1 32 ? -6.944 -6.915 -0.355 1.00 0.00 32 THR A CA 19
ATOM 9018 C C . THR A 1 32 ? -5.996 -5.778 0.131 1.00 0.00 32 THR A C 19
ATOM 9019 O O . THR A 1 32 ? -5.782 -5.619 1.337 1.00 0.00 32 THR A O 19
ATOM 9030 N N . CYS A 1 33 ? -5.489 -4.968 -0.812 1.00 0.00 33 CYS A N 19
ATOM 9031 C CA . CYS A 1 33 ? -4.845 -3.677 -0.483 1.00 0.00 33 CYS A CA 19
ATOM 9032 C C . CYS A 1 33 ? -5.809 -2.512 -0.798 1.00 0.00 33 CYS A C 19
ATOM 9033 O O . CYS A 1 33 ? -5.979 -2.120 -1.954 1.00 0.00 33 CYS A O 19
ATOM 9040 N N . LYS A 1 34 ? -6.430 -1.973 0.256 1.00 0.00 34 LYS A N 19
ATOM 9041 C CA . LYS A 1 34 ? -7.199 -0.712 0.180 1.00 0.00 34 LYS A CA 19
ATOM 9042 C C . LYS A 1 34 ? -6.245 0.510 0.334 1.00 0.00 34 LYS A C 19
ATOM 9043 O O . LYS A 1 34 ? -5.822 0.868 1.438 1.00 0.00 34 LYS A O 19
ATOM 9061 N N . CYS A 1 35 ? -5.935 1.150 -0.799 1.00 0.00 35 CYS A N 19
ATOM 9062 C CA . CYS A 1 35 ? -5.259 2.462 -0.806 1.00 0.00 35 CYS A CA 19
ATOM 9063 C C . CYS A 1 35 ? -6.299 3.612 -0.819 1.00 0.00 35 CYS A C 19
ATOM 9064 O O . CYS A 1 35 ? -7.063 3.759 -1.778 1.00 0.00 35 CYS A O 19
ATOM 9071 N N . LYS A 1 36 ? -6.286 4.462 0.213 1.00 0.00 36 LYS A N 19
ATOM 9072 C CA . LYS A 1 36 ? -7.061 5.737 0.208 1.00 0.00 36 LYS A CA 19
ATOM 9073 C C . LYS A 1 36 ? -6.389 6.780 -0.729 1.00 0.00 36 LYS A C 19
ATOM 9074 O O . LYS A 1 36 ? -5.314 7.302 -0.421 1.00 0.00 36 LYS A O 19
ATOM 9092 N N . ALA A 1 37 ? -6.999 7.012 -1.902 1.00 0.00 37 ALA A N 19
ATOM 9093 C CA . ALA A 1 37 ? -6.376 7.798 -2.985 1.00 0.00 37 ALA A CA 19
ATOM 9094 C C . ALA A 1 37 ? -7.457 8.588 -3.726 1.00 0.00 37 ALA A C 19
ATOM 9095 O O . ALA A 1 37 ? -7.505 9.816 -3.747 1.00 0.00 37 ALA A O 19
ATOM 9102 N N . GLY A 1 1 ? -10.276 11.518 -1.239 1.00 0.00 1 GLY A N 20
ATOM 9103 C CA . GLY A 1 1 ? -9.592 10.212 -1.106 1.00 0.00 1 GLY A CA 20
ATOM 9104 C C . GLY A 1 1 ? -10.454 9.013 -1.491 1.00 0.00 1 GLY A C 20
ATOM 9105 O O . GLY A 1 1 ? -11.147 8.446 -0.644 1.00 0.00 1 GLY A O 20
ATOM 9110 N N . SER A 1 2 ? -10.383 8.616 -2.765 1.00 0.00 2 SER A N 20
ATOM 9111 C CA . SER A 1 2 ? -11.109 7.429 -3.279 1.00 0.00 2 SER A CA 20
ATOM 9112 C C . SER A 1 2 ? -10.362 6.099 -2.982 1.00 0.00 2 SER A C 20
ATOM 9113 O O . SER A 1 2 ? -9.231 5.885 -3.432 1.00 0.00 2 SER A O 20
ATOM 9121 N N . THR A 1 3 ? -10.993 5.213 -2.198 1.00 0.00 3 THR A N 20
ATOM 9122 C CA . THR A 1 3 ? -10.335 3.970 -1.707 1.00 0.00 3 THR A CA 20
ATOM 9123 C C . THR A 1 3 ? -10.453 2.816 -2.741 1.00 0.00 3 THR A C 20
ATOM 9124 O O . THR A 1 3 ? -11.554 2.371 -3.078 1.00 0.00 3 THR A O 20
ATOM 9135 N N . GLY A 1 4 ? -9.295 2.348 -3.225 1.00 0.00 4 GLY A N 20
ATOM 9136 C CA . GLY A 1 4 ? -9.220 1.321 -4.283 1.00 0.00 4 GLY A CA 20
ATOM 9137 C C . GLY A 1 4 ? -8.885 -0.092 -3.767 1.00 0.00 4 GLY A C 20
ATOM 9138 O O . GLY A 1 4 ? -7.697 -0.318 -3.521 1.00 0.00 4 GLY A O 20
ATOM 9142 N N . PRO A 1 5 ? -9.829 -1.063 -3.619 1.00 0.00 5 PRO A N 20
ATOM 9143 C CA . PRO A 1 5 ? -9.500 -2.439 -3.129 1.00 0.00 5 PRO A CA 20
ATOM 9144 C C . PRO A 1 5 ? -8.851 -3.363 -4.194 1.00 0.00 5 PRO A C 20
ATOM 9145 O O . PRO A 1 5 ? -9.464 -3.697 -5.212 1.00 0.00 5 PRO A O 20
ATOM 9156 N N . GLN A 1 6 ? -7.616 -3.806 -3.922 1.00 0.00 6 GLN A N 20
ATOM 9157 C CA . GLN A 1 6 ? -6.885 -4.752 -4.817 1.00 0.00 6 GLN A CA 20
ATOM 9158 C C . GLN A 1 6 ? -7.176 -6.248 -4.414 1.00 0.00 6 GLN A C 20
ATOM 9159 O O . GLN A 1 6 ? -8.286 -6.580 -3.986 1.00 0.00 6 GLN A O 20
ATOM 9173 N N . THR A 1 7 ? -6.239 -7.192 -4.595 1.00 0.00 7 THR A N 20
ATOM 9174 C CA . THR A 1 7 ? -6.394 -8.595 -4.086 1.00 0.00 7 THR A CA 20
ATOM 9175 C C . THR A 1 7 ? -4.993 -9.145 -3.676 1.00 0.00 7 THR A C 20
ATOM 9176 O O . THR A 1 7 ? -4.418 -10.012 -4.340 1.00 0.00 7 THR A O 20
ATOM 9187 N N . THR A 1 8 ? -4.426 -8.585 -2.592 1.00 0.00 8 THR A N 20
ATOM 9188 C CA . THR A 1 8 ? -2.997 -8.806 -2.230 1.00 0.00 8 THR A CA 20
ATOM 9189 C C . THR A 1 8 ? -2.724 -8.460 -0.732 1.00 0.00 8 THR A C 20
ATOM 9190 O O . THR A 1 8 ? -3.012 -7.353 -0.266 1.00 0.00 8 THR A O 20
ATOM 9201 N N . CYS A 1 9 ? -2.133 -9.415 0.008 1.00 0.00 9 CYS A N 20
ATOM 9202 C CA . CYS A 1 9 ? -1.654 -9.201 1.391 1.00 0.00 9 CYS A CA 20
ATOM 9203 C C . CYS A 1 9 ? -0.333 -8.395 1.518 1.00 0.00 9 CYS A C 20
ATOM 9204 O O . CYS A 1 9 ? -0.363 -7.291 2.065 1.00 0.00 9 CYS A O 20
ATOM 9211 N N . GLN A 1 10 ? 0.809 -8.917 1.038 1.00 0.00 10 GLN A N 20
ATOM 9212 C CA . GLN A 1 10 ? 2.123 -8.218 1.152 1.00 0.00 10 GLN A CA 20
ATOM 9213 C C . GLN A 1 10 ? 2.341 -7.109 0.077 1.00 0.00 10 GLN A C 20
ATOM 9214 O O . GLN A 1 10 ? 3.155 -7.233 -0.842 1.00 0.00 10 GLN A O 20
ATOM 9228 N N . ALA A 1 11 ? 1.596 -6.000 0.211 1.00 0.00 11 ALA A N 20
ATOM 9229 C CA . ALA A 1 11 ? 1.464 -5.003 -0.877 1.00 0.00 11 ALA A CA 20
ATOM 9230 C C . ALA A 1 11 ? 2.299 -3.720 -0.643 1.00 0.00 11 ALA A C 20
ATOM 9231 O O . ALA A 1 11 ? 1.774 -2.639 -0.354 1.00 0.00 11 ALA A O 20
ATOM 9238 N N . ALA A 1 12 ? 3.621 -3.843 -0.840 1.00 0.00 12 ALA A N 20
ATOM 9239 C CA . ALA A 1 12 ? 4.567 -2.715 -0.664 1.00 0.00 12 ALA A CA 20
ATOM 9240 C C . ALA A 1 12 ? 4.435 -1.547 -1.684 1.00 0.00 12 ALA A C 20
ATOM 9241 O O . ALA A 1 12 ? 4.463 -0.391 -1.269 1.00 0.00 12 ALA A O 20
ATOM 9248 N N . MET A 1 13 ? 4.243 -1.838 -2.979 1.00 0.00 13 MET A N 20
ATOM 9249 C CA . MET A 1 13 ? 3.990 -0.805 -4.018 1.00 0.00 13 MET A CA 20
ATOM 9250 C C . MET A 1 13 ? 2.627 -0.032 -3.866 1.00 0.00 13 MET A C 20
ATOM 9251 O O . MET A 1 13 ? 2.604 1.194 -3.992 1.00 0.00 13 MET A O 20
ATOM 9265 N N . CYS A 1 14 ? 1.539 -0.757 -3.552 1.00 0.00 14 CYS A N 20
ATOM 9266 C CA . CYS A 1 14 ? 0.242 -0.165 -3.136 1.00 0.00 14 CYS A CA 20
ATOM 9267 C C . CYS A 1 14 ? 0.311 0.791 -1.909 1.00 0.00 14 CYS A C 20
ATOM 9268 O O . CYS A 1 14 ? -0.124 1.940 -2.006 1.00 0.00 14 CYS A O 20
ATOM 9275 N N . GLU A 1 15 ? 0.892 0.326 -0.793 1.00 0.00 15 GLU A N 20
ATOM 9276 C CA . GLU A 1 15 ? 1.093 1.153 0.422 1.00 0.00 15 GLU A CA 20
ATOM 9277 C C . GLU A 1 15 ? 2.153 2.296 0.299 1.00 0.00 15 GLU A C 20
ATOM 9278 O O . GLU A 1 15 ? 1.913 3.373 0.845 1.00 0.00 15 GLU A O 20
ATOM 9291 N N . ALA A 1 16 ? 3.270 2.102 -0.422 1.00 0.00 16 ALA A N 20
ATOM 9292 C CA . ALA A 1 16 ? 4.233 3.193 -0.726 1.00 0.00 16 ALA A CA 20
ATOM 9293 C C . ALA A 1 16 ? 3.690 4.356 -1.609 1.00 0.00 16 ALA A C 20
ATOM 9294 O O . ALA A 1 16 ? 3.942 5.514 -1.274 1.00 0.00 16 ALA A O 20
ATOM 9301 N N . GLY A 1 17 ? 2.910 4.070 -2.670 1.00 0.00 17 GLY A N 20
ATOM 9302 C CA . GLY A 1 17 ? 2.094 5.108 -3.352 1.00 0.00 17 GLY A CA 20
ATOM 9303 C C . GLY A 1 17 ? 1.029 5.833 -2.502 1.00 0.00 17 GLY A C 20
ATOM 9304 O O . GLY A 1 17 ? 0.944 7.062 -2.562 1.00 0.00 17 GLY A O 20
ATOM 9308 N N . CYS A 1 18 ? 0.255 5.096 -1.693 1.00 0.00 18 CYS A N 20
ATOM 9309 C CA . CYS A 1 18 ? -0.654 5.691 -0.691 1.00 0.00 18 CYS A CA 20
ATOM 9310 C C . CYS A 1 18 ? -0.010 6.548 0.441 1.00 0.00 18 CYS A C 20
ATOM 9311 O O . CYS A 1 18 ? -0.577 7.585 0.790 1.00 0.00 18 CYS A O 20
ATOM 9318 N N . LYS A 1 19 ? 1.150 6.152 0.984 1.00 0.00 19 LYS A N 20
ATOM 9319 C CA . LYS A 1 19 ? 1.967 7.013 1.884 1.00 0.00 19 LYS A CA 20
ATOM 9320 C C . LYS A 1 19 ? 2.732 8.175 1.185 1.00 0.00 19 LYS A C 20
ATOM 9321 O O . LYS A 1 19 ? 2.849 9.239 1.796 1.00 0.00 19 LYS A O 20
ATOM 9339 N N . GLY A 1 20 ? 3.210 8.018 -0.066 1.00 0.00 20 GLY A N 20
ATOM 9340 C CA . GLY A 1 20 ? 3.646 9.165 -0.909 1.00 0.00 20 GLY A CA 20
ATOM 9341 C C . GLY A 1 20 ? 2.617 10.290 -1.166 1.00 0.00 20 GLY A C 20
ATOM 9342 O O . GLY A 1 20 ? 2.963 11.466 -1.050 1.00 0.00 20 GLY A O 20
ATOM 9346 N N . LEU A 1 21 ? 1.358 9.933 -1.452 1.00 0.00 21 LEU A N 20
ATOM 9347 C CA . LEU A 1 21 ? 0.202 10.852 -1.282 1.00 0.00 21 LEU A CA 20
ATOM 9348 C C . LEU A 1 21 ? -0.075 11.298 0.210 1.00 0.00 21 LEU A C 20
ATOM 9349 O O . LEU A 1 21 ? -0.291 12.487 0.449 1.00 0.00 21 LEU A O 20
ATOM 9365 N N . GLY A 1 22 ? -0.066 10.358 1.166 1.00 0.00 22 GLY A N 20
ATOM 9366 C CA . GLY A 1 22 ? -0.136 10.653 2.615 1.00 0.00 22 GLY A CA 20
ATOM 9367 C C . GLY A 1 22 ? -1.487 10.423 3.314 1.00 0.00 22 GLY A C 20
ATOM 9368 O O . GLY A 1 22 ? -1.861 11.241 4.155 1.00 0.00 22 GLY A O 20
ATOM 9372 N N . LYS A 1 23 ? -2.210 9.337 2.974 1.00 0.00 23 LYS A N 20
ATOM 9373 C CA . LYS A 1 23 ? -3.658 9.217 3.322 1.00 0.00 23 LYS A CA 20
ATOM 9374 C C . LYS A 1 23 ? -3.933 7.970 4.202 1.00 0.00 23 LYS A C 20
ATOM 9375 O O . LYS A 1 23 ? -4.025 8.134 5.421 1.00 0.00 23 LYS A O 20
ATOM 9393 N N . SER A 1 24 ? -4.076 6.748 3.642 1.00 0.00 24 SER A N 20
ATOM 9394 C CA . SER A 1 24 ? -4.243 5.520 4.463 1.00 0.00 24 SER A CA 20
ATOM 9395 C C . SER A 1 24 ? -3.843 4.226 3.689 1.00 0.00 24 SER A C 20
ATOM 9396 O O . SER A 1 24 ? -4.119 4.064 2.494 1.00 0.00 24 SER A O 20
ATOM 9404 N N . MET A 1 25 ? -3.189 3.320 4.422 1.00 0.00 25 MET A N 20
ATOM 9405 C CA . MET A 1 25 ? -2.568 2.098 3.869 1.00 0.00 25 MET A CA 20
ATOM 9406 C C . MET A 1 25 ? -3.224 0.845 4.538 1.00 0.00 25 MET A C 20
ATOM 9407 O O . MET A 1 25 ? -2.951 0.534 5.702 1.00 0.00 25 MET A O 20
ATOM 9421 N N . GLU A 1 26 ? -4.097 0.152 3.802 1.00 0.00 26 GLU A N 20
ATOM 9422 C CA . GLU A 1 26 ? -4.929 -0.941 4.380 1.00 0.00 26 GLU A CA 20
ATOM 9423 C C . GLU A 1 26 ? -4.744 -2.272 3.577 1.00 0.00 26 GLU A C 20
ATOM 9424 O O . GLU A 1 26 ? -5.624 -2.702 2.823 1.00 0.00 26 GLU A O 20
ATOM 9437 N N . SER A 1 27 ? -3.588 -2.928 3.775 1.00 0.00 27 SER A N 20
ATOM 9438 C CA . SER A 1 27 ? -3.282 -4.237 3.146 1.00 0.00 27 SER A CA 20
ATOM 9439 C C . SER A 1 27 ? -3.552 -5.480 4.032 1.00 0.00 27 SER A C 20
ATOM 9440 O O . SER A 1 27 ? -3.489 -5.436 5.263 1.00 0.00 27 SER A O 20
ATOM 9448 N N . CYS A 1 28 ? -3.883 -6.596 3.354 1.00 0.00 28 CYS A N 20
ATOM 9449 C CA . CYS A 1 28 ? -4.321 -7.868 3.992 1.00 0.00 28 CYS A CA 20
ATOM 9450 C C . CYS A 1 28 ? -5.638 -7.850 4.834 1.00 0.00 28 CYS A C 20
ATOM 9451 O O . CYS A 1 28 ? -5.881 -8.750 5.640 1.00 0.00 28 CYS A O 20
ATOM 9458 N N . GLN A 1 29 ? -6.520 -6.877 4.562 1.00 0.00 29 GLN A N 20
ATOM 9459 C CA . GLN A 1 29 ? -7.833 -6.724 5.247 1.00 0.00 29 GLN A CA 20
ATOM 9460 C C . GLN A 1 29 ? -8.843 -7.893 5.001 1.00 0.00 29 GLN A C 20
ATOM 9461 O O . GLN A 1 29 ? -9.488 -8.354 5.944 1.00 0.00 29 GLN A O 20
ATOM 9475 N N . GLY A 1 30 ? -8.912 -8.387 3.759 1.00 0.00 30 GLY A N 20
ATOM 9476 C CA . GLY A 1 30 ? -9.378 -9.769 3.487 1.00 0.00 30 GLY A CA 20
ATOM 9477 C C . GLY A 1 30 ? -8.746 -10.339 2.208 1.00 0.00 30 GLY A C 20
ATOM 9478 O O . GLY A 1 30 ? -9.456 -10.568 1.231 1.00 0.00 30 GLY A O 20
ATOM 9482 N N . ASP A 1 31 ? -7.401 -10.488 2.197 1.00 0.00 31 ASP A N 20
ATOM 9483 C CA . ASP A 1 31 ? -6.593 -10.594 0.940 1.00 0.00 31 ASP A CA 20
ATOM 9484 C C . ASP A 1 31 ? -6.885 -9.424 -0.064 1.00 0.00 31 ASP A C 20
ATOM 9485 O O . ASP A 1 31 ? -7.585 -9.597 -1.064 1.00 0.00 31 ASP A O 20
ATOM 9495 N N . THR A 1 32 ? -6.469 -8.201 0.290 1.00 0.00 32 THR A N 20
ATOM 9496 C CA . THR A 1 32 ? -6.961 -6.949 -0.361 1.00 0.00 32 THR A CA 20
ATOM 9497 C C . THR A 1 32 ? -6.048 -5.779 0.116 1.00 0.00 32 THR A C 20
ATOM 9498 O O . THR A 1 32 ? -5.865 -5.586 1.323 1.00 0.00 32 THR A O 20
ATOM 9509 N N . CYS A 1 33 ? -5.542 -4.981 -0.835 1.00 0.00 33 CYS A N 20
ATOM 9510 C CA . CYS A 1 33 ? -4.927 -3.672 -0.523 1.00 0.00 33 CYS A CA 20
ATOM 9511 C C . CYS A 1 33 ? -5.907 -2.531 -0.873 1.00 0.00 33 CYS A C 20
ATOM 9512 O O . CYS A 1 33 ? -6.071 -2.164 -2.039 1.00 0.00 33 CYS A O 20
ATOM 9519 N N . LYS A 1 34 ? -6.546 -1.979 0.163 1.00 0.00 34 LYS A N 20
ATOM 9520 C CA . LYS A 1 34 ? -7.321 -0.723 0.056 1.00 0.00 34 LYS A CA 20
ATOM 9521 C C . LYS A 1 34 ? -6.370 0.503 0.197 1.00 0.00 34 LYS A C 20
ATOM 9522 O O . LYS A 1 34 ? -5.994 0.914 1.300 1.00 0.00 34 LYS A O 20
ATOM 9540 N N . CYS A 1 35 ? -5.987 1.078 -0.949 1.00 0.00 35 CYS A N 20
ATOM 9541 C CA . CYS A 1 35 ? -5.250 2.358 -0.987 1.00 0.00 35 CYS A CA 20
ATOM 9542 C C . CYS A 1 35 ? -6.236 3.546 -1.119 1.00 0.00 35 CYS A C 20
ATOM 9543 O O . CYS A 1 35 ? -6.940 3.674 -2.127 1.00 0.00 35 CYS A O 20
ATOM 9550 N N . LYS A 1 36 ? -6.247 4.438 -0.119 1.00 0.00 36 LYS A N 20
ATOM 9551 C CA . LYS A 1 36 ? -6.989 5.722 -0.204 1.00 0.00 36 LYS A CA 20
ATOM 9552 C C . LYS A 1 36 ? -6.238 6.748 -1.096 1.00 0.00 36 LYS A C 20
ATOM 9553 O O . LYS A 1 36 ? -5.200 7.290 -0.709 1.00 0.00 36 LYS A O 20
ATOM 9571 N N . ALA A 1 37 ? -6.763 6.955 -2.311 1.00 0.00 37 ALA A N 20
ATOM 9572 C CA . ALA A 1 37 ? -6.113 7.781 -3.342 1.00 0.00 37 ALA A CA 20
ATOM 9573 C C . ALA A 1 37 ? -7.213 8.490 -4.135 1.00 0.00 37 ALA A C 20
ATOM 9574 O O . ALA A 1 37 ? -7.468 9.689 -4.018 1.00 0.00 37 ALA A O 20
ATOM 9581 N N . GLY A 1 1 ? -12.677 7.568 1.655 1.00 0.00 1 GLY A N 21
ATOM 9582 C CA . GLY A 1 1 ? -13.538 8.007 0.530 1.00 0.00 1 GLY A CA 21
ATOM 9583 C C . GLY A 1 1 ? -13.043 7.540 -0.841 1.00 0.00 1 GLY A C 21
ATOM 9584 O O . GLY A 1 1 ? -13.568 6.572 -1.394 1.00 0.00 1 GLY A O 21
ATOM 9589 N N . SER A 1 2 ? -12.035 8.234 -1.383 1.00 0.00 2 SER A N 21
ATOM 9590 C CA . SER A 1 2 ? -11.425 7.879 -2.693 1.00 0.00 2 SER A CA 21
ATOM 9591 C C . SER A 1 2 ? -10.406 6.709 -2.571 1.00 0.00 2 SER A C 21
ATOM 9592 O O . SER A 1 2 ? -9.195 6.924 -2.497 1.00 0.00 2 SER A O 21
ATOM 9600 N N . THR A 1 3 ? -10.915 5.467 -2.525 1.00 0.00 3 THR A N 21
ATOM 9601 C CA . THR A 1 3 ? -10.095 4.283 -2.132 1.00 0.00 3 THR A CA 21
ATOM 9602 C C . THR A 1 3 ? -10.174 3.166 -3.211 1.00 0.00 3 THR A C 21
ATOM 9603 O O . THR A 1 3 ? -11.261 2.752 -3.624 1.00 0.00 3 THR A O 21
ATOM 9614 N N . GLY A 1 4 ? -9.001 2.661 -3.626 1.00 0.00 4 GLY A N 21
ATOM 9615 C CA . GLY A 1 4 ? -8.898 1.570 -4.617 1.00 0.00 4 GLY A CA 21
ATOM 9616 C C . GLY A 1 4 ? -8.626 0.180 -4.003 1.00 0.00 4 GLY A C 21
ATOM 9617 O O . GLY A 1 4 ? -7.460 -0.061 -3.678 1.00 0.00 4 GLY A O 21
ATOM 9621 N N . PRO A 1 5 ? -9.602 -0.758 -3.856 1.00 0.00 5 PRO A N 21
ATOM 9622 C CA . PRO A 1 5 ? -9.333 -2.127 -3.309 1.00 0.00 5 PRO A CA 21
ATOM 9623 C C . PRO A 1 5 ? -8.725 -3.117 -4.341 1.00 0.00 5 PRO A C 21
ATOM 9624 O O . PRO A 1 5 ? -9.349 -3.450 -5.353 1.00 0.00 5 PRO A O 21
ATOM 9635 N N . GLN A 1 6 ? -7.509 -3.602 -4.056 1.00 0.00 6 GLN A N 21
ATOM 9636 C CA . GLN A 1 6 ? -6.785 -4.544 -4.963 1.00 0.00 6 GLN A CA 21
ATOM 9637 C C . GLN A 1 6 ? -7.079 -6.043 -4.576 1.00 0.00 6 GLN A C 21
ATOM 9638 O O . GLN A 1 6 ? -8.204 -6.382 -4.195 1.00 0.00 6 GLN A O 21
ATOM 9652 N N . THR A 1 7 ? -6.127 -6.980 -4.719 1.00 0.00 7 THR A N 21
ATOM 9653 C CA . THR A 1 7 ? -6.297 -8.391 -4.241 1.00 0.00 7 THR A CA 21
ATOM 9654 C C . THR A 1 7 ? -4.917 -8.950 -3.768 1.00 0.00 7 THR A C 21
ATOM 9655 O O . THR A 1 7 ? -4.329 -9.834 -4.396 1.00 0.00 7 THR A O 21
ATOM 9666 N N . THR A 1 8 ? -4.385 -8.389 -2.665 1.00 0.00 8 THR A N 21
ATOM 9667 C CA . THR A 1 8 ? -2.981 -8.646 -2.231 1.00 0.00 8 THR A CA 21
ATOM 9668 C C . THR A 1 8 ? -2.763 -8.281 -0.726 1.00 0.00 8 THR A C 21
ATOM 9669 O O . THR A 1 8 ? -3.047 -7.161 -0.288 1.00 0.00 8 THR A O 21
ATOM 9680 N N . CYS A 1 9 ? -2.231 -9.239 0.055 1.00 0.00 9 CYS A N 21
ATOM 9681 C CA . CYS A 1 9 ? -1.865 -9.036 1.475 1.00 0.00 9 CYS A CA 21
ATOM 9682 C C . CYS A 1 9 ? -0.577 -8.198 1.728 1.00 0.00 9 CYS A C 21
ATOM 9683 O O . CYS A 1 9 ? -0.673 -7.082 2.253 1.00 0.00 9 CYS A O 21
ATOM 9690 N N . GLN A 1 10 ? 0.609 -8.727 1.376 1.00 0.00 10 GLN A N 21
ATOM 9691 C CA . GLN A 1 10 ? 1.908 -8.031 1.595 1.00 0.00 10 GLN A CA 21
ATOM 9692 C C . GLN A 1 10 ? 2.250 -6.995 0.482 1.00 0.00 10 GLN A C 21
ATOM 9693 O O . GLN A 1 10 ? 3.167 -7.164 -0.327 1.00 0.00 10 GLN A O 21
ATOM 9707 N N . ALA A 1 11 ? 1.483 -5.898 0.457 1.00 0.00 11 ALA A N 21
ATOM 9708 C CA . ALA A 1 11 ? 1.458 -4.974 -0.699 1.00 0.00 11 ALA A CA 21
ATOM 9709 C C . ALA A 1 11 ? 2.308 -3.703 -0.474 1.00 0.00 11 ALA A C 21
ATOM 9710 O O . ALA A 1 11 ? 1.794 -2.595 -0.277 1.00 0.00 11 ALA A O 21
ATOM 9717 N N . ALA A 1 12 ? 3.636 -3.872 -0.571 1.00 0.00 12 ALA A N 21
ATOM 9718 C CA . ALA A 1 12 ? 4.605 -2.770 -0.368 1.00 0.00 12 ALA A CA 21
ATOM 9719 C C . ALA A 1 12 ? 4.544 -1.610 -1.401 1.00 0.00 12 ALA A C 21
ATOM 9720 O O . ALA A 1 12 ? 4.583 -0.452 -0.992 1.00 0.00 12 ALA A O 21
ATOM 9727 N N . MET A 1 13 ? 4.395 -1.905 -2.699 1.00 0.00 13 MET A N 21
ATOM 9728 C CA . MET A 1 13 ? 4.200 -0.872 -3.751 1.00 0.00 13 MET A CA 21
ATOM 9729 C C . MET A 1 13 ? 2.838 -0.088 -3.667 1.00 0.00 13 MET A C 21
ATOM 9730 O O . MET A 1 13 ? 2.833 1.137 -3.802 1.00 0.00 13 MET A O 21
ATOM 9744 N N . CYS A 1 14 ? 1.727 -0.799 -3.402 1.00 0.00 14 CYS A N 21
ATOM 9745 C CA . CYS A 1 14 ? 0.417 -0.188 -3.054 1.00 0.00 14 CYS A CA 21
ATOM 9746 C C . CYS A 1 14 ? 0.437 0.777 -1.829 1.00 0.00 14 CYS A C 21
ATOM 9747 O O . CYS A 1 14 ? 0.011 1.927 -1.948 1.00 0.00 14 CYS A O 21
ATOM 9754 N N . GLU A 1 15 ? 0.966 0.311 -0.690 1.00 0.00 15 GLU A N 21
ATOM 9755 C CA . GLU A 1 15 ? 1.113 1.126 0.539 1.00 0.00 15 GLU A CA 21
ATOM 9756 C C . GLU A 1 15 ? 2.207 2.245 0.481 1.00 0.00 15 GLU A C 21
ATOM 9757 O O . GLU A 1 15 ? 1.959 3.332 1.005 1.00 0.00 15 GLU A O 21
ATOM 9770 N N . ALA A 1 16 ? 3.362 2.023 -0.170 1.00 0.00 16 ALA A N 21
ATOM 9771 C CA . ALA A 1 16 ? 4.366 3.091 -0.421 1.00 0.00 16 ALA A CA 21
ATOM 9772 C C . ALA A 1 16 ? 3.908 4.256 -1.349 1.00 0.00 16 ALA A C 21
ATOM 9773 O O . ALA A 1 16 ? 4.178 5.410 -1.017 1.00 0.00 16 ALA A O 21
ATOM 9780 N N . GLY A 1 17 ? 3.186 3.977 -2.451 1.00 0.00 17 GLY A N 21
ATOM 9781 C CA . GLY A 1 17 ? 2.444 5.026 -3.197 1.00 0.00 17 GLY A CA 21
ATOM 9782 C C . GLY A 1 17 ? 1.355 5.797 -2.422 1.00 0.00 17 GLY A C 21
ATOM 9783 O O . GLY A 1 17 ? 1.309 7.027 -2.505 1.00 0.00 17 GLY A O 21
ATOM 9787 N N . CYS A 1 18 ? 0.520 5.095 -1.642 1.00 0.00 18 CYS A N 21
ATOM 9788 C CA . CYS A 1 18 ? -0.402 5.728 -0.677 1.00 0.00 18 CYS A CA 21
ATOM 9789 C C . CYS A 1 18 ? 0.234 6.596 0.449 1.00 0.00 18 CYS A C 21
ATOM 9790 O O . CYS A 1 18 ? -0.289 7.678 0.722 1.00 0.00 18 CYS A O 21
ATOM 9797 N N . LYS A 1 19 ? 1.344 6.165 1.067 1.00 0.00 19 LYS A N 21
ATOM 9798 C CA . LYS A 1 19 ? 2.141 7.014 1.991 1.00 0.00 19 LYS A CA 21
ATOM 9799 C C . LYS A 1 19 ? 2.995 8.140 1.329 1.00 0.00 19 LYS A C 21
ATOM 9800 O O . LYS A 1 19 ? 3.139 9.198 1.943 1.00 0.00 19 LYS A O 21
ATOM 9818 N N . GLY A 1 20 ? 3.508 7.954 0.098 1.00 0.00 20 GLY A N 21
ATOM 9819 C CA . GLY A 1 20 ? 4.044 9.069 -0.729 1.00 0.00 20 GLY A CA 21
ATOM 9820 C C . GLY A 1 20 ? 3.081 10.231 -1.063 1.00 0.00 20 GLY A C 21
ATOM 9821 O O . GLY A 1 20 ? 3.464 11.393 -0.929 1.00 0.00 20 GLY A O 21
ATOM 9825 N N . LEU A 1 21 ? 1.833 9.921 -1.437 1.00 0.00 21 LEU A N 21
ATOM 9826 C CA . LEU A 1 21 ? 0.703 10.885 -1.349 1.00 0.00 21 LEU A CA 21
ATOM 9827 C C . LEU A 1 21 ? 0.341 11.366 0.114 1.00 0.00 21 LEU A C 21
ATOM 9828 O O . LEU A 1 21 ? 0.061 12.550 0.306 1.00 0.00 21 LEU A O 21
ATOM 9844 N N . GLY A 1 22 ? 0.343 10.452 1.094 1.00 0.00 22 GLY A N 21
ATOM 9845 C CA . GLY A 1 22 ? 0.124 10.766 2.522 1.00 0.00 22 GLY A CA 21
ATOM 9846 C C . GLY A 1 22 ? -1.283 10.499 3.084 1.00 0.00 22 GLY A C 21
ATOM 9847 O O . GLY A 1 22 ? -1.777 11.324 3.853 1.00 0.00 22 GLY A O 21
ATOM 9851 N N . LYS A 1 23 ? -1.919 9.375 2.702 1.00 0.00 23 LYS A N 21
ATOM 9852 C CA . LYS A 1 23 ? -3.383 9.200 2.879 1.00 0.00 23 LYS A CA 21
ATOM 9853 C C . LYS A 1 23 ? -3.700 8.067 3.910 1.00 0.00 23 LYS A C 21
ATOM 9854 O O . LYS A 1 23 ? -3.829 8.372 5.097 1.00 0.00 23 LYS A O 21
ATOM 9872 N N . SER A 1 24 ? -3.841 6.793 3.491 1.00 0.00 24 SER A N 21
ATOM 9873 C CA . SER A 1 24 ? -4.080 5.653 4.410 1.00 0.00 24 SER A CA 21
ATOM 9874 C C . SER A 1 24 ? -3.731 4.301 3.709 1.00 0.00 24 SER A C 21
ATOM 9875 O O . SER A 1 24 ? -4.028 4.086 2.526 1.00 0.00 24 SER A O 21
ATOM 9883 N N . MET A 1 25 ? -3.085 3.410 4.467 1.00 0.00 25 MET A N 21
ATOM 9884 C CA . MET A 1 25 ? -2.505 2.152 3.940 1.00 0.00 25 MET A CA 21
ATOM 9885 C C . MET A 1 25 ? -3.243 0.935 4.586 1.00 0.00 25 MET A C 21
ATOM 9886 O O . MET A 1 25 ? -3.038 0.621 5.763 1.00 0.00 25 MET A O 21
ATOM 9900 N N . GLU A 1 26 ? -4.111 0.272 3.814 1.00 0.00 26 GLU A N 21
ATOM 9901 C CA . GLU A 1 26 ? -5.011 -0.783 4.357 1.00 0.00 26 GLU A CA 21
ATOM 9902 C C . GLU A 1 26 ? -4.879 -2.110 3.536 1.00 0.00 26 GLU A C 21
ATOM 9903 O O . GLU A 1 26 ? -5.776 -2.474 2.766 1.00 0.00 26 GLU A O 21
ATOM 9916 N N . SER A 1 27 ? -3.770 -2.851 3.731 1.00 0.00 27 SER A N 21
ATOM 9917 C CA . SER A 1 27 ? -3.573 -4.177 3.088 1.00 0.00 27 SER A CA 21
ATOM 9918 C C . SER A 1 27 ? -3.818 -5.404 4.002 1.00 0.00 27 SER A C 21
ATOM 9919 O O . SER A 1 27 ? -3.714 -5.347 5.229 1.00 0.00 27 SER A O 21
ATOM 9927 N N . CYS A 1 28 ? -4.170 -6.524 3.345 1.00 0.00 28 CYS A N 21
ATOM 9928 C CA . CYS A 1 28 ? -4.590 -7.791 3.999 1.00 0.00 28 CYS A CA 21
ATOM 9929 C C . CYS A 1 28 ? -5.920 -7.787 4.815 1.00 0.00 28 CYS A C 21
ATOM 9930 O O . CYS A 1 28 ? -6.116 -8.609 5.712 1.00 0.00 28 CYS A O 21
ATOM 9937 N N . GLN A 1 29 ? -6.867 -6.930 4.411 1.00 0.00 29 GLN A N 21
ATOM 9938 C CA . GLN A 1 29 ? -8.239 -6.887 4.986 1.00 0.00 29 GLN A CA 21
ATOM 9939 C C . GLN A 1 29 ? -9.088 -8.177 4.713 1.00 0.00 29 GLN A C 21
ATOM 9940 O O . GLN A 1 29 ? -9.682 -8.731 5.639 1.00 0.00 29 GLN A O 21
ATOM 9954 N N . GLY A 1 30 ? -9.087 -8.649 3.460 1.00 0.00 30 GLY A N 21
ATOM 9955 C CA . GLY A 1 30 ? -9.445 -10.052 3.141 1.00 0.00 30 GLY A CA 21
ATOM 9956 C C . GLY A 1 30 ? -8.793 -10.520 1.831 1.00 0.00 30 GLY A C 21
ATOM 9957 O O . GLY A 1 30 ? -9.496 -10.764 0.852 1.00 0.00 30 GLY A O 21
ATOM 9961 N N . ASP A 1 31 ? -7.442 -10.565 1.806 1.00 0.00 31 ASP A N 21
ATOM 9962 C CA . ASP A 1 31 ? -6.637 -10.540 0.543 1.00 0.00 31 ASP A CA 21
ATOM 9963 C C . ASP A 1 31 ? -7.005 -9.327 -0.377 1.00 0.00 31 ASP A C 21
ATOM 9964 O O . ASP A 1 31 ? -7.739 -9.461 -1.358 1.00 0.00 31 ASP A O 21
ATOM 9974 N N . THR A 1 32 ? -6.591 -8.119 0.026 1.00 0.00 32 THR A N 21
ATOM 9975 C CA . THR A 1 32 ? -7.059 -6.842 -0.588 1.00 0.00 32 THR A CA 21
ATOM 9976 C C . THR A 1 32 ? -6.126 -5.705 -0.076 1.00 0.00 32 THR A C 21
ATOM 9977 O O . THR A 1 32 ? -5.968 -5.541 1.137 1.00 0.00 32 THR A O 21
ATOM 9988 N N . CYS A 1 33 ? -5.572 -4.907 -1.002 1.00 0.00 33 CYS A N 21
ATOM 9989 C CA . CYS A 1 33 ? -4.920 -3.625 -0.651 1.00 0.00 33 CYS A CA 21
ATOM 9990 C C . CYS A 1 33 ? -5.848 -2.443 -1.007 1.00 0.00 33 CYS A C 21
ATOM 9991 O O . CYS A 1 33 ? -5.957 -2.037 -2.167 1.00 0.00 33 CYS A O 21
ATOM 9998 N N . LYS A 1 34 ? -6.499 -1.891 0.019 1.00 0.00 34 LYS A N 21
ATOM 9999 C CA . LYS A 1 34 ? -7.180 -0.580 -0.069 1.00 0.00 34 LYS A CA 21
ATOM 10000 C C . LYS A 1 34 ? -6.139 0.575 0.056 1.00 0.00 34 LYS A C 21
ATOM 10001 O O . LYS A 1 34 ? -5.710 0.948 1.154 1.00 0.00 34 LYS A O 21
ATOM 10019 N N . CYS A 1 35 ? -5.750 1.135 -1.093 1.00 0.00 35 CYS A N 21
ATOM 10020 C CA . CYS A 1 35 ? -4.980 2.396 -1.136 1.00 0.00 35 CYS A CA 21
ATOM 10021 C C . CYS A 1 35 ? -5.943 3.597 -1.304 1.00 0.00 35 CYS A C 21
ATOM 10022 O O . CYS A 1 35 ? -6.647 3.712 -2.315 1.00 0.00 35 CYS A O 21
ATOM 10029 N N . LYS A 1 36 ? -5.940 4.517 -0.329 1.00 0.00 36 LYS A N 21
ATOM 10030 C CA . LYS A 1 36 ? -6.629 5.822 -0.469 1.00 0.00 36 LYS A CA 21
ATOM 10031 C C . LYS A 1 36 ? -5.841 6.782 -1.404 1.00 0.00 36 LYS A C 21
ATOM 10032 O O . LYS A 1 36 ? -4.744 7.242 -1.082 1.00 0.00 36 LYS A O 21
ATOM 10050 N N . ALA A 1 37 ? -6.405 7.007 -2.595 1.00 0.00 37 ALA A N 21
ATOM 10051 C CA . ALA A 1 37 ? -5.798 7.844 -3.643 1.00 0.00 37 ALA A CA 21
ATOM 10052 C C . ALA A 1 37 ? -6.919 8.265 -4.607 1.00 0.00 37 ALA A C 21
ATOM 10053 O O . ALA A 1 37 ? -7.685 9.208 -4.394 1.00 0.00 37 ALA A O 21
ATOM 10060 N N . GLY A 1 1 ? -9.551 10.393 -0.800 1.00 0.00 1 GLY A N 22
ATOM 10061 C CA . GLY A 1 1 ? -10.932 10.374 -1.333 1.00 0.00 1 GLY A CA 22
ATOM 10062 C C . GLY A 1 1 ? -11.414 8.985 -1.753 1.00 0.00 1 GLY A C 22
ATOM 10063 O O . GLY A 1 1 ? -12.124 8.322 -0.994 1.00 0.00 1 GLY A O 22
ATOM 10068 N N . SER A 1 2 ? -11.043 8.564 -2.965 1.00 0.00 2 SER A N 22
ATOM 10069 C CA . SER A 1 2 ? -11.452 7.253 -3.522 1.00 0.00 2 SER A CA 22
ATOM 10070 C C . SER A 1 2 ? -10.586 6.075 -3.007 1.00 0.00 2 SER A C 22
ATOM 10071 O O . SER A 1 2 ? -9.393 5.983 -3.310 1.00 0.00 2 SER A O 22
ATOM 10079 N N . THR A 1 3 ? -11.182 5.164 -2.227 1.00 0.00 3 THR A N 22
ATOM 10080 C CA . THR A 1 3 ? -10.456 3.979 -1.693 1.00 0.00 3 THR A CA 22
ATOM 10081 C C . THR A 1 3 ? -10.465 2.829 -2.741 1.00 0.00 3 THR A C 22
ATOM 10082 O O . THR A 1 3 ? -11.530 2.355 -3.148 1.00 0.00 3 THR A O 22
ATOM 10093 N N . GLY A 1 4 ? -9.269 2.408 -3.170 1.00 0.00 4 GLY A N 22
ATOM 10094 C CA . GLY A 1 4 ? -9.112 1.420 -4.258 1.00 0.00 4 GLY A CA 22
ATOM 10095 C C . GLY A 1 4 ? -8.781 -0.004 -3.775 1.00 0.00 4 GLY A C 22
ATOM 10096 O O . GLY A 1 4 ? -7.598 -0.227 -3.508 1.00 0.00 4 GLY A O 22
ATOM 10100 N N . PRO A 1 5 ? -9.721 -0.984 -3.674 1.00 0.00 5 PRO A N 22
ATOM 10101 C CA . PRO A 1 5 ? -9.400 -2.366 -3.194 1.00 0.00 5 PRO A CA 22
ATOM 10102 C C . PRO A 1 5 ? -8.755 -3.288 -4.265 1.00 0.00 5 PRO A C 22
ATOM 10103 O O . PRO A 1 5 ? -9.364 -3.599 -5.292 1.00 0.00 5 PRO A O 22
ATOM 10114 N N . GLN A 1 6 ? -7.530 -3.756 -3.986 1.00 0.00 6 GLN A N 22
ATOM 10115 C CA . GLN A 1 6 ? -6.809 -4.705 -4.887 1.00 0.00 6 GLN A CA 22
ATOM 10116 C C . GLN A 1 6 ? -7.101 -6.201 -4.483 1.00 0.00 6 GLN A C 22
ATOM 10117 O O . GLN A 1 6 ? -8.224 -6.536 -4.095 1.00 0.00 6 GLN A O 22
ATOM 10131 N N . THR A 1 7 ? -6.151 -7.141 -4.616 1.00 0.00 7 THR A N 22
ATOM 10132 C CA . THR A 1 7 ? -6.314 -8.540 -4.101 1.00 0.00 7 THR A CA 22
ATOM 10133 C C . THR A 1 7 ? -4.918 -9.086 -3.661 1.00 0.00 7 THR A C 22
ATOM 10134 O O . THR A 1 7 ? -4.336 -9.962 -4.305 1.00 0.00 7 THR A O 22
ATOM 10145 N N . THR A 1 8 ? -4.362 -8.512 -2.577 1.00 0.00 8 THR A N 22
ATOM 10146 C CA . THR A 1 8 ? -2.934 -8.728 -2.202 1.00 0.00 8 THR A CA 22
ATOM 10147 C C . THR A 1 8 ? -2.664 -8.371 -0.704 1.00 0.00 8 THR A C 22
ATOM 10148 O O . THR A 1 8 ? -2.966 -7.267 -0.239 1.00 0.00 8 THR A O 22
ATOM 10159 N N . CYS A 1 9 ? -2.066 -9.322 0.037 1.00 0.00 9 CYS A N 22
ATOM 10160 C CA . CYS A 1 9 ? -1.656 -9.132 1.446 1.00 0.00 9 CYS A CA 22
ATOM 10161 C C . CYS A 1 9 ? -0.350 -8.318 1.666 1.00 0.00 9 CYS A C 22
ATOM 10162 O O . CYS A 1 9 ? -0.410 -7.227 2.245 1.00 0.00 9 CYS A O 22
ATOM 10169 N N . GLN A 1 10 ? 0.812 -8.831 1.228 1.00 0.00 10 GLN A N 22
ATOM 10170 C CA . GLN A 1 10 ? 2.118 -8.127 1.383 1.00 0.00 10 GLN A CA 22
ATOM 10171 C C . GLN A 1 10 ? 2.394 -7.072 0.268 1.00 0.00 10 GLN A C 22
ATOM 10172 O O . GLN A 1 10 ? 3.295 -7.208 -0.564 1.00 0.00 10 GLN A O 22
ATOM 10186 N N . ALA A 1 11 ? 1.596 -5.994 0.271 1.00 0.00 11 ALA A N 22
ATOM 10187 C CA . ALA A 1 11 ? 1.537 -5.049 -0.869 1.00 0.00 11 ALA A CA 22
ATOM 10188 C C . ALA A 1 11 ? 2.371 -3.765 -0.643 1.00 0.00 11 ALA A C 22
ATOM 10189 O O . ALA A 1 11 ? 1.842 -2.670 -0.419 1.00 0.00 11 ALA A O 22
ATOM 10196 N N . ALA A 1 12 ? 3.699 -3.907 -0.775 1.00 0.00 12 ALA A N 22
ATOM 10197 C CA . ALA A 1 12 ? 4.651 -2.786 -0.591 1.00 0.00 12 ALA A CA 22
ATOM 10198 C C . ALA A 1 12 ? 4.545 -1.623 -1.618 1.00 0.00 12 ALA A C 22
ATOM 10199 O O . ALA A 1 12 ? 4.573 -0.466 -1.206 1.00 0.00 12 ALA A O 22
ATOM 10206 N N . MET A 1 13 ? 4.376 -1.916 -2.915 1.00 0.00 13 MET A N 22
ATOM 10207 C CA . MET A 1 13 ? 4.147 -0.883 -3.959 1.00 0.00 13 MET A CA 22
ATOM 10208 C C . MET A 1 13 ? 2.779 -0.115 -3.844 1.00 0.00 13 MET A C 22
ATOM 10209 O O . MET A 1 13 ? 2.758 1.110 -3.984 1.00 0.00 13 MET A O 22
ATOM 10223 N N . CYS A 1 14 ? 1.682 -0.834 -3.545 1.00 0.00 14 CYS A N 22
ATOM 10224 C CA . CYS A 1 14 ? 0.379 -0.229 -3.166 1.00 0.00 14 CYS A CA 22
ATOM 10225 C C . CYS A 1 14 ? 0.427 0.730 -1.937 1.00 0.00 14 CYS A C 22
ATOM 10226 O O . CYS A 1 14 ? 0.013 1.885 -2.046 1.00 0.00 14 CYS A O 22
ATOM 10233 N N . GLU A 1 15 ? 0.967 0.255 -0.807 1.00 0.00 15 GLU A N 22
ATOM 10234 C CA . GLU A 1 15 ? 1.137 1.066 0.422 1.00 0.00 15 GLU A CA 22
ATOM 10235 C C . GLU A 1 15 ? 2.214 2.197 0.342 1.00 0.00 15 GLU A C 22
ATOM 10236 O O . GLU A 1 15 ? 1.970 3.273 0.891 1.00 0.00 15 GLU A O 22
ATOM 10249 N N . ALA A 1 16 ? 3.350 2.000 -0.351 1.00 0.00 16 ALA A N 22
ATOM 10250 C CA . ALA A 1 16 ? 4.318 3.091 -0.637 1.00 0.00 16 ALA A CA 22
ATOM 10251 C C . ALA A 1 16 ? 3.794 4.248 -1.540 1.00 0.00 16 ALA A C 22
ATOM 10252 O O . ALA A 1 16 ? 4.030 5.409 -1.204 1.00 0.00 16 ALA A O 22
ATOM 10259 N N . GLY A 1 17 ? 3.046 3.951 -2.621 1.00 0.00 17 GLY A N 22
ATOM 10260 C CA . GLY A 1 17 ? 2.237 4.975 -3.331 1.00 0.00 17 GLY A CA 22
ATOM 10261 C C . GLY A 1 17 ? 1.155 5.707 -2.508 1.00 0.00 17 GLY A C 22
ATOM 10262 O O . GLY A 1 17 ? 1.062 6.934 -2.587 1.00 0.00 17 GLY A O 22
ATOM 10266 N N . CYS A 1 18 ? 0.376 4.975 -1.698 1.00 0.00 18 CYS A N 22
ATOM 10267 C CA . CYS A 1 18 ? -0.552 5.579 -0.718 1.00 0.00 18 CYS A CA 22
ATOM 10268 C C . CYS A 1 18 ? 0.078 6.443 0.420 1.00 0.00 18 CYS A C 22
ATOM 10269 O O . CYS A 1 18 ? -0.496 7.480 0.756 1.00 0.00 18 CYS A O 22
ATOM 10276 N N . LYS A 1 19 ? 1.238 6.061 0.978 1.00 0.00 19 LYS A N 22
ATOM 10277 C CA . LYS A 1 19 ? 2.047 6.941 1.860 1.00 0.00 19 LYS A CA 22
ATOM 10278 C C . LYS A 1 19 ? 2.796 8.116 1.156 1.00 0.00 19 LYS A C 22
ATOM 10279 O O . LYS A 1 19 ? 2.908 9.182 1.762 1.00 0.00 19 LYS A O 22
ATOM 10297 N N . GLY A 1 20 ? 3.253 7.957 -0.101 1.00 0.00 20 GLY A N 22
ATOM 10298 C CA . GLY A 1 20 ? 3.642 9.101 -0.968 1.00 0.00 20 GLY A CA 22
ATOM 10299 C C . GLY A 1 20 ? 2.579 10.195 -1.223 1.00 0.00 20 GLY A C 22
ATOM 10300 O O . GLY A 1 20 ? 2.896 11.380 -1.124 1.00 0.00 20 GLY A O 22
ATOM 10304 N N . LEU A 1 21 ? 1.325 9.803 -1.487 1.00 0.00 21 LEU A N 22
ATOM 10305 C CA . LEU A 1 21 ? 0.148 10.694 -1.307 1.00 0.00 21 LEU A CA 22
ATOM 10306 C C . LEU A 1 21 ? -0.100 11.169 0.182 1.00 0.00 21 LEU A C 22
ATOM 10307 O O . LEU A 1 21 ? -0.338 12.357 0.400 1.00 0.00 21 LEU A O 22
ATOM 10323 N N . GLY A 1 22 ? -0.039 10.253 1.159 1.00 0.00 22 GLY A N 22
ATOM 10324 C CA . GLY A 1 22 ? -0.046 10.583 2.603 1.00 0.00 22 GLY A CA 22
ATOM 10325 C C . GLY A 1 22 ? -1.356 10.358 3.376 1.00 0.00 22 GLY A C 22
ATOM 10326 O O . GLY A 1 22 ? -1.675 11.174 4.241 1.00 0.00 22 GLY A O 22
ATOM 10330 N N . LYS A 1 23 ? -2.106 9.281 3.071 1.00 0.00 23 LYS A N 22
ATOM 10331 C CA . LYS A 1 23 ? -3.534 9.172 3.493 1.00 0.00 23 LYS A CA 22
ATOM 10332 C C . LYS A 1 23 ? -3.772 7.916 4.370 1.00 0.00 23 LYS A C 22
ATOM 10333 O O . LYS A 1 23 ? -3.799 8.064 5.594 1.00 0.00 23 LYS A O 22
ATOM 10351 N N . SER A 1 24 ? -3.955 6.703 3.802 1.00 0.00 24 SER A N 22
ATOM 10352 C CA . SER A 1 24 ? -4.104 5.467 4.614 1.00 0.00 24 SER A CA 22
ATOM 10353 C C . SER A 1 24 ? -3.752 4.183 3.804 1.00 0.00 24 SER A C 22
ATOM 10354 O O . SER A 1 24 ? -4.078 4.043 2.619 1.00 0.00 24 SER A O 22
ATOM 10362 N N . MET A 1 25 ? -3.073 3.260 4.493 1.00 0.00 25 MET A N 22
ATOM 10363 C CA . MET A 1 25 ? -2.471 2.052 3.889 1.00 0.00 25 MET A CA 22
ATOM 10364 C C . MET A 1 25 ? -3.122 0.781 4.527 1.00 0.00 25 MET A C 22
ATOM 10365 O O . MET A 1 25 ? -2.849 0.444 5.684 1.00 0.00 25 MET A O 22
ATOM 10379 N N . GLU A 1 26 ? -3.986 0.097 3.772 1.00 0.00 26 GLU A N 22
ATOM 10380 C CA . GLU A 1 26 ? -4.773 -1.049 4.309 1.00 0.00 26 GLU A CA 22
ATOM 10381 C C . GLU A 1 26 ? -4.591 -2.329 3.433 1.00 0.00 26 GLU A C 22
ATOM 10382 O O . GLU A 1 26 ? -5.512 -2.752 2.724 1.00 0.00 26 GLU A O 22
ATOM 10395 N N . SER A 1 27 ? -3.414 -2.975 3.530 1.00 0.00 27 SER A N 22
ATOM 10396 C CA . SER A 1 27 ? -3.180 -4.307 2.914 1.00 0.00 27 SER A CA 22
ATOM 10397 C C . SER A 1 27 ? -3.465 -5.507 3.848 1.00 0.00 27 SER A C 22
ATOM 10398 O O . SER A 1 27 ? -3.347 -5.431 5.073 1.00 0.00 27 SER A O 22
ATOM 10406 N N . CYS A 1 28 ? -3.881 -6.619 3.219 1.00 0.00 28 CYS A N 22
ATOM 10407 C CA . CYS A 1 28 ? -4.393 -7.832 3.911 1.00 0.00 28 CYS A CA 22
ATOM 10408 C C . CYS A 1 28 ? -5.722 -7.704 4.728 1.00 0.00 28 CYS A C 22
ATOM 10409 O O . CYS A 1 28 ? -6.051 -8.592 5.517 1.00 0.00 28 CYS A O 22
ATOM 10416 N N . GLN A 1 29 ? -6.519 -6.658 4.457 1.00 0.00 29 GLN A N 22
ATOM 10417 C CA . GLN A 1 29 ? -7.830 -6.407 5.122 1.00 0.00 29 GLN A CA 22
ATOM 10418 C C . GLN A 1 29 ? -8.913 -7.512 4.894 1.00 0.00 29 GLN A C 22
ATOM 10419 O O . GLN A 1 29 ? -9.599 -7.907 5.837 1.00 0.00 29 GLN A O 22
ATOM 10433 N N . GLY A 1 30 ? -8.995 -8.039 3.664 1.00 0.00 30 GLY A N 22
ATOM 10434 C CA . GLY A 1 30 ? -9.535 -9.401 3.429 1.00 0.00 30 GLY A CA 22
ATOM 10435 C C . GLY A 1 30 ? -8.901 -10.056 2.192 1.00 0.00 30 GLY A C 22
ATOM 10436 O O . GLY A 1 30 ? -9.596 -10.280 1.201 1.00 0.00 30 GLY A O 22
ATOM 10440 N N . ASP A 1 31 ? -7.569 -10.287 2.227 1.00 0.00 31 ASP A N 22
ATOM 10441 C CA . ASP A 1 31 ? -6.733 -10.486 0.998 1.00 0.00 31 ASP A CA 22
ATOM 10442 C C . ASP A 1 31 ? -6.944 -9.358 -0.074 1.00 0.00 31 ASP A C 22
ATOM 10443 O O . ASP A 1 31 ? -7.599 -9.559 -1.099 1.00 0.00 31 ASP A O 22
ATOM 10453 N N . THR A 1 32 ? -6.516 -8.130 0.247 1.00 0.00 32 THR A N 22
ATOM 10454 C CA . THR A 1 32 ? -6.979 -6.892 -0.450 1.00 0.00 32 THR A CA 22
ATOM 10455 C C . THR A 1 32 ? -6.073 -5.717 0.022 1.00 0.00 32 THR A C 22
ATOM 10456 O O . THR A 1 32 ? -5.926 -5.494 1.228 1.00 0.00 32 THR A O 22
ATOM 10467 N N . CYS A 1 33 ? -5.529 -4.946 -0.935 1.00 0.00 33 CYS A N 22
ATOM 10468 C CA . CYS A 1 33 ? -4.899 -3.641 -0.632 1.00 0.00 33 CYS A CA 22
ATOM 10469 C C . CYS A 1 33 ? -5.867 -2.484 -0.954 1.00 0.00 33 CYS A C 22
ATOM 10470 O O . CYS A 1 33 ? -6.026 -2.087 -2.109 1.00 0.00 33 CYS A O 22
ATOM 10477 N N . LYS A 1 34 ? -6.498 -1.957 0.100 1.00 0.00 34 LYS A N 22
ATOM 10478 C CA . LYS A 1 34 ? -7.277 -0.700 0.036 1.00 0.00 34 LYS A CA 22
ATOM 10479 C C . LYS A 1 34 ? -6.326 0.526 0.181 1.00 0.00 34 LYS A C 22
ATOM 10480 O O . LYS A 1 34 ? -5.903 0.889 1.284 1.00 0.00 34 LYS A O 22
ATOM 10498 N N . CYS A 1 35 ? -6.005 1.156 -0.954 1.00 0.00 35 CYS A N 22
ATOM 10499 C CA . CYS A 1 35 ? -5.279 2.444 -0.964 1.00 0.00 35 CYS A CA 22
ATOM 10500 C C . CYS A 1 35 ? -6.275 3.631 -1.034 1.00 0.00 35 CYS A C 22
ATOM 10501 O O . CYS A 1 35 ? -7.023 3.776 -2.006 1.00 0.00 35 CYS A O 22
ATOM 10508 N N . LYS A 1 36 ? -6.247 4.505 -0.020 1.00 0.00 36 LYS A N 22
ATOM 10509 C CA . LYS A 1 36 ? -7.040 5.765 -0.024 1.00 0.00 36 LYS A CA 22
ATOM 10510 C C . LYS A 1 36 ? -6.396 6.845 -0.939 1.00 0.00 36 LYS A C 22
ATOM 10511 O O . LYS A 1 36 ? -5.342 7.400 -0.619 1.00 0.00 36 LYS A O 22
ATOM 10529 N N . ALA A 1 37 ? -7.037 7.103 -2.087 1.00 0.00 37 ALA A N 22
ATOM 10530 C CA . ALA A 1 37 ? -6.502 7.986 -3.141 1.00 0.00 37 ALA A CA 22
ATOM 10531 C C . ALA A 1 37 ? -7.592 9.000 -3.519 1.00 0.00 37 ALA A C 22
ATOM 10532 O O . ALA A 1 37 ? -8.434 8.842 -4.409 1.00 0.00 37 ALA A O 22
ATOM 10539 N N . GLY A 1 1 ? -8.756 10.225 -0.770 1.00 0.00 1 GLY A N 23
ATOM 10540 C CA . GLY A 1 1 ? -9.978 10.506 -1.557 1.00 0.00 1 GLY A CA 23
ATOM 10541 C C . GLY A 1 1 ? -10.850 9.271 -1.785 1.00 0.00 1 GLY A C 23
ATOM 10542 O O . GLY A 1 1 ? -11.742 8.986 -0.984 1.00 0.00 1 GLY A O 23
ATOM 10547 N N . SER A 1 2 ? -10.588 8.551 -2.878 1.00 0.00 2 SER A N 23
ATOM 10548 C CA . SER A 1 2 ? -11.300 7.292 -3.204 1.00 0.00 2 SER A CA 23
ATOM 10549 C C . SER A 1 2 ? -10.499 6.052 -2.726 1.00 0.00 2 SER A C 23
ATOM 10550 O O . SER A 1 2 ? -9.333 5.873 -3.093 1.00 0.00 2 SER A O 23
ATOM 10558 N N . THR A 1 3 ? -11.133 5.171 -1.943 1.00 0.00 3 THR A N 23
ATOM 10559 C CA . THR A 1 3 ? -10.470 3.938 -1.436 1.00 0.00 3 THR A CA 23
ATOM 10560 C C . THR A 1 3 ? -10.535 2.806 -2.506 1.00 0.00 3 THR A C 23
ATOM 10561 O O . THR A 1 3 ? -11.618 2.348 -2.879 1.00 0.00 3 THR A O 23
ATOM 10572 N N . GLY A 1 4 ? -9.360 2.393 -2.994 1.00 0.00 4 GLY A N 23
ATOM 10573 C CA . GLY A 1 4 ? -9.247 1.429 -4.110 1.00 0.00 4 GLY A CA 23
ATOM 10574 C C . GLY A 1 4 ? -8.883 -0.005 -3.678 1.00 0.00 4 GLY A C 23
ATOM 10575 O O . GLY A 1 4 ? -7.688 -0.224 -3.466 1.00 0.00 4 GLY A O 23
ATOM 10579 N N . PRO A 1 5 ? -9.810 -0.997 -3.566 1.00 0.00 5 PRO A N 23
ATOM 10580 C CA . PRO A 1 5 ? -9.457 -2.387 -3.130 1.00 0.00 5 PRO A CA 23
ATOM 10581 C C . PRO A 1 5 ? -8.809 -3.272 -4.230 1.00 0.00 5 PRO A C 23
ATOM 10582 O O . PRO A 1 5 ? -9.419 -3.556 -5.264 1.00 0.00 5 PRO A O 23
ATOM 10593 N N . GLN A 1 6 ? -7.582 -3.743 -3.965 1.00 0.00 6 GLN A N 23
ATOM 10594 C CA . GLN A 1 6 ? -6.860 -4.671 -4.887 1.00 0.00 6 GLN A CA 23
ATOM 10595 C C . GLN A 1 6 ? -7.133 -6.174 -4.497 1.00 0.00 6 GLN A C 23
ATOM 10596 O O . GLN A 1 6 ? -8.250 -6.525 -4.103 1.00 0.00 6 GLN A O 23
ATOM 10610 N N . THR A 1 7 ? -6.174 -7.103 -4.647 1.00 0.00 7 THR A N 23
ATOM 10611 C CA . THR A 1 7 ? -6.319 -8.509 -4.148 1.00 0.00 7 THR A CA 23
ATOM 10612 C C . THR A 1 7 ? -4.919 -9.047 -3.713 1.00 0.00 7 THR A C 23
ATOM 10613 O O . THR A 1 7 ? -4.333 -9.917 -4.362 1.00 0.00 7 THR A O 23
ATOM 10624 N N . THR A 1 8 ? -4.366 -8.478 -2.625 1.00 0.00 8 THR A N 23
ATOM 10625 C CA . THR A 1 8 ? -2.940 -8.697 -2.244 1.00 0.00 8 THR A CA 23
ATOM 10626 C C . THR A 1 8 ? -2.678 -8.346 -0.743 1.00 0.00 8 THR A C 23
ATOM 10627 O O . THR A 1 8 ? -2.975 -7.241 -0.277 1.00 0.00 8 THR A O 23
ATOM 10638 N N . CYS A 1 9 ? -2.093 -9.302 0.002 1.00 0.00 9 CYS A N 23
ATOM 10639 C CA . CYS A 1 9 ? -1.690 -9.117 1.413 1.00 0.00 9 CYS A CA 23
ATOM 10640 C C . CYS A 1 9 ? -0.397 -8.282 1.642 1.00 0.00 9 CYS A C 23
ATOM 10641 O O . CYS A 1 9 ? -0.480 -7.179 2.197 1.00 0.00 9 CYS A O 23
ATOM 10648 N N . GLN A 1 10 ? 0.778 -8.791 1.236 1.00 0.00 10 GLN A N 23
ATOM 10649 C CA . GLN A 1 10 ? 2.078 -8.084 1.421 1.00 0.00 10 GLN A CA 23
ATOM 10650 C C . GLN A 1 10 ? 2.375 -7.027 0.313 1.00 0.00 10 GLN A C 23
ATOM 10651 O O . GLN A 1 10 ? 3.294 -7.160 -0.501 1.00 0.00 10 GLN A O 23
ATOM 10665 N N . ALA A 1 11 ? 1.574 -5.953 0.302 1.00 0.00 11 ALA A N 23
ATOM 10666 C CA . ALA A 1 11 ? 1.515 -5.018 -0.844 1.00 0.00 11 ALA A CA 23
ATOM 10667 C C . ALA A 1 11 ? 2.344 -3.731 -0.623 1.00 0.00 11 ALA A C 23
ATOM 10668 O O . ALA A 1 11 ? 1.812 -2.634 -0.414 1.00 0.00 11 ALA A O 23
ATOM 10675 N N . ALA A 1 12 ? 3.673 -3.873 -0.743 1.00 0.00 12 ALA A N 23
ATOM 10676 C CA . ALA A 1 12 ? 4.623 -2.750 -0.558 1.00 0.00 12 ALA A CA 23
ATOM 10677 C C . ALA A 1 12 ? 4.524 -1.595 -1.592 1.00 0.00 12 ALA A C 23
ATOM 10678 O O . ALA A 1 12 ? 4.549 -0.435 -1.188 1.00 0.00 12 ALA A O 23
ATOM 10685 N N . MET A 1 13 ? 4.360 -1.896 -2.888 1.00 0.00 13 MET A N 23
ATOM 10686 C CA . MET A 1 13 ? 4.134 -0.870 -3.940 1.00 0.00 13 MET A CA 23
ATOM 10687 C C . MET A 1 13 ? 2.760 -0.110 -3.841 1.00 0.00 13 MET A C 23
ATOM 10688 O O . MET A 1 13 ? 2.734 1.113 -3.990 1.00 0.00 13 MET A O 23
ATOM 10702 N N . CYS A 1 14 ? 1.665 -0.834 -3.545 1.00 0.00 14 CYS A N 23
ATOM 10703 C CA . CYS A 1 14 ? 0.357 -0.232 -3.172 1.00 0.00 14 CYS A CA 23
ATOM 10704 C C . CYS A 1 14 ? 0.404 0.740 -1.955 1.00 0.00 14 CYS A C 23
ATOM 10705 O O . CYS A 1 14 ? -0.002 1.896 -2.081 1.00 0.00 14 CYS A O 23
ATOM 10712 N N . GLU A 1 15 ? 0.935 0.276 -0.816 1.00 0.00 15 GLU A N 23
ATOM 10713 C CA . GLU A 1 15 ? 1.092 1.096 0.408 1.00 0.00 15 GLU A CA 23
ATOM 10714 C C . GLU A 1 15 ? 2.170 2.228 0.331 1.00 0.00 15 GLU A C 23
ATOM 10715 O O . GLU A 1 15 ? 1.920 3.307 0.871 1.00 0.00 15 GLU A O 23
ATOM 10728 N N . ALA A 1 16 ? 3.312 2.027 -0.350 1.00 0.00 16 ALA A N 23
ATOM 10729 C CA . ALA A 1 16 ? 4.285 3.116 -0.629 1.00 0.00 16 ALA A CA 23
ATOM 10730 C C . ALA A 1 16 ? 3.773 4.266 -1.548 1.00 0.00 16 ALA A C 23
ATOM 10731 O O . ALA A 1 16 ? 3.989 5.430 -1.209 1.00 0.00 16 ALA A O 23
ATOM 10738 N N . GLY A 1 17 ? 3.055 3.959 -2.647 1.00 0.00 17 GLY A N 23
ATOM 10739 C CA . GLY A 1 17 ? 2.258 4.975 -3.381 1.00 0.00 17 GLY A CA 23
ATOM 10740 C C . GLY A 1 17 ? 1.150 5.703 -2.590 1.00 0.00 17 GLY A C 23
ATOM 10741 O O . GLY A 1 17 ? 1.045 6.928 -2.684 1.00 0.00 17 GLY A O 23
ATOM 10745 N N . CYS A 1 18 ? 0.363 4.970 -1.787 1.00 0.00 18 CYS A N 23
ATOM 10746 C CA . CYS A 1 18 ? -0.584 5.573 -0.825 1.00 0.00 18 CYS A CA 23
ATOM 10747 C C . CYS A 1 18 ? 0.025 6.470 0.298 1.00 0.00 18 CYS A C 23
ATOM 10748 O O . CYS A 1 18 ? -0.551 7.519 0.587 1.00 0.00 18 CYS A O 23
ATOM 10755 N N . LYS A 1 19 ? 1.172 6.100 0.891 1.00 0.00 19 LYS A N 23
ATOM 10756 C CA . LYS A 1 19 ? 1.956 6.995 1.782 1.00 0.00 19 LYS A CA 23
ATOM 10757 C C . LYS A 1 19 ? 2.703 8.174 1.086 1.00 0.00 19 LYS A C 23
ATOM 10758 O O . LYS A 1 19 ? 2.782 9.249 1.684 1.00 0.00 19 LYS A O 23
ATOM 10776 N N . GLY A 1 20 ? 3.199 8.007 -0.155 1.00 0.00 20 GLY A N 23
ATOM 10777 C CA . GLY A 1 20 ? 3.603 9.148 -1.020 1.00 0.00 20 GLY A CA 23
ATOM 10778 C C . GLY A 1 20 ? 2.539 10.233 -1.306 1.00 0.00 20 GLY A C 23
ATOM 10779 O O . GLY A 1 20 ? 2.841 11.422 -1.201 1.00 0.00 20 GLY A O 23
ATOM 10783 N N . LEU A 1 21 ? 1.298 9.827 -1.605 1.00 0.00 21 LEU A N 23
ATOM 10784 C CA . LEU A 1 21 ? 0.108 10.705 -1.475 1.00 0.00 21 LEU A CA 23
ATOM 10785 C C . LEU A 1 21 ? -0.206 11.187 -0.006 1.00 0.00 21 LEU A C 23
ATOM 10786 O O . LEU A 1 21 ? -0.444 12.380 0.192 1.00 0.00 21 LEU A O 23
ATOM 10802 N N . GLY A 1 22 ? -0.203 10.280 0.983 1.00 0.00 22 GLY A N 23
ATOM 10803 C CA . GLY A 1 22 ? -0.234 10.637 2.418 1.00 0.00 22 GLY A CA 23
ATOM 10804 C C . GLY A 1 22 ? -1.549 10.437 3.190 1.00 0.00 22 GLY A C 23
ATOM 10805 O O . GLY A 1 22 ? -1.816 11.233 4.091 1.00 0.00 22 GLY A O 23
ATOM 10809 N N . LYS A 1 23 ? -2.341 9.392 2.875 1.00 0.00 23 LYS A N 23
ATOM 10810 C CA . LYS A 1 23 ? -3.709 9.243 3.439 1.00 0.00 23 LYS A CA 23
ATOM 10811 C C . LYS A 1 23 ? -3.852 7.970 4.322 1.00 0.00 23 LYS A C 23
ATOM 10812 O O . LYS A 1 23 ? -3.834 8.118 5.546 1.00 0.00 23 LYS A O 23
ATOM 10830 N N . SER A 1 24 ? -4.014 6.746 3.768 1.00 0.00 24 SER A N 23
ATOM 10831 C CA . SER A 1 24 ? -4.127 5.514 4.595 1.00 0.00 24 SER A CA 23
ATOM 10832 C C . SER A 1 24 ? -3.776 4.224 3.791 1.00 0.00 24 SER A C 23
ATOM 10833 O O . SER A 1 24 ? -4.092 4.083 2.603 1.00 0.00 24 SER A O 23
ATOM 10841 N N . MET A 1 25 ? -3.112 3.297 4.488 1.00 0.00 25 MET A N 23
ATOM 10842 C CA . MET A 1 25 ? -2.512 2.082 3.892 1.00 0.00 25 MET A CA 23
ATOM 10843 C C . MET A 1 25 ? -3.163 0.817 4.543 1.00 0.00 25 MET A C 23
ATOM 10844 O O . MET A 1 25 ? -2.890 0.494 5.704 1.00 0.00 25 MET A O 23
ATOM 10858 N N . GLU A 1 26 ? -4.028 0.123 3.797 1.00 0.00 26 GLU A N 23
ATOM 10859 C CA . GLU A 1 26 ? -4.845 -0.987 4.362 1.00 0.00 26 GLU A CA 23
ATOM 10860 C C . GLU A 1 26 ? -4.690 -2.293 3.515 1.00 0.00 26 GLU A C 23
ATOM 10861 O O . GLU A 1 26 ? -5.606 -2.693 2.786 1.00 0.00 26 GLU A O 23
ATOM 10874 N N . SER A 1 27 ? -3.536 -2.975 3.646 1.00 0.00 27 SER A N 23
ATOM 10875 C CA . SER A 1 27 ? -3.313 -4.299 3.008 1.00 0.00 27 SER A CA 23
ATOM 10876 C C . SER A 1 27 ? -3.554 -5.519 3.930 1.00 0.00 27 SER A C 23
ATOM 10877 O O . SER A 1 27 ? -3.426 -5.459 5.155 1.00 0.00 27 SER A O 23
ATOM 10885 N N . CYS A 1 28 ? -3.938 -6.636 3.287 1.00 0.00 28 CYS A N 23
ATOM 10886 C CA . CYS A 1 28 ? -4.384 -7.885 3.960 1.00 0.00 28 CYS A CA 23
ATOM 10887 C C . CYS A 1 28 ? -5.700 -7.841 4.803 1.00 0.00 28 CYS A C 23
ATOM 10888 O O . CYS A 1 28 ? -5.957 -8.743 5.602 1.00 0.00 28 CYS A O 23
ATOM 10895 N N . GLN A 1 29 ? -6.567 -6.852 4.541 1.00 0.00 29 GLN A N 23
ATOM 10896 C CA . GLN A 1 29 ? -7.887 -6.704 5.216 1.00 0.00 29 GLN A CA 23
ATOM 10897 C C . GLN A 1 29 ? -8.899 -7.869 4.947 1.00 0.00 29 GLN A C 23
ATOM 10898 O O . GLN A 1 29 ? -9.547 -8.345 5.880 1.00 0.00 29 GLN A O 23
ATOM 10912 N N . GLY A 1 30 ? -8.968 -8.339 3.695 1.00 0.00 30 GLY A N 23
ATOM 10913 C CA . GLY A 1 30 ? -9.454 -9.707 3.393 1.00 0.00 30 GLY A CA 23
ATOM 10914 C C . GLY A 1 30 ? -8.828 -10.260 2.103 1.00 0.00 30 GLY A C 23
ATOM 10915 O O . GLY A 1 30 ? -9.537 -10.450 1.116 1.00 0.00 30 GLY A O 23
ATOM 10919 N N . ASP A 1 31 ? -7.488 -10.442 2.098 1.00 0.00 31 ASP A N 23
ATOM 10920 C CA . ASP A 1 31 ? -6.673 -10.570 0.846 1.00 0.00 31 ASP A CA 23
ATOM 10921 C C . ASP A 1 31 ? -6.935 -9.402 -0.170 1.00 0.00 31 ASP A C 23
ATOM 10922 O O . ASP A 1 31 ? -7.622 -9.572 -1.179 1.00 0.00 31 ASP A O 23
ATOM 10932 N N . THR A 1 32 ? -6.506 -8.182 0.182 1.00 0.00 32 THR A N 23
ATOM 10933 C CA . THR A 1 32 ? -6.986 -6.926 -0.470 1.00 0.00 32 THR A CA 23
ATOM 10934 C C . THR A 1 32 ? -6.072 -5.760 0.014 1.00 0.00 32 THR A C 23
ATOM 10935 O O . THR A 1 32 ? -5.906 -5.569 1.222 1.00 0.00 32 THR A O 23
ATOM 10946 N N . CYS A 1 33 ? -5.545 -4.966 -0.932 1.00 0.00 33 CYS A N 23
ATOM 10947 C CA . CYS A 1 33 ? -4.915 -3.664 -0.611 1.00 0.00 33 CYS A CA 23
ATOM 10948 C C . CYS A 1 33 ? -5.882 -2.506 -0.932 1.00 0.00 33 CYS A C 23
ATOM 10949 O O . CYS A 1 33 ? -6.040 -2.108 -2.088 1.00 0.00 33 CYS A O 23
ATOM 10956 N N . LYS A 1 34 ? -6.515 -1.974 0.118 1.00 0.00 34 LYS A N 23
ATOM 10957 C CA . LYS A 1 34 ? -7.283 -0.712 0.045 1.00 0.00 34 LYS A CA 23
ATOM 10958 C C . LYS A 1 34 ? -6.329 0.510 0.197 1.00 0.00 34 LYS A C 23
ATOM 10959 O O . LYS A 1 34 ? -5.894 0.861 1.299 1.00 0.00 34 LYS A O 23
ATOM 10977 N N . CYS A 1 35 ? -6.022 1.154 -0.935 1.00 0.00 35 CYS A N 23
ATOM 10978 C CA . CYS A 1 35 ? -5.324 2.454 -0.940 1.00 0.00 35 CYS A CA 23
ATOM 10979 C C . CYS A 1 35 ? -6.341 3.623 -0.998 1.00 0.00 35 CYS A C 23
ATOM 10980 O O . CYS A 1 35 ? -7.074 3.780 -1.980 1.00 0.00 35 CYS A O 23
ATOM 10987 N N . LYS A 1 36 ? -6.334 4.480 0.030 1.00 0.00 36 LYS A N 23
ATOM 10988 C CA . LYS A 1 36 ? -7.060 5.782 -0.004 1.00 0.00 36 LYS A CA 23
ATOM 10989 C C . LYS A 1 36 ? -6.319 6.802 -0.913 1.00 0.00 36 LYS A C 23
ATOM 10990 O O . LYS A 1 36 ? -5.234 7.278 -0.569 1.00 0.00 36 LYS A O 23
ATOM 11008 N N . ALA A 1 37 ? -6.891 7.072 -2.097 1.00 0.00 37 ALA A N 23
ATOM 11009 C CA . ALA A 1 37 ? -6.189 7.776 -3.190 1.00 0.00 37 ALA A CA 23
ATOM 11010 C C . ALA A 1 37 ? -6.958 9.037 -3.612 1.00 0.00 37 ALA A C 23
ATOM 11011 O O . ALA A 1 37 ? -8.066 9.035 -4.154 1.00 0.00 37 ALA A O 23
ATOM 11018 N N . GLY A 1 1 ? -12.877 8.153 -6.049 1.00 0.00 1 GLY A N 24
ATOM 11019 C CA . GLY A 1 1 ? -12.735 9.240 -5.050 1.00 0.00 1 GLY A CA 24
ATOM 11020 C C . GLY A 1 1 ? -11.782 8.896 -3.903 1.00 0.00 1 GLY A C 24
ATOM 11021 O O . GLY A 1 1 ? -10.600 9.241 -3.956 1.00 0.00 1 GLY A O 24
ATOM 11026 N N . SER A 1 2 ? -12.307 8.234 -2.862 1.00 0.00 2 SER A N 24
ATOM 11027 C CA . SER A 1 2 ? -11.503 7.851 -1.676 1.00 0.00 2 SER A CA 24
ATOM 11028 C C . SER A 1 2 ? -10.653 6.572 -1.896 1.00 0.00 2 SER A C 24
ATOM 11029 O O . SER A 1 2 ? -9.446 6.691 -2.108 1.00 0.00 2 SER A O 24
ATOM 11037 N N . THR A 1 3 ? -11.230 5.367 -1.773 1.00 0.00 3 THR A N 24
ATOM 11038 C CA . THR A 1 3 ? -10.446 4.166 -1.373 1.00 0.00 3 THR A CA 24
ATOM 11039 C C . THR A 1 3 ? -10.513 3.072 -2.468 1.00 0.00 3 THR A C 24
ATOM 11040 O O . THR A 1 3 ? -11.596 2.609 -2.838 1.00 0.00 3 THR A O 24
ATOM 11051 N N . GLY A 1 4 ? -9.337 2.657 -2.957 1.00 0.00 4 GLY A N 24
ATOM 11052 C CA . GLY A 1 4 ? -9.219 1.625 -4.009 1.00 0.00 4 GLY A CA 24
ATOM 11053 C C . GLY A 1 4 ? -8.870 0.216 -3.483 1.00 0.00 4 GLY A C 24
ATOM 11054 O O . GLY A 1 4 ? -7.686 0.010 -3.202 1.00 0.00 4 GLY A O 24
ATOM 11058 N N . PRO A 1 5 ? -9.799 -0.774 -3.369 1.00 0.00 5 PRO A N 24
ATOM 11059 C CA . PRO A 1 5 ? -9.455 -2.158 -2.911 1.00 0.00 5 PRO A CA 24
ATOM 11060 C C . PRO A 1 5 ? -8.846 -3.065 -4.015 1.00 0.00 5 PRO A C 24
ATOM 11061 O O . PRO A 1 5 ? -9.486 -3.352 -5.031 1.00 0.00 5 PRO A O 24
ATOM 11072 N N . GLN A 1 6 ? -7.618 -3.548 -3.781 1.00 0.00 6 GLN A N 24
ATOM 11073 C CA . GLN A 1 6 ? -6.928 -4.481 -4.724 1.00 0.00 6 GLN A CA 24
ATOM 11074 C C . GLN A 1 6 ? -7.233 -5.983 -4.357 1.00 0.00 6 GLN A C 24
ATOM 11075 O O . GLN A 1 6 ? -8.340 -6.309 -3.918 1.00 0.00 6 GLN A O 24
ATOM 11089 N N . THR A 1 7 ? -6.314 -6.938 -4.579 1.00 0.00 7 THR A N 24
ATOM 11090 C CA . THR A 1 7 ? -6.489 -8.354 -4.117 1.00 0.00 7 THR A CA 24
ATOM 11091 C C . THR A 1 7 ? -5.096 -8.953 -3.744 1.00 0.00 7 THR A C 24
ATOM 11092 O O . THR A 1 7 ? -4.562 -9.825 -4.433 1.00 0.00 7 THR A O 24
ATOM 11103 N N . THR A 1 8 ? -4.493 -8.436 -2.658 1.00 0.00 8 THR A N 24
ATOM 11104 C CA . THR A 1 8 ? -3.074 -8.730 -2.312 1.00 0.00 8 THR A CA 24
ATOM 11105 C C . THR A 1 8 ? -2.771 -8.428 -0.811 1.00 0.00 8 THR A C 24
ATOM 11106 O O . THR A 1 8 ? -2.987 -7.311 -0.329 1.00 0.00 8 THR A O 24
ATOM 11117 N N . CYS A 1 9 ? -2.222 -9.421 -0.089 1.00 0.00 9 CYS A N 24
ATOM 11118 C CA . CYS A 1 9 ? -1.721 -9.247 1.293 1.00 0.00 9 CYS A CA 24
ATOM 11119 C C . CYS A 1 9 ? -0.379 -8.477 1.421 1.00 0.00 9 CYS A C 24
ATOM 11120 O O . CYS A 1 9 ? -0.378 -7.378 1.980 1.00 0.00 9 CYS A O 24
ATOM 11127 N N . GLN A 1 10 ? 0.745 -9.019 0.924 1.00 0.00 10 GLN A N 24
ATOM 11128 C CA . GLN A 1 10 ? 2.078 -8.357 1.044 1.00 0.00 10 GLN A CA 24
ATOM 11129 C C . GLN A 1 10 ? 2.318 -7.232 -0.010 1.00 0.00 10 GLN A C 24
ATOM 11130 O O . GLN A 1 10 ? 3.117 -7.363 -0.941 1.00 0.00 10 GLN A O 24
ATOM 11144 N N . ALA A 1 11 ? 1.607 -6.104 0.150 1.00 0.00 11 ALA A N 24
ATOM 11145 C CA . ALA A 1 11 ? 1.498 -5.081 -0.916 1.00 0.00 11 ALA A CA 24
ATOM 11146 C C . ALA A 1 11 ? 2.375 -3.828 -0.664 1.00 0.00 11 ALA A C 24
ATOM 11147 O O . ALA A 1 11 ? 1.885 -2.733 -0.364 1.00 0.00 11 ALA A O 24
ATOM 11154 N N . ALA A 1 12 ? 3.692 -3.992 -0.860 1.00 0.00 12 ALA A N 24
ATOM 11155 C CA . ALA A 1 12 ? 4.675 -2.895 -0.683 1.00 0.00 12 ALA A CA 24
ATOM 11156 C C . ALA A 1 12 ? 4.572 -1.716 -1.695 1.00 0.00 12 ALA A C 24
ATOM 11157 O O . ALA A 1 12 ? 4.633 -0.562 -1.275 1.00 0.00 12 ALA A O 24
ATOM 11164 N N . MET A 1 13 ? 4.371 -1.997 -2.991 1.00 0.00 13 MET A N 24
ATOM 11165 C CA . MET A 1 13 ? 4.139 -0.956 -4.027 1.00 0.00 13 MET A CA 24
ATOM 11166 C C . MET A 1 13 ? 2.795 -0.153 -3.871 1.00 0.00 13 MET A C 24
ATOM 11167 O O . MET A 1 13 ? 2.801 1.072 -4.013 1.00 0.00 13 MET A O 24
ATOM 11181 N N . CYS A 1 14 ? 1.691 -0.846 -3.537 1.00 0.00 14 CYS A N 24
ATOM 11182 C CA . CYS A 1 14 ? 0.417 -0.211 -3.116 1.00 0.00 14 CYS A CA 24
ATOM 11183 C C . CYS A 1 14 ? 0.540 0.747 -1.897 1.00 0.00 14 CYS A C 24
ATOM 11184 O O . CYS A 1 14 ? 0.198 1.923 -2.018 1.00 0.00 14 CYS A O 24
ATOM 11191 N N . GLU A 1 15 ? 1.072 0.257 -0.766 1.00 0.00 15 GLU A N 24
ATOM 11192 C CA . GLU A 1 15 ? 1.308 1.082 0.443 1.00 0.00 15 GLU A CA 24
ATOM 11193 C C . GLU A 1 15 ? 2.405 2.189 0.319 1.00 0.00 15 GLU A C 24
ATOM 11194 O O . GLU A 1 15 ? 2.212 3.258 0.898 1.00 0.00 15 GLU A O 24
ATOM 11207 N N . ALA A 1 16 ? 3.499 1.980 -0.432 1.00 0.00 16 ALA A N 24
ATOM 11208 C CA . ALA A 1 16 ? 4.467 3.062 -0.754 1.00 0.00 16 ALA A CA 24
ATOM 11209 C C . ALA A 1 16 ? 3.912 4.228 -1.626 1.00 0.00 16 ALA A C 24
ATOM 11210 O O . ALA A 1 16 ? 4.135 5.387 -1.271 1.00 0.00 16 ALA A O 24
ATOM 11217 N N . GLY A 1 17 ? 3.145 3.940 -2.697 1.00 0.00 17 GLY A N 24
ATOM 11218 C CA . GLY A 1 17 ? 2.306 4.968 -3.365 1.00 0.00 17 GLY A CA 24
ATOM 11219 C C . GLY A 1 17 ? 1.231 5.668 -2.505 1.00 0.00 17 GLY A C 24
ATOM 11220 O O . GLY A 1 17 ? 1.117 6.894 -2.557 1.00 0.00 17 GLY A O 24
ATOM 11224 N N . CYS A 1 18 ? 0.482 4.906 -1.695 1.00 0.00 18 CYS A N 24
ATOM 11225 C CA . CYS A 1 18 ? -0.456 5.470 -0.699 1.00 0.00 18 CYS A CA 24
ATOM 11226 C C . CYS A 1 18 ? 0.152 6.348 0.440 1.00 0.00 18 CYS A C 24
ATOM 11227 O O . CYS A 1 18 ? -0.469 7.342 0.816 1.00 0.00 18 CYS A O 24
ATOM 11234 N N . LYS A 1 19 ? 1.342 6.010 0.958 1.00 0.00 19 LYS A N 24
ATOM 11235 C CA . LYS A 1 19 ? 2.136 6.898 1.851 1.00 0.00 19 LYS A CA 24
ATOM 11236 C C . LYS A 1 19 ? 2.850 8.087 1.144 1.00 0.00 19 LYS A C 24
ATOM 11237 O O . LYS A 1 19 ? 2.933 9.155 1.754 1.00 0.00 19 LYS A O 24
ATOM 11255 N N . GLY A 1 20 ? 3.318 7.951 -0.113 1.00 0.00 20 GLY A N 24
ATOM 11256 C CA . GLY A 1 20 ? 3.675 9.118 -0.966 1.00 0.00 20 GLY A CA 24
ATOM 11257 C C . GLY A 1 20 ? 2.580 10.185 -1.204 1.00 0.00 20 GLY A C 24
ATOM 11258 O O . GLY A 1 20 ? 2.855 11.378 -1.072 1.00 0.00 20 GLY A O 24
ATOM 11262 N N . LEU A 1 21 ? 1.345 9.757 -1.493 1.00 0.00 21 LEU A N 24
ATOM 11263 C CA . LEU A 1 21 ? 0.133 10.601 -1.313 1.00 0.00 21 LEU A CA 24
ATOM 11264 C C . LEU A 1 21 ? -0.161 11.040 0.177 1.00 0.00 21 LEU A C 24
ATOM 11265 O O . LEU A 1 21 ? -0.468 12.211 0.410 1.00 0.00 21 LEU A O 24
ATOM 11281 N N . GLY A 1 22 ? -0.064 10.111 1.139 1.00 0.00 22 GLY A N 24
ATOM 11282 C CA . GLY A 1 22 ? -0.113 10.412 2.586 1.00 0.00 22 GLY A CA 24
ATOM 11283 C C . GLY A 1 22 ? -1.447 10.201 3.319 1.00 0.00 22 GLY A C 24
ATOM 11284 O O . GLY A 1 22 ? -1.728 10.974 4.236 1.00 0.00 22 GLY A O 24
ATOM 11288 N N . LYS A 1 23 ? -2.264 9.200 2.932 1.00 0.00 23 LYS A N 24
ATOM 11289 C CA . LYS A 1 23 ? -3.696 9.162 3.333 1.00 0.00 23 LYS A CA 24
ATOM 11290 C C . LYS A 1 23 ? -4.023 7.958 4.282 1.00 0.00 23 LYS A C 24
ATOM 11291 O O . LYS A 1 23 ? -4.373 8.190 5.442 1.00 0.00 23 LYS A O 24
ATOM 11309 N N . SER A 1 24 ? -3.964 6.697 3.808 1.00 0.00 24 SER A N 24
ATOM 11310 C CA . SER A 1 24 ? -4.216 5.495 4.650 1.00 0.00 24 SER A CA 24
ATOM 11311 C C . SER A 1 24 ? -3.783 4.193 3.893 1.00 0.00 24 SER A C 24
ATOM 11312 O O . SER A 1 24 ? -4.099 3.992 2.714 1.00 0.00 24 SER A O 24
ATOM 11320 N N . MET A 1 25 ? -3.070 3.326 4.617 1.00 0.00 25 MET A N 24
ATOM 11321 C CA . MET A 1 25 ? -2.394 2.135 4.050 1.00 0.00 25 MET A CA 24
ATOM 11322 C C . MET A 1 25 ? -2.999 0.844 4.700 1.00 0.00 25 MET A C 24
ATOM 11323 O O . MET A 1 25 ? -2.692 0.507 5.848 1.00 0.00 25 MET A O 24
ATOM 11337 N N . GLU A 1 26 ? -3.873 0.149 3.966 1.00 0.00 26 GLU A N 24
ATOM 11338 C CA . GLU A 1 26 ? -4.672 -0.976 4.536 1.00 0.00 26 GLU A CA 24
ATOM 11339 C C . GLU A 1 26 ? -4.523 -2.274 3.675 1.00 0.00 26 GLU A C 24
ATOM 11340 O O . GLU A 1 26 ? -5.440 -2.682 2.954 1.00 0.00 26 GLU A O 24
ATOM 11353 N N . SER A 1 27 ? -3.362 -2.935 3.798 1.00 0.00 27 SER A N 24
ATOM 11354 C CA . SER A 1 27 ? -3.104 -4.247 3.152 1.00 0.00 27 SER A CA 24
ATOM 11355 C C . SER A 1 27 ? -3.420 -5.490 4.024 1.00 0.00 27 SER A C 24
ATOM 11356 O O . SER A 1 27 ? -3.375 -5.458 5.256 1.00 0.00 27 SER A O 24
ATOM 11364 N N . CYS A 1 28 ? -3.773 -6.591 3.333 1.00 0.00 28 CYS A N 24
ATOM 11365 C CA . CYS A 1 28 ? -4.259 -7.853 3.960 1.00 0.00 28 CYS A CA 24
ATOM 11366 C C . CYS A 1 28 ? -5.569 -7.784 4.811 1.00 0.00 28 CYS A C 24
ATOM 11367 O O . CYS A 1 28 ? -5.809 -8.619 5.683 1.00 0.00 28 CYS A O 24
ATOM 11374 N N . GLN A 1 29 ? -6.447 -6.836 4.459 1.00 0.00 29 GLN A N 24
ATOM 11375 C CA . GLN A 1 29 ? -7.785 -6.645 5.089 1.00 0.00 29 GLN A CA 24
ATOM 11376 C C . GLN A 1 29 ? -8.756 -7.850 4.891 1.00 0.00 29 GLN A C 24
ATOM 11377 O O . GLN A 1 29 ? -9.346 -8.332 5.858 1.00 0.00 29 GLN A O 24
ATOM 11391 N N . GLY A 1 30 ? -8.839 -8.364 3.656 1.00 0.00 30 GLY A N 24
ATOM 11392 C CA . GLY A 1 30 ? -9.280 -9.760 3.414 1.00 0.00 30 GLY A CA 24
ATOM 11393 C C . GLY A 1 30 ? -8.667 -10.326 2.126 1.00 0.00 30 GLY A C 24
ATOM 11394 O O . GLY A 1 30 ? -9.391 -10.551 1.157 1.00 0.00 30 GLY A O 24
ATOM 11398 N N . ASP A 1 31 ? -7.322 -10.463 2.093 1.00 0.00 31 ASP A N 24
ATOM 11399 C CA . ASP A 1 31 ? -6.531 -10.509 0.820 1.00 0.00 31 ASP A CA 24
ATOM 11400 C C . ASP A 1 31 ? -6.852 -9.298 -0.123 1.00 0.00 31 ASP A C 24
ATOM 11401 O O . ASP A 1 31 ? -7.584 -9.431 -1.107 1.00 0.00 31 ASP A O 24
ATOM 11411 N N . THR A 1 32 ? -6.425 -8.089 0.265 1.00 0.00 32 THR A N 24
ATOM 11412 C CA . THR A 1 32 ? -6.923 -6.816 -0.333 1.00 0.00 32 THR A CA 24
ATOM 11413 C C . THR A 1 32 ? -5.992 -5.667 0.158 1.00 0.00 32 THR A C 24
ATOM 11414 O O . THR A 1 32 ? -5.796 -5.496 1.366 1.00 0.00 32 THR A O 24
ATOM 11425 N N . CYS A 1 33 ? -5.486 -4.860 -0.786 1.00 0.00 33 CYS A N 24
ATOM 11426 C CA . CYS A 1 33 ? -4.859 -3.559 -0.459 1.00 0.00 33 CYS A CA 24
ATOM 11427 C C . CYS A 1 33 ? -5.859 -2.414 -0.728 1.00 0.00 33 CYS A C 24
ATOM 11428 O O . CYS A 1 33 ? -6.059 -1.991 -1.869 1.00 0.00 33 CYS A O 24
ATOM 11435 N N . LYS A 1 34 ? -6.479 -1.925 0.352 1.00 0.00 34 LYS A N 24
ATOM 11436 C CA . LYS A 1 34 ? -7.260 -0.667 0.331 1.00 0.00 34 LYS A CA 24
ATOM 11437 C C . LYS A 1 34 ? -6.299 0.552 0.448 1.00 0.00 34 LYS A C 24
ATOM 11438 O O . LYS A 1 34 ? -5.867 0.935 1.541 1.00 0.00 34 LYS A O 24
ATOM 11456 N N . CYS A 1 35 ? -5.977 1.156 -0.700 1.00 0.00 35 CYS A N 24
ATOM 11457 C CA . CYS A 1 35 ? -5.262 2.445 -0.731 1.00 0.00 35 CYS A CA 24
ATOM 11458 C C . CYS A 1 35 ? -6.270 3.621 -0.765 1.00 0.00 35 CYS A C 24
ATOM 11459 O O . CYS A 1 35 ? -7.022 3.786 -1.732 1.00 0.00 35 CYS A O 24
ATOM 11466 N N . LYS A 1 36 ? -6.238 4.475 0.265 1.00 0.00 36 LYS A N 24
ATOM 11467 C CA . LYS A 1 36 ? -6.928 5.786 0.216 1.00 0.00 36 LYS A CA 24
ATOM 11468 C C . LYS A 1 36 ? -6.119 6.794 -0.653 1.00 0.00 36 LYS A C 24
ATOM 11469 O O . LYS A 1 36 ? -4.958 7.100 -0.371 1.00 0.00 36 LYS A O 24
ATOM 11487 N N . ALA A 1 37 ? -6.749 7.254 -1.736 1.00 0.00 37 ALA A N 24
ATOM 11488 C CA . ALA A 1 37 ? -6.139 8.189 -2.696 1.00 0.00 37 ALA A CA 24
ATOM 11489 C C . ALA A 1 37 ? -7.127 9.325 -2.984 1.00 0.00 37 ALA A C 24
ATOM 11490 O O . ALA A 1 37 ? -6.827 10.513 -2.866 1.00 0.00 37 ALA A O 24
ATOM 11497 N N . GLY A 1 1 ? -9.406 11.614 -3.636 1.00 0.00 1 GLY A N 25
ATOM 11498 C CA . GLY A 1 1 ? -9.889 10.995 -2.380 1.00 0.00 1 GLY A CA 25
ATOM 11499 C C . GLY A 1 1 ? -10.879 9.854 -2.610 1.00 0.00 1 GLY A C 25
ATOM 11500 O O . GLY A 1 1 ? -12.094 10.065 -2.612 1.00 0.00 1 GLY A O 25
ATOM 11505 N N . SER A 1 2 ? -10.368 8.634 -2.801 1.00 0.00 2 SER A N 25
ATOM 11506 C CA . SER A 1 2 ? -11.218 7.429 -3.015 1.00 0.00 2 SER A CA 25
ATOM 11507 C C . SER A 1 2 ? -10.430 6.128 -2.694 1.00 0.00 2 SER A C 25
ATOM 11508 O O . SER A 1 2 ? -9.272 5.966 -3.091 1.00 0.00 2 SER A O 25
ATOM 11516 N N . THR A 1 3 ? -11.067 5.193 -1.974 1.00 0.00 3 THR A N 25
ATOM 11517 C CA . THR A 1 3 ? -10.405 3.936 -1.531 1.00 0.00 3 THR A CA 25
ATOM 11518 C C . THR A 1 3 ? -10.516 2.833 -2.622 1.00 0.00 3 THR A C 25
ATOM 11519 O O . THR A 1 3 ? -11.617 2.416 -2.993 1.00 0.00 3 THR A O 25
ATOM 11530 N N . GLY A 1 4 ? -9.358 2.367 -3.105 1.00 0.00 4 GLY A N 25
ATOM 11531 C CA . GLY A 1 4 ? -9.283 1.331 -4.155 1.00 0.00 4 GLY A CA 25
ATOM 11532 C C . GLY A 1 4 ? -8.954 -0.075 -3.617 1.00 0.00 4 GLY A C 25
ATOM 11533 O O . GLY A 1 4 ? -7.765 -0.307 -3.384 1.00 0.00 4 GLY A O 25
ATOM 11537 N N . PRO A 1 5 ? -9.905 -1.032 -3.432 1.00 0.00 5 PRO A N 25
ATOM 11538 C CA . PRO A 1 5 ? -9.581 -2.405 -2.927 1.00 0.00 5 PRO A CA 25
ATOM 11539 C C . PRO A 1 5 ? -8.983 -3.352 -4.000 1.00 0.00 5 PRO A C 25
ATOM 11540 O O . PRO A 1 5 ? -9.641 -3.702 -4.984 1.00 0.00 5 PRO A O 25
ATOM 11551 N N . GLN A 1 6 ? -7.735 -3.788 -3.778 1.00 0.00 6 GLN A N 25
ATOM 11552 C CA . GLN A 1 6 ? -7.032 -4.719 -4.712 1.00 0.00 6 GLN A CA 25
ATOM 11553 C C . GLN A 1 6 ? -7.304 -6.223 -4.326 1.00 0.00 6 GLN A C 25
ATOM 11554 O O . GLN A 1 6 ? -8.401 -6.566 -3.875 1.00 0.00 6 GLN A O 25
ATOM 11568 N N . THR A 1 7 ? -6.367 -7.160 -4.542 1.00 0.00 7 THR A N 25
ATOM 11569 C CA . THR A 1 7 ? -6.507 -8.573 -4.059 1.00 0.00 7 THR A CA 25
ATOM 11570 C C . THR A 1 7 ? -5.100 -9.134 -3.683 1.00 0.00 7 THR A C 25
ATOM 11571 O O . THR A 1 7 ? -4.550 -10.008 -4.358 1.00 0.00 7 THR A O 25
ATOM 11582 N N . THR A 1 8 ? -4.505 -8.584 -2.609 1.00 0.00 8 THR A N 25
ATOM 11583 C CA . THR A 1 8 ? -3.077 -8.836 -2.267 1.00 0.00 8 THR A CA 25
ATOM 11584 C C . THR A 1 8 ? -2.776 -8.492 -0.775 1.00 0.00 8 THR A C 25
ATOM 11585 O O . THR A 1 8 ? -3.011 -7.368 -0.320 1.00 0.00 8 THR A O 25
ATOM 11596 N N . CYS A 1 9 ? -2.206 -9.456 -0.031 1.00 0.00 9 CYS A N 25
ATOM 11597 C CA . CYS A 1 9 ? -1.698 -9.236 1.342 1.00 0.00 9 CYS A CA 25
ATOM 11598 C C . CYS A 1 9 ? -0.377 -8.426 1.438 1.00 0.00 9 CYS A C 25
ATOM 11599 O O . CYS A 1 9 ? -0.403 -7.310 1.961 1.00 0.00 9 CYS A O 25
ATOM 11606 N N . GLN A 1 10 ? 0.759 -8.956 0.952 1.00 0.00 10 GLN A N 25
ATOM 11607 C CA . GLN A 1 10 ? 2.076 -8.261 1.048 1.00 0.00 10 GLN A CA 25
ATOM 11608 C C . GLN A 1 10 ? 2.288 -7.156 -0.034 1.00 0.00 10 GLN A C 25
ATOM 11609 O O . GLN A 1 10 ? 3.085 -7.292 -0.965 1.00 0.00 10 GLN A O 25
ATOM 11623 N N . ALA A 1 11 ? 1.556 -6.040 0.106 1.00 0.00 11 ALA A N 25
ATOM 11624 C CA . ALA A 1 11 ? 1.442 -5.027 -0.968 1.00 0.00 11 ALA A CA 25
ATOM 11625 C C . ALA A 1 11 ? 2.285 -3.754 -0.699 1.00 0.00 11 ALA A C 25
ATOM 11626 O O . ALA A 1 11 ? 1.767 -2.681 -0.366 1.00 0.00 11 ALA A O 25
ATOM 11633 N N . ALA A 1 12 ? 3.604 -3.877 -0.911 1.00 0.00 12 ALA A N 25
ATOM 11634 C CA . ALA A 1 12 ? 4.557 -2.756 -0.719 1.00 0.00 12 ALA A CA 25
ATOM 11635 C C . ALA A 1 12 ? 4.402 -1.557 -1.700 1.00 0.00 12 ALA A C 25
ATOM 11636 O O . ALA A 1 12 ? 4.417 -0.413 -1.249 1.00 0.00 12 ALA A O 25
ATOM 11643 N N . MET A 1 13 ? 4.202 -1.812 -3.002 1.00 0.00 13 MET A N 25
ATOM 11644 C CA . MET A 1 13 ? 3.922 -0.754 -4.009 1.00 0.00 13 MET A CA 25
ATOM 11645 C C . MET A 1 13 ? 2.552 -0.004 -3.823 1.00 0.00 13 MET A C 25
ATOM 11646 O O . MET A 1 13 ? 2.510 1.221 -3.950 1.00 0.00 13 MET A O 25
ATOM 11660 N N . CYS A 1 14 ? 1.477 -0.739 -3.485 1.00 0.00 14 CYS A N 25
ATOM 11661 C CA . CYS A 1 14 ? 0.179 -0.155 -3.063 1.00 0.00 14 CYS A CA 25
ATOM 11662 C C . CYS A 1 14 ? 0.252 0.782 -1.822 1.00 0.00 14 CYS A C 25
ATOM 11663 O O . CYS A 1 14 ? -0.178 1.933 -1.908 1.00 0.00 14 CYS A O 25
ATOM 11670 N N . GLU A 1 15 ? 0.833 0.304 -0.709 1.00 0.00 15 GLU A N 25
ATOM 11671 C CA . GLU A 1 15 ? 1.078 1.133 0.494 1.00 0.00 15 GLU A CA 25
ATOM 11672 C C . GLU A 1 15 ? 2.121 2.290 0.333 1.00 0.00 15 GLU A C 25
ATOM 11673 O O . GLU A 1 15 ? 1.876 3.374 0.863 1.00 0.00 15 GLU A O 25
ATOM 11686 N N . ALA A 1 16 ? 3.235 2.093 -0.390 1.00 0.00 16 ALA A N 25
ATOM 11687 C CA . ALA A 1 16 ? 4.191 3.186 -0.711 1.00 0.00 16 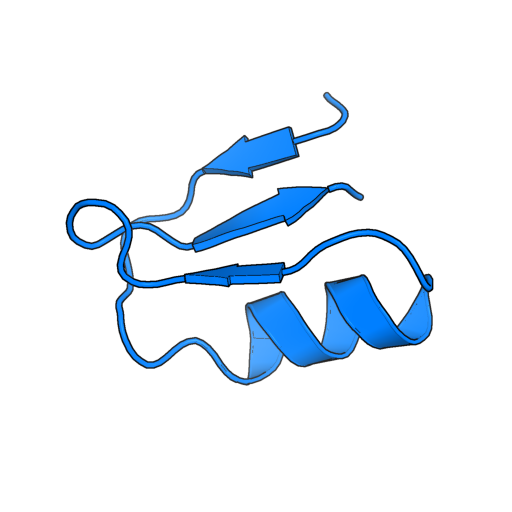ALA A CA 25
ATOM 11688 C C . ALA A 1 16 ? 3.641 4.340 -1.602 1.00 0.00 16 ALA A C 25
ATOM 11689 O O . ALA A 1 16 ? 3.910 5.501 -1.291 1.00 0.00 16 ALA A O 25
ATOM 11696 N N . GLY A 1 17 ? 2.838 4.044 -2.641 1.00 0.00 17 GLY A N 25
ATOM 11697 C CA . GLY A 1 17 ? 2.002 5.073 -3.311 1.00 0.00 17 GLY A CA 25
ATOM 11698 C C . GLY A 1 17 ? 0.949 5.795 -2.444 1.00 0.00 17 GLY A C 25
ATOM 11699 O O . GLY A 1 17 ? 0.850 7.023 -2.509 1.00 0.00 17 GLY A O 25
ATOM 11703 N N . CYS A 1 18 ? 0.200 5.055 -1.612 1.00 0.00 18 CYS A N 25
ATOM 11704 C CA . CYS A 1 18 ? -0.680 5.645 -0.582 1.00 0.00 18 CYS A CA 25
ATOM 11705 C C . CYS A 1 18 ? -0.005 6.536 0.504 1.00 0.00 18 CYS A C 25
ATOM 11706 O O . CYS A 1 18 ? -0.556 7.589 0.826 1.00 0.00 18 CYS A O 25
ATOM 11713 N N . LYS A 1 19 ? 1.164 6.148 1.034 1.00 0.00 19 LYS A N 25
ATOM 11714 C CA . LYS A 1 19 ? 1.993 7.012 1.911 1.00 0.00 19 LYS A CA 25
ATOM 11715 C C . LYS A 1 19 ? 2.774 8.163 1.205 1.00 0.00 19 LYS A C 25
ATOM 11716 O O . LYS A 1 19 ? 2.931 9.220 1.818 1.00 0.00 19 LYS A O 25
ATOM 11734 N N . GLY A 1 20 ? 3.211 8.000 -0.059 1.00 0.00 20 GLY A N 25
ATOM 11735 C CA . GLY A 1 20 ? 3.656 9.137 -0.910 1.00 0.00 20 GLY A CA 25
ATOM 11736 C C . GLY A 1 20 ? 2.645 10.282 -1.145 1.00 0.00 20 GLY A C 25
ATOM 11737 O O . GLY A 1 20 ? 3.013 11.450 -1.024 1.00 0.00 20 GLY A O 25
ATOM 11741 N N . LEU A 1 21 ? 1.377 9.950 -1.421 1.00 0.00 21 LEU A N 25
ATOM 11742 C CA . LEU A 1 21 ? 0.240 10.888 -1.225 1.00 0.00 21 LEU A CA 25
ATOM 11743 C C . LEU A 1 21 ? -0.026 11.303 0.278 1.00 0.00 21 LEU A C 25
ATOM 11744 O O . LEU A 1 21 ? -0.246 12.485 0.543 1.00 0.00 21 LEU A O 25
ATOM 11760 N N . GLY A 1 22 ? -0.006 10.342 1.212 1.00 0.00 22 GLY A N 25
ATOM 11761 C CA . GLY A 1 22 ? -0.125 10.593 2.665 1.00 0.00 22 GLY A CA 25
ATOM 11762 C C . GLY A 1 22 ? -1.498 10.330 3.308 1.00 0.00 22 GLY A C 25
ATOM 11763 O O . GLY A 1 22 ? -1.908 11.120 4.159 1.00 0.00 22 GLY A O 25
ATOM 11767 N N . LYS A 1 23 ? -2.204 9.253 2.907 1.00 0.00 23 LYS A N 25
ATOM 11768 C CA . LYS A 1 23 ? -3.661 9.134 3.166 1.00 0.00 23 LYS A CA 25
ATOM 11769 C C . LYS A 1 23 ? -4.015 7.942 4.116 1.00 0.00 23 LYS A C 25
ATOM 11770 O O . LYS A 1 23 ? -4.355 8.189 5.276 1.00 0.00 23 LYS A O 25
ATOM 11788 N N . SER A 1 24 ? -4.003 6.675 3.651 1.00 0.00 24 SER A N 25
ATOM 11789 C CA . SER A 1 24 ? -4.318 5.495 4.503 1.00 0.00 24 SER A CA 25
ATOM 11790 C C . SER A 1 24 ? -3.891 4.174 3.783 1.00 0.00 24 SER A C 25
ATOM 11791 O O . SER A 1 24 ? -4.180 3.955 2.600 1.00 0.00 24 SER A O 25
ATOM 11799 N N . MET A 1 25 ? -3.206 3.312 4.541 1.00 0.00 25 MET A N 25
ATOM 11800 C CA . MET A 1 25 ? -2.494 2.130 4.001 1.00 0.00 25 MET A CA 25
ATOM 11801 C C . MET A 1 25 ? -3.082 0.825 4.638 1.00 0.00 25 MET A C 25
ATOM 11802 O O . MET A 1 25 ? -2.727 0.445 5.759 1.00 0.00 25 MET A O 25
ATOM 11816 N N . GLU A 1 26 ? -3.983 0.154 3.915 1.00 0.00 26 GLU A N 25
ATOM 11817 C CA . GLU A 1 26 ? -4.748 -0.998 4.472 1.00 0.00 26 GLU A CA 25
ATOM 11818 C C . GLU A 1 26 ? -4.593 -2.278 3.589 1.00 0.00 26 GLU A C 25
ATOM 11819 O O . GLU A 1 26 ? -5.532 -2.720 2.917 1.00 0.00 26 GLU A O 25
ATOM 11832 N N . SER A 1 27 ? -3.398 -2.893 3.644 1.00 0.00 27 SER A N 25
ATOM 11833 C CA . SER A 1 27 ? -3.130 -4.203 3.002 1.00 0.00 27 SER A CA 25
ATOM 11834 C C . SER A 1 27 ? -3.293 -5.433 3.932 1.00 0.00 27 SER A C 25
ATOM 11835 O O . SER A 1 27 ? -3.091 -5.368 5.146 1.00 0.00 27 SER A O 25
ATOM 11843 N N . CYS A 1 28 ? -3.715 -6.552 3.313 1.00 0.00 28 CYS A N 25
ATOM 11844 C CA . CYS A 1 28 ? -4.165 -7.785 4.015 1.00 0.00 28 CYS A CA 25
ATOM 11845 C C . CYS A 1 28 ? -5.449 -7.676 4.899 1.00 0.00 28 CYS A C 25
ATOM 11846 O O . CYS A 1 28 ? -5.618 -8.407 5.876 1.00 0.00 28 CYS A O 25
ATOM 11853 N N . GLN A 1 29 ? -6.392 -6.830 4.463 1.00 0.00 29 GLN A N 25
ATOM 11854 C CA . GLN A 1 29 ? -7.740 -6.690 5.080 1.00 0.00 29 GLN A CA 25
ATOM 11855 C C . GLN A 1 29 ? -8.625 -7.981 4.976 1.00 0.00 29 GLN A C 25
ATOM 11856 O O . GLN A 1 29 ? -9.180 -8.436 5.976 1.00 0.00 29 GLN A O 25
ATOM 11870 N N . GLY A 1 30 ? -8.683 -8.570 3.775 1.00 0.00 30 GLY A N 25
ATOM 11871 C CA . GLY A 1 30 ? -9.060 -9.993 3.603 1.00 0.00 30 GLY A CA 25
ATOM 11872 C C . GLY A 1 30 ? -8.498 -10.559 2.289 1.00 0.00 30 GLY A C 25
ATOM 11873 O O . GLY A 1 30 ? -9.264 -10.835 1.366 1.00 0.00 30 GLY A O 25
ATOM 11877 N N . ASP A 1 31 ? -7.152 -10.636 2.184 1.00 0.00 31 ASP A N 25
ATOM 11878 C CA . ASP A 1 31 ? -6.429 -10.667 0.872 1.00 0.00 31 ASP A CA 25
ATOM 11879 C C . ASP A 1 31 ? -6.839 -9.479 -0.067 1.00 0.00 31 ASP A C 25
ATOM 11880 O O . ASP A 1 31 ? -7.596 -9.649 -1.025 1.00 0.00 31 ASP A O 25
ATOM 11890 N N . THR A 1 32 ? -6.438 -8.254 0.296 1.00 0.00 32 THR A N 25
ATOM 11891 C CA . THR A 1 32 ? -6.973 -7.000 -0.312 1.00 0.00 32 THR A CA 25
ATOM 11892 C C . THR A 1 32 ? -6.060 -5.823 0.148 1.00 0.00 32 THR A C 25
ATOM 11893 O O . THR A 1 32 ? -5.830 -5.647 1.350 1.00 0.00 32 THR A O 25
ATOM 11904 N N . CYS A 1 33 ? -5.606 -5.001 -0.811 1.00 0.00 33 CYS A N 25
ATOM 11905 C CA . CYS A 1 33 ? -4.993 -3.691 -0.502 1.00 0.00 33 CYS A CA 25
ATOM 11906 C C . CYS A 1 33 ? -5.992 -2.548 -0.778 1.00 0.00 33 CYS A C 25
ATOM 11907 O O . CYS A 1 33 ? -6.199 -2.145 -1.923 1.00 0.00 33 CYS A O 25
ATOM 11914 N N . LYS A 1 34 ? -6.588 -2.029 0.300 1.00 0.00 34 LYS A N 25
ATOM 11915 C CA . LYS A 1 34 ? -7.356 -0.765 0.267 1.00 0.00 34 LYS A CA 25
ATOM 11916 C C . LYS A 1 34 ? -6.389 0.449 0.396 1.00 0.00 34 LYS A C 25
ATOM 11917 O O . LYS A 1 34 ? -5.998 0.856 1.496 1.00 0.00 34 LYS A O 25
ATOM 11935 N N . CYS A 1 35 ? -6.020 1.023 -0.752 1.00 0.00 35 CYS A N 25
ATOM 11936 C CA . CYS A 1 35 ? -5.302 2.311 -0.794 1.00 0.00 35 CYS A CA 25
ATOM 11937 C C . CYS A 1 35 ? -6.305 3.482 -0.943 1.00 0.00 35 CYS A C 25
ATOM 11938 O O . CYS A 1 35 ? -7.007 3.588 -1.954 1.00 0.00 35 CYS A O 25
ATOM 11945 N N . LYS A 1 36 ? -6.322 4.395 0.038 1.00 0.00 36 LYS A N 25
ATOM 11946 C CA . LYS A 1 36 ? -6.998 5.712 -0.118 1.00 0.00 36 LYS A CA 25
ATOM 11947 C C . LYS A 1 36 ? -6.166 6.649 -1.038 1.00 0.00 36 LYS A C 25
ATOM 11948 O O . LYS A 1 36 ? -5.091 7.121 -0.664 1.00 0.00 36 LYS A O 25
ATOM 11966 N N . ALA A 1 37 ? -6.650 6.860 -2.266 1.00 0.00 37 ALA A N 25
ATOM 11967 C CA . ALA A 1 37 ? -5.900 7.570 -3.319 1.00 0.00 37 ALA A CA 25
ATOM 11968 C C . ALA A 1 37 ? -6.572 8.913 -3.628 1.00 0.00 37 ALA A C 25
ATOM 11969 O O . ALA A 1 37 ? -7.710 9.035 -4.085 1.00 0.00 37 ALA A O 25
#

Sequence (37 aa):
GSTGPQTTCQAAMCEAGCKGLGKSMESCQGDTCKCKAGSTGPQTTCQAAMCEAGCKGLGKSMESCQGDTCKCKAGSTGPQTTCQAAMCEAGCKGLGKSMESCQGDTCKCKAGSTGPQTTCQAAMCEAGCKGLGKSMESCQGDTCKCKAGSTGPQTTCQAAMCEAGCKGLGKSMESCQGDTCKCKAGSTGPQTTCQAAMCEAGCKGLGKSMESCQGDTCKCKAGSTGPQTTCQAAMCEAGCKGLGKSMESCQGDTCKCKAGSTGPQTTCQAAMCEAGCKGLGKSMESCQGDTCKCKAGSTGPQTTCQAAMCEAGCKGLGKSMESCQGDTCKCKAGSTGPQTTCQAAMCEAGCKGLGKSMESCQGDTCKCKAGSTGPQTTCQAAMCEAGCKGLGKSMESCQGDTCKCKAGSTGPQTTCQAAMCEAGCKGLGKSMESCQGDTCKCKAGSTGPQTTCQAAMCEAGCKGLGKSMESCQGDTCKCKAGSTGPQTTCQAAMCEAGCKGLGKSMESCQGDTCKCKAGSTGPQTTCQAAMCEAGCKGLGKSMESCQGDTCKCKAGSTGPQTTCQAAMCEAGCKGLGKSMESCQGDTCKCKAGSTGPQTTCQAAMCEAGCKGLGKSMESCQGDTCKCKAGSTGPQTTCQAAMCEAGCKGLGKSMESCQGDTCKCKAGSTGPQTTCQAAMCEAGCKGLGKSMESCQGDTCKCKAGSTGPQTTCQAAMCEAGCKGLGKSMESCQGDTCKCKAGSTGPQTTCQAAMCEAGCKGLGKSMESCQGDTCKCKAGSTGPQTTCQAAMCEAGCKGLGKSMESCQGDTCKCKAGSTGPQTTCQAAMCEAGCKGLGKSMESCQGDTCKCKAGSTGPQTTCQAAMCEAGCKGLGKSMESCQGDTCKCKAGSTGPQTTCQAAMCEAGCKGLGKSMESCQGDTCKCKA

Foldseek 3Di:
DDWDKDQAAPCPVLQVVLVVVPHDWDHPPPSITTRPD

Solvent-accessible surface area: 2621 Å² total; per-residue (Å²): 128,65,55,34,88,88,122,48,40,181,8,69,174,15,49,65,42,0,144,68,113,57,114,50,96,82,37,70,106,62,90,24,1,65,17,87,66

Radius of gyration: 8.52 Å; Cα contacts (8 Å, |Δi|>4): 70; chains: 1; bounding box: 18×22×11 Å

Secondary structure (DSSP, 8-state):
--EEE-S-SS-HHHHHHHHHHTSEEE-SSSS--EEE-

Organism: Tityus obscurus (NCBI:txid1221240)